Protein 6TZ6 (pdb70)

Structure (mmCIF, N/CA/C/O backbone):
data_6TZ6
#
_entry.id   6TZ6
#
_cell.length_a   62.470
_cell.length_b   142.850
_cell.length_c   175.610
_cell.angle_alpha   90.00
_cell.angle_beta   90.00
_cell.angle_gamma   90.00
#
_symmetry.space_group_name_H-M   'P 21 21 21'
#
loop_
_entity.id
_entity.type
_entity.pdbx_description
1 polymer 'Serine/threonine-protein phosphatase'
2 polymer 'Calcineurin subunit B'
3 polymer 'FK506-binding protein 1'
4 non-polymer 'PHOSPHATE ION'
5 non-polymer 'ZINC ION'
6 non-polymer 'FE (III) ION'
7 non-polymer 1,2-ETHANEDIOL
8 non-polymer 'CALCIUM ION'
9 non-polymer 8-DEETHYL-8-[BUT-3-ENYL]-ASCOMYCIN
10 water water
#
loop_
_atom_site.group_PDB
_atom_site.id
_atom_site.type_symbol
_atom_site.label_atom_id
_atom_site.label_alt_id
_atom_site.label_comp_id
_atom_site.label_asym_id
_atom_site.label_entity_id
_atom_site.label_seq_id
_atom_site.pdbx_PDB_ins_code
_atom_site.Cartn_x
_atom_site.Cartn_y
_atom_site.Cartn_z
_atom_site.occupancy
_atom_site.B_iso_or_equiv
_atom_site.auth_seq_id
_atom_site.auth_comp_id
_atom_site.auth_asym_id
_atom_site.auth_atom_id
_atom_site.pdbx_PDB_model_num
ATOM 1 N N . THR A 1 28 ? 0.074 -37.344 -38.418 1.00 62.76 62 THR A N 1
ATOM 2 C CA . THR A 1 28 ? -0.521 -36.066 -38.794 1.00 68.61 62 THR A CA 1
ATOM 3 C C . THR A 1 28 ? -1.110 -35.411 -37.536 1.00 76.85 62 THR A C 1
ATOM 4 O O . THR A 1 28 ? -0.847 -34.235 -37.265 1.00 70.85 62 THR A O 1
ATOM 8 N N . VAL A 1 29 ? -1.864 -36.186 -36.752 1.00 91.43 63 VAL A N 1
ATOM 9 C CA . VAL A 1 29 ? -2.381 -35.734 -35.466 1.00 93.61 63 VAL A CA 1
ATOM 10 C C . VAL A 1 29 ? -1.667 -36.403 -34.304 1.00 95.64 63 VAL A C 1
ATOM 11 O O . VAL A 1 29 ? -1.600 -35.811 -33.214 1.00 92.90 63 VAL A O 1
ATOM 13 N N . GLU A 1 30 ? -1.147 -37.611 -34.492 1.00 100.42 64 GLU A N 1
ATOM 14 C CA . GLU A 1 30 ? -0.264 -38.226 -33.522 1.00 99.64 64 GLU A CA 1
ATOM 15 C C . GLU A 1 30 ? 1.109 -37.557 -33.580 1.00 90.83 64 GLU A C 1
ATOM 16 O O . GLU A 1 30 ? 1.409 -36.754 -34.468 1.00 94.86 64 GLU A O 1
ATOM 18 N N . ARG A 1 31 ? 1.951 -37.890 -32.613 1.00 78.95 65 ARG A N 1
ATOM 19 C CA . ARG A 1 31 ? 3.270 -37.291 -32.530 1.00 67.57 65 ARG A CA 1
ATOM 20 C C . ARG A 1 31 ? 4.254 -38.073 -33.390 1.00 60.83 65 ARG A C 1
ATOM 21 O O . ARG A 1 31 ? 4.316 -39.304 -33.317 1.00 58.42 65 ARG A O 1
ATOM 29 N N . ALA A 1 32 ? 5.015 -37.344 -34.209 1.00 55.16 66 ALA A N 1
ATOM 30 C CA . ALA A 1 32 ? 5.952 -37.968 -35.135 1.00 54.78 66 ALA A CA 1
ATOM 31 C C . ALA A 1 32 ? 7.119 -38.637 -34.421 1.00 58.34 66 ALA A C 1
ATOM 32 O O . ALA A 1 32 ? 7.678 -39.608 -34.940 1.00 67.03 66 ALA A O 1
ATOM 34 N N . VAL A 1 33 ? 7.520 -38.138 -33.260 1.00 58.70 67 VAL A N 1
ATOM 35 C CA . VAL A 1 33 ? 8.636 -38.713 -32.508 1.00 60.17 67 VAL A CA 1
ATOM 36 C C . VAL A 1 33 ? 8.086 -39.139 -31.151 1.00 64.56 67 VAL A C 1
ATOM 37 O O . VAL A 1 33 ? 8.108 -38.369 -30.187 1.00 59.38 67 VAL A O 1
ATOM 41 N N . LYS A 1 34 ? 7.600 -40.381 -31.064 1.00 71.08 68 LYS A N 1
ATOM 42 C CA . LYS A 1 34 ? 6.884 -40.828 -29.875 1.00 68.63 68 LYS A CA 1
ATOM 43 C C . LYS A 1 34 ? 7.808 -41.140 -28.707 1.00 66.05 68 LYS A C 1
ATOM 44 O O . LYS A 1 34 ? 7.343 -41.152 -27.565 1.00 69.86 68 LYS A O 1
ATOM 46 N N . SER A 1 35 ? 9.103 -41.363 -28.957 1.00 64.33 69 SER A N 1
ATOM 47 C CA . SER A 1 35 ? 10.060 -41.596 -27.877 1.00 62.49 69 SER A CA 1
ATOM 48 C C . SER A 1 35 ? 10.342 -40.347 -27.049 1.00 64.27 69 SER A C 1
ATOM 49 O O . SER A 1 35 ? 11.061 -40.439 -26.047 1.00 64.21 69 SER A O 1
ATOM 52 N N . VAL A 1 36 ? 9.812 -39.195 -27.449 1.00 63.91 70 VAL A N 1
ATOM 53 C CA . VAL A 1 36 ? 9.983 -37.944 -26.720 1.00 60.11 70 VAL A CA 1
ATOM 54 C C . VAL A 1 36 ? 8.801 -37.772 -25.780 1.00 53.91 70 VAL A C 1
ATOM 55 O O . VAL A 1 36 ? 7.652 -37.768 -26.227 1.00 56.39 70 VAL A O 1
ATOM 59 N N . ASP A 1 37 ? 9.079 -37.608 -24.489 1.00 45.43 71 ASP A N 1
ATOM 60 C CA . ASP A 1 37 ? 8.026 -37.296 -23.532 1.00 40.28 71 ASP A CA 1
ATOM 61 C C . ASP A 1 37 ? 7.413 -35.925 -23.823 1.00 38.32 71 ASP A C 1
ATOM 62 O O . ASP A 1 37 ? 8.137 -34.966 -24.103 1.00 39.05 71 ASP A O 1
ATOM 67 N N . PRO A 1 38 ? 6.094 -35.795 -23.731 1.00 42.52 72 PRO A N 1
ATOM 68 C CA . PRO A 1 38 ? 5.440 -34.471 -23.914 1.00 35.54 72 PRO A CA 1
ATOM 69 C C . PRO A 1 38 ? 5.455 -33.658 -22.632 1.00 33.73 72 PRO A C 1
ATOM 70 O O . PRO A 1 38 ? 5.600 -34.208 -21.536 1.00 33.47 72 PRO A O 1
ATOM 74 N N . PRO A 1 39 ? 5.319 -32.339 -22.725 1.00 38.19 73 PRO A N 1
ATOM 75 C CA . PRO A 1 39 ? 5.289 -31.520 -21.510 1.00 35.23 73 PRO A CA 1
ATOM 76 C C . PRO A 1 39 ? 4.046 -31.762 -20.676 1.00 38.25 73 PRO A C 1
ATOM 77 O O . PRO A 1 39 ? 2.971 -32.053 -21.198 1.00 42.60 73 PRO A O 1
ATOM 81 N N . ALA A 1 40 ? 4.206 -31.616 -19.360 1.00 41.20 74 ALA A N 1
ATOM 82 C CA . ALA A 1 40 ? 3.086 -31.617 -18.434 1.00 29.98 74 ALA A CA 1
ATOM 83 C C . ALA A 1 40 ? 2.275 -30.331 -18.581 1.00 39.47 74 ALA A C 1
ATOM 84 O O . ALA A 1 40 ? 2.652 -29.407 -19.296 1.00 42.85 74 ALA A O 1
ATOM 86 N N . THR A 1 41 ? 1.165 -30.256 -17.841 1.00 38.96 75 THR A N 1
ATOM 87 C CA . THR A 1 41 ? 0.205 -29.164 -17.986 1.00 43.73 75 THR A CA 1
ATOM 88 C C . THR A 1 41 ? 0.775 -27.818 -17.536 1.00 52.35 75 THR A C 1
ATOM 89 O O . THR A 1 41 ? 1.546 -27.718 -16.578 1.00 51.87 75 THR A O 1
ATOM 93 N N . PHE A 1 42 ? 0.345 -26.769 -18.231 1.00 52.08 76 PHE A N 1
ATOM 94 C CA . PHE A 1 42 ? 0.652 -25.396 -17.873 1.00 45.65 76 PHE A CA 1
ATOM 95 C C . PHE A 1 42 ? -0.324 -24.827 -16.837 1.00 49.86 76 PHE A C 1
ATOM 96 O O . PHE A 1 42 ? -0.295 -23.619 -16.580 1.00 43.87 76 PHE A O 1
ATOM 104 N N . LYS A 1 43 ? -1.171 -25.674 -16.222 1.00 45.46 77 LYS A N 1
ATOM 105 C CA . LYS A 1 43 ? -2.211 -25.203 -15.303 1.00 39.79 77 LYS A CA 1
ATOM 106 C C . LYS A 1 43 ? -2.599 -26.290 -14.299 1.00 29.52 77 LYS A C 1
ATOM 107 O O . LYS A 1 43 ? -3.717 -26.805 -14.322 1.00 37.10 77 LYS A O 1
ATOM 109 N N . PRO A 1 44 ? -1.726 -26.603 -13.345 1.00 28.28 78 PRO A N 1
ATOM 110 C CA . PRO A 1 44 ? -2.155 -27.450 -12.227 1.00 27.32 78 PRO A CA 1
ATOM 111 C C . PRO A 1 44 ? -3.096 -26.712 -11.282 1.00 35.02 78 PRO A C 1
ATOM 112 O O . PRO A 1 44 ? -3.109 -25.482 -11.179 1.00 37.70 78 PRO A O 1
ATOM 116 N N . LYS A 1 45 ? -3.875 -27.497 -10.555 1.00 28.34 79 LYS A N 1
ATOM 117 C CA . LYS A 1 45 ? -4.802 -26.913 -9.615 1.00 33.75 79 LYS A CA 1
ATOM 118 C C . LYS A 1 45 ? -4.033 -26.433 -8.389 1.00 33.99 79 LYS A C 1
ATOM 119 O O . LYS A 1 45 ? -2.907 -26.867 -8.126 1.00 26.35 79 LYS A O 1
ATOM 121 N N . ASP A 1 46 ? -4.643 -25.497 -7.651 1.00 35.76 80 ASP A N 1
ATOM 122 C CA . ASP A 1 46 ? -4.023 -25.013 -6.419 1.00 34.24 80 ASP A CA 1
ATOM 123 C C . ASP A 1 46 ? -3.712 -26.163 -5.463 1.00 39.35 80 ASP A C 1
ATOM 124 O O . ASP A 1 46 ? -2.658 -26.179 -4.823 1.00 40.38 80 ASP A O 1
ATOM 129 N N . GLU A 1 47 ? -4.617 -27.137 -5.362 1.00 37.94 81 GLU A N 1
ATOM 130 C CA . GLU A 1 47 ? -4.459 -28.244 -4.425 1.00 33.59 81 GLU A CA 1
ATOM 131 C C . GLU A 1 47 ? -3.254 -29.115 -4.749 1.00 38.83 81 GLU A C 1
ATOM 132 O O . GLU A 1 47 ? -2.802 -29.871 -3.887 1.00 42.46 81 GLU A O 1
ATOM 138 N N . GLN A 1 48 ? -2.739 -29.058 -5.971 1.00 27.35 82 GLN A N 1
ATOM 139 C CA . GLN A 1 48 ? -1.521 -29.795 -6.271 1.00 26.98 82 GLN A CA 1
ATOM 140 C C . GLN A 1 48 ? -0.265 -28.970 -5.995 1.00 26.97 82 GLN A C 1
ATOM 141 O O . GLN A 1 48 ? 0.717 -29.508 -5.482 1.00 27.00 82 GLN A O 1
ATOM 147 N N . VAL A 1 49 ? -0.283 -27.671 -6.306 1.00 24.45 83 VAL A N 1
ATOM 148 C CA . VAL A 1 49 ? 0.929 -26.875 -6.150 1.00 26.11 83 VAL A CA 1
ATOM 149 C C . VAL A 1 49 ? 1.248 -26.581 -4.680 1.00 26.66 83 VAL A C 1
ATOM 150 O O . VAL A 1 49 ? 2.414 -26.410 -4.321 1.00 24.67 83 VAL A O 1
ATOM 154 N N . PHE A 1 50 ? 0.252 -26.544 -3.805 1.00 23.14 84 PHE A N 1
ATOM 155 C CA . PHE A 1 50 ? 0.466 -26.146 -2.423 1.00 27.93 84 PHE A CA 1
ATOM 156 C C . PHE A 1 50 ? -0.042 -27.234 -1.494 1.00 31.41 84 PHE A C 1
ATOM 157 O O . PHE A 1 50 ? -1.050 -27.891 -1.780 1.00 33.82 84 PHE A O 1
ATOM 165 N N . TYR A 1 51 ? 0.684 -27.441 -0.399 1.00 33.16 85 TYR A N 1
ATOM 166 C CA . TYR A 1 51 ? 0.213 -28.315 0.661 1.00 29.61 85 TYR A CA 1
ATOM 167 C C . TYR A 1 51 ? -0.974 -27.645 1.351 1.00 32.07 85 TYR A C 1
ATOM 168 O O . TYR A 1 51 ? -1.186 -26.434 1.202 1.00 31.31 85 TYR A O 1
ATOM 177 N N . PRO A 1 52 ? -1.747 -28.400 2.135 1.00 32.63 86 PRO A N 1
ATOM 178 C CA . PRO A 1 52 ? -2.867 -27.771 2.856 1.00 29.02 86 PRO A CA 1
ATOM 179 C C . PRO A 1 52 ? -2.441 -26.614 3.740 1.00 28.67 86 PRO A C 1
ATOM 180 O O . PRO A 1 52 ? -3.262 -25.738 4.027 1.00 31.36 86 PRO A O 1
ATOM 184 N N . ASN A 1 53 ? -1.190 -26.589 4.195 1.00 28.81 87 ASN A N 1
ATOM 185 C CA . ASN A 1 53 ? -0.720 -25.502 5.033 1.00 24.31 87 ASN A CA 1
ATOM 186 C C . ASN A 1 53 ? -0.378 -24.258 4.233 1.00 32.35 87 ASN A C 1
ATOM 187 O O . ASN A 1 53 ? 0.021 -23.266 4.843 1.00 34.26 87 ASN A O 1
ATOM 192 N N . GLY A 1 54 ? -0.500 -24.292 2.892 1.00 28.47 88 GLY A N 1
ATOM 193 C CA . GLY A 1 54 ? -0.200 -23.148 2.055 1.00 29.19 88 GLY A CA 1
ATOM 194 C C . GLY A 1 54 ? 1.240 -23.042 1.580 1.00 28.30 88 GLY A C 1
ATOM 195 O O . GLY A 1 54 ? 1.527 -22.210 0.709 1.00 26.92 88 GLY A O 1
ATOM 196 N N . LYS A 1 55 ? 2.154 -23.840 2.125 1.00 21.13 89 LYS A N 1
ATOM 197 C CA . LYS A 1 55 ? 3.499 -23.880 1.572 1.00 22.77 89 LYS A CA 1
ATOM 198 C C . LYS A 1 55 ? 3.540 -24.665 0.261 1.00 28.54 89 LYS A C 1
ATOM 199 O O . LYS A 1 55 ? 2.783 -25.624 0.070 1.00 26.41 89 LYS A O 1
ATOM 205 N N . PRO A 1 56 ? 4.402 -24.248 -0.668 1.00 29.21 90 PRO A N 1
ATOM 206 C CA . PRO A 1 56 ? 4.517 -24.958 -1.944 1.00 23.91 90 PRO A CA 1
ATOM 207 C C . PRO A 1 56 ? 4.897 -26.408 -1.737 1.00 23.11 90 PRO A C 1
ATOM 208 O O . PRO A 1 56 ? 5.701 -26.733 -0.868 1.00 30.57 90 PRO A O 1
ATOM 212 N N . ASN A 1 57 ? 4.297 -27.274 -2.552 1.00 27.31 91 ASN A N 1
ATOM 213 C CA . ASN A 1 57 ? 4.526 -28.719 -2.543 1.00 28.04 91 ASN A CA 1
ATOM 214 C C . ASN A 1 57 ? 5.741 -28.982 -3.424 1.00 22.55 91 ASN A C 1
ATOM 215 O O . ASN A 1 57 ? 5.647 -29.100 -4.643 1.00 28.48 91 ASN A O 1
ATOM 220 N N . HIS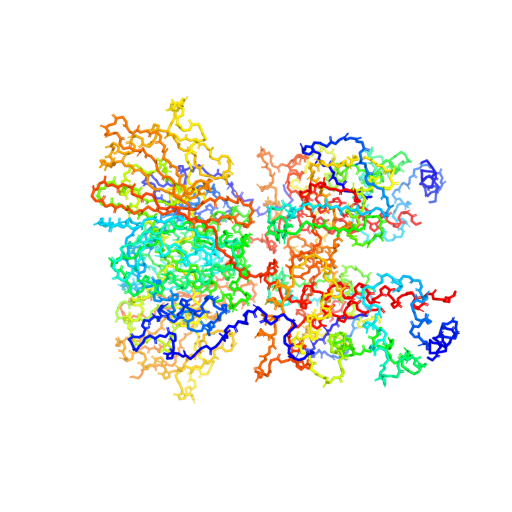 A 1 58 ? 6.911 -29.050 -2.797 1.00 23.65 92 HIS A N 1
ATOM 221 C CA . HIS A 1 58 ? 8.143 -29.146 -3.574 1.00 20.05 92 HIS A CA 1
ATOM 222 C C . HIS A 1 58 ? 8.288 -30.507 -4.254 1.00 21.49 92 HIS A C 1
ATOM 223 O O . HIS A 1 58 ? 8.918 -30.600 -5.316 1.00 29.20 92 HIS A O 1
ATOM 230 N N . GLN A 1 59 ? 7.695 -31.563 -3.693 1.00 23.20 93 GLN A N 1
ATOM 231 C CA . GLN A 1 59 ? 7.779 -32.872 -4.348 1.00 32.23 93 GLN A CA 1
ATOM 232 C C . GLN A 1 59 ? 6.976 -32.894 -5.644 1.00 33.18 93 GLN A C 1
ATOM 233 O O . GLN A 1 59 ? 7.419 -33.466 -6.650 1.00 33.32 93 GLN A O 1
ATOM 239 N N . PHE A 1 60 ? 5.804 -32.255 -5.639 1.00 28.60 94 PHE A N 1
ATOM 240 C CA . PHE A 1 60 ? 5.066 -32.040 -6.873 1.00 20.05 94 PHE A CA 1
ATOM 241 C C . PHE A 1 60 ? 5.843 -31.167 -7.863 1.00 25.23 94 PHE A C 1
ATOM 242 O O . PHE A 1 60 ? 5.931 -31.499 -9.052 1.00 24.75 94 PHE A O 1
ATOM 250 N N . LEU A 1 61 ? 6.349 -30.009 -7.410 1.00 17.36 95 LEU A N 1
ATOM 251 C CA . LEU A 1 61 ? 7.011 -29.085 -8.334 1.00 16.05 95 LEU A CA 1
ATOM 252 C C . LEU A 1 61 ? 8.269 -29.706 -8.941 1.00 21.64 95 LEU A C 1
ATOM 253 O O . LEU A 1 61 ? 8.602 -29.432 -10.104 1.00 21.64 95 LEU A O 1
ATOM 258 N N . LYS A 1 62 ? 8.992 -30.531 -8.166 1.00 17.89 96 LYS A N 1
ATOM 259 C CA . LYS A 1 62 ? 10.170 -31.211 -8.702 1.00 22.43 96 LYS A CA 1
ATOM 260 C C . LYS A 1 62 ? 9.827 -32.052 -9.933 1.00 28.96 96 LYS A C 1
ATOM 261 O O . LYS A 1 62 ? 10.449 -31.900 -10.995 1.00 25.35 96 LYS A O 1
ATOM 267 N N . GLN A 1 63 ? 8.836 -32.952 -9.808 1.00 17.13 97 GLN A N 1
ATOM 268 C CA A GLN A 1 63 ? 8.455 -33.800 -10.936 0.53 23.28 97 GLN A CA 1
ATOM 269 C CA B GLN A 1 63 ? 8.468 -33.797 -10.942 0.47 23.22 97 GLN A CA 1
ATOM 270 C C . GLN A 1 63 ? 7.786 -32.986 -12.031 1.00 24.13 97 GLN A C 1
ATOM 271 O O . GLN A 1 63 ? 8.009 -33.231 -13.222 1.00 31.70 97 GLN A O 1
ATOM 282 N N . HIS A 1 64 ? 6.964 -32.017 -11.642 1.00 17.33 98 HIS A N 1
ATOM 283 C CA . HIS A 1 64 ? 6.241 -31.222 -12.624 1.00 22.06 98 HIS A CA 1
ATOM 284 C C . HIS A 1 64 ? 7.213 -30.435 -13.487 1.00 24.54 98 HIS A C 1
ATOM 285 O O . HIS A 1 64 ? 7.052 -30.365 -14.713 1.00 25.71 98 HIS A O 1
ATOM 292 N N . PHE A 1 65 ? 8.268 -29.881 -12.873 1.00 22.88 99 PHE A N 1
ATOM 293 C CA . PHE A 1 65 ? 9.247 -29.155 -13.667 1.00 23.08 99 PHE A CA 1
ATOM 294 C C . PHE A 1 65 ? 10.147 -30.083 -14.469 1.00 21.02 99 PHE A C 1
ATOM 295 O O . PHE A 1 65 ? 10.623 -29.692 -15.541 1.00 17.98 99 PHE A O 1
ATOM 303 N N . ILE A 1 66 ? 10.370 -31.310 -14.006 1.00 22.68 100 ILE A N 1
ATOM 304 C CA . ILE A 1 66 ? 11.131 -32.250 -14.824 1.00 23.24 100 ILE A CA 1
ATOM 305 C C . ILE A 1 66 ? 10.444 -32.441 -16.170 1.00 25.91 100 ILE A C 1
ATOM 306 O O . ILE A 1 66 ? 11.104 -32.524 -17.212 1.00 27.72 100 ILE A O 1
ATOM 311 N N . HIS A 1 67 ? 9.111 -32.450 -16.181 1.00 19.93 101 HIS A N 1
ATOM 312 C CA . HIS A 1 67 ? 8.355 -32.605 -17.423 1.00 23.79 101 HIS A CA 1
ATOM 313 C C . HIS A 1 67 ? 7.917 -31.284 -18.042 1.00 25.44 101 HIS A C 1
ATOM 314 O O . HIS A 1 67 ? 6.954 -31.260 -18.820 1.00 27.63 101 HIS A O 1
ATOM 321 N N . GLU A 1 68 ? 8.603 -30.192 -17.717 1.00 21.87 102 GLU A N 1
ATOM 322 C CA . GLU A 1 68 ? 8.437 -28.915 -18.399 1.00 22.54 102 GLU A CA 1
ATOM 323 C C . GLU A 1 68 ? 7.050 -28.341 -18.203 1.00 20.68 102 GLU A C 1
ATOM 324 O O . GLU A 1 68 ? 6.601 -27.512 -19.003 1.00 23.87 102 GLU A O 1
ATOM 330 N N . GLY A 1 69 ? 6.369 -28.783 -17.146 1.00 20.80 103 GLY A N 1
ATOM 331 C CA . GLY A 1 69 ? 5.124 -28.159 -16.751 1.00 24.23 103 GLY A CA 1
ATOM 332 C C . GLY A 1 69 ? 5.330 -26.731 -16.283 1.00 29.71 103 GLY A C 1
ATOM 333 O O . GLY A 1 69 ? 6.417 -26.329 -15.864 1.00 26.48 103 GLY A O 1
ATOM 334 N N . ARG A 1 70 ? 4.264 -25.941 -16.382 1.00 34.34 104 ARG A N 1
ATOM 335 C CA . ARG A 1 70 ? 4.251 -24.583 -15.865 1.00 34.83 104 ARG A CA 1
ATOM 336 C C . ARG A 1 70 ? 3.147 -24.427 -14.828 1.00 30.16 104 ARG A C 1
ATOM 337 O O . ARG A 1 70 ? 2.229 -25.253 -14.715 1.00 30.21 104 ARG A O 1
ATOM 345 N N . LEU A 1 71 ? 3.258 -23.337 -14.078 1.00 22.44 105 LEU A N 1
ATOM 346 C CA . LEU A 1 71 ? 2.293 -22.918 -13.075 1.00 19.55 105 LEU A CA 1
ATOM 347 C C . LEU A 1 71 ? 1.352 -21.855 -13.645 1.00 26.41 105 LEU A C 1
ATOM 348 O O . LEU A 1 71 ? 1.675 -21.180 -14.630 1.00 28.43 105 LEU A O 1
ATOM 353 N N . HIS A 1 72 ? 0.162 -21.734 -13.031 1.00 22.58 106 HIS A N 1
ATOM 354 C CA . HIS A 1 72 ? -0.586 -20.487 -13.152 1.00 26.08 106 HIS A CA 1
ATOM 355 C C . HIS A 1 72 ? 0.273 -19.361 -12.607 1.00 27.61 106 HIS A C 1
ATOM 356 O O . HIS A 1 72 ? 1.007 -19.539 -11.631 1.00 28.16 106 HIS A O 1
ATOM 363 N N . GLU A 1 73 ? 0.163 -18.186 -13.218 1.00 26.67 107 GLU A N 1
ATOM 364 C CA . GLU A 1 73 ? 1.013 -17.091 -12.765 1.00 30.86 107 GLU A CA 1
ATOM 365 C C . GLU A 1 73 ? 0.800 -16.786 -11.280 1.00 30.41 107 GLU A C 1
ATOM 366 O O . GLU A 1 73 ? 1.771 -16.575 -10.536 1.00 25.39 107 GLU A O 1
ATOM 372 N N . HIS A 1 74 ? -0.458 -16.799 -10.814 1.00 24.38 108 HIS A N 1
ATOM 373 C CA . HIS A 1 74 ? -0.701 -16.441 -9.422 1.00 24.58 108 HIS A CA 1
ATOM 374 C C . HIS A 1 74 ? -0.044 -17.432 -8.476 1.00 23.01 108 HIS A C 1
ATOM 375 O O . HIS A 1 74 ? 0.392 -17.048 -7.387 1.00 28.47 108 HIS A O 1
ATOM 382 N N . GLN A 1 75 ? 0.062 -18.698 -8.877 1.00 22.49 109 GLN A N 1
ATOM 383 C CA . GLN A 1 75 ? 0.757 -19.670 -8.033 1.00 24.54 109 GLN A CA 1
ATOM 384 C C . GLN A 1 75 ? 2.244 -19.358 -7.944 1.00 23.20 109 GLN A C 1
ATOM 385 O O . GLN A 1 75 ? 2.848 -19.459 -6.871 1.00 26.24 109 GLN A O 1
ATOM 391 N N . ALA A 1 76 ? 2.852 -18.992 -9.070 1.00 20.95 110 ALA A N 1
ATOM 392 C CA . ALA A 1 76 ? 4.282 -18.726 -9.070 1.00 19.09 110 ALA A CA 1
ATOM 393 C C . ALA A 1 76 ? 4.581 -17.452 -8.298 1.00 22.52 110 ALA A C 1
ATOM 394 O O . ALA A 1 76 ? 5.527 -17.411 -7.510 1.00 23.60 110 ALA A O 1
ATOM 396 N N . ILE A 1 77 ? 3.748 -16.427 -8.463 1.00 24.55 111 ILE A N 1
ATOM 397 C CA . ILE A 1 77 ? 3.903 -15.209 -7.671 1.00 18.39 111 ILE A CA 1
ATOM 398 C C . ILE A 1 77 ? 3.761 -15.509 -6.181 1.00 24.61 111 ILE A C 1
ATOM 399 O O . ILE A 1 77 ? 4.483 -14.948 -5.346 1.00 26.97 111 ILE A O 1
ATOM 404 N N . GLN A 1 78 ? 2.847 -16.406 -5.820 1.00 28.80 112 GLN A N 1
ATOM 405 C CA . GLN A 1 78 ? 2.718 -16.777 -4.412 1.00 19.60 112 GLN A CA 1
ATOM 406 C C . GLN A 1 78 ? 4.010 -17.363 -3.868 1.00 19.21 112 GLN A C 1
ATOM 407 O O . GLN A 1 78 ? 4.398 -17.066 -2.734 1.00 27.38 112 GLN A O 1
ATOM 413 N N . ILE A 1 79 ? 4.688 -18.206 -4.651 1.00 16.91 113 ILE A N 1
ATOM 414 C CA . ILE A 1 79 ? 5.945 -18.778 -4.184 1.00 15.71 113 ILE A CA 1
ATOM 415 C C . ILE A 1 79 ? 7.018 -17.700 -4.063 1.00 24.88 113 ILE A C 1
ATOM 416 O O . ILE A 1 79 ? 7.762 -17.655 -3.075 1.00 22.96 113 ILE A O 1
ATOM 421 N N . LEU A 1 80 ? 7.100 -16.810 -5.054 1.00 24.38 114 LEU A N 1
ATOM 422 C CA . LEU A 1 80 ? 8.008 -15.669 -4.974 1.00 26.47 114 LEU A CA 1
ATOM 423 C C . LEU A 1 80 ? 7.756 -14.839 -3.715 1.00 26.95 114 LEU A C 1
ATOM 424 O O . LEU A 1 80 ? 8.703 -14.447 -3.020 1.00 23.96 114 LEU A O 1
ATOM 429 N N . LYS A 1 81 ? 6.487 -14.568 -3.396 1.00 16.23 115 LYS A N 1
ATOM 430 C CA . LYS A 1 81 ? 6.208 -13.697 -2.249 1.00 18.94 115 LYS A CA 1
ATOM 431 C C . LYS A 1 81 ? 6.525 -14.363 -0.907 1.00 22.21 115 LYS A C 1
ATOM 432 O O . LYS A 1 81 ? 6.922 -13.670 0.044 1.00 24.05 115 LYS A O 1
ATOM 438 N N . GLN A 1 82 ? 6.326 -15.682 -0.786 1.00 20.60 116 GLN A N 1
ATOM 439 C CA . GLN A 1 82 ? 6.662 -16.346 0.472 1.00 17.75 116 GLN A CA 1
ATOM 440 C C . GLN A 1 82 ? 8.178 -16.416 0.662 1.00 18.97 116 GLN A C 1
ATOM 441 O O . GLN A 1 82 ? 8.683 -16.206 1.775 1.00 23.09 116 GLN A O 1
ATOM 447 N N . ALA A 1 83 ? 8.923 -16.711 -0.405 1.00 15.10 117 ALA A N 1
ATOM 448 C CA . ALA A 1 83 ? 10.381 -16.693 -0.298 1.00 21.46 117 ALA A CA 1
ATOM 449 C C . ALA A 1 83 ? 10.901 -15.291 0.045 1.00 22.72 117 ALA A C 1
ATOM 450 O O . ALA A 1 83 ? 11.759 -15.152 0.927 1.00 23.49 117 ALA A O 1
ATOM 452 N N . THR A 1 84 ? 10.369 -14.236 -0.610 1.00 17.05 118 THR A N 1
ATOM 453 C CA . THR A 1 84 ? 10.792 -12.871 -0.281 1.00 15.45 118 THR A CA 1
ATOM 454 C C . THR A 1 84 ? 10.568 -12.543 1.189 1.00 25.79 118 THR A C 1
ATOM 455 O O . THR A 1 84 ? 11.406 -11.888 1.830 1.00 26.91 118 THR A O 1
ATOM 459 N N . HIS A 1 85 ? 9.450 -13.004 1.742 1.00 25.90 119 HIS A N 1
ATOM 460 C CA . HIS A 1 85 ? 9.152 -12.713 3.135 1.00 22.85 119 HIS A CA 1
ATOM 461 C C . HIS A 1 85 ? 10.172 -13.375 4.050 1.00 28.56 119 HIS A C 1
ATOM 462 O O . HIS A 1 85 ? 10.694 -12.737 4.972 1.00 35.05 119 HIS A O 1
ATOM 469 N N . LEU A 1 86 ? 10.489 -14.653 3.796 1.00 24.13 120 LEU A N 1
ATOM 470 C CA . LEU A 1 86 ? 11.505 -15.330 4.608 1.00 23.27 120 LEU A CA 1
ATOM 471 C C . LEU A 1 86 ? 12.878 -14.696 4.422 1.00 18.91 120 LEU A C 1
ATOM 472 O O . LEU A 1 86 ? 13.592 -14.447 5.397 1.00 22.64 120 LEU A O 1
ATOM 477 N N . LEU A 1 87 ? 13.266 -14.434 3.170 1.00 15.64 121 LEU A N 1
ATOM 478 C CA . LEU A 1 87 ? 14.607 -13.924 2.902 1.00 19.14 121 LEU A CA 1
ATOM 479 C C . LEU A 1 87 ? 14.798 -12.538 3.508 1.00 25.55 121 LEU A C 1
ATOM 480 O O . LEU A 1 87 ? 15.846 -12.250 4.102 1.00 30.96 121 LEU A O 1
ATOM 485 N N . SER A 1 88 ? 13.788 -11.668 3.378 1.00 19.96 122 SER A N 1
ATOM 486 C CA . SER A 1 88 ? 13.907 -10.295 3.854 1.00 17.13 122 SER A CA 1
ATOM 487 C C . SER A 1 88 ? 14.141 -10.201 5.361 1.00 21.25 122 SER A C 1
ATOM 488 O O . SER A 1 88 ? 14.673 -9.182 5.818 1.00 30.75 122 SER A O 1
ATOM 491 N N . LYS A 1 89 ? 13.777 -11.239 6.142 1.00 20.27 123 LYS A N 1
ATOM 492 C CA . LYS A 1 89 ? 14.039 -11.289 7.587 1.00 23.43 123 LYS A CA 1
ATOM 493 C C . LYS A 1 89 ? 15.436 -11.805 7.940 1.00 23.86 123 LYS A C 1
ATOM 494 O O . LYS A 1 89 ? 15.858 -11.684 9.102 1.00 21.52 123 LYS A O 1
ATOM 500 N N . GLU A 1 90 ? 16.160 -12.401 6.996 1.00 20.22 124 GLU A N 1
ATOM 501 C CA . GLU A 1 90 ? 17.474 -12.921 7.330 1.00 22.27 124 GLU A CA 1
ATOM 502 C C . GLU A 1 90 ? 18.500 -11.784 7.316 1.00 25.58 124 GLU A C 1
ATOM 503 O O . GLU A 1 90 ? 18.257 -10.716 6.739 1.00 23.38 124 GLU A O 1
ATOM 509 N N . PRO A 1 91 ? 19.645 -11.974 7.961 1.00 21.62 125 PRO A N 1
ATOM 510 C CA . PRO A 1 91 ? 20.678 -10.936 7.933 1.00 21.44 125 PRO A CA 1
ATOM 511 C C . PRO A 1 91 ? 21.506 -11.008 6.657 1.00 28.24 125 PRO A C 1
ATOM 512 O O . PRO A 1 91 ? 21.463 -11.987 5.916 1.00 33.40 125 PRO A O 1
ATOM 516 N N . ASN A 1 92 ? 22.221 -9.906 6.390 1.00 19.82 126 ASN A N 1
ATOM 517 C CA . ASN A 1 92 ? 23.192 -9.848 5.300 1.00 18.77 126 ASN A CA 1
ATOM 518 C C . ASN A 1 92 ? 24.178 -11.012 5.359 1.00 24.45 126 ASN A C 1
ATOM 519 O O . ASN A 1 92 ? 24.561 -11.572 4.320 1.00 31.16 126 ASN A O 1
ATOM 524 N N . LEU A 1 93 ? 24.605 -11.385 6.562 1.00 19.36 127 LEU A N 1
ATOM 525 C CA . LEU A 1 93 ? 25.673 -12.365 6.786 1.00 18.65 127 LEU A CA 1
ATOM 526 C C . LEU A 1 93 ? 25.056 -13.499 7.591 1.00 27.08 127 LEU A C 1
ATOM 527 O O . LEU A 1 93 ? 24.835 -13.351 8.801 1.00 26.89 127 LEU A O 1
ATOM 532 N N . LEU A 1 94 ? 24.744 -14.608 6.920 1.00 24.99 128 LEU A N 1
ATOM 533 C CA . LEU A 1 94 ? 24.124 -15.744 7.589 1.00 25.19 128 LEU A CA 1
ATOM 534 C C . LEU A 1 94 ? 25.132 -16.444 8.516 1.00 31.89 128 LEU A C 1
ATOM 535 O O . LEU A 1 94 ? 26.355 -16.225 8.436 1.00 28.05 128 LEU A O 1
ATOM 540 N N . SER A 1 95 ? 24.603 -17.301 9.404 1.00 28.42 129 SER A N 1
ATOM 541 C CA . SER A 1 95 ? 25.409 -18.245 10.181 1.00 26.59 129 SER A CA 1
ATOM 542 C C . SER A 1 95 ? 24.973 -19.667 9.854 1.00 31.32 129 SER A C 1
ATOM 543 O O . SER A 1 95 ? 23.867 -20.062 10.220 1.00 33.29 129 SER A O 1
ATOM 546 N N . VAL A 1 96 ? 25.838 -20.454 9.209 1.00 34.70 130 VAL A N 1
ATOM 547 C CA . VAL A 1 96 ? 25.421 -21.774 8.719 1.00 28.91 130 VAL A CA 1
ATOM 548 C C . VAL A 1 96 ? 26.207 -22.889 9.405 1.00 29.91 130 VAL A C 1
ATOM 549 O O . VAL A 1 96 ? 27.429 -23.014 9.204 1.00 28.52 130 VAL A O 1
ATOM 553 N N . PRO A 1 97 ? 25.557 -23.742 10.187 1.00 31.96 131 PRO A N 1
ATOM 554 C CA . PRO A 1 97 ? 26.293 -24.756 10.944 1.00 34.64 131 PRO A CA 1
ATOM 555 C C . PRO A 1 97 ? 26.617 -25.967 10.088 1.00 29.97 131 PRO A C 1
ATOM 556 O O . PRO A 1 97 ? 25.955 -26.259 9.092 1.00 37.54 131 PRO A O 1
ATOM 560 N N . ALA A 1 98 ? 27.664 -26.665 10.479 1.00 30.93 132 ALA A N 1
ATOM 561 C CA . ALA A 1 98 ? 27.969 -27.926 9.831 1.00 32.29 132 ALA A CA 1
ATOM 562 C C . ALA A 1 98 ? 27.180 -29.044 10.502 1.00 36.47 132 ALA A C 1
ATOM 563 O O . ALA A 1 98 ? 26.763 -28.914 11.655 1.00 43.68 132 ALA A O 1
ATOM 565 N N . PRO A 1 99 ? 26.929 -30.155 9.796 1.00 43.18 133 PRO A N 1
ATOM 566 C CA . PRO A 1 99 ? 27.271 -30.477 8.407 1.00 40.66 133 PRO A CA 1
ATOM 567 C C . PRO A 1 99 ? 26.389 -29.734 7.412 1.00 35.69 133 PRO A C 1
ATOM 568 O O . PRO A 1 99 ? 25.235 -29.492 7.738 1.00 38.98 133 PRO A O 1
ATOM 572 N N . VAL A 1 100 ? 26.923 -29.389 6.235 1.00 30.66 134 VAL A N 1
ATOM 573 C CA . VAL A 1 100 ? 26.176 -28.644 5.223 1.00 26.93 134 VAL A CA 1
ATOM 574 C C . VAL A 1 100 ? 26.760 -28.963 3.854 1.00 33.77 134 VAL A C 1
ATOM 575 O O . VAL A 1 100 ? 27.972 -29.142 3.708 1.00 38.71 134 VAL A O 1
ATOM 579 N N . THR A 1 101 ? 25.889 -29.032 2.843 1.00 21.89 135 THR A N 1
ATOM 580 C CA . THR A 1 101 ? 26.316 -29.127 1.455 1.00 21.11 135 THR A CA 1
ATOM 581 C C . THR A 1 101 ? 26.386 -27.720 0.852 1.00 24.65 135 THR A C 1
ATOM 582 O O . THR A 1 101 ? 25.380 -26.998 0.856 1.00 26.12 135 THR A O 1
ATOM 586 N N . ILE A 1 102 ? 27.555 -27.333 0.311 1.00 22.90 136 ILE A N 1
ATOM 587 C CA . ILE A 1 102 ? 27.724 -26.024 -0.329 1.00 19.73 136 ILE A CA 1
ATOM 588 C C . ILE A 1 102 ? 27.782 -26.190 -1.845 1.00 21.34 136 ILE A C 1
ATOM 589 O O . ILE A 1 102 ? 28.511 -27.051 -2.355 1.00 24.85 136 ILE A O 1
ATOM 594 N N . CYS A 1 103 ? 27.044 -25.337 -2.573 1.00 19.16 137 CYS A N 1
ATOM 595 C CA . CYS A 1 103 ? 26.869 -25.458 -4.014 1.00 19.19 137 CYS A CA 1
ATOM 596 C C . CYS A 1 103 ? 27.199 -24.157 -4.720 1.00 20.61 137 CYS A C 1
ATOM 597 O O . CYS A 1 103 ? 26.845 -23.071 -4.255 1.00 29.44 137 CYS A O 1
ATOM 600 N N . GLY A 1 104 ? 27.837 -24.278 -5.864 1.00 19.89 138 GLY A N 1
ATOM 601 C CA . GLY A 1 104 ? 28.131 -23.155 -6.717 1.00 15.73 138 GLY A CA 1
ATOM 602 C C . GLY A 1 104 ? 27.047 -22.952 -7.737 1.00 22.14 138 GLY A C 1
ATOM 603 O O . GLY A 1 104 ? 25.883 -23.325 -7.521 1.00 23.59 138 GLY A O 1
ATOM 604 N N . ASP A 1 105 ? 27.446 -22.391 -8.885 1.00 15.12 139 ASP A N 1
ATOM 605 C CA . ASP A 1 105 ? 26.487 -21.848 -9.855 1.00 15.82 139 ASP A CA 1
ATOM 606 C C . ASP A 1 105 ? 25.574 -22.930 -10.414 1.00 21.32 139 ASP A C 1
ATOM 607 O O . ASP A 1 105 ? 25.961 -24.085 -10.565 1.00 25.51 139 ASP A O 1
ATOM 612 N N . VAL A 1 106 ? 24.359 -22.529 -10.769 1.00 22.84 140 VAL A N 1
ATOM 613 C CA . VAL A 1 106 ? 23.399 -23.410 -11.421 1.00 19.23 140 VAL A CA 1
ATOM 614 C C . VAL A 1 106 ? 23.052 -22.920 -12.825 1.00 21.37 140 VAL A C 1
ATOM 615 O O . VAL A 1 106 ? 23.015 -23.710 -13.773 1.00 25.03 140 VAL A O 1
ATOM 619 N N . HIS A 1 107 ? 22.824 -21.612 -12.984 1.00 23.87 141 HIS A N 1
ATOM 620 C CA . HIS A 1 107 ? 22.490 -20.982 -14.272 1.00 14.18 141 HIS A CA 1
ATOM 621 C C . HIS A 1 107 ? 21.363 -21.715 -15.018 1.00 21.83 141 HIS A C 1
ATOM 622 O O . HIS A 1 107 ? 21.484 -22.099 -16.180 1.00 16.59 141 HIS A O 1
ATOM 629 N N . GLY A 1 108 ? 20.239 -21.900 -14.320 1.00 21.80 142 GLY A N 1
ATOM 630 C CA . GLY A 1 108 ? 19.040 -22.454 -14.943 1.00 16.33 142 GLY A CA 1
ATOM 631 C C . GLY A 1 108 ? 19.201 -23.826 -15.554 1.00 22.18 142 GLY A C 1
ATOM 632 O O . GLY A 1 108 ? 18.409 -24.203 -16.417 1.00 24.39 142 GLY A O 1
ATOM 633 N N . GLN A 1 109 ? 20.235 -24.577 -15.164 1.00 22.95 143 GLN A N 1
ATOM 634 C CA . GLN A 1 109 ? 20.426 -25.939 -15.671 1.00 19.96 143 GLN A CA 1
ATOM 635 C C . GLN A 1 109 ? 19.671 -26.916 -14.765 1.00 22.28 143 GLN A C 1
ATOM 636 O O . GLN A 1 109 ? 20.243 -27.721 -14.018 1.00 27.25 143 GLN A O 1
ATOM 642 N N . TYR A 1 110 ? 18.339 -26.822 -14.854 1.00 22.88 144 TYR A N 1
ATOM 643 C CA . TYR A 1 110 ? 17.449 -27.538 -13.937 1.00 17.97 144 TYR A CA 1
ATOM 644 C C . TYR A 1 110 ? 17.708 -29.045 -13.919 1.00 15.24 144 TYR A C 1
ATOM 645 O O . TYR A 1 110 ? 17.578 -29.680 -12.869 1.00 30.06 144 TYR A O 1
ATOM 654 N N . TYR A 1 111 ? 18.043 -29.637 -15.061 1.00 15.97 145 TYR A N 1
ATOM 655 C CA . TYR A 1 111 ? 18.237 -31.080 -15.079 1.00 27.61 145 TYR A CA 1
ATOM 656 C C . TYR A 1 111 ? 19.565 -31.463 -14.464 1.00 27.06 145 TYR A C 1
ATOM 657 O O . TYR A 1 111 ? 19.685 -32.571 -13.947 1.00 33.41 145 TYR A O 1
ATOM 666 N N . ASP A 1 112 ? 20.517 -30.543 -14.397 1.00 25.91 146 ASP A N 1
ATOM 667 C CA . ASP A 1 112 ? 21.685 -30.816 -13.565 1.00 26.68 146 ASP A CA 1
ATOM 668 C C . ASP A 1 112 ? 21.412 -30.529 -12.105 1.00 26.11 146 ASP A C 1
ATOM 669 O O . ASP A 1 112 ? 22.059 -31.125 -11.236 1.00 23.11 146 ASP A O 1
ATOM 674 N N . LEU A 1 113 ? 20.433 -29.663 -11.814 1.00 20.49 147 LEU A N 1
ATOM 675 C CA . LEU A 1 113 ? 20.078 -29.424 -10.417 1.00 15.19 147 LEU A CA 1
ATOM 676 C C . LEU A 1 113 ? 19.459 -30.666 -9.777 1.00 20.26 147 LEU A C 1
ATOM 677 O O . LEU A 1 113 ? 19.660 -30.927 -8.586 1.00 20.76 147 LEU A O 1
ATOM 682 N N . MET A 1 114 ? 18.682 -31.431 -10.548 1.00 23.01 148 MET A N 1
ATOM 683 C CA . MET A 1 114 ? 18.138 -32.691 -10.046 1.00 21.36 148 MET A CA 1
ATOM 684 C C . MET A 1 114 ? 19.260 -33.625 -9.606 1.00 26.36 148 MET A C 1
ATOM 685 O O . MET A 1 114 ? 19.212 -34.210 -8.517 1.00 28.62 148 MET A O 1
ATOM 690 N N . LYS A 1 115 ? 20.304 -33.740 -10.432 1.00 20.80 149 LYS A N 1
ATOM 691 C CA . LYS A 1 115 ? 21.429 -34.594 -10.088 1.00 25.40 149 LYS A CA 1
ATOM 692 C C . LYS A 1 115 ? 22.129 -34.070 -8.831 1.00 30.33 149 LYS A C 1
ATOM 693 O O . LYS A 1 115 ? 22.482 -34.844 -7.932 1.00 31.71 149 LYS A O 1
ATOM 699 N N . LEU A 1 116 ? 22.296 -32.746 -8.739 1.00 24.30 150 LEU A N 1
ATOM 700 C CA . LEU A 1 116 ? 22.965 -32.141 -7.592 1.00 19.19 150 LEU A CA 1
ATOM 701 C C . LEU A 1 116 ? 22.338 -32.593 -6.269 1.00 20.78 150 LEU A C 1
ATOM 702 O O . LEU A 1 116 ? 23.048 -32.961 -5.329 1.00 25.52 150 LEU A O 1
ATOM 707 N N . PHE A 1 117 ? 21.008 -32.594 -6.181 1.00 17.78 151 PHE A N 1
ATOM 708 C CA . PHE A 1 117 ? 20.360 -33.029 -4.945 1.00 25.57 151 PHE A CA 1
ATOM 709 C C . PHE A 1 117 ? 20.600 -34.516 -4.663 1.00 27.47 151 PHE A C 1
ATOM 710 O O . PHE A 1 117 ? 20.793 -34.897 -3.501 1.00 30.54 151 PHE A O 1
ATOM 718 N N . GLU A 1 118 ? 20.618 -35.351 -5.708 1.00 19.97 152 GLU A N 1
ATOM 719 C CA . GLU A 1 118 ? 21.005 -36.750 -5.560 1.00 31.09 152 GLU A CA 1
ATOM 720 C C . GLU A 1 118 ? 22.388 -36.865 -4.934 1.00 32.80 152 GLU A C 1
ATOM 721 O O . GLU A 1 118 ? 22.590 -37.610 -3.971 1.00 37.39 152 GLU A O 1
ATOM 723 N N . VAL A 1 119 ? 23.336 -36.082 -5.430 1.00 25.24 153 VAL A N 1
ATOM 724 C CA . VAL A 1 119 ? 24.704 -36.149 -4.938 1.00 27.29 153 VAL A CA 1
ATOM 725 C C . VAL A 1 119 ? 24.829 -35.494 -3.570 1.00 22.57 153 VAL A C 1
ATOM 726 O O . VAL A 1 119 ? 25.560 -35.974 -2.706 1.00 28.39 153 VAL A O 1
ATOM 730 N N . GLY A 1 120 ? 24.121 -34.387 -3.343 1.00 26.72 154 GLY A N 1
ATOM 731 C CA . GLY A 1 120 ? 24.327 -33.621 -2.125 1.00 28.14 154 GLY A CA 1
ATOM 732 C C . GLY A 1 120 ? 23.535 -34.068 -0.919 1.00 30.46 154 GLY A C 1
ATOM 733 O O . GLY A 1 120 ? 23.866 -33.649 0.206 1.00 33.85 154 GLY A O 1
ATOM 734 N N . GLY A 1 121 ? 22.482 -34.869 -1.112 1.00 25.34 155 GLY A N 1
ATOM 735 C CA . GLY A 1 121 ? 21.639 -35.336 -0.025 1.00 32.12 155 GLY A CA 1
ATOM 736 C C . GLY A 1 121 ? 20.211 -34.777 -0.133 1.00 31.73 155 GLY A C 1
ATOM 737 O O . GLY A 1 121 ? 19.959 -33.718 -0.730 1.00 32.74 155 GLY A O 1
ATOM 738 N N . ASP A 1 122 ? 19.275 -35.493 0.493 1.00 30.28 156 ASP A N 1
ATOM 739 C CA . ASP A 1 122 ? 17.853 -35.089 0.525 1.00 31.52 156 ASP A CA 1
ATOM 740 C C . ASP A 1 122 ? 17.663 -33.867 1.412 1.00 28.04 156 ASP A C 1
ATOM 741 O O . ASP A 1 122 ? 17.970 -33.922 2.610 1.00 34.39 156 ASP A O 1
ATOM 746 N N . PRO A 1 123 ? 17.107 -32.780 0.892 1.00 25.29 157 PRO A N 1
ATOM 747 C CA . PRO A 1 123 ? 16.911 -31.571 1.721 1.00 30.61 157 PRO A CA 1
ATOM 748 C C . PRO A 1 123 ? 16.083 -31.788 2.985 1.00 36.43 157 PRO A C 1
ATOM 749 O O . PRO A 1 123 ? 16.073 -30.907 3.856 1.00 38.89 157 PRO A O 1
ATOM 753 N N . ALA A 1 124 ? 15.388 -32.922 3.119 1.00 35.99 158 ALA A N 1
ATOM 754 C CA . ALA A 1 124 ? 14.639 -33.193 4.347 1.00 36.19 158 ALA A CA 1
ATOM 755 C C . ALA A 1 124 ? 15.559 -33.516 5.512 1.00 31.75 158 ALA A C 1
ATOM 756 O O . ALA A 1 124 ? 15.130 -33.477 6.667 1.00 27.89 158 ALA A O 1
ATOM 758 N N . SER A 1 125 ? 16.813 -33.829 5.242 1.00 25.44 159 SER A N 1
ATOM 759 C CA . SER A 1 125 ? 17.748 -34.132 6.310 1.00 27.71 159 SER A CA 1
ATOM 760 C C . SER A 1 125 ? 19.164 -33.670 5.988 1.00 26.44 159 SER A C 1
ATOM 761 O O . SER A 1 125 ? 20.107 -34.127 6.645 1.00 29.85 159 SER A O 1
ATOM 764 N N . THR A 1 126 ? 19.341 -32.812 4.984 1.00 27.05 160 THR A N 1
ATOM 765 C CA . THR A 1 126 ? 20.637 -32.267 4.600 1.00 31.54 160 THR A CA 1
ATOM 766 C C . THR A 1 126 ? 20.556 -30.749 4.588 1.00 33.36 160 THR A C 1
ATOM 767 O O . THR A 1 126 ? 19.720 -30.176 3.879 1.00 30.92 160 THR A O 1
ATOM 771 N N . LYS A 1 127 ? 21.434 -30.100 5.346 1.00 36.39 161 LYS A N 1
ATOM 772 C CA . LYS A 1 127 ? 21.596 -28.655 5.232 1.00 22.12 161 LYS A CA 1
ATOM 773 C C . LYS A 1 127 ? 22.184 -28.290 3.877 1.00 25.66 161 LYS A C 1
ATOM 774 O O . LYS A 1 127 ? 23.022 -29.022 3.332 1.00 24.92 161 LYS A O 1
ATOM 780 N N . TYR A 1 128 ? 21.727 -27.156 3.318 1.00 23.76 162 TYR A N 1
ATOM 781 C CA . TYR A 1 128 ? 22.213 -26.652 2.036 1.00 21.63 162 TYR A CA 1
ATOM 782 C C . TYR A 1 128 ? 22.573 -25.173 2.122 1.00 25.78 162 TYR A C 1
ATOM 783 O O . TYR A 1 128 ? 21.885 -24.383 2.790 1.00 23.22 162 TYR A O 1
ATOM 792 N N . LEU A 1 129 ? 23.658 -24.812 1.434 1.00 29.05 163 LEU A N 1
ATOM 793 C CA . LEU A 1 129 ? 24.048 -23.418 1.209 1.00 21.76 163 LEU A CA 1
ATOM 794 C C . LEU A 1 129 ? 24.408 -23.256 -0.259 1.00 21.04 163 LEU A C 1
ATOM 795 O O . LEU A 1 129 ? 25.406 -23.820 -0.713 1.00 27.88 163 LEU A O 1
ATOM 800 N N . PHE A 1 130 ? 23.572 -22.526 -1.007 1.00 20.56 164 PHE A N 1
ATOM 801 C CA . PHE A 1 130 ? 23.848 -22.181 -2.395 1.00 16.22 164 PHE A CA 1
ATOM 802 C C . PHE A 1 130 ? 24.536 -20.815 -2.434 1.00 20.73 164 PHE A C 1
ATOM 803 O O . PHE A 1 130 ? 24.235 -19.933 -1.632 1.00 25.84 164 PHE A O 1
ATOM 811 N N . LEU A 1 131 ? 25.468 -20.653 -3.365 1.00 17.90 165 LEU A N 1
ATOM 812 C CA . LEU A 1 131 ? 26.286 -19.457 -3.468 1.00 25.44 165 LEU A CA 1
ATOM 813 C C . LEU A 1 131 ? 25.829 -18.495 -4.580 1.00 31.61 165 LEU A C 1
ATOM 814 O O . LEU A 1 131 ? 26.575 -17.574 -4.938 1.00 24.78 165 LEU A O 1
ATOM 819 N N . GLY A 1 132 ? 24.625 -18.679 -5.130 1.00 27.97 166 GLY A N 1
ATOM 820 C CA . GLY A 1 132 ? 24.087 -17.741 -6.097 1.00 22.85 166 GLY A CA 1
ATOM 821 C C . GLY A 1 132 ? 24.291 -18.179 -7.538 1.00 20.02 166 GLY A C 1
ATOM 822 O O . GLY A 1 132 ? 24.766 -19.280 -7.833 1.00 25.78 166 GLY A O 1
ATOM 823 N N . ASP A 1 133 ? 23.888 -17.275 -8.446 1.00 19.31 167 ASP A N 1
ATOM 824 C CA . ASP A 1 133 ? 23.831 -17.493 -9.905 1.00 17.43 167 ASP A CA 1
ATOM 825 C C . ASP A 1 133 ? 22.894 -18.649 -10.265 1.00 23.23 167 ASP A C 1
ATOM 826 O O . ASP A 1 133 ? 23.249 -19.591 -10.978 1.00 27.58 167 ASP A O 1
ATOM 831 N N . TYR A 1 134 ? 21.655 -18.532 -9.787 1.00 24.51 168 TYR A N 1
ATOM 832 C CA . TYR A 1 134 ? 20.604 -19.495 -10.094 1.00 20.91 168 TYR A CA 1
ATOM 833 C C . TYR A 1 134 ? 20.079 -19.361 -11.508 1.00 25.16 168 TYR A C 1
ATOM 834 O O . TYR A 1 134 ? 19.590 -20.363 -12.048 1.00 12.55 168 TYR A O 1
ATOM 843 N N . VAL A 1 135 ? 20.189 -18.162 -12.110 1.00 12.49 169 VAL A N 1
ATOM 844 C CA . VAL A 1 135 ? 19.430 -17.810 -13.309 1.00 27.95 169 VAL A CA 1
ATOM 845 C C . VAL A 1 135 ? 20.377 -17.433 -14.434 1.00 24.83 169 VAL A C 1
ATOM 846 O O . VAL A 1 135 ? 21.594 -17.374 -14.234 1.00 22.95 169 VAL A O 1
ATOM 850 N N . ASP A 1 136 ? 19.811 -17.180 -15.624 1.00 18.89 170 ASP A N 1
ATOM 851 C CA . ASP A 1 136 ? 20.537 -16.808 -16.837 1.00 15.09 170 ASP A CA 1
ATOM 852 C C . ASP A 1 136 ? 21.257 -17.994 -17.483 1.00 22.24 170 ASP A C 1
ATOM 853 O O . ASP A 1 136 ? 21.770 -18.889 -16.797 1.00 15.27 170 ASP A O 1
ATOM 858 N N . ARG A 1 137 ? 21.273 -17.992 -18.818 1.00 16.99 171 ARG A N 1
ATOM 859 C CA . ARG A 1 137 ? 22.050 -18.869 -19.691 1.00 17.63 171 ARG A CA 1
ATOM 860 C C . ARG A 1 137 ? 21.351 -20.203 -19.961 1.00 18.96 171 ARG A C 1
ATOM 861 O O . ARG A 1 137 ? 21.136 -20.548 -21.125 1.00 23.42 171 ARG A O 1
ATOM 869 N N . GLY A 1 138 ? 21.001 -20.971 -18.930 1.00 18.02 172 GLY A N 1
ATOM 870 C CA . GLY A 1 138 ? 20.126 -22.112 -19.136 1.00 16.68 172 GLY A CA 1
ATOM 871 C C . GLY A 1 138 ? 18.686 -21.675 -19.365 1.00 20.51 172 GLY A C 1
ATOM 872 O O . GLY A 1 138 ? 18.268 -20.584 -18.982 1.00 27.67 172 GLY A O 1
ATOM 873 N N . SER A 1 139 ? 17.910 -22.532 -20.018 1.00 17.06 173 SER A N 1
ATOM 874 C CA . SER A 1 139 ? 16.536 -22.212 -20.377 1.00 17.15 173 SER A CA 1
ATOM 875 C C . SER A 1 139 ? 15.524 -22.616 -19.309 1.00 20.09 173 SER A C 1
ATOM 876 O O . SER A 1 139 ? 14.316 -22.544 -19.553 1.00 19.12 173 SER A O 1
ATOM 879 N N . PHE A 1 140 ? 15.980 -22.977 -18.123 1.00 15.45 174 PHE A N 1
ATOM 880 C CA . PHE A 1 140 ? 15.097 -23.403 -17.051 1.00 17.30 174 PHE A CA 1
ATOM 881 C C . PHE A 1 140 ? 15.447 -22.675 -15.758 1.00 21.32 174 PHE A C 1
ATOM 882 O O . PHE A 1 140 ? 15.458 -23.273 -14.672 1.00 21.19 174 PHE A O 1
ATOM 890 N N . SER A 1 141 ? 15.714 -21.359 -15.865 1.00 15.21 175 SER A N 1
ATOM 891 C CA . SER A 1 141 ? 16.041 -20.550 -14.689 1.00 15.16 175 SER A CA 1
ATOM 892 C C . SER A 1 141 ? 14.845 -20.414 -13.742 1.00 21.34 175 SER A C 1
ATOM 893 O O . SER A 1 141 ? 14.996 -20.551 -12.517 1.00 25.78 175 SER A O 1
ATOM 896 N N . ILE A 1 142 ? 13.652 -20.127 -14.284 1.00 16.15 176 ILE A N 1
ATOM 897 C CA . ILE A 1 142 ? 12.507 -19.902 -13.404 1.00 20.69 176 ILE A CA 1
ATOM 898 C C . ILE A 1 142 ? 12.105 -21.216 -12.717 1.00 24.21 176 ILE A C 1
ATOM 899 O O . ILE A 1 142 ? 11.676 -21.207 -11.553 1.00 22.17 176 ILE A O 1
ATOM 904 N N . GLU A 1 143 ? 12.271 -22.361 -13.389 1.00 13.01 177 GLU A N 1
ATOM 905 C CA . GLU A 1 143 ? 12.091 -23.640 -12.692 1.00 18.09 177 GLU A CA 1
ATOM 906 C C . GLU A 1 143 ? 13.116 -23.803 -11.564 1.00 20.08 177 GLU A C 1
ATOM 907 O O . GLU A 1 143 ? 12.745 -24.126 -10.422 1.00 16.78 177 GLU A O 1
ATOM 913 N N . CYS A 1 144 ? 14.411 -23.548 -11.853 1.00 13.48 178 CYS A N 1
ATOM 914 C CA . CYS A 1 144 ? 15.422 -23.606 -10.793 1.00 12.50 178 CYS A CA 1
ATOM 915 C C . CYS A 1 144 ? 15.044 -22.691 -9.636 1.00 18.29 178 CYS A C 1
ATOM 916 O O . CYS A 1 144 ? 15.016 -23.109 -8.473 1.00 22.24 178 CYS A O 1
ATOM 919 N N . LEU A 1 145 ? 14.719 -21.439 -9.938 1.00 16.76 179 LEU A N 1
ATOM 920 C CA . LEU A 1 145 ? 14.433 -20.496 -8.865 1.00 13.48 179 LEU A CA 1
ATOM 921 C C . LEU A 1 145 ? 13.174 -20.873 -8.074 1.00 17.31 179 LEU A C 1
ATOM 922 O O . LEU A 1 145 ? 13.169 -20.811 -6.835 1.00 21.16 179 LEU A O 1
ATOM 927 N N . LEU A 1 146 ? 12.088 -21.246 -8.749 1.00 21.05 180 LEU A N 1
ATOM 928 C CA . LEU A 1 146 ? 10.867 -21.544 -7.991 1.00 16.83 180 LEU A CA 1
ATOM 929 C C . LEU A 1 146 ? 11.051 -22.793 -7.147 1.00 21.97 180 LEU A C 1
ATOM 930 O O . LEU A 1 146 ? 10.611 -22.829 -5.991 1.00 24.59 180 LEU A O 1
ATOM 935 N N . TYR A 1 147 ? 11.776 -23.793 -7.689 1.00 17.68 181 TYR A N 1
ATOM 936 C CA . TYR A 1 147 ? 12.038 -25.037 -6.970 1.00 21.69 181 TYR A CA 1
ATOM 937 C C . TYR A 1 147 ? 12.926 -24.811 -5.749 1.00 24.02 181 TYR A C 1
ATOM 938 O O . TYR A 1 147 ? 12.636 -25.318 -4.655 1.00 25.23 181 TYR A O 1
ATOM 947 N N . LEU A 1 148 ? 14.034 -24.088 -5.927 1.00 21.30 182 LEU A N 1
ATOM 948 C CA . LEU A 1 148 ? 14.898 -23.763 -4.793 1.00 23.52 182 LEU A CA 1
ATOM 949 C C . LEU A 1 148 ? 14.137 -22.979 -3.727 1.00 22.86 182 LEU A C 1
ATOM 950 O O . LEU A 1 148 ? 14.329 -23.202 -2.525 1.00 21.67 182 LEU A O 1
ATOM 955 N N . TYR A 1 149 ? 13.274 -22.050 -4.143 1.00 12.35 183 TYR A N 1
ATOM 956 C CA . TYR A 1 149 ? 12.549 -21.262 -3.153 1.00 14.63 183 TYR A CA 1
ATOM 957 C C . TYR A 1 149 ? 11.548 -22.127 -2.418 1.00 19.97 183 TYR A C 1
ATOM 958 O O . TYR A 1 149 ? 11.306 -21.910 -1.225 1.00 20.19 183 TYR A O 1
ATOM 967 N N . SER A 1 150 ? 10.958 -23.117 -3.111 1.00 16.62 184 SER A N 1
ATOM 968 C CA . SER A 1 150 ? 9.990 -23.972 -2.429 1.00 16.27 184 SER A CA 1
ATOM 969 C C . SER A 1 150 ? 10.671 -24.863 -1.386 1.00 17.64 184 SER A C 1
ATOM 970 O O . SER A 1 150 ? 10.064 -25.167 -0.350 1.00 27.33 184 SER A O 1
ATOM 973 N N . LEU A 1 151 ? 11.946 -25.218 -1.603 1.00 19.10 185 LEU A N 1
ATOM 974 C CA . LEU A 1 151 ? 12.757 -25.872 -0.567 1.00 21.56 185 LEU A CA 1
ATOM 975 C C . LEU A 1 151 ? 13.055 -24.919 0.593 1.00 26.40 185 LEU A C 1
ATOM 976 O O . LEU A 1 151 ? 12.890 -25.279 1.769 1.00 18.72 185 LEU A O 1
ATOM 981 N N . LYS A 1 152 ? 13.536 -23.709 0.269 1.00 20.46 186 LYS A N 1
ATOM 982 C CA . LYS A 1 152 ? 13.731 -22.661 1.261 1.00 14.95 186 LYS A CA 1
ATOM 983 C C . LYS A 1 152 ? 12.498 -22.495 2.154 1.00 18.97 186 LYS A C 1
ATOM 984 O O . LYS A 1 152 ? 12.605 -22.495 3.378 1.00 24.39 186 LYS A O 1
ATOM 990 N N . ILE A 1 153 ? 11.316 -22.362 1.552 1.00 15.39 187 ILE A N 1
ATOM 991 C CA . ILE A 1 153 ? 10.085 -22.156 2.316 1.00 16.14 187 ILE A CA 1
ATOM 992 C C . ILE A 1 153 ? 9.770 -23.362 3.207 1.00 25.21 187 ILE A C 1
ATOM 993 O O . ILE A 1 153 ? 9.342 -23.208 4.356 1.00 28.22 187 ILE A O 1
ATOM 998 N N . ASN A 1 154 ? 9.947 -24.580 2.690 1.00 21.08 188 ASN A N 1
ATOM 999 C CA . ASN A 1 154 ? 9.683 -25.763 3.504 1.00 18.68 188 ASN A CA 1
ATOM 1000 C C . ASN A 1 154 ? 10.804 -26.088 4.476 1.00 27.33 188 ASN A C 1
ATOM 1001 O O . ASN A 1 154 ? 10.580 -26.831 5.432 1.00 27.97 188 ASN A O 1
ATOM 1006 N N . TYR A 1 155 ? 12.013 -25.587 4.265 1.00 25.67 189 TYR A N 1
ATOM 1007 C CA . TYR A 1 155 ? 13.126 -25.917 5.145 1.00 26.23 189 TYR A CA 1
ATOM 1008 C C . TYR A 1 155 ? 13.898 -24.655 5.500 1.00 26.44 189 TYR A C 1
ATOM 1009 O O . TYR A 1 155 ? 15.120 -24.605 5.363 1.00 29.74 189 TYR A O 1
ATOM 1018 N N . PRO A 1 156 ? 13.212 -23.635 6.024 1.00 24.13 190 PRO A N 1
ATOM 1019 C CA . PRO A 1 156 ? 13.858 -22.320 6.190 1.00 18.79 190 PRO A CA 1
ATOM 1020 C C . PRO A 1 156 ? 15.023 -22.327 7.153 1.00 19.68 190 PRO A C 1
ATOM 1021 O O . PRO A 1 156 ? 15.925 -21.494 6.995 1.00 39.50 190 PRO A O 1
ATOM 1025 N N . ASP A 1 157 ? 15.051 -23.240 8.129 1.00 21.15 191 ASP A N 1
ATOM 1026 C CA . ASP A 1 157 ? 16.156 -23.344 9.085 1.00 25.51 191 ASP A CA 1
ATOM 1027 C C . ASP A 1 157 ? 17.300 -24.254 8.653 1.00 26.66 191 ASP A C 1
ATOM 1028 O O . ASP A 1 157 ? 18.253 -24.384 9.414 1.00 25.72 191 ASP A O 1
ATOM 1033 N N . THR A 1 158 ? 17.227 -24.941 7.514 1.00 21.37 192 THR A N 1
ATOM 1034 C CA . THR A 1 158 ? 18.330 -25.819 7.125 1.00 24.29 192 THR A CA 1
ATOM 1035 C C . THR A 1 158 ? 18.727 -25.618 5.669 1.00 25.18 192 THR A C 1
ATOM 1036 O O . THR A 1 158 ? 19.569 -26.350 5.164 1.00 25.68 192 THR A O 1
ATOM 1040 N N . PHE A 1 159 ? 18.176 -24.614 5.002 1.00 19.33 193 PHE A N 1
ATOM 1041 C CA . PHE A 1 159 ? 18.353 -24.432 3.574 1.00 23.14 193 PHE A CA 1
ATOM 1042 C C . PHE A 1 159 ? 18.580 -22.940 3.338 1.00 21.06 193 PHE A C 1
ATOM 1043 O O . PHE A 1 159 ? 17.765 -22.120 3.775 1.00 18.21 193 PHE A O 1
ATOM 1051 N N . TRP A 1 160 ? 19.692 -22.579 2.687 1.00 21.05 194 TRP A N 1
ATOM 1052 C CA . TRP A 1 160 ? 20.075 -21.170 2.577 1.00 25.28 194 TRP A CA 1
ATOM 1053 C C . TRP A 1 160 ? 20.599 -20.835 1.189 1.00 25.76 194 TRP A C 1
ATOM 1054 O O . TRP A 1 160 ? 21.225 -21.669 0.525 1.00 25.05 194 TRP A O 1
ATOM 1065 N N . MET A 1 161 ? 20.354 -19.590 0.770 1.00 19.63 195 MET A N 1
ATOM 1066 C CA . MET A 1 161 ? 20.664 -19.144 -0.586 1.00 17.73 195 MET A CA 1
ATOM 1067 C C . MET A 1 161 ? 21.308 -17.771 -0.535 1.00 20.98 195 MET A C 1
ATOM 1068 O O . MET A 1 161 ? 20.702 -16.827 -0.030 1.00 26.38 195 MET A O 1
ATOM 1073 N N . LEU A 1 162 ? 22.503 -17.643 -1.096 1.00 21.66 196 LEU A N 1
ATOM 1074 C CA . LEU A 1 162 ? 23.133 -16.335 -1.223 1.00 22.91 196 LEU A CA 1
ATOM 1075 C C . LEU A 1 162 ? 22.791 -15.698 -2.572 1.00 22.16 196 LEU A C 1
ATOM 1076 O O . LEU A 1 162 ? 22.393 -16.366 -3.529 1.00 15.23 196 LEU A O 1
ATOM 1081 N N . ARG A 1 163 ? 22.969 -14.385 -2.646 1.00 25.61 197 ARG A N 1
ATOM 1082 C CA . ARG A 1 163 ? 22.848 -13.697 -3.923 1.00 20.28 197 ARG A CA 1
ATOM 1083 C C . ARG A 1 163 ? 24.139 -13.849 -4.709 1.00 18.66 197 ARG A C 1
ATOM 1084 O O . ARG A 1 163 ? 25.234 -13.731 -4.156 1.00 24.72 197 ARG A O 1
ATOM 1092 N N . GLY A 1 164 ? 24.006 -14.140 -5.999 1.00 12.52 198 GLY A N 1
ATOM 1093 C CA . GLY A 1 164 ? 25.098 -14.035 -6.942 1.00 17.37 198 GLY A CA 1
ATOM 1094 C C . GLY A 1 164 ? 24.908 -12.817 -7.836 1.00 17.51 198 GLY A C 1
ATOM 1095 O O . GLY A 1 164 ? 23.927 -12.086 -7.749 1.00 21.41 198 GLY A O 1
ATOM 1096 N N . ASN A 1 165 ? 25.875 -12.597 -8.708 1.00 20.41 199 ASN A N 1
ATOM 1097 C CA . ASN A 1 165 ? 25.833 -11.334 -9.438 1.00 19.30 199 ASN A CA 1
ATOM 1098 C C . ASN A 1 165 ? 24.766 -11.335 -10.525 1.00 21.53 199 ASN A C 1
ATOM 1099 O O . ASN A 1 165 ? 24.369 -10.248 -10.969 1.00 21.93 199 ASN A O 1
ATOM 1104 N N . HIS A 1 166 ? 24.266 -12.521 -10.926 1.00 17.28 200 HIS A N 1
ATOM 1105 C CA . HIS A 1 166 ? 23.185 -12.597 -11.905 1.00 20.08 200 HIS A CA 1
ATOM 1106 C C . HIS A 1 166 ? 21.802 -12.333 -11.316 1.00 23.96 200 HIS A C 1
ATOM 1107 O O . HIS A 1 166 ? 20.874 -12.052 -12.079 1.00 21.27 200 HIS A O 1
ATOM 1114 N N . GLU A 1 167 ? 21.649 -12.388 -9.993 1.00 12.62 201 GLU A N 1
ATOM 1115 C CA . GLU A 1 167 ? 20.370 -12.107 -9.340 1.00 12.25 201 GLU A CA 1
ATOM 1116 C C . GLU A 1 167 ? 20.172 -10.596 -9.185 1.00 16.49 201 GLU A C 1
ATOM 1117 O O . GLU A 1 167 ? 20.161 -10.044 -8.085 1.00 14.59 201 GLU A O 1
ATOM 1123 N N . CYS A 1 168 ? 19.984 -9.925 -10.318 1.00 13.03 202 CYS A N 1
ATOM 1124 C CA . CYS A 1 168 ? 19.761 -8.479 -10.332 1.00 15.55 202 CYS A CA 1
ATOM 1125 C C . CYS A 1 168 ? 19.146 -8.110 -11.678 1.00 20.06 202 CYS A C 1
ATOM 1126 O O . CYS A 1 168 ? 19.103 -8.932 -12.605 1.00 18.75 202 CYS A O 1
ATOM 1129 N N . ARG A 1 169 ? 18.693 -6.857 -11.795 1.00 21.41 203 ARG A N 1
ATOM 1130 C CA A ARG A 1 169 ? 17.977 -6.448 -13.004 0.60 23.77 203 ARG A CA 1
ATOM 1131 C CA B ARG A 1 169 ? 17.978 -6.458 -13.006 0.40 23.61 203 ARG A CA 1
ATOM 1132 C C . ARG A 1 169 ? 18.927 -6.312 -14.195 1.00 28.55 203 ARG A C 1
ATOM 1133 O O . ARG A 1 169 ? 18.645 -6.814 -15.294 1.00 27.10 203 ARG A O 1
ATOM 1148 N N . HIS A 1 170 ? 20.070 -5.655 -13.994 1.00 26.61 204 HIS A N 1
ATOM 1149 C CA . HIS A 1 170 ? 20.979 -5.392 -15.112 1.00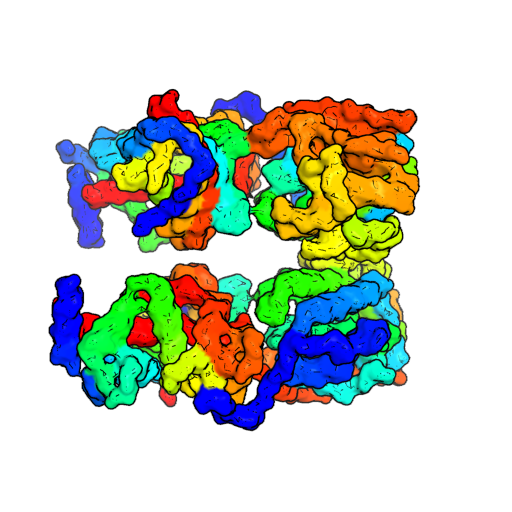 26.12 204 HIS A CA 1
ATOM 1150 C C . HIS A 1 170 ? 21.369 -6.667 -15.875 1.00 21.53 204 HIS A C 1
ATOM 1151 O O . HIS A 1 170 ? 21.252 -6.709 -17.101 1.00 21.69 204 HIS A O 1
ATOM 1158 N N . LEU A 1 171 ? 21.821 -7.720 -15.166 1.00 20.80 205 LEU A N 1
ATOM 1159 C CA . LEU A 1 171 ? 22.287 -8.933 -15.840 1.00 16.82 205 LEU A CA 1
ATOM 1160 C C . LEU A 1 171 ? 21.129 -9.766 -16.417 1.00 21.49 205 LEU A C 1
ATOM 1161 O O . LEU A 1 171 ? 21.227 -10.270 -17.543 1.00 21.54 205 LEU A O 1
ATOM 1166 N N . THR A 1 172 ? 20.039 -9.954 -15.659 1.00 17.67 206 THR A N 1
ATOM 1167 C CA . THR A 1 172 ? 18.899 -10.692 -16.200 1.00 15.77 206 THR A CA 1
ATOM 1168 C C . THR A 1 172 ? 18.314 -10.000 -17.437 1.00 23.33 206 THR A C 1
ATOM 1169 O O . THR A 1 172 ? 17.826 -10.675 -18.345 1.00 29.27 206 THR A O 1
ATOM 1173 N N . GLU A 1 173 ? 18.387 -8.665 -17.512 1.00 23.83 207 GLU A N 1
ATOM 1174 C CA . GLU A 1 173 ? 17.991 -7.961 -18.734 1.00 23.80 207 GLU A CA 1
ATOM 1175 C C . GLU A 1 173 ? 18.927 -8.288 -19.877 1.00 23.30 207 GLU A C 1
ATOM 1176 O O . GLU A 1 173 ? 18.486 -8.497 -21.013 1.00 23.11 207 GLU A O 1
ATOM 1182 N N . TYR A 1 174 ? 20.232 -8.306 -19.586 1.00 22.43 208 TYR A N 1
ATOM 1183 C CA . TYR A 1 174 ? 21.264 -8.450 -20.604 1.00 21.10 208 TYR A CA 1
ATOM 1184 C C . TYR A 1 174 ? 21.366 -9.874 -21.103 1.00 24.87 208 TYR A C 1
ATOM 1185 O O . TYR A 1 174 ? 21.669 -10.074 -22.280 1.00 27.72 208 TYR A O 1
ATOM 1194 N N . PHE A 1 175 ? 21.112 -10.866 -20.238 1.00 19.59 209 PHE A N 1
ATOM 1195 C CA . PHE A 1 175 ? 21.228 -12.258 -20.643 1.00 22.07 209 PHE A CA 1
ATOM 1196 C C . PHE A 1 175 ? 19.840 -12.840 -20.956 1.00 26.22 209 PHE A C 1
ATOM 1197 O O . PHE A 1 175 ? 19.138 -12.291 -21.807 1.00 23.78 209 PHE A O 1
ATOM 1205 N N . THR A 1 176 ? 19.407 -13.921 -20.289 1.00 23.03 210 THR A N 1
ATOM 1206 C CA . THR A 1 176 ? 18.215 -14.651 -20.733 1.00 20.26 210 THR A CA 1
ATOM 1207 C C . THR A 1 176 ? 17.023 -14.620 -19.783 1.00 17.36 210 THR A C 1
ATOM 1208 O O . THR A 1 176 ? 15.899 -14.844 -20.236 1.00 31.60 210 THR A O 1
ATOM 1212 N N . PHE A 1 177 ? 17.227 -14.360 -18.493 1.00 16.31 211 PHE A N 1
ATOM 1213 C CA . PHE A 1 177 ? 16.197 -14.663 -17.506 1.00 22.21 211 PHE A CA 1
ATOM 1214 C C . PHE A 1 177 ? 14.957 -13.794 -17.678 1.00 28.15 211 PHE A C 1
ATOM 1215 O O . PHE A 1 177 ? 13.829 -14.261 -17.427 1.00 26.12 211 PHE A O 1
ATOM 1223 N N . LYS A 1 178 ? 15.139 -12.529 -18.095 1.00 24.18 212 LYS A N 1
ATOM 1224 C CA . LYS A 1 178 ? 13.979 -11.672 -18.314 1.00 23.82 212 LYS A CA 1
ATOM 1225 C C . LYS A 1 178 ? 13.166 -12.146 -19.508 1.00 28.57 212 LYS A C 1
ATOM 1226 O O . LYS A 1 178 ? 11.933 -12.202 -19.432 1.00 34.48 212 LYS A O 1
ATOM 1232 N N . ASN A 1 179 ? 13.836 -12.478 -20.624 1.00 18.89 213 ASN A N 1
ATOM 1233 C CA . ASN A 1 179 ? 13.130 -13.079 -21.758 1.00 20.58 213 ASN A CA 1
ATOM 1234 C C . ASN A 1 179 ? 12.401 -14.357 -21.325 1.00 21.59 213 ASN A C 1
ATOM 1235 O O . ASN A 1 179 ? 11.280 -14.625 -21.767 1.00 27.69 213 ASN A O 1
ATOM 1240 N N . GLU A 1 180 ? 12.997 -15.120 -20.410 1.00 19.00 214 GLU A N 1
ATOM 1241 C CA . GLU A 1 180 ? 12.355 -16.338 -19.929 1.00 24.01 214 GLU A CA 1
ATOM 1242 C C . GLU A 1 180 ? 11.085 -16.029 -19.143 1.00 22.34 214 GLU A C 1
ATOM 1243 O O . GLU A 1 180 ? 10.031 -16.608 -19.421 1.00 22.64 214 GLU A O 1
ATOM 1249 N N . CYS A 1 181 ? 11.163 -15.139 -18.145 1.00 23.00 215 CYS A N 1
ATOM 1250 C CA . CYS A 1 181 ? 9.957 -14.789 -17.394 1.00 19.20 215 CYS A CA 1
ATOM 1251 C C . CYS A 1 181 ? 8.891 -14.200 -18.304 1.00 18.58 215 CYS A C 1
ATOM 1252 O O . CYS A 1 181 ? 7.712 -14.555 -18.191 1.00 26.17 215 CYS A O 1
ATOM 1255 N N . LEU A 1 182 ? 9.281 -13.325 -19.232 1.00 20.86 216 LEU A N 1
ATOM 1256 C CA . LEU A 1 182 ? 8.278 -12.733 -20.118 1.00 25.64 216 LEU A CA 1
ATOM 1257 C C . LEU A 1 182 ? 7.640 -13.769 -21.030 1.00 29.37 216 LEU A C 1
ATOM 1258 O O . LEU A 1 182 ? 6.468 -13.632 -21.391 1.00 31.01 216 LEU A O 1
ATOM 1263 N N . HIS A 1 183 ? 8.387 -14.797 -21.427 1.00 24.69 217 HIS A N 1
ATOM 1264 C CA . HIS A 1 183 ? 7.800 -15.784 -22.321 1.00 20.89 217 HIS A CA 1
ATOM 1265 C C . HIS A 1 183 ? 6.895 -16.748 -21.574 1.00 22.09 217 HIS A C 1
ATOM 1266 O O . HIS A 1 183 ? 5.828 -17.099 -22.063 1.00 21.04 217 HIS A O 1
ATOM 1273 N N . LYS A 1 184 ? 7.349 -17.229 -20.422 1.00 20.96 218 LYS A N 1
ATOM 1274 C CA . LYS A 1 184 ? 6.680 -18.291 -19.686 1.00 23.76 218 LYS A CA 1
ATOM 1275 C C . LYS A 1 184 ? 5.585 -17.742 -18.775 1.00 30.31 218 LYS A C 1
ATOM 1276 O O . LYS A 1 184 ? 4.616 -18.451 -18.483 1.00 27.02 218 LYS A O 1
ATOM 1282 N N . TYR A 1 185 ? 5.728 -16.485 -18.333 1.00 25.34 219 TYR A N 1
ATOM 1283 C CA . TYR A 1 185 ? 4.849 -15.833 -17.364 1.00 20.59 219 TYR A CA 1
ATOM 1284 C C . TYR A 1 185 ? 4.615 -14.393 -17.822 1.00 25.25 219 TYR A C 1
ATOM 1285 O O . TYR A 1 185 ? 4.031 -14.170 -18.882 1.00 19.77 219 TYR A O 1
ATOM 1294 N N . SER A 1 186 ? 5.124 -13.410 -17.088 1.00 23.87 220 SER A N 1
ATOM 1295 C CA . SER A 1 186 ? 4.891 -12.013 -17.441 1.00 26.75 220 SER A CA 1
ATOM 1296 C C . SER A 1 186 ? 5.978 -11.147 -16.827 1.00 25.23 220 SER A C 1
ATOM 1297 O O . SER A 1 186 ? 6.781 -11.609 -16.024 1.00 19.99 220 SER A O 1
ATOM 1300 N N . GLU A 1 187 ? 5.919 -9.846 -17.141 1.00 26.12 221 GLU A N 1
ATOM 1301 C CA . GLU A 1 187 ? 6.819 -8.885 -16.529 1.00 23.34 221 GLU A CA 1
ATOM 1302 C C . GLU A 1 187 ? 6.508 -8.671 -15.055 1.00 23.58 221 GLU A C 1
ATOM 1303 O O . GLU A 1 187 ? 7.422 -8.384 -14.271 1.00 21.24 221 GLU A O 1
ATOM 1309 N N . GLU A 1 188 ? 5.244 -8.794 -14.656 1.00 21.27 222 GLU A N 1
ATOM 1310 C CA . GLU A 1 188 ? 4.930 -8.709 -13.238 1.00 26.57 222 GLU A CA 1
ATOM 1311 C C . GLU A 1 188 ? 5.700 -9.765 -12.445 1.00 25.61 222 GLU A C 1
ATOM 1312 O O . GLU A 1 188 ? 6.286 -9.470 -11.401 1.00 27.40 222 GLU A O 1
ATOM 1318 N N . LEU A 1 189 ? 5.718 -11.006 -12.938 1.00 22.15 223 LEU A N 1
ATOM 1319 C CA . LEU A 1 189 ? 6.492 -12.039 -12.274 1.00 17.99 223 LEU A CA 1
ATOM 1320 C C . LEU A 1 189 ? 7.975 -11.704 -12.279 1.00 19.99 223 LEU A C 1
ATOM 1321 O O . LEU A 1 189 ? 8.672 -11.919 -11.281 1.00 20.21 223 LEU A O 1
ATOM 1326 N N . TYR A 1 190 ? 8.480 -11.196 -13.406 1.00 18.44 224 TYR A N 1
ATOM 1327 C CA . TYR A 1 190 ? 9.881 -10.799 -13.474 1.00 18.21 224 TYR A CA 1
ATOM 1328 C C . TYR A 1 190 ? 10.212 -9.774 -12.391 1.00 19.06 224 TYR A C 1
ATOM 1329 O O . TYR A 1 190 ? 11.171 -9.948 -11.633 1.00 27.51 224 TYR A O 1
ATOM 1338 N N . GLU A 1 191 ? 9.380 -8.730 -12.265 1.00 16.91 225 GLU A N 1
ATOM 1339 C CA . GLU A 1 191 ? 9.541 -7.760 -11.181 1.00 19.12 225 GLU A CA 1
ATOM 1340 C C . GLU A 1 191 ? 9.499 -8.427 -9.811 1.00 18.54 225 GLU A C 1
ATOM 1341 O O . GLU A 1 191 ? 10.245 -8.029 -8.913 1.00 21.18 225 GLU A O 1
ATOM 1347 N N . GLU A 1 192 ? 8.622 -9.420 -9.612 1.00 15.83 226 GLU A N 1
ATOM 1348 C CA . GLU A 1 192 ? 8.569 -10.054 -8.292 1.00 17.26 226 GLU A CA 1
ATOM 1349 C C . GLU A 1 192 ? 9.858 -10.821 -7.992 1.00 18.27 226 GLU A C 1
ATOM 1350 O O . GLU A 1 192 ? 10.305 -10.855 -6.838 1.00 23.70 226 GLU A O 1
ATOM 1356 N N . CYS A 1 193 ? 10.457 -11.451 -9.015 1.00 14.35 227 CYS A N 1
ATOM 1357 C CA . CYS A 1 193 ? 11.745 -12.117 -8.835 1.00 18.48 227 CYS A CA 1
ATOM 1358 C C . CYS A 1 193 ? 12.818 -11.125 -8.401 1.00 29.42 227 CYS A C 1
ATOM 1359 O O . CYS A 1 193 ? 13.598 -11.407 -7.480 1.00 25.43 227 CYS A O 1
ATOM 1362 N N . LEU A 1 194 ? 12.866 -9.952 -9.055 1.00 13.69 228 LEU A N 1
ATOM 1363 C CA . LEU A 1 194 ? 13.809 -8.921 -8.649 1.00 13.54 228 LEU A CA 1
ATOM 1364 C C . LEU A 1 194 ? 13.650 -8.579 -7.174 1.00 24.64 228 LEU A C 1
ATOM 1365 O O . LEU A 1 194 ? 14.653 -8.440 -6.453 1.00 16.42 228 LEU A O 1
ATOM 1370 N N . VAL A 1 195 ? 12.403 -8.443 -6.700 1.00 13.65 229 VAL A N 1
ATOM 1371 C CA . VAL A 1 195 ? 12.215 -8.158 -5.284 1.00 13.67 229 VAL A CA 1
ATOM 1372 C C . VAL A 1 195 ? 12.835 -9.270 -4.446 1.00 22.70 229 VAL A C 1
ATOM 1373 O O . VAL A 1 195 ? 13.528 -9.008 -3.457 1.00 20.90 229 VAL A O 1
ATOM 1377 N N . SER A 1 196 ? 12.660 -10.529 -4.871 1.00 13.07 230 SER A N 1
ATOM 1378 C CA . SER A 1 196 ? 13.248 -11.637 -4.116 1.00 17.20 230 SER A CA 1
ATOM 1379 C C . SER A 1 196 ? 14.783 -11.646 -4.215 1.00 16.53 230 SER A C 1
ATOM 1380 O O . SER A 1 196 ? 15.451 -11.891 -3.210 1.00 25.73 230 SER A O 1
ATOM 1383 N N . PHE A 1 197 ? 15.361 -11.314 -5.382 1.00 17.99 231 PHE A N 1
ATOM 1384 C CA . PHE A 1 197 ? 16.830 -11.193 -5.503 1.00 15.42 231 PHE A CA 1
ATOM 1385 C C . PHE A 1 197 ? 17.402 -10.147 -4.543 1.00 21.35 231 PHE A C 1
ATOM 1386 O O . PHE A 1 197 ? 18.421 -10.393 -3.877 1.00 19.30 231 PHE A O 1
ATOM 1394 N N . ASN A 1 198 ? 16.788 -8.952 -4.504 1.00 12.60 232 ASN A N 1
ATOM 1395 C CA . ASN A 1 198 ? 17.237 -7.891 -3.599 1.00 24.64 232 ASN A CA 1
ATOM 1396 C C . ASN A 1 198 ? 17.133 -8.303 -2.137 1.00 29.01 232 ASN A C 1
ATOM 1397 O O . ASN A 1 198 ? 17.790 -7.693 -1.282 1.00 27.67 232 ASN A O 1
ATOM 1402 N N . ALA A 1 199 ? 16.315 -9.304 -1.823 1.00 13.03 233 ALA A N 1
ATOM 1403 C CA . ALA A 1 199 ? 16.228 -9.740 -0.450 1.00 13.45 233 ALA A CA 1
ATOM 1404 C C . ALA A 1 199 ? 17.222 -10.845 -0.111 1.00 18.88 233 ALA A C 1
ATOM 1405 O O . ALA A 1 199 ? 17.406 -11.127 1.078 1.00 26.55 233 ALA A O 1
ATOM 1407 N N . LEU A 1 200 ? 17.882 -11.458 -1.113 1.00 16.45 234 LEU A N 1
ATOM 1408 C CA . LEU A 1 200 ? 18.863 -12.520 -0.847 1.00 15.69 234 LEU A CA 1
ATOM 1409 C C . LEU A 1 200 ? 20.019 -12.026 0.025 1.00 15.52 234 LEU A C 1
ATOM 1410 O O . LEU A 1 200 ? 20.576 -10.956 -0.239 1.00 21.53 234 LEU A O 1
ATOM 1415 N N . PRO A 1 201 ? 20.387 -12.762 1.073 1.00 20.21 235 PRO A N 1
ATOM 1416 C CA . PRO A 1 201 ? 21.608 -12.468 1.837 1.00 19.21 235 PRO A CA 1
ATOM 1417 C C . PRO A 1 201 ? 22.862 -12.439 0.972 1.00 22.61 235 PRO A C 1
ATOM 1418 O O . PRO A 1 201 ? 22.932 -13.052 -0.092 1.00 22.91 235 PRO A O 1
ATOM 1422 N N . LEU A 1 202 ? 23.889 -11.752 1.475 1.00 25.67 236 LEU A N 1
ATOM 1423 C CA . LEU A 1 202 ? 25.104 -11.541 0.695 1.00 25.11 236 LEU A CA 1
ATOM 1424 C C . LEU A 1 202 ? 26.196 -12.574 0.961 1.00 20.84 236 LEU A C 1
ATOM 1425 O O . LEU A 1 202 ? 27.019 -12.829 0.075 1.00 19.32 236 LEU A O 1
ATOM 1430 N N . ALA A 1 203 ? 26.206 -13.212 2.124 1.00 17.20 237 ALA A N 1
ATOM 1431 C CA . ALA A 1 203 ? 27.363 -14.002 2.521 1.00 18.28 237 ALA A CA 1
ATOM 1432 C C . ALA A 1 203 ? 26.989 -14.848 3.739 1.00 21.91 237 ALA A C 1
ATOM 1433 O O . ALA A 1 203 ? 25.917 -14.679 4.329 1.00 23.19 237 ALA A O 1
ATOM 1435 N N . ALA A 1 204 ? 27.895 -15.755 4.121 1.00 20.35 238 ALA A N 1
ATOM 1436 C CA . ALA A 1 204 ? 27.659 -16.582 5.293 1.00 23.57 238 ALA A CA 1
ATOM 1437 C C . ALA A 1 204 ? 28.986 -16.900 5.959 1.00 27.69 238 ALA A C 1
ATOM 1438 O O . ALA A 1 204 ? 30.030 -16.963 5.300 1.00 26.59 238 ALA A O 1
ATOM 1440 N N . ILE A 1 205 ? 28.929 -17.029 7.283 1.00 24.73 239 ILE A N 1
ATOM 1441 C CA . ILE A 1 205 ? 29.963 -17.677 8.073 1.00 28.17 239 ILE A CA 1
ATOM 1442 C C . ILE A 1 205 ? 29.498 -19.109 8.291 1.00 31.63 239 ILE A C 1
ATOM 1443 O O . ILE A 1 205 ? 28.448 -19.342 8.913 1.00 32.05 239 ILE A O 1
ATOM 1448 N N . MET A 1 206 ? 30.241 -20.066 7.730 1.00 30.65 240 MET A N 1
ATOM 1449 C CA . MET A 1 206 ? 29.888 -21.477 7.825 1.00 33.71 240 MET A CA 1
ATOM 1450 C C . MET A 1 206 ? 30.727 -22.137 8.903 1.00 37.64 240 MET A C 1
ATOM 1451 O O . MET A 1 206 ? 31.964 -22.131 8.825 1.00 41.97 240 MET A O 1
ATOM 1456 N N . ASN A 1 207 ? 30.048 -22.704 9.902 1.00 37.52 241 ASN A N 1
ATOM 1457 C CA . ASN A 1 207 ? 30.691 -23.439 10.996 1.00 35.41 241 ASN A CA 1
ATOM 1458 C C . ASN A 1 207 ? 31.729 -22.595 11.736 1.00 41.76 241 ASN A C 1
ATOM 1459 O O . ASN A 1 207 ? 32.692 -23.133 12.288 1.00 42.88 241 ASN A O 1
ATOM 1464 N N . GLU A 1 208 ? 31.547 -21.268 11.745 1.00 44.50 242 GLU A N 1
ATOM 1465 C CA . GLU A 1 208 ? 32.485 -20.338 12.376 1.00 36.66 242 GLU A CA 1
ATOM 1466 C C . GLU A 1 208 ? 33.911 -20.545 11.868 1.00 46.69 242 GLU A C 1
ATOM 1467 O O . GLU A 1 208 ? 34.888 -20.234 12.554 1.00 45.66 242 GLU A O 1
ATOM 1473 N N . GLN A 1 209 ? 34.042 -21.073 10.650 1.00 43.96 243 GLN A N 1
ATOM 1474 C CA . GLN A 1 209 ? 35.348 -21.336 10.059 1.00 39.32 243 GLN A CA 1
ATOM 1475 C C . GLN A 1 209 ? 35.529 -20.746 8.670 1.00 40.99 243 GLN A C 1
ATOM 1476 O O . GLN A 1 209 ? 36.679 -20.520 8.274 1.00 39.94 243 GLN A O 1
ATOM 1482 N N . PHE A 1 210 ? 34.453 -20.488 7.915 1.00 32.42 244 PHE A N 1
ATOM 1483 C CA . PHE A 1 210 ? 34.583 -20.157 6.505 1.00 36.18 244 PHE A CA 1
ATOM 1484 C C . PHE A 1 210 ? 33.753 -18.939 6.145 1.00 36.42 244 PHE A C 1
ATOM 1485 O O . PHE A 1 210 ? 32.607 -18.800 6.579 1.00 35.35 244 PHE A O 1
ATOM 1493 N N . PHE A 1 211 ? 34.341 -18.062 5.344 1.00 35.22 245 PHE A N 1
ATOM 1494 C CA . PHE A 1 211 ? 33.604 -16.963 4.747 1.00 27.51 245 PHE A CA 1
ATOM 1495 C C . PHE A 1 211 ? 33.094 -17.427 3.391 1.00 24.63 245 PHE A C 1
ATOM 1496 O O . PHE A 1 211 ? 33.893 -17.775 2.512 1.00 24.90 245 PHE A O 1
ATOM 1504 N N . CYS A 1 212 ? 31.770 -17.462 3.230 1.00 23.27 246 CYS A N 1
ATOM 1505 C CA . CYS A 1 212 ? 31.134 -17.955 2.015 1.00 22.02 246 CYS A CA 1
ATOM 1506 C C . CYS A 1 212 ? 30.469 -16.789 1.302 1.00 27.73 246 CYS A C 1
ATOM 1507 O O . CYS A 1 212 ? 29.698 -16.044 1.914 1.00 22.56 246 CYS A O 1
ATOM 1510 N N . VAL A 1 213 ? 30.729 -16.653 0.005 1.00 19.90 247 VAL A N 1
ATOM 1511 C CA . VAL A 1 213 ? 30.235 -15.512 -0.754 1.00 23.65 247 VAL A CA 1
ATOM 1512 C C . VAL A 1 213 ? 30.231 -15.906 -2.227 1.00 19.91 247 VAL A C 1
ATOM 1513 O O . VAL A 1 213 ? 30.849 -16.882 -2.619 1.00 27.47 247 VAL A O 1
ATOM 1517 N N . HIS A 1 214 ? 29.490 -15.173 -3.051 1.00 19.87 248 HIS A N 1
ATOM 1518 C CA . HIS A 1 214 ? 29.465 -15.559 -4.457 1.00 27.07 248 HIS A CA 1
ATOM 1519 C C . HIS A 1 214 ? 30.773 -15.234 -5.166 1.00 27.47 248 HIS A C 1
ATOM 1520 O O . HIS A 1 214 ? 31.289 -16.062 -5.923 1.00 31.54 248 HIS A O 1
ATOM 1527 N N . GLY A 1 215 ? 31.285 -14.011 -4.994 1.00 23.86 249 GLY A N 1
ATOM 1528 C CA . GLY A 1 215 ? 32.453 -13.558 -5.738 1.00 20.37 249 GLY A CA 1
ATOM 1529 C C . GLY A 1 215 ? 33.757 -13.641 -4.964 1.00 26.58 249 GLY A C 1
ATOM 1530 O O . GLY A 1 215 ? 34.586 -14.544 -5.166 1.00 21.40 249 GLY A O 1
ATOM 1531 N N . GLY A 1 216 ? 33.963 -12.680 -4.074 1.00 23.97 250 GLY A N 1
ATOM 1532 C CA . GLY A 1 216 ? 35.071 -12.813 -3.152 1.00 27.15 250 GLY A CA 1
ATOM 1533 C C . GLY A 1 216 ? 35.263 -11.594 -2.277 1.00 29.86 250 GLY A C 1
ATOM 1534 O O . GLY A 1 216 ? 34.305 -10.976 -1.794 1.00 31.47 250 GLY A O 1
ATOM 1535 N N . LEU A 1 217 ? 36.514 -11.219 -2.103 1.00 27.81 251 LEU A N 1
ATOM 1536 C CA . LEU A 1 217 ? 36.867 -10.236 -1.109 1.00 24.65 251 LEU A CA 1
ATOM 1537 C C . LEU A 1 217 ? 36.743 -8.837 -1.712 1.00 26.38 251 LEU A C 1
ATOM 1538 O O . LEU A 1 217 ? 36.432 -8.680 -2.896 1.00 25.77 251 LEU A O 1
ATOM 1543 N N . SER A 1 218 ? 36.972 -7.801 -0.884 1.00 25.20 252 SER A N 1
ATOM 1544 C CA . SER A 1 218 ? 36.803 -6.378 -1.247 1.00 27.42 252 SER A CA 1
ATOM 1545 C C . SER A 1 218 ? 37.755 -5.469 -0.487 1.00 26.98 252 SER A C 1
ATOM 1546 O O . SER A 1 218 ? 37.988 -5.706 0.702 1.00 33.74 252 SER A O 1
ATOM 1549 N N . PRO A 1 219 ? 38.287 -4.409 -1.106 1.00 32.66 253 PRO A N 1
ATOM 1550 C CA . PRO A 1 219 ? 39.114 -3.462 -0.323 1.00 39.67 253 PRO A CA 1
ATOM 1551 C C . PRO A 1 219 ? 38.344 -2.801 0.812 1.00 40.10 253 PRO A C 1
ATOM 1552 O O . PRO A 1 219 ? 38.970 -2.387 1.798 1.00 41.22 253 PRO A O 1
ATOM 1556 N N . GLN A 1 220 ? 37.011 -2.723 0.711 1.00 35.28 254 GLN A N 1
ATOM 1557 C CA . GLN A 1 220 ? 36.132 -2.158 1.727 1.00 33.97 254 GLN A CA 1
ATOM 1558 C C . GLN A 1 220 ? 35.642 -3.182 2.747 1.00 33.95 254 GLN A C 1
ATOM 1559 O O . GLN A 1 220 ? 34.894 -2.814 3.655 1.00 35.76 254 GLN A O 1
ATOM 1565 N N . LEU A 1 221 ? 36.028 -4.451 2.627 1.00 31.84 255 LEU A N 1
ATOM 1566 C CA . LEU A 1 221 ? 35.643 -5.462 3.609 1.00 34.56 255 LEU A CA 1
ATOM 1567 C C . LEU A 1 221 ? 36.591 -5.402 4.812 1.00 39.01 255 LEU A C 1
ATOM 1568 O O . LEU A 1 221 ? 37.329 -6.336 5.116 1.00 49.44 255 LEU A O 1
ATOM 1573 N N . THR A 1 222 ? 36.571 -4.261 5.497 1.00 40.37 256 THR A N 1
ATOM 1574 C CA . THR A 1 222 ? 37.544 -4.034 6.563 1.00 52.66 256 THR A CA 1
ATOM 1575 C C . THR A 1 222 ? 37.277 -4.967 7.737 1.00 52.90 256 THR A C 1
ATOM 1576 O O . THR A 1 222 ? 38.199 -5.610 8.263 1.00 54.33 256 THR A O 1
ATOM 1580 N N . SER A 1 223 ? 36.013 -5.060 8.146 1.00 38.97 257 SER A N 1
ATOM 1581 C CA . SER A 1 223 ? 35.578 -6.021 9.139 1.00 33.09 257 SER A CA 1
ATOM 1582 C C . SER A 1 223 ? 34.314 -6.696 8.642 1.00 35.07 257 SER A C 1
ATOM 1583 O O . SER A 1 223 ? 33.713 -6.295 7.639 1.00 36.81 257 SER A O 1
ATOM 1586 N N . LEU A 1 224 ? 33.892 -7.716 9.379 1.00 33.59 258 LEU A N 1
ATOM 1587 C CA . LEU A 1 224 ? 32.616 -8.345 9.059 1.00 33.93 258 LEU A CA 1
ATOM 1588 C C . LEU A 1 224 ? 31.440 -7.394 9.299 1.00 31.45 258 LEU A C 1
ATOM 1589 O O . LEU A 1 224 ? 30.417 -7.492 8.613 1.00 33.00 258 LEU A O 1
ATOM 1594 N N . ASP A 1 225 ? 31.590 -6.436 10.217 1.00 31.09 259 ASP A N 1
ATOM 1595 C CA . ASP A 1 225 ? 30.541 -5.448 10.459 1.00 33.38 259 ASP A CA 1
ATOM 1596 C C . ASP A 1 225 ? 30.289 -4.564 9.239 1.00 37.48 259 ASP A C 1
ATOM 1597 O O . ASP A 1 225 ? 29.140 -4.175 8.988 1.00 40.37 259 ASP A O 1
ATOM 1602 N N . SER A 1 226 ? 31.341 -4.235 8.470 1.00 34.96 260 SER A N 1
ATOM 1603 C CA . SER A 1 226 ? 31.155 -3.498 7.215 1.00 31.92 260 SER A CA 1
ATOM 1604 C C . SER A 1 226 ? 30.085 -4.146 6.359 1.00 28.02 260 SER A C 1
ATOM 1605 O O . SER A 1 226 ? 29.272 -3.459 5.737 1.00 32.84 260 SER A O 1
ATOM 1608 N N . LEU A 1 227 ? 30.084 -5.478 6.315 1.00 25.80 261 LEU A N 1
ATOM 1609 C CA . LEU A 1 227 ? 29.067 -6.236 5.605 1.00 28.17 261 LEU A CA 1
ATOM 1610 C C . LEU A 1 227 ? 27.742 -6.226 6.370 1.00 27.80 261 LEU A C 1
ATOM 1611 O O . LEU A 1 227 ? 26.668 -6.116 5.767 1.00 24.43 261 LEU A O 1
ATOM 1616 N N . ARG A 1 228 ? 27.796 -6.295 7.698 1.00 24.88 262 ARG A N 1
ATOM 1617 C CA . ARG A 1 228 ? 26.557 -6.278 8.464 1.00 31.24 262 ARG A CA 1
ATOM 1618 C C . ARG A 1 228 ? 25.827 -4.943 8.364 1.00 33.13 262 ARG A C 1
ATOM 1619 O O . ARG A 1 228 ? 24.612 -4.901 8.566 1.00 33.03 262 ARG A O 1
ATOM 1627 N N . LYS A 1 229 ? 26.531 -3.842 8.081 1.00 25.86 263 LYS A N 1
ATOM 1628 C CA . LYS A 1 229 ? 25.862 -2.547 8.098 1.00 28.95 263 LYS A CA 1
ATOM 1629 C C . LYS A 1 229 ? 25.264 -2.161 6.755 1.00 26.30 263 LYS A C 1
ATOM 1630 O O . LYS A 1 229 ? 24.581 -1.141 6.687 1.00 27.23 263 LYS A O 1
ATOM 1636 N N . LEU A 1 230 ? 25.518 -2.934 5.696 1.00 27.27 264 LEU A N 1
ATOM 1637 C CA . LEU A 1 230 ? 25.016 -2.605 4.364 1.00 28.04 264 LEU A CA 1
ATOM 1638 C C . LEU A 1 230 ? 23.500 -2.640 4.326 1.00 29.06 264 LEU A C 1
ATOM 1639 O O . LEU A 1 230 ? 22.869 -3.524 4.905 1.00 33.26 264 LEU A O 1
ATOM 1644 N N . HIS A 1 231 ? 22.918 -1.684 3.618 1.00 25.67 265 HIS A N 1
ATOM 1645 C CA . HIS A 1 231 ? 21.522 -1.754 3.219 1.00 24.06 265 HIS A CA 1
ATOM 1646 C C . HIS A 1 231 ? 21.455 -2.562 1.924 1.00 23.39 265 HIS A C 1
ATOM 1647 O O . HIS A 1 231 ? 21.856 -2.072 0.865 1.00 23.76 265 HIS A O 1
ATOM 1654 N N . ARG A 1 232 ? 20.972 -3.803 1.999 1.00 16.66 266 ARG A N 1
ATOM 1655 C CA . ARG A 1 232 ? 21.134 -4.704 0.857 1.00 15.85 266 ARG A CA 1
ATOM 1656 C C . ARG A 1 232 ? 19.921 -4.765 -0.064 1.00 17.88 266 ARG A C 1
ATOM 1657 O O . ARG A 1 232 ? 20.040 -5.288 -1.175 1.00 25.74 266 ARG A O 1
ATOM 1665 N N . PHE A 1 233 ? 18.762 -4.254 0.347 1.00 20.90 267 PHE A N 1
ATOM 1666 C CA . PHE A 1 233 ? 17.555 -4.401 -0.474 1.00 20.79 267 PHE A CA 1
ATOM 1667 C C . PHE A 1 233 ? 17.584 -3.374 -1.598 1.00 19.91 267 PHE A C 1
ATOM 1668 O O . PHE A 1 233 ? 16.899 -2.348 -1.563 1.00 21.32 267 PHE A O 1
ATOM 1676 N N . ARG A 1 234 ? 18.379 -3.680 -2.618 1.00 20.25 268 ARG A N 1
ATOM 1677 C CA . ARG A 1 234 ? 18.660 -2.762 -3.715 1.00 23.63 268 ARG A CA 1
ATOM 1678 C C . ARG A 1 234 ? 19.336 -3.535 -4.838 1.00 28.08 268 ARG A C 1
ATOM 1679 O O . ARG A 1 234 ? 19.862 -4.630 -4.630 1.00 23.17 268 ARG A O 1
ATOM 1687 N N . GLU A 1 235 ? 19.306 -2.954 -6.031 1.00 27.06 269 GLU A N 1
ATOM 1688 C CA . GLU A 1 235 ? 20.161 -3.438 -7.100 1.00 15.56 269 GLU A CA 1
ATOM 1689 C C . GLU A 1 235 ? 21.623 -3.186 -6.728 1.00 19.14 269 GLU A C 1
ATOM 1690 O O . GLU A 1 235 ? 21.945 -2.162 -6.104 1.00 20.88 269 GLU A O 1
ATOM 1696 N N . PRO A 1 236 ? 22.522 -4.100 -7.059 1.00 21.25 270 PRO A N 1
ATOM 1697 C CA . PRO A 1 236 ? 23.920 -3.941 -6.651 1.00 27.36 270 PRO A CA 1
ATOM 1698 C C . PRO A 1 236 ? 24.516 -2.681 -7.249 1.00 26.07 270 PRO A C 1
ATOM 1699 O O . PRO A 1 236 ? 24.214 -2.324 -8.398 1.00 28.91 270 PRO A O 1
ATOM 1703 N N . PRO A 1 237 ? 25.329 -1.958 -6.483 1.00 22.38 271 PRO A N 1
ATOM 1704 C CA . PRO A 1 237 ? 25.937 -0.720 -6.991 1.00 25.35 271 PRO A CA 1
ATOM 1705 C C . PRO A 1 237 ? 26.984 -0.995 -8.062 1.00 29.06 271 PRO A C 1
ATOM 1706 O O . PRO A 1 237 ? 27.429 -2.123 -8.275 1.00 30.51 271 PRO A O 1
ATOM 1710 N N . THR A 1 238 ? 27.360 0.083 -8.754 1.00 29.38 272 THR A N 1
ATOM 1711 C CA . THR A 1 238 ? 28.431 0.038 -9.758 1.00 29.68 272 THR A CA 1
ATOM 1712 C C . THR A 1 238 ? 29.777 -0.350 -9.133 1.00 31.51 272 THR A C 1
ATOM 1713 O O . THR A 1 238 ? 30.612 -0.988 -9.792 1.00 31.36 272 THR A O 1
ATOM 1717 N N . LYS A 1 239 ? 29.985 -0.012 -7.859 1.00 28.12 273 LYS A N 1
ATOM 1718 C CA . LYS A 1 239 ? 31.249 -0.244 -7.176 1.00 30.05 273 LYS A CA 1
ATOM 1719 C C . LYS A 1 239 ? 31.006 -0.171 -5.673 1.00 28.03 273 LYS A C 1
ATOM 1720 O O . LYS A 1 239 ? 29.955 0.288 -5.215 1.00 28.62 273 LYS A O 1
ATOM 1726 N N . GLY A 1 240 ? 32.008 -0.608 -4.914 1.00 22.78 274 GLY A N 1
ATOM 1727 C CA . GLY A 1 240 ? 31.924 -0.702 -3.467 1.00 25.35 274 GLY A CA 1
ATOM 1728 C C . GLY A 1 240 ? 31.714 -2.132 -2.980 1.00 24.56 274 GLY A C 1
ATOM 1729 O O . GLY A 1 240 ? 31.651 -3.090 -3.757 1.00 23.46 274 GLY A O 1
ATOM 1730 N N . LEU A 1 241 ? 31.590 -2.250 -1.648 1.00 22.27 275 LEU A N 1
ATOM 1731 C CA . LEU A 1 241 ? 31.521 -3.546 -0.970 1.00 23.70 275 LEU A CA 1
ATOM 1732 C C . LEU A 1 241 ? 30.550 -4.503 -1.651 1.00 27.91 275 LEU A C 1
ATOM 1733 O O . LEU A 1 241 ? 30.933 -5.602 -2.074 1.00 27.52 275 LEU A O 1
ATOM 1738 N N . MET A 1 242 ? 29.279 -4.091 -1.752 1.00 29.98 276 MET A N 1
ATOM 1739 C CA . MET A 1 242 ? 28.231 -4.977 -2.257 1.00 24.69 276 MET A CA 1
ATOM 1740 C C . MET A 1 242 ? 28.533 -5.452 -3.677 1.00 24.03 276 MET A C 1
ATOM 1741 O O . MET A 1 242 ? 28.245 -6.596 -4.030 1.00 27.14 276 MET A O 1
ATOM 1746 N N . CYS A 1 243 ? 29.107 -4.587 -4.510 1.00 25.15 277 CYS A N 1
ATOM 1747 C CA . CYS A 1 243 ? 29.492 -5.016 -5.849 1.00 23.89 277 CYS A CA 1
ATOM 1748 C C . CYS A 1 243 ? 30.603 -6.066 -5.786 1.00 24.62 277 CYS A C 1
ATOM 1749 O O . CYS A 1 243 ? 30.505 -7.132 -6.404 1.00 22.03 277 CYS A O 1
ATOM 1752 N N . ASP A 1 244 ? 31.641 -5.799 -4.985 1.00 26.90 278 ASP A N 1
ATOM 1753 C CA . ASP A 1 244 ? 32.793 -6.693 -4.877 1.00 27.51 278 ASP A CA 1
ATOM 1754 C C . ASP A 1 244 ? 32.414 -8.093 -4.370 1.00 25.17 278 ASP A C 1
ATOM 1755 O O . ASP A 1 244 ? 32.939 -9.093 -4.872 1.00 25.76 278 ASP A O 1
ATOM 1760 N N . LEU A 1 245 ? 31.526 -8.192 -3.367 1.00 23.99 279 LEU A N 1
ATOM 1761 C CA . LEU A 1 245 ? 31.161 -9.515 -2.856 1.00 20.93 279 LEU A CA 1
ATOM 1762 C C . LEU A 1 245 ? 30.550 -10.375 -3.951 1.00 23.17 279 LEU A C 1
ATOM 1763 O O . LEU A 1 245 ? 30.779 -11.589 -3.997 1.00 28.33 279 LEU A O 1
ATOM 1768 N N . LEU A 1 246 ? 29.807 -9.755 -4.855 1.00 17.01 280 LEU A N 1
ATOM 1769 C CA . LEU A 1 246 ? 29.161 -10.443 -5.949 1.00 19.82 280 LEU A CA 1
ATOM 1770 C C . LEU A 1 246 ? 30.057 -10.635 -7.152 1.00 23.45 280 LEU A C 1
ATOM 1771 O O . LEU A 1 246 ? 29.768 -11.517 -7.967 1.00 34.34 280 LEU A O 1
ATOM 1776 N N . TRP A 1 247 ? 31.128 -9.845 -7.293 1.00 23.59 281 TRP A N 1
ATOM 1777 C CA . TRP A 1 247 ? 31.857 -9.774 -8.553 1.00 25.27 281 TRP A CA 1
ATOM 1778 C C . TRP A 1 247 ? 33.342 -10.121 -8.475 1.00 24.13 281 TRP A C 1
ATOM 1779 O O . TRP A 1 247 ? 33.926 -10.417 -9.518 1.00 25.28 281 TRP A O 1
ATOM 1790 N N . ALA A 1 248 ? 33.955 -10.085 -7.288 1.00 25.78 282 ALA A N 1
ATOM 1791 C CA . ALA A 1 248 ? 35.391 -10.291 -7.132 1.00 27.35 282 ALA A CA 1
ATOM 1792 C C . ALA A 1 248 ? 35.829 -11.698 -7.556 1.00 27.75 282 ALA A C 1
ATOM 1793 O O . ALA A 1 248 ? 35.120 -12.681 -7.326 1.00 34.73 282 ALA A O 1
ATOM 1795 N N . ASP A 1 249 ? 36.998 -11.781 -8.195 1.00 29.24 283 ASP A N 1
ATOM 1796 C CA . ASP A 1 249 ? 37.757 -12.997 -8.481 1.00 33.33 283 ASP A CA 1
ATOM 1797 C C . ASP A 1 249 ? 39.126 -12.975 -7.805 1.00 36.36 283 ASP A C 1
ATOM 1798 O O . ASP A 1 249 ? 39.650 -11.909 -7.461 1.00 35.25 283 ASP A O 1
ATOM 1803 N N . PRO A 1 250 ? 39.739 -14.137 -7.617 1.00 36.33 284 PRO A N 1
ATOM 1804 C CA . PRO A 1 250 ? 41.192 -14.179 -7.403 1.00 38.26 284 PRO A CA 1
ATOM 1805 C C . PRO A 1 250 ? 41.939 -13.828 -8.687 1.00 39.67 284 PRO A C 1
ATOM 1806 O O . PRO A 1 250 ? 41.472 -14.103 -9.799 1.00 38.20 284 PRO A O 1
ATOM 1810 N N . ILE A 1 251 ? 43.127 -13.230 -8.528 1.00 41.12 285 ILE A N 1
ATOM 1811 C CA . ILE A 1 251 ? 43.992 -13.012 -9.687 1.00 40.01 285 ILE A CA 1
ATOM 1812 C C . ILE A 1 251 ? 44.340 -14.353 -10.325 1.00 39.25 285 ILE A C 1
ATOM 1813 O O . ILE A 1 251 ? 44.392 -15.389 -9.658 1.00 43.50 285 ILE A O 1
ATOM 1818 N N . GLU A 1 252 ? 44.560 -14.328 -11.640 1.00 40.18 286 GLU A N 1
ATOM 1819 C CA . GLU A 1 252 ? 44.960 -15.531 -12.373 1.00 43.46 286 GLU A CA 1
ATOM 1820 C C . GLU A 1 252 ? 46.214 -16.179 -11.780 1.00 42.55 286 GLU A C 1
ATOM 1821 O O . GLU A 1 252 ? 46.327 -17.411 -11.733 1.00 42.69 286 GLU A O 1
ATOM 1827 N N . GLU A 1 253 ? 47.158 -15.370 -11.310 1.00 43.74 287 GLU A N 1
ATOM 1828 C CA . GLU A 1 253 ? 48.424 -15.861 -10.782 1.00 51.01 287 GLU A CA 1
ATOM 1829 C C . GLU A 1 253 ? 48.375 -16.002 -9.267 1.00 52.43 287 GLU A C 1
ATOM 1830 O O . GLU A 1 253 ? 49.406 -15.876 -8.593 1.00 52.71 287 GLU A O 1
ATOM 1836 N N . TYR A 1 254 ? 47.175 -16.253 -8.726 1.00 42.54 288 TYR A N 1
ATOM 1837 C CA . TYR A 1 254 ? 46.963 -16.214 -7.282 1.00 43.21 288 TYR A CA 1
ATOM 1838 C C . TYR A 1 254 ? 47.876 -17.188 -6.550 1.00 44.46 288 TYR A C 1
ATOM 1839 O O . TYR A 1 254 ? 48.438 -16.851 -5.503 1.00 46.49 288 TYR A O 1
ATOM 1848 N N . ASP A 1 255 ? 48.007 -18.411 -7.070 1.00 46.85 289 ASP A N 1
ATOM 1849 C CA . ASP A 1 255 ? 48.832 -19.415 -6.411 1.00 49.43 289 ASP A CA 1
ATOM 1850 C C . ASP A 1 255 ? 50.310 -19.059 -6.470 1.00 51.37 289 ASP A C 1
ATOM 1851 O O . ASP A 1 255 ? 51.058 -19.422 -5.565 1.00 52.99 289 ASP A O 1
ATOM 1856 N N . ASP A 1 256 ? 50.751 -18.365 -7.524 1.00 52.76 290 ASP A N 1
ATOM 1857 C CA . ASP A 1 256 ? 52.151 -17.981 -7.620 1.00 49.54 290 ASP A CA 1
ATOM 1858 C C . ASP A 1 256 ? 52.551 -17.023 -6.506 1.00 54.87 290 ASP A C 1
ATOM 1859 O O . ASP A 1 256 ? 53.721 -16.997 -6.113 1.00 51.48 290 ASP A O 1
ATOM 1864 N N . ASP A 1 257 ? 51.602 -16.241 -5.984 1.00 48.18 291 ASP A N 1
ATOM 1865 C CA . ASP A 1 257 ? 51.830 -15.331 -4.860 1.00 48.31 291 ASP A CA 1
ATOM 1866 C C . ASP A 1 257 ? 53.040 -14.430 -5.115 1.00 52.15 291 ASP A C 1
ATOM 1867 O O . ASP A 1 257 ? 53.997 -14.393 -4.348 1.00 51.73 291 ASP A O 1
ATOM 1872 N N . ASN A 1 258 ? 52.978 -13.691 -6.222 1.00 55.91 292 ASN A N 1
ATOM 1873 C CA . ASN A 1 258 ? 54.073 -12.822 -6.636 1.00 52.98 292 ASN A CA 1
ATOM 1874 C C . ASN A 1 258 ? 53.646 -11.356 -6.740 1.00 52.76 292 ASN A C 1
ATOM 1875 O O . ASN A 1 258 ? 54.313 -10.559 -7.410 1.00 59.13 292 ASN A O 1
ATOM 1880 N N . LEU A 1 259 ? 52.555 -10.984 -6.085 1.00 50.83 293 LEU A N 1
ATOM 1881 C CA . LEU A 1 259 ? 52.110 -9.600 -5.998 1.00 56.87 293 LEU A CA 1
ATOM 1882 C C . LEU A 1 259 ? 52.143 -9.160 -4.548 1.00 59.53 293 LEU A C 1
ATOM 1883 O O . LEU A 1 259 ? 51.773 -9.923 -3.650 1.00 62.26 293 LEU A O 1
ATOM 1888 N N . ASP A 1 260 ? 52.584 -7.927 -4.330 1.00 57.95 294 ASP A N 1
ATOM 1889 C CA . ASP A 1 260 ? 52.544 -7.332 -3.004 1.00 53.09 294 ASP A CA 1
ATOM 1890 C C . ASP A 1 260 ? 51.227 -6.614 -2.705 1.00 53.58 294 ASP A C 1
ATOM 1891 O O . ASP A 1 260 ? 50.892 -6.460 -1.526 1.00 51.30 294 ASP A O 1
ATOM 1896 N N . GLN A 1 261 ? 50.472 -6.175 -3.725 1.00 50.49 295 GLN A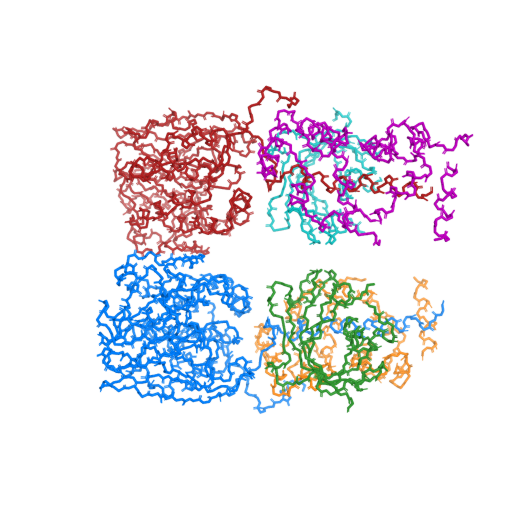 N 1
ATOM 1897 C CA . GLN A 1 261 ? 49.181 -5.544 -3.470 1.00 52.82 295 GLN A CA 1
ATOM 1898 C C . GLN A 1 261 ? 48.159 -6.551 -2.965 1.00 48.73 295 GLN A C 1
ATOM 1899 O O . GLN A 1 261 ? 48.244 -7.757 -3.202 1.00 47.85 295 GLN A O 1
ATOM 1905 N N . GLU A 1 262 ? 47.139 -6.022 -2.310 1.00 49.65 296 GLU A N 1
ATOM 1906 C CA . GLU A 1 262 ? 46.028 -6.874 -1.932 1.00 43.86 296 GLU A CA 1
ATOM 1907 C C . GLU A 1 262 ? 45.002 -6.951 -3.054 1.00 41.15 296 GLU A C 1
ATOM 1908 O O . GLU A 1 262 ? 44.464 -8.026 -3.343 1.00 41.78 296 GLU A O 1
ATOM 1914 N N . TYR A 1 263 ? 44.764 -5.834 -3.730 1.00 41.27 297 TYR A N 1
ATOM 1915 C CA . TYR A 1 263 ? 43.662 -5.722 -4.661 1.00 39.03 297 TYR A CA 1
ATOM 1916 C C . TYR A 1 263 ? 44.128 -5.036 -5.932 1.00 40.27 297 TYR A C 1
ATOM 1917 O O . TYR A 1 263 ? 44.938 -4.112 -5.884 1.00 48.91 297 TYR A O 1
ATOM 1926 N N . VAL A 1 264 ? 43.587 -5.492 -7.058 1.00 39.84 298 VAL A N 1
ATOM 1927 C CA . VAL A 1 264 ? 43.919 -5.010 -8.390 1.00 43.19 298 VAL A CA 1
ATOM 1928 C C . VAL A 1 264 ? 42.634 -4.874 -9.206 1.00 41.39 298 VAL A C 1
ATOM 1929 O O . VAL A 1 264 ? 41.663 -5.601 -8.990 1.00 43.01 298 VAL A O 1
ATOM 1933 N N . THR A 1 265 ? 42.631 -3.942 -10.158 1.00 40.00 299 THR A N 1
ATOM 1934 C CA . THR A 1 265 ? 41.448 -3.705 -10.979 1.00 38.73 299 THR A CA 1
ATOM 1935 C C . THR A 1 265 ? 41.120 -4.914 -11.847 1.00 41.62 299 THR A C 1
ATOM 1936 O O . THR A 1 265 ? 41.969 -5.431 -12.569 1.00 46.83 299 THR A O 1
ATOM 1940 N N . ASN A 1 266 ? 39.868 -5.349 -11.790 1.00 45.01 300 ASN A N 1
ATOM 1941 C CA . ASN A 1 266 ? 39.444 -6.571 -12.471 1.00 45.07 300 ASN A CA 1
ATOM 1942 C C . ASN A 1 266 ? 39.050 -6.206 -13.893 1.00 48.15 300 ASN A C 1
ATOM 1943 O O . ASN A 1 266 ? 37.888 -5.914 -14.187 1.00 46.00 300 ASN A O 1
ATOM 1948 N N . VAL A 1 267 ? 40.037 -6.223 -14.791 1.00 37.49 301 VAL A N 1
ATOM 1949 C CA . VAL A 1 267 ? 39.776 -5.843 -16.173 1.00 45.83 301 VAL A CA 1
ATOM 1950 C C . VAL A 1 267 ? 38.851 -6.857 -16.829 1.00 46.68 301 VAL A C 1
ATOM 1951 O O . VAL A 1 267 ? 37.937 -6.492 -17.580 1.00 44.37 301 VAL A O 1
ATOM 1955 N N . VAL A 1 268 ? 39.040 -8.138 -16.502 1.00 48.53 302 VAL A N 1
ATOM 1956 C CA . VAL A 1 268 ? 38.222 -9.211 -17.064 1.00 44.60 302 VAL A CA 1
ATOM 1957 C C . VAL A 1 268 ? 36.738 -8.977 -16.786 1.00 41.38 302 VAL A C 1
ATOM 1958 O O . VAL A 1 268 ? 35.906 -9.010 -17.698 1.00 39.49 302 VAL A O 1
ATOM 1962 N N . ARG A 1 269 ? 36.375 -8.754 -15.524 1.00 43.90 303 ARG A N 1
ATOM 1963 C CA . ARG A 1 269 ? 34.970 -8.489 -15.239 1.00 41.28 303 ARG A CA 1
ATOM 1964 C C . ARG A 1 269 ? 34.533 -7.111 -15.730 1.00 41.80 303 ARG A C 1
ATOM 1965 O O . ARG A 1 269 ? 33.331 -6.895 -15.925 1.00 31.88 303 ARG A O 1
ATOM 1973 N N . GLY A 1 270 ? 35.472 -6.179 -15.939 1.00 44.58 304 GLY A N 1
ATOM 1974 C CA . GLY A 1 270 ? 35.095 -4.822 -16.289 1.00 32.07 304 GLY A CA 1
ATOM 1975 C C . GLY A 1 270 ? 34.448 -4.065 -15.153 1.00 38.53 304 GLY A C 1
ATOM 1976 O O . GLY A 1 270 ? 33.824 -3.022 -15.376 1.00 38.08 304 GLY A O 1
ATOM 1977 N N . CYS A 1 271 ? 34.570 -4.574 -13.934 1.00 30.15 305 CYS A N 1
ATOM 1978 C CA . CYS A 1 271 ? 34.205 -3.861 -12.722 1.00 29.42 305 CYS A CA 1
ATOM 1979 C C . CYS A 1 271 ? 34.961 -4.526 -11.583 1.00 35.05 305 CYS A C 1
ATOM 1980 O O . CYS A 1 271 ? 35.526 -5.614 -11.741 1.00 33.55 305 CYS A O 1
ATOM 1983 N N . SER A 1 272 ? 34.937 -3.879 -10.422 1.00 29.49 306 SER A N 1
ATOM 1984 C CA . SER A 1 272 ? 35.345 -4.548 -9.189 1.00 29.35 306 SER A CA 1
ATOM 1985 C C . SER A 1 272 ? 36.855 -4.813 -9.188 1.00 32.71 306 SER A C 1
ATOM 1986 O O . SER A 1 272 ? 37.626 -4.099 -9.857 1.00 32.71 306 SER A O 1
ATOM 1989 N N . PHE A 1 273 ? 37.284 -5.836 -8.449 1.00 31.10 307 PHE A N 1
ATOM 1990 C CA . PHE A 1 273 ? 38.695 -6.106 -8.206 1.00 32.78 307 PHE A CA 1
ATOM 1991 C C . PHE A 1 273 ? 38.995 -7.597 -8.365 1.00 38.50 307 PHE A C 1
ATOM 1992 O O . PHE A 1 273 ? 38.113 -8.454 -8.255 1.00 34.45 307 PHE A O 1
ATOM 2000 N N . ALA A 1 274 ? 40.260 -7.900 -8.655 1.00 38.24 308 ALA A N 1
ATOM 2001 C CA . ALA A 1 274 ? 40.811 -9.227 -8.421 1.00 34.61 308 ALA A CA 1
ATOM 2002 C C . ALA A 1 274 ? 41.706 -9.121 -7.196 1.00 35.52 308 ALA A C 1
ATOM 2003 O O . ALA A 1 274 ? 42.358 -8.092 -6.993 1.00 36.69 308 ALA A O 1
ATOM 2005 N N . PHE A 1 275 ? 41.666 -10.133 -6.337 1.00 35.02 309 PHE A N 1
ATOM 2006 C CA . PHE A 1 275 ? 42.387 -10.112 -5.073 1.00 35.78 309 PHE A CA 1
ATOM 2007 C C . PHE A 1 275 ? 43.468 -11.188 -5.064 1.00 44.57 309 PHE A C 1
ATOM 2008 O O . PHE A 1 275 ? 43.380 -12.190 -5.782 1.00 43.56 309 PHE A O 1
ATOM 2016 N N . THR A 1 276 ? 44.496 -10.970 -4.248 1.00 38.31 310 THR A N 1
ATOM 2017 C CA . THR A 1 276 ? 45.660 -11.838 -4.240 1.00 39.73 310 THR A CA 1
ATOM 2018 C C . THR A 1 276 ? 45.635 -12.753 -3.026 1.00 49.37 310 THR A C 1
ATOM 2019 O O . THR A 1 276 ? 44.813 -12.607 -2.114 1.00 47.58 310 THR A O 1
ATOM 2023 N N . TYR A 1 277 ? 46.556 -13.726 -3.043 1.00 44.73 311 TYR A N 1
ATOM 2024 C CA . TYR A 1 277 ? 46.791 -14.567 -1.877 1.00 40.69 311 TYR A CA 1
ATOM 2025 C C . TYR A 1 277 ? 47.048 -13.723 -0.632 1.00 48.73 311 TYR A C 1
ATOM 2026 O O . TYR A 1 277 ? 46.583 -14.062 0.461 1.00 53.94 311 TYR A O 1
ATOM 2035 N N . LYS A 1 278 ? 47.753 -12.598 -0.779 1.00 42.28 312 LYS A N 1
ATOM 2036 C CA . LYS A 1 278 ? 48.022 -11.775 0.393 1.00 47.86 312 LYS A CA 1
ATOM 2037 C C . LYS A 1 278 ? 46.737 -11.165 0.946 1.00 47.43 312 LYS A C 1
ATOM 2038 O O . LYS A 1 278 ? 46.555 -11.088 2.165 1.00 49.65 312 LYS A O 1
ATOM 2040 N N . ALA A 1 279 ? 45.816 -10.757 0.071 1.00 48.56 313 ALA A N 1
ATOM 2041 C CA . ALA A 1 279 ? 44.547 -10.211 0.552 1.00 45.51 313 ALA A CA 1
ATOM 2042 C C . ALA A 1 279 ? 43.721 -11.265 1.297 1.00 39.74 313 ALA A C 1
ATOM 2043 O O . ALA A 1 279 ? 43.139 -10.973 2.348 1.00 37.07 313 ALA A O 1
ATOM 2045 N N . ALA A 1 280 ? 43.676 -12.499 0.789 1.00 37.06 314 ALA A N 1
ATOM 2046 C CA . ALA A 1 280 ? 42.937 -13.548 1.484 1.00 38.45 314 ALA A CA 1
ATOM 2047 C C . ALA A 1 280 ? 43.535 -13.837 2.856 1.00 42.47 314 ALA A C 1
ATOM 2048 O O . ALA A 1 280 ? 42.801 -13.958 3.847 1.00 36.64 314 ALA A O 1
ATOM 2050 N N . CYS A 1 281 ? 44.869 -13.946 2.936 1.00 38.83 315 CYS A N 1
ATOM 2051 C CA . CYS A 1 281 ? 45.503 -14.311 4.203 1.00 47.55 315 CYS A CA 1
ATOM 2052 C C . CYS A 1 281 ? 45.345 -13.221 5.255 1.00 45.40 315 CYS A C 1
ATOM 2053 O O . CYS A 1 281 ? 45.150 -13.519 6.441 1.00 50.80 315 CYS A O 1
ATOM 2056 N N . LYS A 1 282 ? 45.461 -11.956 4.859 1.00 40.40 316 LYS A N 1
ATOM 2057 C CA . LYS A 1 282 ? 45.274 -10.908 5.845 1.00 40.75 316 LYS A CA 1
ATOM 2058 C C . LYS A 1 282 ? 43.826 -10.883 6.304 1.00 54.83 316 LYS A C 1
ATOM 2059 O O . LYS A 1 282 ? 43.547 -10.722 7.494 1.00 50.85 316 LYS A O 1
ATOM 2061 N N . PHE A 1 283 ? 42.892 -11.120 5.382 1.00 51.29 317 PHE A N 1
ATOM 2062 C CA . PHE A 1 283 ? 41.484 -11.137 5.753 1.00 47.59 317 PHE A CA 1
ATOM 2063 C C . PHE A 1 283 ? 41.181 -12.283 6.713 1.00 39.14 317 PHE A C 1
ATOM 2064 O O . PHE A 1 283 ? 40.527 -12.084 7.745 1.00 37.98 317 PHE A O 1
ATOM 2072 N N . LEU A 1 284 ? 41.655 -13.489 6.391 1.00 39.90 318 LEU A N 1
ATOM 2073 C CA . LEU A 1 284 ? 41.391 -14.648 7.237 1.00 36.58 318 LEU A CA 1
ATOM 2074 C C . LEU A 1 284 ? 41.994 -14.468 8.623 1.00 46.95 318 LEU A C 1
ATOM 2075 O O . LEU A 1 284 ? 41.413 -14.905 9.623 1.00 45.71 318 LEU A O 1
ATOM 2080 N N . ASP A 1 285 ? 43.158 -13.813 8.702 1.00 45.47 319 ASP A N 1
ATOM 2081 C CA A ASP A 1 285 ? 43.801 -13.580 9.990 0.49 47.53 319 ASP A CA 1
ATOM 2082 C CA B ASP A 1 285 ? 43.798 -13.584 9.995 0.51 47.51 319 ASP A CA 1
ATOM 2083 C C . ASP A 1 285 ? 42.987 -12.610 10.844 1.00 49.07 319 ASP A C 1
ATOM 2084 O O . ASP A 1 285 ? 42.724 -12.868 12.025 1.00 50.57 319 ASP A O 1
ATOM 2093 N N . ARG A 1 286 ? 42.572 -11.491 10.244 1.00 46.91 320 ARG A N 1
ATOM 2094 C CA . ARG A 1 286 ? 41.728 -10.487 10.882 1.00 44.29 320 ARG A CA 1
ATOM 2095 C C . ARG A 1 286 ? 40.454 -11.088 11.482 1.00 53.29 320 ARG A C 1
ATOM 2096 O O . ARG A 1 286 ? 40.152 -10.879 12.662 1.00 64.82 320 ARG A O 1
ATOM 2104 N N . THR A 1 287 ? 39.670 -11.801 10.663 1.00 41.41 321 THR A N 1
ATOM 2105 C CA . THR A 1 287 ? 38.381 -12.344 11.064 1.00 41.41 321 THR A CA 1
ATOM 2106 C C . THR A 1 287 ? 38.467 -13.711 11.747 1.00 49.54 321 THR A C 1
ATOM 2107 O O . THR A 1 287 ? 37.419 -14.305 12.028 1.00 55.39 321 THR A O 1
ATOM 2111 N N . LYS A 1 288 ? 39.673 -14.226 12.006 1.00 46.35 322 LYS A N 1
ATOM 2112 C CA . LYS A 1 288 ? 39.862 -15.525 12.663 1.00 47.02 322 LYS A CA 1
ATOM 2113 C C . LYS A 1 288 ? 39.128 -16.646 11.927 1.00 41.66 322 LYS A C 1
ATOM 2114 O O . LYS A 1 288 ? 38.464 -17.485 12.533 1.00 37.14 322 LYS A O 1
ATOM 2120 N N . LEU A 1 289 ? 39.274 -16.672 10.608 1.00 40.41 323 LEU A N 1
ATOM 2121 C CA . LEU A 1 289 ? 38.642 -17.684 9.782 1.00 37.16 323 LEU A CA 1
ATOM 2122 C C . LEU A 1 289 ? 39.694 -18.502 9.036 1.00 38.14 323 LEU A C 1
ATOM 2123 O O . LEU A 1 289 ? 40.822 -18.054 8.812 1.00 39.69 323 LEU A O 1
ATOM 2128 N N . LEU A 1 290 ? 39.301 -19.724 8.669 1.00 36.92 324 LEU A N 1
ATOM 2129 C CA . LEU A 1 290 ? 40.150 -20.727 8.030 1.00 39.28 324 LEU A CA 1
ATOM 2130 C C . LEU A 1 290 ? 40.264 -20.544 6.525 1.00 41.49 324 LEU A C 1
ATOM 2131 O O . LEU A 1 290 ? 41.338 -20.762 5.953 1.00 46.39 324 LEU A O 1
ATOM 2136 N N . SER A 1 291 ? 39.174 -20.185 5.857 1.00 40.46 325 SER A N 1
ATOM 2137 C CA . SER A 1 291 ? 39.193 -20.223 4.408 1.00 34.91 325 SER A CA 1
ATOM 2138 C C . SER A 1 291 ? 38.038 -19.403 3.871 1.00 37.54 325 SER A C 1
ATOM 2139 O O . SER A 1 291 ? 37.102 -19.060 4.602 1.00 39.31 325 SER A O 1
ATOM 2142 N N . VAL A 1 292 ? 38.123 -19.101 2.571 1.00 33.87 326 VAL A N 1
ATOM 2143 C CA . VAL A 1 292 ? 37.065 -18.447 1.814 1.00 27.43 326 VAL A CA 1
ATOM 2144 C C . VAL A 1 292 ? 36.523 -19.461 0.813 1.00 30.47 326 VAL A C 1
ATOM 2145 O O . VAL A 1 292 ? 37.294 -20.051 0.044 1.00 35.12 326 VAL A O 1
ATOM 2149 N N . ILE A 1 293 ? 35.203 -19.668 0.831 1.00 25.79 327 ILE A N 1
ATOM 2150 C CA . ILE A 1 293 ? 34.507 -20.544 -0.104 1.00 23.58 327 ILE A CA 1
ATOM 2151 C C . ILE A 1 293 ? 33.602 -19.670 -0.969 1.00 25.91 327 ILE A C 1
ATOM 2152 O O . ILE A 1 293 ? 32.763 -18.928 -0.443 1.00 27.26 327 ILE A O 1
ATOM 2157 N N . ARG A 1 294 ? 33.771 -19.767 -2.287 1.00 21.37 328 ARG A N 1
ATOM 2158 C CA . ARG A 1 294 ? 33.067 -18.922 -3.249 1.00 20.20 328 ARG A CA 1
ATOM 2159 C C . ARG A 1 294 ? 32.828 -19.723 -4.536 1.00 24.02 328 ARG A C 1
ATOM 2160 O O . ARG A 1 294 ? 33.156 -20.912 -4.622 1.00 30.81 328 ARG A O 1
ATOM 2168 N N . ALA A 1 295 ? 32.263 -19.060 -5.551 1.00 24.20 329 ALA A N 1
ATOM 2169 C CA . ALA A 1 295 ? 31.916 -19.691 -6.827 1.00 23.26 329 ALA A CA 1
ATOM 2170 C C . ALA A 1 295 ? 32.328 -18.825 -8.021 1.00 21.94 329 ALA A C 1
ATOM 2171 O O . ALA A 1 295 ? 33.523 -18.560 -8.191 1.00 28.59 329 ALA A O 1
ATOM 2173 N N . HIS A 1 296 ? 31.373 -18.430 -8.882 1.00 18.41 330 HIS A N 1
ATOM 2174 C CA . HIS A 1 296 ? 31.535 -17.277 -9.776 1.00 24.43 330 HIS A CA 1
ATOM 2175 C C . HIS A 1 296 ? 32.426 -17.549 -11.001 1.00 30.86 330 HIS A C 1
ATOM 2176 O O . HIS A 1 296 ? 32.273 -16.865 -12.022 1.00 26.43 330 HIS A O 1
ATOM 2183 N N . GLU A 1 297 ? 33.348 -18.538 -10.931 1.00 22.62 331 GLU A N 1
ATOM 2184 C CA . GLU A 1 297 ? 34.218 -18.903 -12.055 1.00 21.65 331 GLU A CA 1
ATOM 2185 C C . GLU A 1 297 ? 34.117 -20.391 -12.396 1.00 29.54 331 GLU A C 1
ATOM 2186 O O . GLU A 1 297 ? 34.355 -21.260 -11.546 1.00 22.80 331 GLU A O 1
ATOM 2192 N N . ALA A 1 298 ? 33.831 -20.676 -13.667 1.00 22.73 332 ALA A N 1
ATOM 2193 C CA . ALA A 1 298 ? 33.721 -22.052 -14.142 1.00 31.04 332 ALA A CA 1
ATOM 2194 C C . ALA A 1 298 ? 35.000 -22.856 -13.875 1.00 37.79 332 ALA A C 1
ATOM 2195 O O . ALA A 1 298 ? 36.122 -22.355 -14.021 1.00 34.42 332 ALA A O 1
ATOM 2197 N N . GLN A 1 299 ? 34.833 -24.118 -13.487 1.00 33.58 333 GLN A N 1
ATOM 2198 C CA . GLN A 1 299 ? 35.968 -24.978 -13.174 1.00 29.78 333 GLN A CA 1
ATOM 2199 C C . GLN A 1 299 ? 35.818 -26.302 -13.900 1.00 34.78 333 GLN A C 1
ATOM 2200 O O . GLN A 1 299 ? 34.789 -26.981 -13.769 1.00 31.88 333 GLN A O 1
ATOM 2206 N N . ASN A 1 300 ? 36.853 -26.685 -14.648 1.00 40.34 334 ASN A N 1
ATOM 2207 C CA . ASN A 1 300 ? 36.739 -27.921 -15.406 1.00 36.55 334 ASN A CA 1
ATOM 2208 C C . ASN A 1 300 ? 36.446 -29.104 -14.495 1.00 33.05 334 ASN A C 1
ATOM 2209 O O . ASN A 1 300 ? 35.708 -30.015 -14.880 1.00 37.38 334 ASN A O 1
ATOM 2214 N N . ALA A 1 301 ? 36.962 -29.077 -13.275 1.00 34.73 335 ALA A N 1
ATOM 2215 C CA . ALA A 1 301 ? 36.817 -30.155 -12.312 1.00 33.73 335 ALA A CA 1
ATOM 2216 C C . ALA A 1 301 ? 35.640 -29.958 -11.378 1.00 36.75 335 ALA A C 1
ATOM 2217 O O . ALA A 1 301 ? 35.379 -30.839 -10.549 1.00 36.51 335 ALA A O 1
ATOM 2219 N N . GLY A 1 302 ? 34.937 -28.822 -11.476 1.00 29.58 336 GLY A N 1
ATOM 2220 C CA . GLY A 1 302 ? 33.815 -28.532 -10.617 1.00 27.77 336 GLY A CA 1
ATOM 2221 C C . GLY A 1 302 ? 34.170 -27.759 -9.368 1.00 34.39 336 GLY A C 1
ATOM 2222 O O . GLY A 1 302 ? 33.280 -27.188 -8.720 1.00 36.34 336 GLY A O 1
ATOM 2223 N N . TYR A 1 303 ? 35.450 -27.699 -9.038 1.00 28.41 337 TYR A N 1
ATOM 2224 C CA . TYR A 1 303 ? 35.932 -27.039 -7.836 1.00 31.34 337 TYR A CA 1
ATOM 2225 C C . TYR A 1 303 ? 37.406 -26.749 -8.056 1.00 33.81 337 TYR A C 1
ATOM 2226 O O . TYR A 1 303 ? 38.017 -27.268 -8.989 1.00 34.35 337 TYR A O 1
ATOM 2235 N N . ARG A 1 304 ? 37.976 -25.932 -7.173 1.00 37.10 338 ARG A N 1
ATOM 2236 C CA . ARG A 1 304 ? 39.402 -25.642 -7.225 1.00 31.37 338 ARG A CA 1
ATOM 2237 C C . ARG A 1 304 ? 39.865 -25.146 -5.866 1.00 43.61 338 ARG A C 1
ATOM 2238 O O . ARG A 1 304 ? 39.287 -24.189 -5.319 1.00 40.10 338 ARG A O 1
ATOM 2246 N N . MET A 1 305 ? 40.924 -25.776 -5.346 1.00 33.68 339 MET A N 1
ATOM 2247 C CA . MET A 1 305 ? 41.506 -25.415 -4.060 1.00 37.63 339 MET A CA 1
ATOM 2248 C C . MET A 1 305 ? 42.787 -24.635 -4.289 1.00 41.88 339 MET A C 1
ATOM 2249 O O . MET A 1 305 ? 43.660 -25.069 -5.047 1.00 37.54 339 MET A O 1
ATOM 2254 N N . TYR A 1 306 ? 42.892 -23.473 -3.661 1.00 43.58 340 TYR A N 1
ATOM 2255 C CA . TYR A 1 306 ? 44.021 -22.611 -3.959 1.00 43.48 340 TYR A CA 1
ATOM 2256 C C . TYR A 1 306 ? 45.046 -22.703 -2.834 1.00 42.63 340 TYR A C 1
ATOM 2257 O O . TYR A 1 306 ? 44.855 -23.406 -1.839 1.00 45.15 340 TYR A O 1
ATOM 2266 N N . LYS A 1 307 ? 46.128 -21.946 -2.990 1.00 46.89 341 LYS A N 1
ATOM 2267 C CA . LYS A 1 307 ? 47.271 -22.005 -2.094 1.00 49.88 341 LYS A CA 1
ATOM 2268 C C . LYS A 1 307 ? 46.872 -22.077 -0.624 1.00 48.86 341 LYS A C 1
ATOM 2269 O O . LYS A 1 307 ? 45.984 -21.364 -0.166 1.00 49.72 341 LYS A O 1
ATOM 2275 N N . ARG A 1 308 ? 47.572 -22.929 0.118 1.00 54.84 342 ARG A N 1
ATOM 2276 C CA . ARG A 1 308 ? 47.223 -23.208 1.499 1.00 60.54 342 ARG A CA 1
ATOM 2277 C C . ARG A 1 308 ? 47.666 -22.070 2.420 1.00 64.36 342 ARG A C 1
ATOM 2278 O O . ARG A 1 308 ? 48.659 -21.379 2.162 1.00 60.62 342 ARG A O 1
ATOM 2280 N N . THR A 1 309 ? 46.908 -21.884 3.507 1.00 70.02 343 THR A N 1
ATOM 2281 C CA . THR A 1 309 ? 47.155 -20.798 4.454 1.00 77.15 343 THR A CA 1
ATOM 2282 C C . THR A 1 309 ? 48.455 -21.036 5.215 1.00 81.35 343 THR A C 1
ATOM 2283 O O . THR A 1 309 ? 48.724 -22.151 5.678 1.00 79.67 343 THR A O 1
ATOM 2287 N N . LYS A 1 310 ? 49.269 -19.984 5.354 1.00 84.41 344 LYS A N 1
ATOM 2288 C CA . LYS A 1 310 ? 50.482 -20.119 6.156 1.00 94.32 344 LYS A CA 1
ATOM 2289 C C . LYS A 1 310 ? 50.173 -20.204 7.645 1.00 106.46 344 LYS A C 1
ATOM 2290 O O . LYS A 1 310 ? 51.044 -20.610 8.421 1.00 107.40 344 LYS A O 1
ATOM 2292 N N . THR A 1 311 ? 48.949 -19.851 8.053 1.00 118.07 345 THR A N 1
ATOM 2293 C CA . THR A 1 311 ? 48.586 -19.832 9.468 1.00 123.74 345 THR A CA 1
ATOM 2294 C C . THR A 1 311 ? 48.150 -21.212 9.963 1.00 121.77 345 THR A C 1
ATOM 2295 O O . THR A 1 311 ? 48.601 -21.663 11.022 1.00 130.94 345 THR A O 1
ATOM 2297 N N . MET A 1 312 ? 47.279 -21.902 9.215 1.00 110.26 346 MET A N 1
ATOM 2298 C CA . MET A 1 312 ? 46.712 -23.161 9.688 1.00 102.32 346 MET A CA 1
ATOM 2299 C C . MET A 1 312 ? 46.738 -24.316 8.690 1.00 99.86 346 MET A C 1
ATOM 2300 O O . MET A 1 312 ? 46.376 -25.435 9.074 1.00 94.90 346 MET A O 1
ATOM 2305 N N . GLY A 1 313 ? 47.132 -24.094 7.439 1.00 101.81 347 GLY A N 1
ATOM 2306 C CA . GLY A 1 313 ? 47.247 -25.173 6.479 1.00 103.38 347 GLY A CA 1
ATOM 2307 C C . GLY A 1 313 ? 46.016 -25.465 5.636 1.00 98.18 347 GLY A C 1
ATOM 2308 O O . GLY A 1 313 ? 46.131 -26.210 4.653 1.00 102.22 347 GLY A O 1
ATOM 2309 N N . PHE A 1 314 ? 44.841 -24.926 5.983 1.00 86.45 348 PHE A N 1
ATOM 2310 C CA . PHE A 1 314 ? 43.667 -25.090 5.137 1.00 74.16 348 PHE A CA 1
ATOM 2311 C C . PHE A 1 314 ? 43.866 -24.325 3.826 1.00 66.56 348 PHE A C 1
ATOM 2312 O O . PHE A 1 314 ? 44.671 -23.390 3.769 1.00 69.73 348 PHE A O 1
ATOM 2320 N N . PRO A 1 315 ? 43.167 -24.719 2.752 1.00 53.39 349 PRO A N 1
ATOM 2321 C CA . PRO A 1 315 ? 43.129 -23.886 1.537 1.00 45.53 349 PRO A CA 1
ATOM 2322 C C . PRO A 1 315 ? 42.674 -22.472 1.853 1.00 44.62 349 PRO A C 1
ATOM 2323 O O . PRO A 1 315 ? 41.696 -22.266 2.566 1.00 37.99 349 PRO A O 1
ATOM 2327 N N . SER A 1 316 ? 43.396 -21.489 1.322 1.00 46.09 350 SER A N 1
ATOM 2328 C CA . SER A 1 316 ? 43.024 -20.106 1.590 1.00 47.06 350 SER A CA 1
ATOM 2329 C C . SER A 1 316 ? 41.735 -19.761 0.875 1.00 45.30 350 SER A C 1
ATOM 2330 O O . SER A 1 316 ? 40.964 -18.913 1.336 1.00 46.46 350 SER A O 1
ATOM 2333 N N . LEU A 1 317 ? 41.486 -20.440 -0.233 1.00 38.52 351 LEU A N 1
ATOM 2334 C CA . LEU A 1 317 ? 40.372 -20.182 -1.112 1.00 31.96 351 LEU A CA 1
ATOM 2335 C C . LEU A 1 317 ? 39.907 -21.503 -1.693 1.00 32.69 351 LEU A C 1
ATOM 2336 O O . LEU A 1 317 ? 40.722 -22.387 -1.990 1.00 31.58 351 LEU A O 1
ATOM 2341 N N . LEU A 1 318 ? 38.598 -21.610 -1.878 1.00 28.24 352 LEU A N 1
ATOM 2342 C CA . LEU A 1 318 ? 37.970 -22.727 -2.566 1.00 34.24 352 LEU A CA 1
ATOM 2343 C C . LEU A 1 318 ? 36.904 -22.166 -3.500 1.00 27.45 352 LEU A C 1
ATOM 2344 O O . LEU A 1 318 ? 36.105 -21.338 -3.064 1.00 27.97 352 LEU A O 1
ATOM 2349 N N . THR A 1 319 ? 36.924 -22.563 -4.781 1.00 24.05 353 THR A N 1
ATOM 2350 C CA . THR A 1 319 ? 35.894 -22.190 -5.755 1.00 28.48 353 THR A CA 1
ATOM 2351 C C . THR A 1 319 ? 35.044 -23.414 -6.087 1.00 33.86 353 THR A C 1
ATOM 2352 O O . THR A 1 319 ? 35.575 -24.428 -6.547 1.00 31.60 353 THR A O 1
ATOM 2356 N N . MET A 1 320 ? 33.731 -23.298 -5.892 1.00 27.10 354 MET A N 1
ATOM 2357 C CA . MET A 1 320 ? 32.764 -24.321 -6.256 1.00 24.85 354 MET A CA 1
ATOM 2358 C C . MET A 1 320 ? 31.987 -23.888 -7.498 1.00 26.55 354 MET A C 1
ATOM 2359 O O . MET A 1 320 ? 31.711 -22.702 -7.712 1.00 21.16 354 MET A O 1
ATOM 2364 N N . PHE A 1 321 ? 31.623 -24.863 -8.315 1.00 21.46 355 PHE A N 1
ATOM 2365 C CA . PHE A 1 321 ? 30.907 -24.580 -9.547 1.00 18.77 355 PHE A CA 1
ATOM 2366 C C . PHE A 1 321 ? 30.035 -25.792 -9.846 1.00 24.62 355 PHE A C 1
ATOM 2367 O O . PHE A 1 321 ? 30.554 -26.884 -10.140 1.00 24.10 355 PHE A O 1
ATOM 2375 N N . SER A 1 322 ? 28.715 -25.598 -9.776 1.00 20.51 356 SER A N 1
ATOM 2376 C CA . SER A 1 322 ? 27.771 -26.707 -9.780 1.00 20.86 356 SER A CA 1
ATOM 2377 C C . SER A 1 322 ? 26.969 -26.825 -11.077 1.00 23.47 356 SER A C 1
ATOM 2378 O O . SER A 1 322 ? 25.864 -27.378 -11.077 1.00 32.78 356 SER A O 1
ATOM 2381 N N . ALA A 1 323 ? 27.531 -26.355 -12.198 1.00 18.99 357 ALA A N 1
ATOM 2382 C CA . ALA A 1 323 ? 26.868 -26.367 -13.503 1.00 23.75 357 ALA A CA 1
ATOM 2383 C C . ALA A 1 323 ? 27.704 -27.211 -14.458 1.00 25.85 357 ALA A C 1
ATOM 2384 O O . ALA A 1 323 ? 28.583 -26.686 -15.158 1.00 26.23 357 ALA A O 1
ATOM 2386 N N . PRO A 1 324 ? 27.448 -28.515 -14.542 1.00 26.76 358 PRO A N 1
ATOM 2387 C CA . PRO A 1 324 ? 28.239 -29.363 -15.437 1.00 21.42 358 PRO A CA 1
ATOM 2388 C C . PRO A 1 324 ? 27.878 -29.081 -16.878 1.00 27.99 358 PRO A C 1
ATOM 2389 O O . PRO A 1 324 ? 26.793 -28.576 -17.189 1.00 34.01 358 PRO A O 1
ATOM 2393 N N . ASN A 1 325 ? 28.793 -29.469 -17.762 1.00 24.13 359 ASN A N 1
ATOM 2394 C CA . ASN A 1 325 ? 28.768 -29.116 -19.182 1.00 27.36 359 ASN A CA 1
ATOM 2395 C C . ASN A 1 325 ? 28.122 -27.749 -19.374 1.00 30.68 359 ASN A C 1
ATOM 2396 O O . ASN A 1 325 ? 27.131 -27.597 -20.099 1.00 33.20 359 ASN A O 1
ATOM 2401 N N . TYR A 1 326 ? 28.682 -26.764 -18.672 1.00 29.23 360 TYR A N 1
ATOM 2402 C CA . TYR A 1 326 ? 28.243 -25.382 -18.708 1.00 24.06 360 TYR A CA 1
ATOM 2403 C C . TYR A 1 326 ? 27.955 -24.940 -20.138 1.00 39.64 360 TYR A C 1
ATOM 2404 O O . TYR A 1 326 ? 28.775 -25.140 -21.038 1.00 48.28 360 TYR A O 1
ATOM 2413 N N . LEU A 1 327 ? 26.775 -24.353 -20.343 1.00 38.28 361 LEU A N 1
ATOM 2414 C CA . LEU A 1 327 ? 26.382 -23.783 -21.628 1.00 36.38 361 LEU A CA 1
ATOM 2415 C C . LEU A 1 327 ? 26.356 -24.820 -22.730 1.00 37.84 361 LEU A C 1
ATOM 2416 O O . LEU A 1 327 ? 26.533 -24.480 -23.900 1.00 36.55 361 LEU A O 1
ATOM 2421 N N . ASP A 1 328 ? 26.188 -26.088 -22.366 1.00 43.34 362 ASP A N 1
ATOM 2422 C CA . ASP A 1 328 ? 26.145 -27.207 -23.301 1.00 40.98 362 ASP A CA 1
ATOM 2423 C C . ASP A 1 328 ? 27.432 -27.368 -24.124 1.00 38.59 362 ASP A C 1
ATOM 2424 O O . ASP A 1 328 ? 27.463 -28.180 -25.050 1.00 45.69 362 ASP A O 1
ATOM 2429 N N . SER A 1 329 ? 28.509 -26.638 -23.800 1.00 37.48 363 SER A N 1
ATOM 2430 C CA . SER A 1 329 ? 29.735 -26.709 -24.598 1.00 42.11 363 SER A CA 1
ATOM 2431 C C . SER A 1 329 ? 31.037 -26.881 -23.810 1.00 41.94 363 SER A C 1
ATOM 2432 O O . SER A 1 329 ? 32.021 -27.305 -24.412 1.00 45.55 363 SER A O 1
ATOM 2435 N N . TYR A 1 330 ? 31.102 -26.591 -22.506 1.00 38.04 364 TYR A N 1
ATOM 2436 C CA . TYR A 1 330 ? 32.363 -26.635 -21.753 1.00 38.65 364 TYR A CA 1
ATOM 2437 C C . TYR A 1 330 ? 32.845 -28.041 -21.403 1.00 42.43 364 TYR A C 1
ATOM 2438 O O . TYR A 1 330 ? 34.028 -28.200 -21.078 1.00 45.47 364 TYR A O 1
ATOM 2447 N N . ASN A 1 331 ? 31.947 -29.041 -21.373 1.00 47.84 365 ASN A N 1
ATOM 2448 C CA . ASN A 1 331 ? 32.272 -30.433 -21.000 1.00 47.93 365 ASN A CA 1
ATOM 2449 C C . ASN A 1 331 ? 32.969 -30.539 -19.641 1.00 38.75 365 ASN A C 1
ATOM 2450 O O . ASN A 1 331 ? 33.748 -31.467 -19.397 1.00 38.93 365 ASN A O 1
ATOM 2455 N N . ASN A 1 332 ? 32.680 -29.606 -18.743 1.00 34.53 366 ASN A N 1
ATOM 2456 C CA . ASN A 1 332 ? 33.277 -29.566 -17.415 1.00 27.78 366 ASN A CA 1
ATOM 2457 C C . ASN A 1 332 ? 32.458 -30.405 -16.450 1.00 32.39 366 ASN A C 1
ATOM 2458 O O . ASN A 1 332 ? 31.239 -30.540 -16.591 1.00 27.91 366 ASN A O 1
ATOM 2463 N N . LYS A 1 333 ? 33.136 -30.955 -15.452 1.00 31.98 367 LYS A N 1
ATOM 2464 C CA . LYS A 1 333 ? 32.403 -31.557 -14.358 1.00 32.20 367 LYS A CA 1
ATOM 2465 C C . LYS A 1 333 ? 31.886 -30.479 -13.430 1.00 29.55 367 LYS A C 1
ATOM 2466 O O . LYS A 1 333 ? 32.347 -29.336 -13.445 1.00 32.35 367 LYS A O 1
ATOM 2472 N N . ALA A 1 334 ? 30.912 -30.858 -12.617 1.00 26.58 368 ALA A N 1
ATOM 2473 C CA . ALA A 1 334 ? 30.425 -30.011 -11.545 1.00 20.97 368 ALA A CA 1
ATOM 2474 C C . ALA A 1 334 ? 30.779 -30.654 -10.212 1.00 23.54 368 ALA A C 1
ATOM 2475 O O . ALA A 1 334 ? 31.091 -31.843 -10.136 1.00 27.51 368 ALA A O 1
ATOM 2477 N N . ALA A 1 335 ? 30.731 -29.856 -9.152 1.00 20.46 369 ALA A N 1
ATOM 2478 C CA . ALA A 1 335 ? 31.008 -30.384 -7.831 1.00 21.17 369 ALA A CA 1
ATOM 2479 C C . ALA A 1 335 ? 30.153 -29.643 -6.818 1.00 27.91 369 ALA A C 1
ATOM 2480 O O . ALA A 1 335 ? 29.785 -28.487 -7.030 1.00 29.00 369 ALA A O 1
ATOM 2482 N N . VAL A 1 336 ? 29.803 -30.341 -5.738 1.00 20.77 370 VAL A N 1
ATOM 2483 C CA . VAL A 1 336 ? 29.307 -29.716 -4.523 1.00 24.68 370 VAL A CA 1
ATOM 2484 C C . VAL A 1 336 ? 30.240 -30.132 -3.395 1.00 24.74 370 VAL A C 1
ATOM 2485 O O . VAL A 1 336 ? 31.032 -31.067 -3.529 1.00 24.27 370 VAL A O 1
ATOM 2489 N N . LEU A 1 337 ? 30.174 -29.396 -2.289 1.00 24.95 371 LEU A N 1
ATOM 2490 C CA . LEU A 1 337 ? 31.041 -29.621 -1.132 1.00 28.66 371 LEU A CA 1
ATOM 2491 C C . LEU A 1 337 ? 30.193 -30.122 0.033 1.00 35.20 371 LEU A C 1
ATOM 2492 O O . LEU A 1 337 ? 29.310 -29.402 0.518 1.00 33.87 371 LEU A O 1
ATOM 2497 N N . LYS A 1 338 ? 30.448 -31.354 0.472 1.00 37.00 372 LYS A N 1
ATOM 2498 C CA . LYS A 1 338 ? 29.773 -31.912 1.641 1.00 33.51 372 LYS A CA 1
ATOM 2499 C C . LYS A 1 338 ? 30.724 -31.770 2.818 1.00 36.13 372 LYS A C 1
ATOM 2500 O O . LYS A 1 338 ? 31.664 -32.554 2.960 1.00 47.45 372 LYS A O 1
ATOM 2506 N N . TYR A 1 339 ? 30.495 -30.766 3.658 1.00 30.33 373 TYR A N 1
ATOM 2507 C CA . TYR A 1 339 ? 31.429 -30.456 4.729 1.00 34.77 373 TYR A CA 1
ATOM 2508 C C . TYR A 1 339 ? 30.909 -30.960 6.064 1.00 45.93 373 TYR A C 1
ATOM 2509 O O . TYR A 1 339 ? 29.770 -30.679 6.441 1.00 47.61 373 TYR A O 1
ATOM 2518 N N . GLU A 1 340 ? 31.766 -31.683 6.782 1.00 52.01 374 GLU A N 1
ATOM 2519 C CA . GLU A 1 340 ? 31.467 -32.197 8.109 1.00 59.99 374 GLU A CA 1
ATOM 2520 C C . GLU A 1 340 ? 32.783 -32.568 8.769 1.00 72.59 374 GLU A C 1
ATOM 2521 O O . GLU A 1 340 ? 33.827 -32.614 8.118 1.00 82.00 374 GLU A O 1
ATOM 2527 N N . ASN A 1 341 ? 32.716 -32.832 10.078 1.00 62.85 375 ASN A N 1
ATOM 2528 C CA . ASN A 1 341 ? 33.854 -33.261 10.899 1.00 62.83 375 ASN A CA 1
ATOM 2529 C C . ASN A 1 341 ? 35.191 -32.640 10.499 1.00 56.04 375 ASN A C 1
ATOM 2530 O O . ASN A 1 341 ? 36.215 -33.321 10.544 1.00 63.74 375 ASN A O 1
ATOM 2535 N N . ASN A 1 342 ? 35.209 -31.370 10.108 1.00 45.33 376 ASN A N 1
ATOM 2536 C CA . ASN A 1 342 ? 36.429 -30.739 9.595 1.00 49.31 376 ASN A CA 1
ATOM 2537 C C . ASN A 1 342 ? 36.949 -31.443 8.349 1.00 45.03 376 ASN A C 1
ATOM 2538 O O . ASN A 1 342 ? 38.157 -31.470 8.099 1.00 54.14 376 ASN A O 1
ATOM 2543 N N . VAL A 1 343 ? 36.052 -32.032 7.569 1.00 39.32 377 VAL A N 1
ATOM 2544 C CA . VAL A 1 343 ? 36.399 -32.700 6.325 1.00 35.06 377 VAL A CA 1
ATOM 2545 C C . VAL A 1 343 ? 35.675 -32.007 5.180 1.00 39.34 377 VAL A C 1
ATOM 2546 O O . VAL A 1 343 ? 34.477 -31.714 5.269 1.00 43.37 377 VAL A O 1
ATOM 2550 N N . MET A 1 344 ? 36.394 -31.766 4.095 1.00 38.10 378 MET A N 1
ATOM 2551 C CA . MET A 1 344 ? 35.796 -31.248 2.867 1.00 37.24 378 MET A CA 1
ATOM 2552 C C . MET A 1 344 ? 35.652 -32.392 1.859 1.00 41.44 378 MET A C 1
ATOM 2553 O O . MET A 1 344 ? 36.586 -32.699 1.119 1.00 52.98 378 MET A O 1
ATOM 2558 N N . ASN A 1 345 ? 34.479 -33.036 1.824 1.00 34.20 379 ASN A N 1
ATOM 2559 C CA A ASN A 1 345 ? 34.200 -34.095 0.850 0.53 29.71 379 ASN A CA 1
ATOM 2560 C CA B ASN A 1 345 ? 34.216 -34.095 0.845 0.47 29.73 379 ASN A CA 1
ATOM 2561 C C . ASN A 1 345 ? 33.697 -33.438 -0.429 1.00 30.09 379 ASN A C 1
ATOM 2562 O O . ASN A 1 345 ? 32.542 -33.001 -0.497 1.00 32.18 379 ASN A O 1
ATOM 2571 N N . ILE A 1 346 ? 34.555 -33.366 -1.443 1.00 24.85 380 ILE A N 1
ATOM 2572 C CA . ILE A 1 346 ? 34.174 -32.841 -2.752 1.00 29.88 380 ILE A CA 1
ATOM 2573 C C . ILE A 1 346 ? 33.482 -33.951 -3.528 1.00 29.92 380 ILE A C 1
ATOM 2574 O O . ILE A 1 346 ? 34.065 -35.014 -3.763 1.00 33.95 380 ILE A O 1
ATOM 2579 N N . ARG A 1 347 ? 32.242 -33.718 -3.938 1.00 30.29 381 ARG A N 1
ATOM 2580 C CA A ARG A 1 347 ? 31.485 -34.699 -4.711 0.51 27.57 381 ARG A CA 1
ATOM 2581 C CA B ARG A 1 347 ? 31.480 -34.698 -4.710 0.49 27.56 381 ARG A CA 1
ATOM 2582 C C . ARG A 1 347 ? 31.215 -34.105 -6.088 1.00 25.20 381 ARG A C 1
ATOM 2583 O O . ARG A 1 347 ? 30.528 -33.088 -6.211 1.00 36.17 381 ARG A O 1
ATOM 2598 N N . GLN A 1 348 ? 31.771 -34.726 -7.116 1.00 26.69 382 GLN A N 1
ATOM 2599 C CA . GLN A 1 348 ? 31.619 -34.298 -8.499 1.00 30.94 382 GLN A CA 1
ATOM 2600 C C . GLN A 1 348 ? 30.481 -35.051 -9.185 1.00 32.64 382 GLN A C 1
ATOM 2601 O O . GLN A 1 348 ? 30.093 -36.151 -8.777 1.00 27.46 382 GLN A O 1
ATOM 2607 N N . PHE A 1 349 ? 29.973 -34.461 -10.267 1.00 26.52 383 PHE A N 1
ATOM 2608 C CA . PHE A 1 349 ? 28.995 -35.156 -11.090 1.00 26.72 383 PHE A CA 1
ATOM 2609 C C . PHE A 1 349 ? 29.075 -34.610 -12.507 1.00 28.88 383 PHE A C 1
ATOM 2610 O O . PHE A 1 349 ? 29.541 -33.489 -12.733 1.00 28.45 383 PHE A O 1
ATOM 2618 N N . ASN A 1 350 ? 28.635 -35.425 -13.460 1.00 27.85 384 ASN A N 1
ATOM 2619 C CA . ASN A 1 350 ? 28.614 -35.026 -14.859 1.00 29.25 384 ASN A CA 1
ATOM 2620 C C . ASN A 1 350 ? 27.245 -34.462 -15.256 1.00 27.77 384 ASN A C 1
ATOM 2621 O O . ASN A 1 350 ? 26.274 -34.499 -14.496 1.00 19.59 384 ASN A O 1
ATOM 2626 N N . ALA A 1 351 ? 27.181 -33.933 -16.475 1.00 25.60 385 ALA A N 1
ATOM 2627 C CA . ALA A 1 351 ? 25.953 -33.355 -16.997 1.00 32.31 385 ALA A CA 1
ATOM 2628 C C . ALA A 1 351 ? 24.909 -34.428 -17.285 1.00 32.03 385 ALA A C 1
ATOM 2629 O O . ALA A 1 351 ? 25.232 -35.576 -17.591 1.00 33.90 385 ALA A O 1
ATOM 2631 N N . SER A 1 352 ? 23.640 -34.038 -17.178 1.00 31.75 386 SER A N 1
ATOM 2632 C CA . SER A 1 352 ? 22.493 -34.873 -17.522 1.00 29.68 386 SER A CA 1
ATOM 2633 C C . SER A 1 352 ? 21.768 -34.256 -18.720 1.00 28.05 386 SER A C 1
ATOM 2634 O O . SER A 1 352 ? 21.880 -33.051 -18.962 1.00 30.94 386 SER A O 1
ATOM 2637 N N . PRO A 1 353 ? 21.040 -35.045 -19.503 1.00 30.41 387 PRO A N 1
ATOM 2638 C CA . PRO A 1 353 ? 20.329 -34.474 -20.659 1.00 30.22 387 PRO A CA 1
ATOM 2639 C C . PRO A 1 353 ? 19.211 -33.559 -20.221 1.00 29.76 387 PRO A C 1
ATOM 2640 O O . PRO A 1 353 ? 18.675 -33.689 -19.120 1.00 29.10 387 PRO A O 1
ATOM 2644 N N . HIS A 1 354 ? 18.857 -32.624 -21.095 1.00 25.91 388 HIS A N 1
ATOM 2645 C CA . HIS A 1 354 ? 17.748 -31.716 -20.837 1.00 25.66 388 HIS A CA 1
ATOM 2646 C C . HIS A 1 354 ? 17.003 -31.462 -22.141 1.00 22.62 388 HIS A C 1
ATOM 2647 O O . HIS A 1 354 ? 17.566 -31.643 -23.223 1.00 19.12 388 HIS A O 1
ATOM 2654 N N . PRO A 1 355 ? 15.740 -31.030 -22.072 1.00 25.52 389 PRO A N 1
ATOM 2655 C CA . PRO A 1 355 ? 14.990 -30.711 -23.306 1.00 19.14 389 PRO A CA 1
ATOM 2656 C C . PRO A 1 355 ? 15.574 -29.518 -24.055 1.00 24.07 389 PRO A C 1
ATOM 2657 O O . PRO A 1 355 ? 16.361 -28.719 -23.530 1.00 26.01 389 PRO A O 1
ATOM 2661 N N . TYR A 1 356 ? 15.120 -29.372 -25.296 1.00 19.86 390 TYR A N 1
ATOM 2662 C CA . TYR A 1 356 ? 15.563 -28.293 -26.169 1.00 21.89 390 TYR A CA 1
ATOM 2663 C C . TYR A 1 356 ? 14.619 -27.075 -26.158 1.00 29.95 390 TYR A C 1
ATOM 2664 O O . TYR A 1 356 ? 13.392 -27.217 -26.158 1.00 25.46 390 TYR A O 1
ATOM 2673 N N . TRP A 1 357 ? 15.215 -25.870 -26.149 1.00 31.46 391 TRP A N 1
ATOM 2674 C CA . TRP A 1 357 ? 14.543 -24.587 -26.359 1.00 23.40 391 TRP A CA 1
ATOM 2675 C C . TRP A 1 357 ? 15.254 -23.818 -27.468 1.00 22.36 391 TRP A C 1
ATOM 2676 O O . TRP A 1 357 ? 16.476 -23.804 -27.523 1.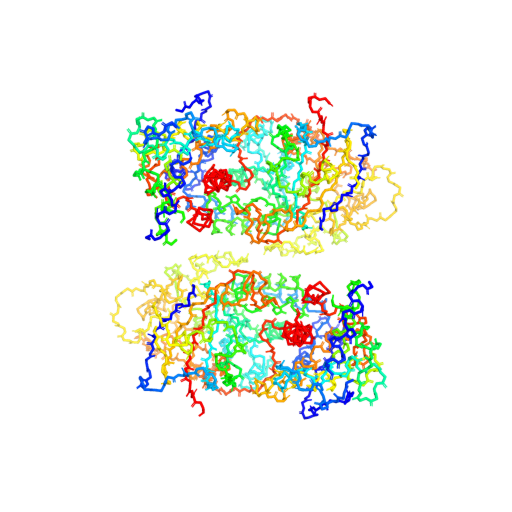00 27.81 391 TRP A O 1
ATOM 2687 N N . LEU A 1 358 ? 14.504 -23.154 -28.336 1.00 26.34 392 LEU A N 1
ATOM 2688 C CA . LEU A 1 358 ? 15.122 -22.219 -29.273 1.00 25.09 392 LEU A CA 1
ATOM 2689 C C . LEU A 1 358 ? 15.733 -21.032 -28.524 1.00 33.47 392 LEU A C 1
ATOM 2690 O O . LEU A 1 358 ? 15.344 -20.731 -27.397 1.00 23.90 392 LEU A O 1
ATOM 2695 N N . PRO A 1 359 ? 16.731 -20.372 -29.108 1.00 36.45 393 PRO A N 1
ATOM 2696 C CA . PRO A 1 359 ? 17.217 -19.122 -28.506 1.00 35.07 393 PRO A CA 1
ATOM 2697 C C . PRO A 1 359 ? 16.075 -18.120 -28.379 1.00 26.35 393 PRO A C 1
ATOM 2698 O O . PRO A 1 359 ? 15.179 -18.065 -29.224 1.00 26.98 393 PRO A O 1
ATOM 2702 N N . HIS A 1 360 ? 16.091 -17.350 -27.288 1.00 26.25 394 HIS A N 1
ATOM 2703 C CA . HIS A 1 360 ? 15.077 -16.340 -27.008 1.00 31.38 394 HIS A CA 1
ATOM 2704 C C . HIS A 1 360 ? 13.704 -16.961 -26.743 1.00 27.41 394 HIS A C 1
ATOM 2705 O O . HIS A 1 360 ? 12.697 -16.266 -26.780 1.00 27.20 394 HIS A O 1
ATOM 2712 N N . PHE A 1 361 ? 13.654 -18.259 -26.461 1.00 25.18 395 PHE A N 1
ATOM 2713 C CA . PHE A 1 361 ? 12.418 -19.002 -26.187 1.00 24.64 395 PHE A CA 1
ATOM 2714 C C . PHE A 1 361 ? 11.381 -18.845 -27.297 1.00 32.04 395 PHE A C 1
ATOM 2715 O O . PHE A 1 361 ? 10.170 -18.920 -27.054 1.00 30.73 395 PHE A O 1
ATOM 2723 N N . MET A 1 362 ? 11.840 -18.658 -28.530 1.00 26.35 396 MET A N 1
ATOM 2724 C CA . MET A 1 362 ? 10.920 -18.557 -29.654 1.00 30.25 396 MET A CA 1
ATOM 2725 C C . MET A 1 362 ? 10.075 -19.817 -29.785 1.00 33.13 396 MET A C 1
ATOM 2726 O O . MET A 1 362 ? 10.574 -20.929 -29.609 1.00 30.16 396 MET A O 1
ATOM 2731 N N . ASP A 1 363 ? 8.795 -19.642 -30.122 1.00 27.32 397 ASP A N 1
ATOM 2732 C CA . ASP A 1 363 ? 8.036 -20.772 -30.634 1.00 29.36 397 ASP A CA 1
ATOM 2733 C C . ASP A 1 363 ? 8.424 -21.013 -32.095 1.00 33.30 397 ASP A C 1
ATOM 2734 O O . ASP A 1 363 ? 9.191 -20.241 -32.689 1.00 31.60 397 ASP A O 1
ATOM 2739 N N . VAL A 1 364 ? 7.878 -22.084 -32.685 1.00 23.96 398 VAL A N 1
ATOM 2740 C CA . VAL A 1 364 ? 8.291 -22.446 -34.037 1.00 24.85 398 VAL A CA 1
ATOM 2741 C C . VAL A 1 364 ? 7.681 -21.540 -35.096 1.00 33.51 398 VAL A C 1
ATOM 2742 O O . VAL A 1 364 ? 8.222 -21.458 -36.208 1.00 36.62 398 VAL A O 1
ATOM 2746 N N . PHE A 1 365 ? 6.557 -20.871 -34.799 1.00 33.34 399 PHE A N 1
ATOM 2747 C CA . PHE A 1 365 ? 5.969 -19.937 -35.764 1.00 37.15 399 PHE A CA 1
ATOM 2748 C C . PHE A 1 365 ? 6.781 -18.658 -35.825 1.00 36.91 399 PHE A C 1
ATOM 2749 O O . PHE A 1 365 ? 7.119 -18.181 -36.910 1.00 46.58 399 PHE A O 1
ATOM 2757 N N . THR A 1 366 ? 7.104 -18.092 -34.664 1.00 32.37 400 THR A N 1
ATOM 2758 C CA . THR A 1 366 ? 8.034 -16.974 -34.617 1.00 28.95 400 THR A CA 1
ATOM 2759 C C . THR A 1 366 ? 9.354 -17.339 -35.283 1.00 41.41 400 THR A C 1
ATOM 2760 O O . THR A 1 366 ? 9.957 -16.514 -35.978 1.00 48.97 400 THR A O 1
ATOM 2764 N N . TRP A 1 367 ? 9.805 -18.580 -35.102 1.00 39.29 401 TRP A N 1
ATOM 2765 C CA . TRP A 1 367 ? 11.105 -18.988 -35.623 1.00 34.82 401 TRP A CA 1
ATOM 2766 C C . TRP A 1 367 ? 11.074 -19.176 -37.136 1.00 40.85 401 TRP A C 1
ATOM 2767 O O . TRP A 1 367 ? 12.044 -18.835 -37.822 1.00 44.40 401 TRP A O 1
ATOM 2778 N N . SER A 1 368 ? 9.982 -19.721 -37.682 1.00 40.61 402 SER A N 1
ATOM 2779 C CA . SER A 1 368 ? 9.971 -20.121 -39.088 1.00 41.80 402 SER A CA 1
ATOM 2780 C C . SER A 1 368 ? 9.287 -19.124 -40.017 1.00 41.27 402 SER A C 1
ATOM 2781 O O . SER A 1 368 ? 9.592 -19.118 -41.216 1.00 36.30 402 SER A O 1
ATOM 2784 N N . LEU A 1 369 ? 8.387 -18.276 -39.509 1.00 43.57 403 LEU A N 1
ATOM 2785 C CA . LEU A 1 369 ? 7.606 -17.426 -40.407 1.00 39.68 403 LEU A CA 1
ATOM 2786 C C . LEU A 1 369 ? 8.443 -16.460 -41.247 1.00 42.95 403 LEU A C 1
ATOM 2787 O O . LEU A 1 369 ? 8.092 -16.262 -42.422 1.00 41.37 403 LEU A O 1
ATOM 2792 N N . PRO A 1 370 ? 9.525 -15.839 -40.757 1.00 47.38 404 PRO A N 1
ATOM 2793 C CA . PRO A 1 370 ? 10.324 -15.026 -41.684 1.00 49.06 404 PRO A CA 1
ATOM 2794 C C . PRO A 1 370 ? 10.823 -15.833 -42.869 1.00 47.54 404 PRO A C 1
ATOM 2795 O O . PRO A 1 370 ? 10.821 -15.342 -44.002 1.00 51.92 404 PRO A O 1
ATOM 2799 N N . PHE A 1 371 ? 11.223 -17.081 -42.634 1.00 47.57 405 PHE A N 1
ATOM 2800 C CA . PHE A 1 371 ? 11.763 -17.915 -43.700 1.00 47.55 405 PHE A CA 1
ATOM 2801 C C . PHE A 1 371 ? 10.659 -18.408 -44.614 1.00 48.98 405 PHE A C 1
ATOM 2802 O O . PHE A 1 371 ? 10.842 -18.482 -45.835 1.00 53.51 405 PHE A O 1
ATOM 2810 N N . VAL A 1 372 ? 9.504 -18.749 -44.044 1.00 45.40 406 VAL A N 1
ATOM 2811 C CA . VAL A 1 372 ? 8.363 -19.103 -44.881 1.00 44.56 406 VAL A CA 1
ATOM 2812 C C . VAL A 1 372 ? 8.082 -17.987 -45.874 1.00 49.04 406 VAL A C 1
ATOM 2813 O O . VAL A 1 372 ? 7.916 -18.226 -47.077 1.00 54.64 406 VAL A O 1
ATOM 2817 N N . GLY A 1 373 ? 8.045 -16.746 -45.383 1.00 45.31 407 GLY A N 1
ATOM 2818 C CA . GLY A 1 373 ? 7.738 -15.626 -46.254 1.00 45.42 407 GLY A CA 1
ATOM 2819 C C . GLY A 1 373 ? 8.772 -15.435 -47.345 1.00 51.41 407 GLY A C 1
ATOM 2820 O O . GLY A 1 373 ? 8.426 -15.213 -48.508 1.00 55.50 407 GLY A O 1
ATOM 2821 N N . GLU A 1 374 ? 10.057 -15.542 -46.992 1.00 47.53 408 GLU A N 1
ATOM 2822 C CA . GLU A 1 374 ? 11.101 -15.472 -48.006 1.00 46.00 408 GLU A CA 1
ATOM 2823 C C . GLU A 1 374 ? 10.912 -16.565 -49.052 1.00 50.71 408 GLU A C 1
ATOM 2824 O O . GLU A 1 374 ? 10.827 -16.282 -50.254 1.00 56.56 408 GLU A O 1
ATOM 2830 N N . LYS A 1 375 ? 10.803 -17.821 -48.610 1.00 43.92 409 LYS A N 1
ATOM 2831 C CA . LYS A 1 375 ? 10.738 -18.930 -49.557 1.00 44.75 409 LYS A CA 1
ATOM 2832 C C . LYS A 1 375 ? 9.487 -18.871 -50.428 1.00 44.19 409 LYS A C 1
ATOM 2833 O O . LYS A 1 375 ? 9.554 -19.130 -51.636 1.00 45.81 409 LYS A O 1
ATOM 2839 N N . VAL A 1 376 ? 8.336 -18.549 -49.841 1.00 45.00 410 VAL A N 1
ATOM 2840 C CA . VAL A 1 376 ? 7.112 -18.483 -50.635 1.00 44.79 410 VAL A CA 1
ATOM 2841 C C . VAL A 1 376 ? 7.197 -17.349 -51.646 1.00 50.99 410 VAL A C 1
ATOM 2842 O O . VAL A 1 376 ? 6.995 -17.558 -52.847 1.00 53.97 410 VAL A O 1
ATOM 2846 N N . THR A 1 377 ? 7.507 -16.136 -51.170 1.00 55.23 411 THR A N 1
ATOM 2847 C CA . THR A 1 377 ? 7.637 -14.966 -52.038 1.00 53.17 411 THR A CA 1
ATOM 2848 C C . THR A 1 377 ? 8.554 -15.243 -53.226 1.00 56.41 411 THR A C 1
ATOM 2849 O O . THR A 1 377 ? 8.197 -14.951 -54.373 1.00 59.69 411 THR A O 1
ATOM 2853 N N . ASP A 1 378 ? 9.741 -15.815 -52.966 1.00 54.90 412 ASP A N 1
ATOM 2854 C CA . ASP A 1 378 ? 10.665 -16.165 -54.048 1.00 55.21 412 ASP A CA 1
ATOM 2855 C C . ASP A 1 378 ? 9.958 -16.933 -55.157 1.00 59.14 412 ASP A C 1
ATOM 2856 O O . ASP A 1 378 ? 10.131 -16.632 -56.345 1.00 63.36 412 ASP A O 1
ATOM 2861 N N . MET A 1 379 ? 9.142 -17.918 -54.783 1.00 53.54 413 MET A N 1
ATOM 2862 C CA . MET A 1 379 ? 8.379 -18.661 -55.777 1.00 57.39 413 MET A CA 1
ATOM 2863 C C . MET A 1 379 ? 7.301 -17.786 -56.408 1.00 59.49 413 MET A C 1
ATOM 2864 O O . MET A 1 379 ? 7.096 -17.819 -57.628 1.00 55.81 413 MET A O 1
ATOM 2869 N N . LEU A 1 380 ? 6.613 -16.980 -55.599 1.00 57.39 414 LEU A N 1
ATOM 2870 C CA . LEU A 1 380 ? 5.581 -16.116 -56.150 1.00 54.94 414 LEU A CA 1
ATOM 2871 C C . LEU A 1 380 ? 6.148 -15.045 -57.067 1.00 59.09 414 LEU A C 1
ATOM 2872 O O . LEU A 1 380 ? 5.404 -14.494 -57.878 1.00 60.75 414 LEU A O 1
ATOM 2877 N N . VAL A 1 381 ? 7.438 -14.737 -56.969 1.00 62.52 415 VAL A N 1
ATOM 2878 C CA . VAL A 1 381 ? 8.026 -13.791 -57.909 1.00 59.94 415 VAL A CA 1
ATOM 2879 C C . VAL A 1 381 ? 8.525 -14.503 -59.162 1.00 52.77 415 VAL A C 1
ATOM 2880 O O . VAL A 1 381 ? 8.458 -13.937 -60.257 1.00 54.18 415 VAL A O 1
ATOM 2884 N N . SER A 1 382 ? 8.988 -15.748 -59.042 1.00 51.77 416 SER A N 1
ATOM 2885 C CA . SER A 1 382 ? 9.357 -16.498 -60.242 1.00 63.90 416 SER A CA 1
ATOM 2886 C C . SER A 1 382 ? 8.134 -16.758 -61.104 1.00 69.24 416 SER A C 1
ATOM 2887 O O . SER A 1 382 ? 8.144 -16.496 -62.314 1.00 75.21 416 SER A O 1
ATOM 2890 N N . ILE A 1 383 ? 7.066 -17.268 -60.488 1.00 65.61 417 ILE A N 1
ATOM 2891 C CA . ILE A 1 383 ? 5.799 -17.446 -61.188 1.00 64.93 417 ILE A CA 1
ATOM 2892 C C . ILE A 1 383 ? 5.366 -16.150 -61.868 1.00 66.62 417 ILE A C 1
ATOM 2893 O O . ILE A 1 383 ? 4.803 -16.165 -62.969 1.00 61.81 417 ILE A O 1
ATOM 2898 N N . LEU A 1 384 ? 5.621 -15.008 -61.229 1.00 75.08 418 LEU A N 1
ATOM 2899 C CA . LEU A 1 384 ? 5.194 -13.747 -61.819 1.00 80.79 418 LEU A CA 1
ATOM 2900 C C . LEU A 1 384 ? 6.113 -13.322 -62.964 1.00 82.82 418 LEU A C 1
ATOM 2901 O O . LEU A 1 384 ? 5.644 -12.798 -63.982 1.00 84.58 418 LEU A O 1
ATOM 2906 N N . ASN A 1 385 ? 7.414 -13.558 -62.832 1.00 80.42 419 ASN A N 1
ATOM 2907 C CA . ASN A 1 385 ? 8.368 -13.099 -63.830 1.00 80.40 419 ASN A CA 1
ATOM 2908 C C . ASN A 1 385 ? 8.520 -14.071 -65.013 1.00 76.38 419 ASN A C 1
ATOM 2909 O O . ASN A 1 385 ? 9.496 -13.960 -65.763 1.00 82.98 419 ASN A O 1
ATOM 2911 N N . VAL A 1 386 ? 7.578 -14.997 -65.216 1.00 119.30 420 VAL A N 1
ATOM 2912 C CA . VAL A 1 386 ? 7.693 -15.928 -66.338 1.00 105.05 420 VAL A CA 1
ATOM 2913 C C . VAL A 1 386 ? 7.471 -15.227 -67.682 1.00 112.96 420 VAL A C 1
ATOM 2914 O O . VAL A 1 386 ? 7.864 -15.757 -68.729 1.00 97.61 420 VAL A O 1
ATOM 2918 N N . CYS A 1 387 ? 6.886 -14.026 -67.682 1.00 59.00 421 CYS A N 1
ATOM 2919 C CA . CYS A 1 387 ? 6.562 -13.304 -68.907 1.00 71.49 421 CYS A CA 1
ATOM 2920 C C . CYS A 1 387 ? 7.220 -11.931 -68.941 1.00 79.00 421 CYS A C 1
ATOM 2921 O O . CYS A 1 387 ? 7.227 -11.204 -67.942 1.00 85.97 421 CYS A O 1
ATOM 2924 N N . THR A 1 388 ? 7.754 -11.580 -70.107 1.00 76.37 422 THR A N 1
ATOM 2925 C CA . THR A 1 388 ? 8.374 -10.284 -70.341 1.00 71.55 422 THR A CA 1
ATOM 2926 C C . THR A 1 388 ? 7.381 -9.146 -70.092 1.00 75.23 422 THR A C 1
ATOM 2927 O O . THR A 1 388 ? 7.723 -7.963 -70.200 1.00 79.13 422 THR A O 1
ATOM 2929 N N . ILE B 2 19 ? -8.819 -5.955 -64.110 1.00 105.36 19 ILE B N 1
ATOM 2930 C CA . ILE B 2 19 ? -9.177 -6.905 -65.160 1.00 108.46 19 ILE B CA 1
ATOM 2931 C C . ILE B 2 19 ? -8.038 -7.035 -66.165 1.00 114.95 19 ILE B C 1
ATOM 2932 O O . ILE B 2 19 ? -7.894 -8.067 -66.824 1.00 114.91 19 ILE B O 1
ATOM 2934 N N . GLU B 2 20 ? -7.238 -5.975 -66.299 1.00 118.06 20 GLU B N 1
ATOM 2935 C CA . GLU B 2 20 ? -6.062 -6.060 -67.157 1.00 119.81 20 GLU B CA 1
ATOM 2936 C C . GLU B 2 20 ? -5.026 -7.001 -66.557 1.00 113.18 20 GLU B C 1
ATOM 2937 O O . GLU B 2 20 ? -4.384 -7.776 -67.278 1.00 116.61 20 GLU B O 1
ATOM 2939 N N . GLU B 2 21 ? -4.864 -6.958 -65.232 1.00 102.02 21 GLU B N 1
ATOM 2940 C CA . GLU B 2 21 ? -3.973 -7.895 -64.560 1.00 84.20 21 GLU B CA 1
ATOM 2941 C C . GLU B 2 21 ? -4.549 -9.308 -64.548 1.00 89.25 21 GLU B C 1
ATOM 2942 O O . GLU B 2 21 ? -3.787 -10.281 -64.571 1.00 93.94 21 GLU B O 1
ATOM 2944 N N . ILE B 2 22 ? -5.882 -9.447 -64.516 1.00 83.79 22 ILE B N 1
ATOM 2945 C CA . ILE B 2 22 ? -6.492 -10.776 -64.533 1.00 78.81 22 ILE B CA 1
ATOM 2946 C C . ILE B 2 22 ? -6.231 -11.465 -65.867 1.00 85.64 22 ILE B C 1
ATOM 2947 O O . ILE B 2 22 ? -6.062 -12.691 -65.922 1.00 84.40 22 ILE B O 1
ATOM 2949 N N . ASP B 2 23 ? -6.195 -10.699 -66.961 1.00 94.23 23 ASP B N 1
ATOM 2950 C CA . ASP B 2 23 ? -5.784 -11.242 -68.252 1.00 102.16 23 ASP B CA 1
ATOM 2951 C C . ASP B 2 23 ? -4.278 -11.473 -68.311 1.00 102.66 23 ASP B C 1
ATOM 2952 O O . ASP B 2 23 ? -3.816 -12.350 -69.048 1.00 103.91 23 ASP B O 1
ATOM 2954 N N . ARG B 2 24 ? -3.506 -10.703 -67.540 1.00 101.14 24 ARG B N 1
ATOM 2955 C CA . ARG B 2 24 ? -2.057 -10.880 -67.511 1.00 98.01 24 ARG B CA 1
ATOM 2956 C C . ARG B 2 24 ? -1.675 -12.246 -66.945 1.00 88.98 24 ARG B C 1
ATOM 2957 O O . ARG B 2 24 ? -0.766 -12.906 -67.459 1.00 85.76 24 ARG B O 1
ATOM 2965 N N . LEU B 2 25 ? -2.359 -12.692 -65.890 1.00 86.86 25 LEU B N 1
ATOM 2966 C CA . LEU B 2 25 ? -2.050 -13.997 -65.315 1.00 82.90 25 LEU B CA 1
ATOM 2967 C C . LEU B 2 25 ? -2.430 -15.149 -66.242 1.00 82.38 25 LEU B C 1
ATOM 2968 O O . LEU B 2 25 ? -1.872 -16.244 -66.105 1.00 75.27 25 LEU B O 1
ATOM 2973 N N . ARG B 2 26 ? -3.360 -14.926 -67.181 1.00 82.36 26 ARG B N 1
ATOM 2974 C CA . ARG B 2 26 ? -3.735 -15.984 -68.115 1.00 81.54 26 ARG B CA 1
ATOM 2975 C C . ARG B 2 26 ? -2.566 -16.366 -69.017 1.00 82.28 26 ARG B C 1
ATOM 2976 O O . ARG B 2 26 ? -2.358 -17.552 -69.305 1.00 80.78 26 ARG B O 1
ATOM 2978 N N . LYS B 2 27 ? -1.786 -15.379 -69.469 1.00 84.55 27 LYS B N 1
ATOM 2979 C CA . LYS B 2 27 ? -0.649 -15.675 -70.335 1.00 84.12 27 LYS B CA 1
ATOM 2980 C C . LYS B 2 27 ? 0.551 -16.185 -69.540 1.00 88.00 27 LYS B C 1
ATOM 2981 O O . LYS B 2 27 ? 1.354 -16.964 -70.068 1.00 86.87 27 LYS B O 1
ATOM 2983 N N . ARG B 2 28 ? 0.693 -15.772 -68.278 1.00 93.19 28 ARG B N 1
ATOM 2984 C CA . ARG B 2 28 ? 1.697 -16.393 -67.421 1.00 89.87 28 ARG B CA 1
ATOM 2985 C C . ARG B 2 28 ? 1.346 -17.852 -67.169 1.00 86.40 28 ARG B C 1
ATOM 2986 O O . ARG B 2 28 ? 2.190 -18.740 -67.327 1.00 89.38 28 ARG B O 1
ATOM 2988 N N . PHE B 2 29 ? 0.088 -18.116 -66.795 1.00 82.83 29 PHE B N 1
ATOM 2989 C CA . PHE B 2 29 ? -0.359 -19.489 -66.581 1.00 79.39 29 PHE B CA 1
ATOM 2990 C C . PHE B 2 29 ? -0.193 -20.329 -67.839 1.00 85.50 29 PHE B C 1
ATOM 2991 O O . PHE B 2 29 ? 0.234 -21.489 -67.769 1.00 85.78 29 PHE B O 1
ATOM 2993 N N . MET B 2 30 ? -0.523 -19.757 -69.001 1.00 86.45 30 MET B N 1
ATOM 2994 C CA . MET B 2 30 ? -0.473 -20.520 -70.244 1.00 88.91 30 MET B CA 1
ATOM 2995 C C . MET B 2 30 ? 0.962 -20.874 -70.618 1.00 90.78 30 MET B C 1
ATOM 2996 O O . MET B 2 30 ? 1.221 -21.965 -71.139 1.00 95.85 30 MET B O 1
ATOM 2998 N N . LYS B 2 31 ? 1.914 -19.976 -70.355 1.00 89.85 31 LYS B N 1
ATOM 2999 C CA . LYS B 2 31 ? 3.313 -20.336 -70.552 1.00 90.60 31 LYS B CA 1
ATOM 3000 C C . LYS B 2 31 ? 3.772 -21.373 -69.532 1.00 92.04 31 LYS B C 1
ATOM 3001 O O . LYS B 2 31 ? 4.767 -22.063 -69.777 1.00 95.84 31 LYS B O 1
ATOM 3003 N N . LEU B 2 32 ? 3.069 -21.505 -68.407 1.00 75.02 32 LEU B N 1
ATOM 3004 C CA . LEU B 2 32 ? 3.420 -22.500 -67.396 1.00 76.31 32 LEU B CA 1
ATOM 3005 C C . LEU B 2 32 ? 2.567 -23.752 -67.565 1.00 74.34 32 LEU B C 1
ATOM 3006 O O . LEU B 2 32 ? 3.091 -24.857 -67.680 1.00 76.40 32 LEU B O 1
ATOM 3011 N N . ILE B 2 40 ? -1.635 -26.630 -63.871 1.00 87.77 40 ILE B N 1
ATOM 3012 C CA . ILE B 2 40 ? -0.222 -26.991 -63.875 1.00 88.79 40 ILE B CA 1
ATOM 3013 C C . ILE B 2 40 ? -0.007 -28.264 -63.064 1.00 92.98 40 ILE B C 1
ATOM 3014 O O . ILE B 2 40 ? -0.452 -28.362 -61.918 1.00 93.20 40 ILE B O 1
ATOM 3019 N N . ASP B 2 41 ? 0.682 -29.233 -63.668 1.00 92.76 41 ASP B N 1
ATOM 3020 C CA . ASP B 2 41 ? 0.980 -30.499 -63.012 1.00 90.98 41 ASP B CA 1
ATOM 3021 C C . ASP B 2 41 ? 2.096 -30.318 -61.977 1.00 85.98 41 ASP B C 1
ATOM 3022 O O . ASP B 2 41 ? 2.809 -29.311 -61.956 1.00 82.31 41 ASP B O 1
ATOM 3024 N N . LYS B 2 42 ? 2.251 -31.323 -61.108 1.00 89.00 42 LYS B N 1
ATOM 3025 C CA . LYS B 2 42 ? 3.340 -31.286 -60.135 1.00 97.70 42 LYS B CA 1
ATOM 3026 C C . LYS B 2 42 ? 4.703 -31.377 -60.813 1.00 100.64 42 LYS B C 1
ATOM 3027 O O . LYS B 2 42 ? 5.690 -30.847 -60.287 1.00 100.03 42 LYS B O 1
ATOM 3029 N N . GLN B 2 43 ? 4.781 -32.043 -61.970 1.00 106.77 43 GLN B N 1
ATOM 3030 C CA . GLN B 2 43 ? 6.020 -32.058 -62.742 1.00 109.07 43 GLN B CA 1
ATOM 3031 C C . GLN B 2 43 ? 6.241 -30.730 -63.455 1.00 104.62 43 GLN B C 1
ATOM 3032 O O . GLN B 2 43 ? 7.373 -30.234 -63.517 1.00 102.33 43 GLN B O 1
ATOM 3034 N N . GLU B 2 44 ? 5.169 -30.140 -63.993 1.00 100.87 44 GLU B N 1
ATOM 3035 C CA . GLU B 2 44 ? 5.278 -28.830 -64.624 1.00 94.99 44 GLU B CA 1
ATOM 3036 C C . GLU B 2 44 ? 5.674 -27.751 -63.611 1.00 88.39 44 GLU B C 1
ATOM 3037 O O . GLU B 2 44 ? 6.438 -26.838 -63.946 1.00 82.56 44 GLU B O 1
ATOM 3043 N N . PHE B 2 45 ? 5.212 -27.873 -62.357 1.00 89.18 45 PHE B N 1
ATOM 3044 C CA . PHE B 2 45 ? 5.383 -26.817 -61.352 1.00 80.92 45 PHE B CA 1
ATOM 3045 C C . PHE B 2 45 ? 6.843 -26.650 -60.936 1.00 78.94 45 PHE B C 1
ATOM 3046 O O . PHE B 2 45 ? 7.343 -25.524 -60.835 1.00 75.89 45 PHE B O 1
ATOM 3054 N N . LEU B 2 46 ? 7.539 -27.760 -60.671 1.00 82.74 46 LEU B N 1
ATOM 3055 C CA . LEU B 2 46 ? 8.947 -27.694 -60.292 1.00 84.84 46 LEU B CA 1
ATOM 3056 C C . LEU B 2 46 ? 9.830 -27.143 -61.407 1.00 87.93 46 LEU B C 1
ATOM 3057 O O . LEU B 2 46 ? 10.958 -26.719 -61.135 1.00 86.56 46 LEU B O 1
ATOM 3059 N N . SER B 2 47 ? 9.344 -27.146 -62.651 1.00 95.94 47 SER B N 1
ATOM 3060 C CA . SER B 2 47 ? 10.118 -26.605 -63.762 1.00 98.63 47 SER B CA 1
ATOM 3061 C C . SER B 2 47 ? 10.383 -25.116 -63.596 1.00 97.22 47 SER B C 1
ATOM 3062 O O . SER B 2 47 ? 11.368 -24.601 -64.137 1.00 101.33 47 SER B O 1
ATOM 3064 N N . ILE B 2 48 ? 9.511 -24.412 -62.880 1.00 82.25 48 ILE B N 1
ATOM 3065 C CA . ILE B 2 48 ? 9.684 -22.968 -62.693 1.00 80.99 48 ILE B CA 1
ATOM 3066 C C . ILE B 2 48 ? 11.051 -22.706 -62.072 1.00 88.94 48 ILE B C 1
ATOM 3067 O O . ILE B 2 48 ? 11.493 -23.480 -61.193 1.00 89.02 48 ILE B O 1
ATOM 3072 N N . PRO B 2 49 ? 11.784 -21.681 -62.511 1.00 93.02 49 PRO B N 1
ATOM 3073 C CA . PRO B 2 49 ? 13.144 -21.472 -61.993 1.00 93.75 49 PRO B CA 1
ATOM 3074 C C . PRO B 2 49 ? 13.146 -21.233 -60.490 1.00 92.01 49 PRO B C 1
ATOM 3075 O O . PRO B 2 49 ? 12.345 -20.457 -59.964 1.00 94.58 49 PRO B O 1
ATOM 3079 N N . GLY B 2 50 ? 14.060 -21.916 -59.799 1.00 86.01 50 GLY B N 1
ATOM 3080 C CA . GLY B 2 50 ? 14.205 -21.775 -58.370 1.00 76.68 50 GLY B CA 1
ATOM 3081 C C . GLY B 2 50 ? 13.273 -22.623 -57.533 1.00 73.18 50 GLY B C 1
ATOM 3082 O O . GLY B 2 50 ? 13.619 -22.952 -56.390 1.00 76.08 50 GLY B O 1
ATOM 3083 N N . ILE B 2 51 ? 12.096 -22.986 -58.057 1.00 67.30 51 ILE B N 1
ATOM 3084 C CA . ILE B 2 51 ? 11.163 -23.825 -57.307 1.00 67.60 51 ILE B CA 1
ATOM 3085 C C . ILE B 2 51 ? 11.738 -25.210 -57.041 1.00 75.13 51 ILE B C 1
ATOM 3086 O O . ILE B 2 51 ? 11.364 -25.862 -56.059 1.00 74.16 51 ILE B O 1
ATOM 3091 N N . SER B 2 52 ? 12.669 -25.664 -57.880 1.00 81.43 52 SER B N 1
ATOM 3092 C CA . SER B 2 52 ? 13.219 -27.006 -57.732 1.00 85.73 52 SER B CA 1
ATOM 3093 C C . SER B 2 52 ? 13.957 -27.165 -56.408 1.00 79.92 52 SER B C 1
ATOM 3094 O O . SER B 2 52 ? 13.909 -28.231 -55.786 1.00 80.14 52 SER B O 1
ATOM 3097 N N . SER B 2 53 ? 14.648 -26.122 -55.960 1.00 70.75 53 SER B N 1
ATOM 3098 C CA . SER B 2 53 ? 15.458 -26.199 -54.756 1.00 60.00 53 SER B CA 1
ATOM 3099 C C . SER B 2 53 ? 14.770 -25.589 -53.546 1.00 60.92 53 SER B C 1
ATOM 3100 O O . SER B 2 53 ? 15.396 -25.469 -52.490 1.00 65.77 53 SER B O 1
ATOM 3102 N N . ASN B 2 54 ? 13.497 -25.209 -53.668 1.00 63.18 54 ASN B N 1
ATOM 3103 C CA . ASN B 2 54 ? 12.789 -24.515 -52.597 1.00 58.09 54 ASN B CA 1
ATOM 3104 C C . ASN B 2 54 ? 12.185 -25.519 -51.620 1.00 55.94 54 ASN B C 1
ATOM 3105 O O . ASN B 2 54 ? 11.411 -26.388 -52.043 1.00 59.86 54 ASN B O 1
ATOM 3110 N N . PRO B 2 55 ? 12.478 -25.426 -50.318 1.00 52.94 55 PRO B N 1
ATOM 3111 C CA . PRO B 2 55 ? 11.969 -26.439 -49.377 1.00 50.65 55 PRO B CA 1
ATOM 3112 C C . PRO B 2 55 ? 10.472 -26.413 -49.202 1.00 52.72 55 PRO B C 1
ATOM 3113 O O . PRO B 2 55 ? 9.904 -27.422 -48.767 1.00 57.91 55 PRO B O 1
ATOM 3117 N N . LEU B 2 56 ? 9.811 -25.298 -49.515 1.00 55.69 56 LEU B N 1
ATOM 3118 C CA . LEU B 2 56 ? 8.362 -25.201 -49.438 1.00 50.48 56 LEU B CA 1
ATOM 3119 C C . LEU B 2 56 ? 7.694 -25.393 -50.791 1.00 57.43 56 LEU B C 1
ATOM 3120 O O . LEU B 2 56 ? 6.533 -25.005 -50.958 1.00 63.62 56 LEU B O 1
ATOM 3125 N N . ALA B 2 57 ? 8.395 -25.987 -51.761 1.00 58.84 57 ALA B N 1
ATOM 3126 C CA . ALA B 2 57 ? 7.811 -26.159 -53.092 1.00 58.59 57 ALA B CA 1
ATOM 3127 C C . ALA B 2 57 ? 6.528 -26.977 -53.032 1.00 57.85 57 ALA B C 1
ATOM 3128 O O . ALA B 2 57 ? 5.488 -26.557 -53.553 1.00 57.61 57 ALA B O 1
ATOM 3130 N N . THR B 2 58 ? 6.568 -28.141 -52.377 1.00 58.34 58 THR B N 1
ATOM 3131 C CA . THR B 2 58 ? 5.365 -28.968 -52.338 1.00 59.78 58 THR B CA 1
ATOM 3132 C C . THR B 2 58 ? 4.275 -28.327 -51.484 1.00 56.55 58 THR B C 1
ATOM 3133 O O . THR B 2 58 ? 3.094 -28.381 -51.844 1.00 56.15 58 THR B O 1
ATOM 3137 N N . ARG B 2 59 ? 4.647 -27.696 -50.365 1.00 54.50 59 ARG B N 1
ATOM 3138 C CA . ARG B 2 59 ? 3.644 -27.028 -49.540 1.00 57.16 59 ARG B CA 1
ATOM 3139 C C . ARG B 2 59 ? 2.923 -25.923 -50.311 1.00 61.83 59 ARG B C 1
ATOM 3140 O O . ARG B 2 59 ? 1.701 -25.775 -50.196 1.00 61.90 59 ARG B O 1
ATOM 3148 N N . LEU B 2 60 ? 3.660 -25.135 -51.104 1.00 62.79 60 LEU B N 1
ATOM 3149 C CA . LEU B 2 60 ? 3.014 -24.074 -51.870 1.00 63.68 60 LEU B CA 1
ATOM 3150 C C . LEU B 2 60 ? 2.097 -24.652 -52.943 1.00 74.13 60 LEU B C 1
ATOM 3151 O O . LEU B 2 60 ? 0.976 -24.164 -53.136 1.00 78.54 60 LEU B O 1
ATOM 3156 N N . MET B 2 61 ? 2.562 -25.687 -53.651 1.00 73.26 61 MET B N 1
ATOM 3157 C CA . MET B 2 61 ? 1.723 -26.396 -54.617 1.00 71.16 61 MET B CA 1
ATOM 3158 C C . MET B 2 61 ? 0.383 -26.794 -54.007 1.00 70.80 61 MET B C 1
ATOM 3159 O O . MET B 2 61 ? -0.685 -26.502 -54.564 1.00 70.99 61 MET B O 1
ATOM 3164 N N . ASP B 2 62 ? 0.428 -27.455 -52.847 1.00 69.58 62 ASP B N 1
ATOM 3165 C CA . ASP B 2 62 ? -0.784 -27.956 -52.207 1.00 73.45 62 ASP B CA 1
ATOM 3166 C C . ASP B 2 62 ? -1.741 -26.833 -51.832 1.00 69.66 62 ASP B C 1
ATOM 3167 O O . ASP B 2 62 ? -2.958 -26.961 -52.024 1.00 70.47 62 ASP B O 1
ATOM 3172 N N . VAL B 2 63 ? -1.225 -25.735 -51.270 1.00 63.52 63 VAL B N 1
ATOM 3173 C CA . VAL B 2 63 ? -2.119 -24.660 -50.845 1.00 62.38 63 VAL B CA 1
ATOM 3174 C C . VAL B 2 63 ? -2.865 -24.079 -52.042 1.00 64.12 63 VAL B C 1
ATOM 3175 O O . VAL B 2 63 ? -4.077 -23.849 -51.982 1.00 61.30 63 VAL B O 1
ATOM 3179 N N . PHE B 2 64 ? -2.150 -23.808 -53.138 1.00 67.13 64 PHE B N 1
ATOM 3180 C CA . PHE B 2 64 ? -2.821 -23.365 -54.357 1.00 67.81 64 PHE B CA 1
ATOM 3181 C C . PHE B 2 64 ? -3.780 -24.431 -54.869 1.00 68.92 64 PHE B C 1
ATOM 3182 O O . PHE B 2 64 ? -4.858 -24.110 -55.389 1.00 63.64 64 PHE B O 1
ATOM 3190 N N . ASP B 2 65 ? -3.411 -25.709 -54.712 1.00 91.19 65 ASP B N 1
ATOM 3191 C CA . ASP B 2 65 ? -4.228 -26.850 -55.139 1.00 89.65 65 ASP B CA 1
ATOM 3192 C C . ASP B 2 65 ? -5.385 -27.023 -54.157 1.00 88.44 65 ASP B C 1
ATOM 3193 O O . ASP B 2 65 ? -5.373 -27.874 -53.266 1.00 91.08 65 ASP B O 1
ATOM 3198 N N . LYS B 2 66 ? -6.425 -26.209 -54.346 1.00 86.42 66 LYS B N 1
ATOM 3199 C CA . LYS B 2 66 ? -7.451 -26.089 -53.317 1.00 87.58 66 LYS B CA 1
ATOM 3200 C C . LYS B 2 66 ? -8.356 -27.316 -53.263 1.00 92.30 66 LYS B C 1
ATOM 3201 O O . LYS B 2 66 ? -8.903 -27.626 -52.197 1.00 94.85 66 LYS B O 1
ATOM 3203 N N . ASP B 2 67 ? -8.521 -28.028 -54.380 1.00 92.70 67 ASP B N 1
ATOM 3204 C CA . ASP B 2 67 ? -9.370 -29.214 -54.428 1.00 91.72 67 ASP B CA 1
ATOM 3205 C C . ASP B 2 67 ? -8.585 -30.516 -54.333 1.00 92.60 67 ASP B C 1
ATOM 3206 O O . ASP B 2 67 ? -9.165 -31.586 -54.526 1.00 98.87 67 ASP B O 1
ATOM 3211 N N . GLY B 2 68 ? -7.285 -30.449 -54.058 1.00 89.82 68 GLY B N 1
ATOM 3212 C CA . GLY B 2 68 ? -6.505 -31.646 -53.791 1.00 90.47 68 GLY B CA 1
ATOM 3213 C C . GLY B 2 68 ? -6.485 -32.670 -54.905 1.00 91.65 68 GLY B C 1
ATOM 3214 O O . GLY B 2 68 ? -6.387 -33.871 -54.630 1.00 95.15 68 GLY B O 1
ATOM 3215 N N . ASP B 2 69 ? -6.569 -32.235 -56.159 1.00 90.16 69 ASP B N 1
ATOM 3216 C CA . ASP B 2 69 ? -6.539 -33.160 -57.283 1.00 90.77 69 ASP B CA 1
ATOM 3217 C C . ASP B 2 69 ? -5.145 -33.332 -57.883 1.00 90.15 69 ASP B C 1
ATOM 3218 O O . ASP B 2 69 ? -4.978 -34.142 -58.802 1.00 91.51 69 ASP B O 1
ATOM 3223 N N . GLY B 2 70 ? -4.145 -32.599 -57.391 1.00 89.04 70 GLY B N 1
ATOM 3224 C CA . GLY B 2 70 ? -2.773 -32.769 -57.822 1.00 88.70 70 GLY B CA 1
ATOM 3225 C C . GLY B 2 70 ? -2.279 -31.777 -58.851 1.00 88.26 70 GLY B C 1
ATOM 3226 O O . GLY B 2 70 ? -1.102 -31.846 -59.231 1.00 87.31 70 GLY B O 1
ATOM 3227 N N . SER B 2 71 ? -3.137 -30.875 -59.328 1.00 89.48 71 SER B N 1
ATOM 3228 C CA . SER B 2 71 ? -2.752 -29.850 -60.289 1.00 92.30 71 SER B CA 1
ATOM 3229 C C . SER B 2 71 ? -3.473 -28.553 -59.948 1.00 90.86 71 SER B C 1
ATOM 3230 O O . SER B 2 71 ? -4.466 -28.552 -59.219 1.00 88.76 71 SER B O 1
ATOM 3233 N N . ILE B 2 72 ? -2.969 -27.441 -60.484 1.00 90.01 72 ILE B N 1
ATOM 3234 C CA . ILE B 2 72 ? -3.460 -26.109 -60.138 1.00 90.37 72 ILE B CA 1
ATOM 3235 C C . ILE B 2 72 ? -4.293 -25.565 -61.291 1.00 98.51 72 ILE B C 1
ATOM 3236 O O . ILE B 2 72 ? -3.802 -25.454 -62.423 1.00 97.03 72 ILE B O 1
ATOM 3241 N N . ASP B 2 73 ? -5.547 -25.205 -60.994 1.00 106.30 73 ASP B N 1
ATOM 3242 C CA . ASP B 2 73 ? -6.455 -24.634 -61.984 1.00 107.57 73 ASP B CA 1
ATOM 3243 C C . ASP B 2 73 ? -6.096 -23.183 -62.263 1.00 109.33 73 ASP B C 1
ATOM 3244 O O . ASP B 2 73 ? -5.344 -22.549 -61.522 1.00 112.97 73 ASP B O 1
ATOM 3249 N N . PHE B 2 74 ? -6.666 -22.646 -63.342 1.00 92.34 74 PHE B N 1
ATOM 3250 C CA . PHE B 2 74 ? -6.525 -21.215 -63.574 1.00 91.28 74 PHE B CA 1
ATOM 3251 C C . PHE B 2 74 ? -7.334 -20.423 -62.557 1.00 92.72 74 PHE B C 1
ATOM 3252 O O . PHE B 2 74 ? -6.995 -19.273 -62.255 1.00 94.45 74 PHE B O 1
ATOM 3254 N N . GLU B 2 75 ? -8.396 -21.021 -62.011 1.00 90.16 75 GLU B N 1
ATOM 3255 C CA . GLU B 2 75 ? -9.143 -20.358 -60.949 1.00 89.92 75 GLU B CA 1
ATOM 3256 C C . GLU B 2 75 ? -8.380 -20.411 -59.630 1.00 93.18 75 GLU B C 1
ATOM 3257 O O . GLU B 2 75 ? -8.351 -19.428 -58.879 1.00 93.45 75 GLU B O 1
ATOM 3259 N N . GLU B 2 76 ? -7.748 -21.550 -59.338 1.00 94.62 76 GLU B N 1
ATOM 3260 C CA . GLU B 2 76 ? -6.905 -21.651 -58.151 1.00 91.24 76 GLU B CA 1
ATOM 3261 C C . GLU B 2 76 ? -5.671 -20.764 -58.270 1.00 89.12 76 GLU B C 1
ATOM 3262 O O . GLU B 2 76 ? -5.203 -20.204 -57.270 1.00 92.10 76 GLU B O 1
ATOM 3268 N N . PHE B 2 77 ? -5.128 -20.643 -59.484 1.00 84.05 77 PHE B N 1
ATOM 3269 C CA . PHE B 2 77 ? -3.975 -19.783 -59.735 1.00 75.01 77 PHE B CA 1
ATOM 3270 C C . PHE B 2 77 ? -4.288 -18.342 -59.365 1.00 73.74 77 PHE B C 1
ATOM 3271 O O . PHE B 2 77 ? -3.573 -17.715 -58.576 1.00 75.09 77 PHE B O 1
ATOM 3279 N N . ILE B 2 78 ? -5.368 -17.802 -59.922 1.00 74.36 78 ILE B N 1
ATOM 3280 C CA . ILE B 2 78 ? -5.717 -16.414 -59.643 1.00 81.23 78 ILE B CA 1
ATOM 3281 C C . ILE B 2 78 ? -6.117 -16.255 -58.180 1.00 81.22 78 ILE B C 1
ATOM 3282 O O . ILE B 2 78 ? -5.646 -15.345 -57.484 1.00 76.61 78 ILE B O 1
ATOM 3284 N N . THR B 2 79 ? -6.972 -17.156 -57.687 1.00 87.60 79 THR B N 1
ATOM 3285 C CA . THR B 2 79 ? -7.497 -17.030 -56.331 1.00 88.37 79 THR B CA 1
ATOM 3286 C C . THR B 2 79 ? -6.374 -17.054 -55.305 1.00 82.45 79 THR B C 1
ATOM 3287 O O . THR B 2 79 ? -6.304 -16.189 -54.424 1.00 90.82 79 THR B O 1
ATOM 3289 N N . GLY B 2 80 ? -5.469 -18.026 -55.419 1.00 72.81 80 GLY B N 1
ATOM 3290 C CA . GLY B 2 80 ? -4.362 -18.104 -54.480 1.00 69.55 80 GLY B CA 1
ATOM 3291 C C . GLY B 2 80 ? -3.413 -16.922 -54.574 1.00 67.76 80 GLY B C 1
ATOM 3292 O O . GLY B 2 80 ? -2.910 -16.435 -53.556 1.00 67.05 80 GLY B O 1
ATOM 3293 N N . LEU B 2 81 ? -3.143 -16.448 -55.792 1.00 69.33 81 LEU B N 1
ATOM 3294 C CA . LEU B 2 81 ? -2.319 -15.252 -55.919 1.00 69.17 81 LEU B CA 1
ATOM 3295 C C . LEU B 2 81 ? -3.015 -14.033 -55.331 1.00 76.45 81 LEU B C 1
ATOM 3296 O O . LEU B 2 81 ? -2.351 -13.170 -54.742 1.00 80.04 81 LEU B O 1
ATOM 3301 N N . SER B 2 82 ? -4.346 -13.959 -55.454 1.00 73.91 82 SER B N 1
ATOM 3302 C CA . SER B 2 82 ? -5.088 -12.780 -55.014 1.00 73.94 82 SER B CA 1
ATOM 3303 C C . SER B 2 82 ? -4.882 -12.476 -53.538 1.00 75.07 82 SER B C 1
ATOM 3304 O O . SER B 2 82 ? -5.180 -11.361 -53.098 1.00 83.63 82 SER B O 1
ATOM 3306 N N . ALA B 2 83 ? -4.383 -13.432 -52.762 1.00 73.31 83 ALA B N 1
ATOM 3307 C CA . ALA B 2 83 ? -4.095 -13.157 -51.366 1.00 58.08 83 ALA B CA 1
ATOM 3308 C C . ALA B 2 83 ? -2.740 -12.484 -51.170 1.00 64.89 83 ALA B C 1
ATOM 3309 O O . ALA B 2 83 ? -2.368 -12.191 -50.031 1.00 58.18 83 ALA B O 1
ATOM 3311 N N . PHE B 2 84 ? -2.000 -12.212 -52.238 1.00 68.26 84 PHE B N 1
ATOM 3312 C CA . PHE B 2 84 ? -0.711 -11.534 -52.102 1.00 80.63 84 PHE B CA 1
ATOM 3313 C C . PHE B 2 84 ? -0.647 -10.235 -52.925 1.00 85.83 84 PHE B C 1
ATOM 3314 O O . PHE B 2 84 ? -1.081 -9.166 -52.479 1.00 88.27 84 PHE B O 1
ATOM 3322 N N . SER B 2 88 ? -6.045 -7.391 -51.207 1.00 101.51 88 SER B N 1
ATOM 3323 C CA . SER B 2 88 ? -7.039 -8.029 -50.348 1.00 97.78 88 SER B CA 1
ATOM 3324 C C . SER B 2 88 ? -6.770 -7.716 -48.879 1.00 97.56 88 SER B C 1
ATOM 3325 O O . SER B 2 88 ? -5.702 -7.206 -48.530 1.00 92.93 88 SER B O 1
ATOM 3327 N N . ASP B 2 89 ? -7.745 -8.023 -48.023 1.00 99.59 89 ASP B N 1
ATOM 3328 C CA . ASP B 2 89 ? -7.603 -7.780 -46.595 1.00 98.16 89 ASP B CA 1
ATOM 3329 C C . ASP B 2 89 ? -6.453 -8.610 -46.027 1.00 98.59 89 ASP B C 1
ATOM 3330 O O . ASP B 2 89 ? -5.926 -9.519 -46.668 1.00 95.81 89 ASP B O 1
ATOM 3332 N N . ASN B 2 90 ? -6.062 -8.283 -44.795 1.00 96.06 90 ASN B N 1
ATOM 3333 C CA . ASN B 2 90 ? -5.030 -9.061 -44.123 1.00 92.95 90 ASN B CA 1
ATOM 3334 C C . ASN B 2 90 ? -5.499 -10.464 -43.763 1.00 92.72 90 ASN B C 1
ATOM 3335 O O . ASN B 2 90 ? -4.662 -11.305 -43.417 1.00 95.66 90 ASN B O 1
ATOM 3337 N N . LEU B 2 91 ? -6.803 -10.746 -43.850 1.00 85.24 91 LEU B N 1
ATOM 3338 C CA . LEU B 2 91 ? -7.299 -12.046 -43.406 1.00 73.54 91 LEU B CA 1
ATOM 3339 C C . LEU B 2 91 ? -6.879 -13.160 -44.359 1.00 68.10 91 LEU B C 1
ATOM 3340 O O . LEU B 2 91 ? -6.587 -14.279 -43.924 1.00 59.58 91 LEU B O 1
ATOM 3345 N N . ASN B 2 92 ? -6.852 -12.881 -45.660 1.00 73.15 92 ASN B N 1
ATOM 3346 C CA . ASN B 2 92 ? -6.414 -13.900 -46.606 1.00 78.80 92 ASN B CA 1
ATOM 3347 C C . ASN B 2 92 ? -4.928 -14.204 -46.452 1.00 74.38 92 ASN B C 1
ATOM 3348 O O . ASN B 2 92 ? -4.490 -15.326 -46.736 1.00 71.26 92 ASN B O 1
ATOM 3353 N N . LYS B 2 93 ? -4.141 -13.226 -46.000 1.00 69.94 93 LYS B N 1
ATOM 3354 C CA . LYS B 2 93 ? -2.726 -13.482 -45.766 1.00 66.75 93 LYS B CA 1
ATOM 3355 C C . LYS B 2 93 ? -2.528 -14.378 -44.546 1.00 61.04 93 LYS B C 1
ATOM 3356 O O . LYS B 2 93 ? -1.690 -15.285 -44.570 1.00 58.67 93 LYS B O 1
ATOM 3358 N N . LEU B 2 94 ? -3.305 -14.157 -43.480 1.00 61.67 94 LEU B N 1
ATOM 3359 C CA . LEU B 2 94 ? -3.249 -15.047 -42.323 1.00 63.70 94 LEU B CA 1
ATOM 3360 C C . LEU B 2 94 ? -3.762 -16.441 -42.663 1.00 71.66 94 LEU B C 1
ATOM 3361 O O . LEU B 2 94 ? -3.220 -17.441 -42.179 1.00 69.81 94 LEU B O 1
ATOM 3366 N N . ARG B 2 95 ? -4.810 -16.530 -43.490 1.00 78.80 95 ARG B N 1
ATOM 3367 C CA . ARG B 2 95 ? -5.341 -17.837 -43.872 1.00 74.60 95 ARG B CA 1
ATOM 3368 C C . ARG B 2 95 ? -4.314 -18.635 -44.666 1.00 70.71 95 ARG B C 1
ATOM 3369 O O . ARG B 2 95 ? -4.151 -19.844 -44.447 1.00 71.98 95 ARG B O 1
ATOM 3371 N N . PHE B 2 96 ? -3.593 -17.975 -45.576 1.00 63.66 96 PHE B N 1
ATOM 3372 C CA . PHE B 2 96 ? -2.587 -18.689 -46.355 1.00 62.06 96 PHE B CA 1
ATOM 3373 C C . PHE B 2 96 ? -1.470 -19.221 -45.466 1.00 57.79 96 PHE B C 1
ATOM 3374 O O . PHE B 2 96 ? -1.050 -20.372 -45.612 1.00 57.92 96 PHE B O 1
ATOM 3382 N N . ALA B 2 97 ? -0.944 -18.385 -44.566 1.00 53.39 97 ALA B N 1
ATOM 3383 C CA . ALA B 2 97 ? 0.117 -18.856 -43.682 1.00 49.99 97 ALA B CA 1
ATOM 3384 C C . ALA B 2 97 ? -0.350 -20.055 -42.868 1.00 48.54 97 ALA B C 1
ATOM 3385 O O . ALA B 2 97 ? 0.400 -21.017 -42.680 1.00 52.97 97 ALA B O 1
ATOM 3387 N N . PHE B 2 98 ? -1.605 -20.037 -42.416 1.00 52.36 98 PHE B N 1
ATOM 3388 C CA .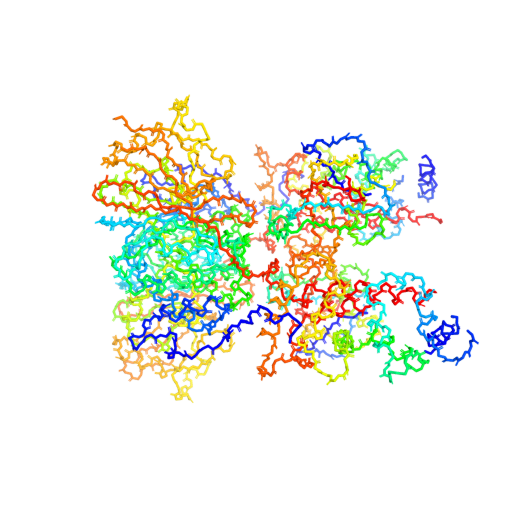 PHE B 2 98 ? -2.138 -21.182 -41.688 1.00 49.60 98 PHE B CA 1
ATOM 3389 C C . PHE B 2 98 ? -2.126 -22.441 -42.555 1.00 52.40 98 PHE B C 1
ATOM 3390 O O . PHE B 2 98 ? -1.627 -23.496 -42.140 1.00 45.61 98 PHE B O 1
ATOM 3398 N N . ASN B 2 99 ? -2.660 -22.336 -43.775 1.00 54.76 99 ASN B N 1
ATOM 3399 C CA . ASN B 2 99 ? -2.759 -23.474 -44.687 1.00 57.95 99 ASN B CA 1
ATOM 3400 C C . ASN B 2 99 ? -1.404 -24.063 -45.081 1.00 54.04 99 ASN B C 1
ATOM 3401 O O . ASN B 2 99 ? -1.360 -25.186 -45.593 1.00 55.10 99 ASN B O 1
ATOM 3406 N N . ILE B 2 100 ? -0.300 -23.339 -44.890 1.00 47.79 100 ILE B N 1
ATOM 3407 C CA . ILE B 2 100 ? 0.976 -23.958 -45.209 1.00 48.29 100 ILE B CA 1
ATOM 3408 C C . ILE B 2 100 ? 1.286 -25.029 -44.184 1.00 49.91 100 ILE B C 1
ATOM 3409 O O . ILE B 2 100 ? 1.877 -26.068 -44.511 1.00 53.72 100 ILE B O 1
ATOM 3414 N N . TYR B 2 101 ? 0.826 -24.838 -42.955 1.00 44.05 101 TYR B N 1
ATOM 3415 C CA . TYR B 2 101 ? 1.049 -25.816 -41.909 1.00 41.89 101 TYR B CA 1
ATOM 3416 C C . TYR B 2 101 ? -0.048 -26.871 -41.831 1.00 47.49 101 TYR B C 1
ATOM 3417 O O . TYR B 2 101 ? 0.205 -27.966 -41.315 1.00 54.57 101 TYR B O 1
ATOM 3426 N N . ASP B 2 102 ? -1.256 -26.574 -42.315 1.00 42.24 102 ASP B N 1
ATOM 3427 C CA . ASP B 2 102 ? -2.399 -27.487 -42.215 1.00 44.16 102 ASP B CA 1
ATOM 3428 C C . ASP B 2 102 ? -2.418 -28.391 -43.437 1.00 51.29 102 ASP B C 1
ATOM 3429 O O . ASP B 2 102 ? -3.126 -28.132 -44.410 1.00 57.26 102 ASP B O 1
ATOM 3434 N N . ILE B 2 103 ? -1.665 -29.490 -43.366 1.00 51.23 103 ILE B N 1
ATOM 3435 C CA . ILE B 2 103 ? -1.444 -30.340 -44.538 1.00 55.92 103 ILE B CA 1
ATOM 3436 C C . ILE B 2 103 ? -2.760 -30.931 -45.047 1.00 60.41 103 ILE B C 1
ATOM 3437 O O . ILE B 2 103 ? -3.168 -30.690 -46.189 1.00 63.94 103 ILE B O 1
ATOM 3442 N N . ASP B 2 104 ? -3.442 -31.723 -44.211 1.00 50.71 104 ASP B N 1
ATOM 3443 C CA . ASP B 2 104 ? -4.667 -32.372 -44.700 1.00 53.35 104 ASP B CA 1
ATOM 3444 C C . ASP B 2 104 ? -5.861 -31.399 -44.909 1.00 58.33 104 ASP B C 1
ATOM 3445 O O . ASP B 2 104 ? -6.951 -31.915 -45.117 1.00 56.49 104 ASP B O 1
ATOM 3450 N N . ARG B 2 105 ? -5.722 -30.073 -44.831 1.00 62.92 105 ARG B N 1
ATOM 3451 C CA . ARG B 2 105 ? -6.791 -29.124 -45.150 1.00 62.66 105 ARG B CA 1
ATOM 3452 C C . ARG B 2 105 ? -7.996 -29.252 -44.230 1.00 60.63 105 ARG B C 1
ATOM 3453 O O . ARG B 2 105 ? -9.105 -28.859 -44.615 1.00 60.45 105 ARG B O 1
ATOM 3461 N N . ASP B 2 106 ? -7.812 -29.791 -43.024 1.00 57.45 106 ASP B N 1
ATOM 3462 C CA . ASP B 2 106 ? -8.932 -30.054 -42.128 1.00 55.68 106 ASP B CA 1
ATOM 3463 C C . ASP B 2 106 ? -9.277 -28.868 -41.228 1.00 59.20 106 ASP B C 1
ATOM 3464 O O . ASP B 2 106 ? -10.267 -28.939 -40.494 1.00 62.69 106 ASP B O 1
ATOM 3469 N N . GLY B 2 107 ? -8.504 -27.785 -41.267 1.00 52.49 107 GLY B N 1
ATOM 3470 C CA . GLY B 2 107 ? -8.802 -26.614 -40.471 1.00 59.95 107 GLY B CA 1
ATOM 3471 C C . GLY B 2 107 ? -8.118 -26.552 -39.121 1.00 63.77 107 GLY B C 1
ATOM 3472 O O . GLY B 2 107 ? -8.302 -25.567 -38.392 1.00 64.73 107 GLY B O 1
ATOM 3473 N N . TYR B 2 108 ? -7.356 -27.574 -38.756 1.00 65.88 108 TYR B N 1
ATOM 3474 C CA . TYR B 2 108 ? -6.545 -27.565 -37.551 1.00 59.30 108 TYR B CA 1
ATOM 3475 C C . TYR B 2 108 ? -5.101 -27.848 -37.925 1.00 47.07 108 TYR B C 1
ATOM 3476 O O . TYR B 2 108 ? -4.825 -28.586 -38.869 1.00 48.95 108 TYR B O 1
ATOM 3485 N N . ILE B 2 109 ? -4.183 -27.262 -37.182 1.00 44.59 109 ILE B N 1
ATOM 3486 C CA . ILE B 2 109 ? -2.775 -27.599 -37.289 1.00 44.84 109 ILE B CA 1
ATOM 3487 C C . ILE B 2 109 ? -2.500 -28.676 -36.256 1.00 47.15 109 ILE B C 1
ATOM 3488 O O . ILE B 2 109 ? -2.532 -28.413 -35.048 1.00 40.79 109 ILE B O 1
ATOM 3493 N N . GLY B 2 110 ? -2.247 -29.898 -36.727 1.00 42.49 110 GLY B N 1
ATOM 3494 C CA . GLY B 2 110 ? -1.948 -30.981 -35.819 1.00 42.70 110 GLY B CA 1
ATOM 3495 C C . GLY B 2 110 ? -0.482 -31.030 -35.447 1.00 46.75 110 GLY B C 1
ATOM 3496 O O . GLY B 2 110 ? 0.394 -30.512 -36.147 1.00 46.25 110 GLY B O 1
ATOM 3497 N N . ASN B 2 111 ? -0.223 -31.671 -34.310 1.00 47.56 111 ASN B N 1
ATOM 3498 C CA . ASN B 2 111 ? 1.142 -31.774 -33.803 1.00 40.96 111 ASN B CA 1
ATOM 3499 C C . ASN B 2 111 ? 2.077 -32.373 -34.847 1.00 45.21 111 ASN B C 1
ATOM 3500 O O . ASN B 2 111 ? 3.200 -31.882 -35.048 1.00 37.71 111 ASN B O 1
ATOM 3505 N N . GLY B 2 112 ? 1.625 -33.426 -35.534 1.00 41.06 112 GLY B N 1
ATOM 3506 C CA . GLY B 2 112 ? 2.474 -34.088 -36.499 1.00 45.46 112 GLY B CA 1
ATOM 3507 C C . GLY B 2 112 ? 2.645 -33.281 -37.763 1.00 48.61 112 GLY B C 1
ATOM 3508 O O . GLY B 2 112 ? 3.714 -33.294 -38.383 1.00 41.93 112 GLY B O 1
ATOM 3509 N N . GLU B 2 113 ? 1.574 -32.595 -38.168 1.00 51.50 113 GLU B N 1
ATOM 3510 C CA . GLU B 2 113 ? 1.666 -31.723 -39.330 1.00 48.44 113 GLU B CA 1
ATOM 3511 C C . GLU B 2 113 ? 2.717 -30.656 -39.104 1.00 42.73 113 GLU B C 1
ATOM 3512 O O . GLU B 2 113 ? 3.521 -30.351 -39.995 1.00 39.00 113 GLU B O 1
ATOM 3518 N N . LEU B 2 114 ? 2.710 -30.071 -37.910 1.00 42.57 114 LEU B N 1
ATOM 3519 C CA . LEU B 2 114 ? 3.676 -29.039 -37.580 1.00 36.06 114 LEU B CA 1
ATOM 3520 C C . LEU B 2 114 ? 5.091 -29.595 -37.634 1.00 35.51 114 LEU B C 1
ATOM 3521 O O . LEU B 2 114 ? 5.992 -28.952 -38.172 1.00 43.21 114 LEU B O 1
ATOM 3526 N N . PHE B 2 115 ? 5.292 -30.815 -37.130 1.00 36.17 115 PHE B N 1
ATOM 3527 C CA . PHE B 2 115 ? 6.611 -31.430 -37.184 1.00 38.50 115 PHE B CA 1
ATOM 3528 C C . PHE B 2 115 ? 7.073 -31.649 -38.623 1.00 43.00 115 PHE B C 1
ATOM 3529 O O . PHE B 2 115 ? 8.232 -31.383 -38.961 1.00 47.90 115 PHE B O 1
ATOM 3537 N N . ILE B 2 116 ? 6.184 -32.167 -39.472 1.00 46.05 116 ILE B N 1
ATOM 3538 C CA . ILE B 2 116 ? 6.528 -32.497 -40.853 1.00 39.73 116 ILE B CA 1
ATOM 3539 C C . ILE B 2 116 ? 6.931 -31.245 -41.633 1.00 50.39 116 ILE B C 1
ATOM 3540 O O . ILE B 2 116 ? 7.932 -31.244 -42.360 1.00 48.04 116 ILE B O 1
ATOM 3545 N N . VAL B 2 117 ? 6.143 -30.167 -41.514 1.00 47.44 117 VAL B N 1
ATOM 3546 C CA . VAL B 2 117 ? 6.430 -28.949 -42.271 1.00 46.56 117 VAL B CA 1
ATOM 3547 C C . VAL B 2 117 ? 7.693 -28.282 -41.746 1.00 44.76 117 VAL B C 1
ATOM 3548 O O . VAL B 2 117 ? 8.495 -27.745 -42.522 1.00 45.93 117 VAL B O 1
ATOM 3552 N N . MET B 2 118 ? 7.890 -28.286 -40.425 1.00 37.73 118 MET B N 1
ATOM 3553 C CA . MET B 2 118 ? 9.127 -27.733 -39.886 1.00 36.41 118 MET B CA 1
ATOM 3554 C C . MET B 2 118 ? 10.319 -28.538 -40.368 1.00 42.79 118 MET B C 1
ATOM 3555 O O . MET B 2 118 ? 11.381 -27.981 -40.679 1.00 46.43 118 MET B O 1
ATOM 3560 N N . LYS B 2 119 ? 10.155 -29.856 -40.444 1.00 37.69 119 LYS B N 1
ATOM 3561 C CA . LYS B 2 119 ? 11.242 -30.711 -40.884 1.00 39.14 119 LYS B CA 1
ATOM 3562 C C . LYS B 2 119 ? 11.634 -30.389 -42.324 1.00 42.50 119 LYS B C 1
ATOM 3563 O O . LYS B 2 119 ? 12.800 -30.560 -42.704 1.00 49.16 119 LYS B O 1
ATOM 3569 N N . MET B 2 120 ? 10.693 -29.874 -43.125 1.00 39.20 120 MET B N 1
ATOM 3570 C CA . MET B 2 120 ? 11.037 -29.489 -44.488 1.00 38.72 120 MET B CA 1
ATOM 3571 C C . MET B 2 120 ? 11.984 -28.301 -44.507 1.00 42.97 120 MET B C 1
ATOM 3572 O O . MET B 2 120 ? 12.815 -28.197 -45.417 1.00 38.54 120 MET B O 1
ATOM 3577 N N . MET B 2 121 ? 11.879 -27.398 -43.525 1.00 35.92 121 MET B N 1
ATOM 3578 C CA . MET B 2 121 ? 12.740 -26.224 -43.487 1.00 40.24 121 MET B CA 1
ATOM 3579 C C . MET B 2 121 ? 13.939 -26.350 -42.546 1.00 42.60 121 MET B C 1
ATOM 3580 O O . MET B 2 121 ? 14.930 -25.643 -42.739 1.00 40.43 121 MET B O 1
ATOM 3585 N N . VAL B 2 122 ? 13.894 -27.234 -41.554 1.00 47.97 122 VAL B N 1
ATOM 3586 C CA . VAL B 2 122 ? 14.953 -27.231 -40.549 1.00 44.00 122 VAL B CA 1
ATOM 3587 C C . VAL B 2 122 ? 16.142 -28.074 -40.991 1.00 47.86 122 VAL B C 1
ATOM 3588 O O . VAL B 2 122 ? 17.282 -27.799 -40.596 1.00 46.24 122 VAL B O 1
ATOM 3592 N N . GLY B 2 123 ? 15.907 -29.087 -41.821 1.00 49.69 123 GLY B N 1
ATOM 3593 C CA . GLY B 2 123 ? 17.017 -29.862 -42.356 1.00 47.78 123 GLY B CA 1
ATOM 3594 C C . GLY B 2 123 ? 17.665 -30.708 -41.280 1.00 47.16 123 GLY B C 1
ATOM 3595 O O . GLY B 2 123 ? 16.995 -31.261 -40.404 1.00 52.42 123 GLY B O 1
ATOM 3596 N N . LYS B 2 124 ? 18.990 -30.808 -41.339 1.00 46.18 124 LYS B N 1
ATOM 3597 C CA . LYS B 2 124 ? 19.752 -31.510 -40.319 1.00 46.28 124 LYS B CA 1
ATOM 3598 C C . LYS B 2 124 ? 20.221 -30.580 -39.205 1.00 47.07 124 LYS B C 1
ATOM 3599 O O . LYS B 2 124 ? 21.140 -30.936 -38.463 1.00 50.28 124 LYS B O 1
ATOM 3601 N N . ASN B 2 125 ? 19.596 -29.406 -39.051 1.00 44.12 125 ASN B N 1
ATOM 3602 C CA . ASN B 2 125 ? 20.066 -28.440 -38.065 1.00 38.35 125 ASN B CA 1
ATOM 3603 C C . ASN B 2 125 ? 19.529 -28.684 -36.672 1.00 39.39 125 ASN B C 1
ATOM 3604 O O . ASN B 2 125 ? 20.061 -28.105 -35.717 1.00 38.12 125 ASN B O 1
ATOM 3609 N N . LEU B 2 126 ? 18.473 -29.486 -36.551 1.00 41.71 126 LEU B N 1
ATOM 3610 C CA . LEU B 2 126 ? 17.966 -29.975 -35.281 1.00 40.68 126 LEU B CA 1
ATOM 3611 C C . LEU B 2 126 ? 17.874 -31.488 -35.334 1.00 39.09 126 LEU B C 1
ATOM 3612 O O . LEU B 2 126 ? 17.601 -32.068 -36.388 1.00 40.86 126 LEU B O 1
ATOM 3617 N N . LYS B 2 127 ? 18.103 -32.125 -34.194 1.00 38.14 127 LYS B N 1
ATOM 3618 C CA . LYS B 2 127 ? 17.757 -33.530 -34.065 1.00 38.01 127 LYS B CA 1
ATOM 3619 C C . LYS B 2 127 ? 16.245 -33.668 -33.908 1.00 40.58 127 LYS B C 1
ATOM 3620 O O . LYS B 2 127 ? 15.565 -32.769 -33.403 1.00 40.29 127 LYS B O 1
ATOM 3626 N N . ASP B 2 128 ? 15.720 -34.808 -34.360 1.00 43.33 128 ASP B N 1
ATOM 3627 C CA . ASP B 2 128 ? 14.283 -35.044 -34.309 1.00 35.54 128 ASP B CA 1
ATOM 3628 C C . ASP B 2 128 ? 13.732 -34.902 -32.891 1.00 37.21 128 ASP B C 1
ATOM 3629 O O . ASP B 2 128 ? 12.654 -34.331 -32.703 1.00 35.71 128 ASP B O 1
ATOM 3634 N N . GLU B 2 129 ? 14.448 -35.408 -31.879 1.00 34.66 129 GLU B N 1
ATOM 3635 C CA . GLU B 2 129 ? 14.004 -35.203 -30.501 1.00 33.85 129 GLU B CA 1
ATOM 3636 C C . GLU B 2 129 ? 13.877 -33.713 -30.188 1.00 41.31 129 GLU B C 1
ATOM 3637 O O . GLU B 2 129 ? 12.907 -33.275 -29.556 1.00 37.89 129 GLU B O 1
ATOM 3643 N N . GLU B 2 130 ? 14.855 -32.917 -30.628 1.00 45.02 130 GLU B N 1
ATOM 3644 C CA . GLU B 2 130 ? 14.817 -31.482 -30.368 1.00 45.65 130 GLU B CA 1
ATOM 3645 C C . GLU B 2 130 ? 13.630 -30.824 -31.055 1.00 40.57 130 GLU B C 1
ATOM 3646 O O . GLU B 2 130 ? 12.917 -30.019 -30.444 1.00 36.89 130 GLU B O 1
ATOM 3652 N N . LEU B 2 131 ? 13.401 -31.162 -32.327 1.00 36.26 131 LEU B N 1
ATOM 3653 C CA . LEU B 2 131 ? 12.300 -30.562 -33.075 1.00 31.43 131 LEU B CA 1
ATOM 3654 C C . LEU B 2 131 ? 10.952 -30.905 -32.442 1.00 39.14 131 LEU B C 1
ATOM 3655 O O . LEU B 2 131 ? 10.089 -30.029 -32.275 1.00 40.16 131 LEU B O 1
ATOM 3660 N N . GLN B 2 132 ? 10.754 -32.181 -32.080 1.00 35.82 132 GLN B N 1
ATOM 3661 C CA . GLN B 2 132 ? 9.499 -32.590 -31.465 1.00 32.63 132 GLN B CA 1
ATOM 3662 C C . GLN B 2 132 ? 9.245 -31.830 -30.163 1.00 37.21 132 GLN B C 1
ATOM 3663 O O . GLN B 2 132 ? 8.100 -31.467 -29.859 1.00 31.63 132 GLN B O 1
ATOM 3669 N N . GLN B 2 133 ? 10.302 -31.552 -29.395 1.00 35.04 133 GLN B N 1
ATOM 3670 C CA . GLN B 2 133 ? 10.112 -30.927 -28.087 1.00 29.53 133 GLN B CA 1
ATOM 3671 C C . GLN B 2 133 ? 9.641 -29.485 -28.215 1.00 32.87 133 GLN B C 1
ATOM 3672 O O . GLN B 2 133 ? 8.770 -29.043 -27.452 1.00 33.20 133 GLN B O 1
ATOM 3678 N N . ILE B 2 134 ? 10.187 -28.744 -29.182 1.00 27.77 134 ILE B N 1
ATOM 3679 C CA . ILE B 2 134 ? 9.745 -27.374 -29.384 1.00 26.88 134 ILE B CA 1
ATOM 3680 C C . ILE B 2 134 ? 8.451 -27.303 -30.196 1.00 33.42 134 ILE B C 1
ATOM 3681 O O . ILE B 2 134 ? 7.703 -26.317 -30.076 1.00 27.40 134 ILE B O 1
ATOM 3686 N N . VAL B 2 135 ? 8.144 -28.324 -31.002 1.00 33.24 135 VAL B N 1
ATOM 3687 C CA . VAL B 2 135 ? 6.791 -28.441 -31.549 1.00 35.84 135 VAL B CA 1
ATOM 3688 C C . VAL B 2 135 ? 5.784 -28.624 -30.416 1.00 30.68 135 VAL B C 1
ATOM 3689 O O . VAL B 2 135 ? 4.780 -27.908 -30.336 1.00 34.41 135 VAL B O 1
ATOM 3693 N N . ASP B 2 136 ? 6.060 -29.562 -29.505 1.00 31.04 136 ASP B N 1
ATOM 3694 C CA . ASP B 2 136 ? 5.184 -29.791 -28.351 1.00 32.52 136 ASP B CA 1
ATOM 3695 C C . ASP B 2 136 ? 4.933 -28.518 -27.550 1.00 32.96 136 ASP B C 1
ATOM 3696 O O . ASP B 2 136 ? 3.782 -28.178 -27.247 1.00 31.29 136 ASP B O 1
ATOM 3701 N N . LYS B 2 137 ? 6.005 -27.806 -27.178 1.00 37.22 137 LYS B N 1
ATOM 3702 C CA . LYS B 2 137 ? 5.842 -26.628 -26.328 1.00 34.71 137 LYS B CA 1
ATOM 3703 C C . LYS B 2 137 ? 5.130 -25.502 -27.069 1.00 36.20 137 LYS B C 1
ATOM 3704 O O . LYS B 2 137 ? 4.386 -24.732 -26.449 1.00 36.89 137 LYS B O 1
ATOM 3710 N N . THR B 2 138 ? 5.334 -25.391 -28.386 1.00 27.94 138 THR B N 1
ATOM 3711 C CA . THR B 2 138 ? 4.615 -24.379 -29.147 1.00 33.90 138 THR B CA 1
ATOM 3712 C C . THR B 2 138 ? 3.112 -24.600 -29.060 1.00 36.52 138 THR B C 1
ATOM 3713 O O . THR B 2 138 ? 2.353 -23.671 -28.758 1.00 40.45 138 THR B O 1
ATOM 3717 N N . LEU B 2 139 ? 2.668 -25.834 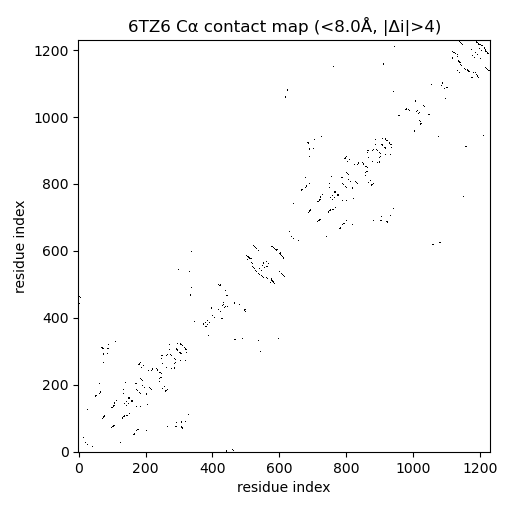-29.326 1.00 30.89 139 LEU B N 1
ATOM 3718 C CA . LEU B 2 139 ? 1.242 -26.121 -29.313 1.00 42.81 139 LEU B CA 1
ATOM 3719 C C . LEU B 2 139 ? 0.670 -25.980 -27.912 1.00 39.45 139 LEU B C 1
ATOM 3720 O O . LEU B 2 139 ? -0.454 -25.497 -27.740 1.00 38.77 139 LEU B O 1
ATOM 3725 N N . MET B 2 140 ? 1.419 -26.396 -26.896 1.00 36.00 140 MET B N 1
ATOM 3726 C CA . MET B 2 140 ? 0.891 -26.239 -25.554 1.00 37.69 140 MET B CA 1
ATOM 3727 C C . MET B 2 140 ? 0.759 -24.761 -25.178 1.00 37.71 140 MET B C 1
ATOM 3728 O O . MET B 2 140 ? -0.104 -24.408 -24.372 1.00 36.96 140 MET B O 1
ATOM 3733 N N . GLU B 2 141 ? 1.546 -23.879 -25.786 1.00 33.63 141 GLU B N 1
ATOM 3734 C CA . GLU B 2 141 ? 1.371 -22.460 -25.520 1.00 34.40 141 GLU B CA 1
ATOM 3735 C C . GLU B 2 141 ? 0.210 -21.869 -26.317 1.00 40.76 141 GLU B C 1
ATOM 3736 O O . GLU B 2 141 ? -0.478 -20.966 -25.832 1.00 43.73 141 GLU B O 1
ATOM 3742 N N . ALA B 2 142 ? -0.048 -22.373 -27.520 1.00 41.15 142 ALA B N 1
ATOM 3743 C CA . ALA B 2 142 ? -1.021 -21.747 -28.394 1.00 34.91 142 ALA B CA 1
ATOM 3744 C C . ALA B 2 142 ? -2.393 -22.430 -28.368 1.00 42.35 142 ALA B C 1
ATOM 3745 O O . ALA B 2 142 ? -3.341 -21.896 -28.955 1.00 43.33 142 ALA B O 1
ATOM 3747 N N . ASP B 2 143 ? -2.533 -23.558 -27.665 1.00 40.82 143 ASP B N 1
ATOM 3748 C CA . ASP B 2 143 ? -3.751 -24.379 -27.671 1.00 46.34 143 ASP B CA 1
ATOM 3749 C C . ASP B 2 143 ? -4.641 -23.980 -26.493 1.00 54.91 143 ASP B C 1
ATOM 3750 O O . ASP B 2 143 ? -4.485 -24.486 -25.378 1.00 60.29 143 ASP B O 1
ATOM 3755 N N . LEU B 2 144 ? -5.609 -23.099 -26.745 1.00 58.79 144 LEU B N 1
ATOM 3756 C CA . LEU B 2 144 ? -6.420 -22.573 -25.651 1.00 59.63 144 LEU B CA 1
ATOM 3757 C C . LEU B 2 144 ? -7.492 -23.567 -25.202 1.00 61.55 144 LEU B C 1
ATOM 3758 O O . LEU B 2 144 ? -7.671 -23.786 -24.000 1.00 68.30 144 LEU B O 1
ATOM 3763 N N . ASP B 2 145 ? -8.206 -24.194 -26.146 1.00 56.85 145 ASP B N 1
ATOM 3764 C CA . ASP B 2 145 ? -9.342 -25.047 -25.794 1.00 55.36 145 ASP B CA 1
ATOM 3765 C C . ASP B 2 145 ? -8.949 -26.444 -25.320 1.00 55.37 145 ASP B C 1
ATOM 3766 O O . ASP B 2 145 ? -9.806 -27.144 -24.780 1.00 67.31 145 ASP B O 1
ATOM 3771 N N . GLY B 2 146 ? -7.702 -26.873 -25.509 1.00 51.04 146 GLY B N 1
ATOM 3772 C CA . GLY B 2 146 ? -7.193 -28.080 -24.882 1.00 49.65 146 GLY B CA 1
ATOM 3773 C C . GLY B 2 146 ? -7.140 -29.327 -25.742 1.00 50.82 146 GLY B C 1
ATOM 3774 O O . GLY B 2 146 ? -6.769 -30.391 -25.229 1.00 51.87 146 GLY B O 1
ATOM 3775 N N . ASP B 2 147 ? -7.478 -29.233 -27.032 1.00 51.90 147 ASP B N 1
ATOM 3776 C CA . ASP B 2 147 ? -7.590 -30.420 -27.875 1.00 53.79 147 ASP B CA 1
ATOM 3777 C C . ASP B 2 147 ? -6.247 -30.928 -28.390 1.00 54.07 147 ASP B C 1
ATOM 3778 O O . ASP B 2 147 ? -6.187 -32.046 -28.909 1.00 58.37 147 ASP B O 1
ATOM 3783 N N . GLY B 2 148 ? -5.183 -30.133 -28.287 1.00 47.50 148 GLY B N 1
ATOM 3784 C CA . GLY B 2 148 ? -3.883 -30.536 -28.774 1.00 44.58 148 GLY B CA 1
ATOM 3785 C C . GLY B 2 148 ? -3.566 -30.143 -30.204 1.00 46.38 148 GLY B C 1
ATOM 3786 O O . GLY B 2 148 ? -2.434 -30.356 -30.643 1.00 52.28 148 GLY B O 1
ATOM 3787 N N . LYS B 2 149 ? -4.517 -29.596 -30.948 1.00 43.58 149 LYS B N 1
ATOM 3788 C CA . LYS B 2 149 ? -4.223 -28.994 -32.235 1.00 38.94 149 LYS B CA 1
ATOM 3789 C C . LYS B 2 149 ? -4.625 -27.520 -32.195 1.00 38.91 149 LYS B C 1
ATOM 3790 O O . LYS B 2 149 ? -5.192 -27.040 -31.216 1.00 39.61 149 LYS B O 1
ATOM 3796 N N . LEU B 2 150 ? -4.303 -26.785 -33.258 1.00 38.92 150 LEU B N 1
ATOM 3797 C CA . LEU B 2 150 ? -4.547 -25.348 -33.336 1.00 38.27 150 LEU B CA 1
ATOM 3798 C C . LEU B 2 150 ? -5.573 -25.048 -34.420 1.00 45.92 150 LEU B C 1
ATOM 3799 O O . LEU B 2 150 ? -5.330 -25.314 -35.603 1.00 49.32 150 LEU B O 1
ATOM 3804 N N . ASN B 2 151 ? -6.707 -24.478 -34.030 1.00 48.37 151 ASN B N 1
ATOM 3805 C CA . ASN B 2 151 ? -7.618 -23.980 -35.045 1.00 44.43 151 ASN B CA 1
ATOM 3806 C C . ASN B 2 151 ? -7.114 -22.639 -35.559 1.00 50.53 151 ASN B C 1
ATOM 3807 O O . ASN B 2 151 ? -6.099 -22.112 -35.095 1.00 65.22 151 ASN B O 1
ATOM 3812 N N . PHE B 2 152 ? -7.825 -22.069 -36.528 1.00 50.52 152 PHE B N 1
ATOM 3813 C CA . PHE B 2 152 ? -7.358 -20.820 -37.118 1.00 54.97 152 PHE B CA 1
ATOM 3814 C C . PHE B 2 152 ? -7.345 -19.696 -36.091 1.00 57.63 152 PHE B C 1
ATOM 3815 O O . PHE B 2 152 ? -6.477 -18.816 -36.139 1.00 55.96 152 PHE B O 1
ATOM 3823 N N . GLU B 2 153 ? -8.275 -19.731 -35.137 1.00 61.07 153 GLU B N 1
ATOM 3824 C CA . GLU B 2 153 ? -8.345 -18.693 -34.116 1.00 64.69 153 GLU B CA 1
ATOM 3825 C C . GLU B 2 153 ? -7.098 -18.700 -33.241 1.00 59.97 153 GLU B C 1
ATOM 3826 O O . GLU B 2 153 ? -6.471 -17.656 -33.021 1.00 59.32 153 GLU B O 1
ATOM 3832 N N . GLU B 2 154 ? -6.722 -19.878 -32.734 1.00 55.26 154 GLU B N 1
ATOM 3833 C CA . GLU B 2 154 ? -5.528 -19.995 -31.901 1.00 50.83 154 GLU B CA 1
ATOM 3834 C C . GLU B 2 154 ? -4.251 -19.680 -32.684 1.00 52.82 154 GLU B C 1
ATOM 3835 O O . GLU B 2 154 ? -3.307 -19.104 -32.121 1.00 47.87 154 GLU B O 1
ATOM 3841 N N . PHE B 2 155 ? -4.206 -20.029 -33.977 1.00 51.03 155 PHE B N 1
ATOM 3842 C CA . PHE B 2 155 ? -3.062 -19.658 -34.806 1.00 47.74 155 PHE B CA 1
ATOM 3843 C C . PHE B 2 155 ? -2.954 -18.145 -34.947 1.00 54.04 155 PHE B C 1
ATOM 3844 O O . PHE B 2 155 ? -1.858 -17.584 -34.868 1.00 55.62 155 PHE B O 1
ATOM 3852 N N . LYS B 2 156 ? -4.086 -17.462 -35.167 1.00 54.68 156 LYS B N 1
ATOM 3853 C CA . LYS B 2 156 ? -4.025 -16.017 -35.351 1.00 49.88 156 LYS B CA 1
ATOM 3854 C C . LYS B 2 156 ? -3.607 -15.328 -34.064 1.00 60.35 156 LYS B C 1
ATOM 3855 O O . LYS B 2 156 ? -2.923 -14.297 -34.099 1.00 66.87 156 LYS B O 1
ATOM 3857 N N . ASN B 2 157 ? -3.986 -15.898 -32.920 1.00 66.49 157 ASN B N 1
ATOM 3858 C CA . ASN B 2 157 ? -3.606 -15.322 -31.637 1.00 70.95 157 ASN B CA 1
ATOM 3859 C C . ASN B 2 157 ? -2.116 -15.496 -31.361 1.00 68.68 157 ASN B C 1
ATOM 3860 O O . ASN B 2 157 ? -1.501 -14.632 -30.726 1.00 75.55 157 ASN B O 1
ATOM 3865 N N . ALA B 2 158 ? -1.517 -16.582 -31.849 1.00 57.85 158 ALA B N 1
ATOM 3866 C CA . ALA B 2 158 ? -0.139 -16.927 -31.528 1.00 51.38 158 ALA B CA 1
ATOM 3867 C C . ALA B 2 158 ? 0.891 -16.282 -32.444 1.00 51.84 158 ALA B C 1
ATOM 3868 O O . ALA B 2 158 ? 2.082 -16.352 -32.139 1.00 59.61 158 ALA B O 1
ATOM 3870 N N . VAL B 2 159 ? 0.484 -15.665 -33.549 1.00 49.24 159 VAL B N 1
ATOM 3871 C CA . VAL B 2 159 ? 1.425 -15.097 -34.502 1.00 51.17 159 VAL B CA 1
ATOM 3872 C C . VAL B 2 159 ? 1.244 -13.588 -34.566 1.00 64.08 159 VAL B C 1
ATOM 3873 O O . VAL B 2 159 ? 0.287 -13.027 -34.037 1.00 71.45 159 VAL B O 1
ATOM 3877 N N . ASN B 2 160 ? 2.181 -12.936 -35.248 1.00 60.62 160 ASN B N 1
ATOM 3878 C CA . ASN B 2 160 ? 2.084 -11.506 -35.511 1.00 63.26 160 ASN B CA 1
ATOM 3879 C C . ASN B 2 160 ? 1.235 -11.320 -36.760 1.00 78.57 160 ASN B C 1
ATOM 3880 O O . ASN B 2 160 ? 1.695 -11.564 -37.880 1.00 75.06 160 ASN B O 1
ATOM 3885 N N . THR B 2 161 ? -0.018 -10.898 -36.561 1.00 82.18 161 THR B N 1
ATOM 3886 C CA . THR B 2 161 ? -0.912 -10.654 -37.687 1.00 82.38 161 THR B CA 1
ATOM 3887 C C . THR B 2 161 ? -0.320 -9.640 -38.656 1.00 86.14 161 THR B C 1
ATOM 3888 O O . THR B 2 161 ? -0.495 -9.764 -39.874 1.00 80.59 161 THR B O 1
ATOM 3890 N N . ASP B 2 162 ? 0.407 -8.649 -38.137 1.00 95.59 162 ASP B N 1
ATOM 3891 C CA . ASP B 2 162 ? 0.967 -7.604 -38.987 1.00 104.72 162 ASP B CA 1
ATOM 3892 C C . ASP B 2 162 ? 2.207 -8.082 -39.732 1.00 100.13 162 ASP B C 1
ATOM 3893 O O . ASP B 2 162 ? 2.318 -7.885 -40.948 1.00 106.05 162 ASP B O 1
ATOM 3898 N N . THR B 2 163 ? 3.155 -8.703 -39.023 1.00 88.39 163 THR B N 1
ATOM 3899 C CA . THR B 2 163 ? 4.364 -9.173 -39.687 1.00 78.50 163 THR B CA 1
ATOM 3900 C C . THR B 2 163 ? 4.036 -10.073 -40.876 1.00 78.47 163 THR B C 1
ATOM 3901 O O . THR B 2 163 ? 4.738 -10.037 -41.893 1.00 76.40 163 THR B O 1
ATOM 3903 N N . ILE B 2 164 ? 2.947 -10.843 -40.793 1.00 76.62 164 ILE B N 1
ATOM 3904 C CA . ILE B 2 164 ? 2.640 -11.821 -41.836 1.00 72.84 164 ILE B CA 1
ATOM 3905 C C . ILE B 2 164 ? 2.125 -11.130 -43.094 1.00 76.16 164 ILE B C 1
ATOM 3906 O O . ILE B 2 164 ? 2.586 -11.411 -44.209 1.00 67.57 164 ILE B O 1
ATOM 3911 N N . ALA B 2 165 ? 1.153 -10.222 -42.935 1.00 88.57 165 ALA B N 1
ATOM 3912 C CA . ALA B 2 165 ? 0.564 -9.547 -44.090 1.00 92.95 165 ALA B CA 1
ATOM 3913 C C . ALA B 2 165 ? 1.564 -8.626 -44.771 1.00 100.27 165 ALA B C 1
ATOM 3914 O O . ALA B 2 165 ? 1.481 -8.413 -45.987 1.00 100.13 165 ALA B O 1
ATOM 3916 N N . ASN B 2 166 ? 2.517 -8.081 -44.009 1.00 105.79 166 ASN B N 1
ATOM 3917 C CA . ASN B 2 166 ? 3.537 -7.222 -44.601 1.00 111.84 166 ASN B CA 1
ATOM 3918 C C . ASN B 2 166 ? 4.491 -8.022 -45.481 1.00 112.12 166 ASN B C 1
ATOM 3919 O O . ASN B 2 166 ? 4.881 -7.560 -46.560 1.00 119.81 166 ASN B O 1
ATOM 3921 N N . THR B 2 167 ? 4.868 -9.229 -45.048 1.00 101.75 167 THR B N 1
ATOM 3922 C CA . THR B 2 167 ? 5.804 -10.035 -45.828 1.00 97.99 167 THR B CA 1
ATOM 3923 C C . THR B 2 167 ? 5.250 -10.354 -47.213 1.00 105.36 167 THR B C 1
ATOM 3924 O O . THR B 2 167 ? 5.995 -10.383 -48.201 1.00 111.71 167 THR B O 1
ATOM 3928 N N . LEU B 2 168 ? 3.947 -10.580 -47.307 1.00 103.90 168 LEU B N 1
ATOM 3929 C CA . LEU B 2 168 ? 3.324 -11.000 -48.553 1.00 96.78 168 LEU B CA 1
ATOM 3930 C C . LEU B 2 168 ? 2.944 -9.770 -49.376 1.00 97.02 168 LEU B C 1
ATOM 3931 O O . LEU B 2 168 ? 2.150 -8.932 -48.929 1.00 98.11 168 LEU B O 1
ATOM 3936 N N . THR B 2 169 ? 3.526 -9.660 -50.569 1.00 93.73 169 THR B N 1
ATOM 3937 C CA . THR B 2 169 ? 3.303 -8.527 -51.460 1.00 92.16 169 THR B CA 1
ATOM 3938 C C . THR B 2 169 ? 3.735 -8.857 -52.885 1.00 95.33 169 THR B C 1
ATOM 3939 O O . THR B 2 169 ? 2.922 -9.267 -53.716 1.00 98.79 169 THR B O 1
ATOM 3941 N N . GLU C 3 7 ? 29.667 -1.675 -50.210 1.00 66.14 4 GLU C N 1
ATOM 3942 C CA . GLU C 3 7 ? 29.557 -2.062 -48.803 1.00 71.23 4 GLU C CA 1
ATOM 3943 C C . GLU C 3 7 ? 30.006 -3.517 -48.614 1.00 67.83 4 GLU C C 1
ATOM 3944 O O . GLU C 3 7 ? 29.518 -4.430 -49.289 1.00 62.49 4 GLU C O 1
ATOM 3950 N N . LEU C 3 8 ? 30.937 -3.729 -47.696 1.00 66.30 5 LEU C N 1
ATOM 3951 C CA . LEU C 3 8 ? 31.496 -5.041 -47.417 1.00 68.04 5 LEU C CA 1
ATOM 3952 C C . LEU C 3 8 ? 31.492 -5.314 -45.918 1.00 67.12 5 LEU C C 1
ATOM 3953 O O . LEU C 3 8 ? 31.386 -4.388 -45.104 1.00 68.59 5 LEU C O 1
ATOM 3958 N N . PRO C 3 9 ? 31.575 -6.581 -45.520 1.00 65.70 6 PRO C N 1
ATOM 3959 C CA . PRO C 3 9 ? 31.749 -6.909 -44.103 1.00 62.64 6 PRO C CA 1
ATOM 3960 C C . PRO C 3 9 ? 33.209 -6.879 -43.685 1.00 60.31 6 PRO C C 1
ATOM 3961 O O . PRO C 3 9 ? 34.119 -7.106 -44.480 1.00 64.03 6 PRO C O 1
ATOM 3965 N N . GLN C 3 10 ? 33.422 -6.596 -42.408 1.00 57.83 7 GLN C N 1
ATOM 3966 C CA . GLN C 3 10 ? 34.761 -6.584 -41.838 1.00 58.96 7 GLN C CA 1
ATOM 3967 C C . GLN C 3 10 ? 35.119 -7.974 -41.320 1.00 64.21 7 GLN C C 1
ATOM 3968 O O . GLN C 3 10 ? 34.353 -8.578 -40.555 1.00 65.93 7 GLN C O 1
ATOM 3970 N N . ILE C 3 11 ? 36.283 -8.474 -41.730 1.00 59.84 8 ILE C N 1
ATOM 3971 C CA . ILE C 3 11 ? 36.770 -9.795 -41.341 1.00 63.80 8 ILE C CA 1
ATOM 3972 C C . ILE C 3 11 ? 38.084 -9.635 -40.585 1.00 70.54 8 ILE C C 1
ATOM 3973 O O . ILE C 3 11 ? 39.052 -9.082 -41.123 1.00 76.05 8 ILE C O 1
ATOM 3978 N N . GLU C 3 12 ? 38.129 -10.158 -39.362 1.00 69.89 9 GLU C N 1
ATOM 3979 C CA . GLU C 3 12 ? 39.323 -10.135 -38.526 1.00 70.75 9 GLU C CA 1
ATOM 3980 C C . GLU C 3 12 ? 39.733 -11.573 -38.236 1.00 68.70 9 GLU C C 1
ATOM 3981 O O . GLU C 3 12 ? 38.968 -12.325 -37.622 1.00 75.56 9 GLU C O 1
ATOM 3987 N N . ILE C 3 13 ? 40.928 -11.957 -38.681 1.00 70.33 10 ILE C N 1
ATOM 3988 C CA . ILE C 3 13 ? 41.395 -13.338 -38.553 1.00 71.61 10 ILE C CA 1
ATOM 3989 C C . ILE C 3 13 ? 41.936 -13.545 -37.139 1.00 71.23 10 ILE C C 1
ATOM 3990 O O . ILE C 3 13 ? 42.962 -12.971 -36.766 1.00 70.44 10 ILE C O 1
ATOM 3995 N N . VAL C 3 14 ? 41.250 -14.381 -36.357 1.00 70.19 11 VAL C N 1
ATOM 3996 C CA . VAL C 3 14 ? 41.669 -14.654 -34.984 1.00 71.39 11 VAL C CA 1
ATOM 3997 C C . VAL C 3 14 ? 42.773 -15.706 -34.958 1.00 74.14 11 VAL C C 1
ATOM 3998 O O . VAL C 3 14 ? 43.861 -15.475 -34.419 1.00 77.36 11 VAL C O 1
ATOM 4002 N N . GLN C 3 15 ? 42.501 -16.878 -35.530 1.00 73.56 12 GLN C N 1
ATOM 4003 C CA . GLN C 3 15 ? 43.505 -17.890 -35.828 1.00 75.22 12 GLN C CA 1
ATOM 4004 C C . GLN C 3 15 ? 43.356 -18.281 -37.292 1.00 78.72 12 GLN C C 1
ATOM 4005 O O . GLN C 3 15 ? 42.282 -18.138 -37.878 1.00 77.29 12 GLN C O 1
ATOM 4007 N N . GLU C 3 16 ? 44.432 -18.761 -37.895 1.00 87.85 13 GLU C N 1
ATOM 4008 C CA . GLU C 3 16 ? 44.363 -19.108 -39.304 1.00 93.59 13 GLU C CA 1
ATOM 4009 C C . GLU C 3 16 ? 44.350 -20.617 -39.482 1.00 97.92 13 GLU C C 1
ATOM 4010 O O . GLU C 3 16 ? 44.700 -21.379 -38.578 1.00 100.93 13 GLU C O 1
ATOM 4016 N N . GLY C 3 17 ? 43.913 -21.037 -40.664 1.00 96.85 14 GLY C N 1
ATOM 4017 C CA . GLY C 3 17 ? 43.880 -22.443 -40.998 1.00 95.85 14 GLY C CA 1
ATOM 4018 C C . GLY C 3 17 ? 44.984 -22.816 -41.961 1.00 100.41 14 GLY C C 1
ATOM 4019 O O . GLY C 3 17 ? 46.141 -22.433 -41.762 1.00 100.32 14 GLY C O 1
ATOM 4020 N N . ASP C 3 18 ? 44.631 -23.542 -43.023 1.00 103.37 15 ASP C N 1
ATOM 4021 C CA . ASP C 3 18 ? 45.602 -24.114 -43.946 1.00 106.26 15 ASP C CA 1
ATOM 4022 C C . ASP C 3 18 ? 46.046 -23.152 -45.042 1.00 105.53 15 ASP C C 1
ATOM 4023 O O . ASP C 3 18 ? 46.971 -23.486 -45.792 1.00 108.57 15 ASP C O 1
ATOM 4028 N N . ASN C 3 19 ? 45.390 -21.996 -45.178 1.00 102.22 16 ASN C N 1
ATOM 4029 C CA . ASN C 3 19 ? 45.702 -21.011 -46.213 1.00 102.25 16 ASN C CA 1
ATOM 4030 C C . ASN C 3 19 ? 45.526 -21.569 -47.620 1.00 102.42 16 ASN C C 1
ATOM 4031 O O . ASN C 3 19 ? 45.772 -20.860 -48.600 1.00 100.93 16 ASN C O 1
ATOM 4036 N N . THR C 3 20 ? 45.090 -22.825 -47.732 1.00 102.30 17 THR C N 1
ATOM 4037 C CA . THR C 3 20 ? 44.971 -23.523 -49.005 1.00 101.55 17 THR C CA 1
ATOM 4038 C C . THR C 3 20 ? 43.526 -23.733 -49.431 1.00 104.78 17 THR C C 1
ATOM 4039 O O . THR C 3 20 ? 43.188 -23.490 -50.595 1.00 105.83 17 THR C O 1
ATOM 4041 N N . THR C 3 21 ? 42.656 -24.159 -48.510 1.00 105.84 18 THR C N 1
ATOM 4042 C CA . THR C 3 21 ? 41.272 -24.524 -48.830 1.00 105.12 18 THR C CA 1
ATOM 4043 C C . THR C 3 21 ? 40.340 -23.337 -48.593 1.00 97.01 18 THR C C 1
ATOM 4044 O O . THR C 3 21 ? 39.874 -23.100 -47.472 1.00 96.65 18 THR C O 1
ATOM 4048 N N . PHE C 3 22 ? 40.048 -22.611 -49.669 1.00 90.72 19 PHE C N 1
ATOM 4049 C CA . PHE C 3 22 ? 39.145 -21.473 -49.661 1.00 80.90 19 PHE C CA 1
ATOM 4050 C C . PHE C 3 22 ? 37.814 -21.873 -50.290 1.00 82.34 19 PHE C C 1
ATOM 4051 O O . PHE C 3 22 ? 37.780 -22.553 -51.322 1.00 78.40 19 PHE C O 1
ATOM 4053 N N . ALA C 3 23 ? 36.721 -21.452 -49.658 1.00 82.60 20 ALA C N 1
ATOM 4054 C CA . ALA C 3 23 ? 35.394 -21.738 -50.181 1.00 80.57 20 ALA C CA 1
ATOM 4055 C C . ALA C 3 23 ? 35.098 -20.861 -51.392 1.00 82.81 20 ALA C C 1
ATOM 4056 O O . ALA C 3 23 ? 35.449 -19.676 -51.426 1.00 82.19 20 ALA C O 1
ATOM 4058 N N . LYS C 3 24 ? 34.458 -21.454 -52.393 1.00 84.88 21 LYS C N 1
ATOM 4059 C CA . LYS C 3 24 ? 34.062 -20.780 -53.617 1.00 82.43 21 LYS C CA 1
ATOM 4060 C C . LYS C 3 24 ? 32.546 -20.846 -53.771 1.00 76.49 21 LYS C C 1
ATOM 4061 O O . LYS C 3 24 ? 31.898 -21.732 -53.200 1.00 69.04 21 LYS C O 1
ATOM 4063 N N . PRO C 3 25 ? 31.947 -19.917 -54.524 1.00 75.86 22 PRO C N 1
ATOM 4064 C CA . PRO C 3 25 ? 30.482 -19.910 -54.676 1.00 72.60 22 PRO C CA 1
ATOM 4065 C C . PRO C 3 25 ? 29.941 -21.259 -55.131 1.00 69.13 22 PRO C C 1
ATOM 4066 O O . PRO C 3 25 ? 30.488 -21.900 -56.030 1.00 69.64 22 PRO C O 1
ATOM 4070 N N . GLY C 3 26 ? 28.853 -21.689 -54.491 1.00 65.74 23 GLY C N 1
ATOM 4071 C CA . GLY C 3 26 ? 28.241 -22.973 -54.767 1.00 68.03 23 GLY C CA 1
ATOM 4072 C C . GLY C 3 26 ? 28.755 -24.124 -53.927 1.00 68.81 23 GLY C C 1
ATOM 4073 O O . GLY C 3 26 ? 28.141 -25.200 -53.938 1.00 64.04 23 GLY C O 1
ATOM 4074 N N . ASP C 3 27 ? 29.871 -23.941 -53.224 1.00 72.27 24 ASP C N 1
ATOM 4075 C CA . ASP C 3 27 ? 30.347 -24.931 -52.270 1.00 74.82 24 ASP C CA 1
ATOM 4076 C C . ASP C 3 27 ? 29.458 -24.952 -51.027 1.00 69.43 24 ASP C C 1
ATOM 4077 O O . ASP C 3 27 ? 28.727 -24.001 -50.726 1.00 62.97 24 ASP C O 1
ATOM 4082 N N . THR C 3 28 ? 29.532 -26.056 -50.299 1.00 69.71 25 THR C N 1
ATOM 4083 C CA . THR C 3 28 ? 28.973 -26.105 -48.962 1.00 66.92 25 THR C CA 1
ATOM 4084 C C . THR C 3 28 ? 30.102 -25.940 -47.957 1.00 69.17 25 THR C C 1
ATOM 4085 O O . THR C 3 28 ? 31.267 -26.228 -48.247 1.00 71.04 25 THR C O 1
ATOM 4089 N N . VAL C 3 29 ? 29.754 -25.428 -46.781 1.00 67.45 26 VAL C N 1
ATOM 4090 C CA . VAL C 3 29 ? 30.709 -25.277 -45.701 1.00 61.44 26 VAL C CA 1
ATOM 4091 C C . VAL C 3 29 ? 30.075 -25.833 -44.439 1.00 54.32 26 VAL C C 1
ATOM 4092 O O . VAL C 3 29 ? 28.880 -26.110 -44.381 1.00 56.68 26 VAL C O 1
ATOM 4096 N N . THR C 3 30 ? 30.907 -26.021 -43.435 1.00 54.00 27 THR C N 1
ATOM 4097 C CA . THR C 3 30 ? 30.454 -26.419 -42.122 1.00 58.75 27 THR C CA 1
ATOM 4098 C C . THR C 3 30 ? 31.154 -25.509 -41.128 1.00 62.76 27 THR C C 1
ATOM 4099 O O . THR C 3 30 ? 32.374 -25.332 -41.205 1.00 65.68 27 THR C O 1
ATOM 4103 N N . ILE C 3 31 ? 30.371 -24.890 -40.245 1.00 55.65 28 ILE C N 1
ATOM 4104 C CA . ILE C 3 31 ? 30.842 -23.783 -39.428 1.00 52.81 28 ILE C CA 1
ATOM 4105 C C . ILE C 3 31 ? 30.287 -23.940 -38.026 1.00 54.38 28 ILE C C 1
ATOM 4106 O O . ILE C 3 31 ? 29.147 -24.378 -37.844 1.00 64.47 28 ILE C O 1
ATOM 4111 N N . HIS C 3 32 ? 31.103 -23.601 -37.036 1.00 51.09 29 HIS C N 1
ATOM 4112 C CA . HIS C 3 32 ? 30.645 -23.330 -35.681 1.00 58.21 29 HIS C CA 1
ATOM 4113 C C . HIS C 3 32 ? 30.713 -21.826 -35.455 1.00 55.42 29 HIS C C 1
ATOM 4114 O O . HIS C 3 32 ? 31.795 -21.231 -35.532 1.00 59.84 29 HIS C O 1
ATOM 4121 N N . TYR C 3 33 ? 29.571 -21.217 -35.166 1.00 43.19 30 TYR C N 1
ATOM 4122 C CA . TYR C 3 33 ? 29.509 -19.776 -35.022 1.00 47.20 30 TYR C CA 1
ATOM 4123 C C . TYR C 3 33 ? 28.840 -19.412 -33.709 1.00 48.27 30 TYR C C 1
ATOM 4124 O O . TYR C 3 33 ? 27.928 -20.094 -33.245 1.00 47.38 30 TYR C O 1
ATOM 4133 N N . ASP C 3 34 ? 29.331 -18.340 -33.107 1.00 50.65 31 ASP C N 1
ATOM 4134 C CA . ASP C 3 34 ? 28.618 -17.600 -32.079 1.00 61.33 31 ASP C CA 1
ATOM 4135 C C . ASP C 3 34 ? 28.293 -16.235 -32.669 1.00 60.48 31 ASP C C 1
ATOM 4136 O O . ASP C 3 34 ? 29.177 -15.579 -33.232 1.00 66.03 31 ASP C O 1
ATOM 4138 N N . GLY C 3 35 ? 27.032 -15.821 -32.575 1.00 49.23 32 GLY C N 1
ATOM 4139 C CA . GLY C 3 35 ? 26.602 -14.518 -33.055 1.00 39.24 32 GLY C CA 1
ATOM 4140 C C . GLY C 3 35 ? 26.251 -13.610 -31.888 1.00 43.55 32 GLY C C 1
ATOM 4141 O O . GLY C 3 35 ? 25.551 -14.020 -30.964 1.00 42.37 32 GLY C O 1
ATOM 4142 N N . LYS C 3 36 ? 26.739 -12.373 -31.946 1.00 43.30 33 LYS C N 1
ATOM 4143 C CA . LYS C 3 36 ? 26.358 -11.387 -30.945 1.00 45.31 33 LYS C CA 1
ATOM 4144 C C . LYS C 3 36 ? 26.248 -10.014 -31.585 1.00 47.39 33 LYS C C 1
ATOM 4145 O O . LYS C 3 36 ? 26.758 -9.770 -32.680 1.00 54.71 33 LYS C O 1
ATOM 4151 N N . LEU C 3 37 ? 25.546 -9.128 -30.883 1.00 41.50 34 LEU C N 1
ATOM 4152 C CA . LEU C 3 37 ? 25.385 -7.731 -31.241 1.00 43.85 34 LEU C CA 1
ATOM 4153 C C . LEU C 3 37 ? 26.608 -6.937 -30.783 1.00 46.13 34 LEU C C 1
ATOM 4154 O O . LEU C 3 37 ? 27.395 -7.406 -29.953 1.00 42.73 34 LEU C O 1
ATOM 4159 N N . THR C 3 38 ? 26.766 -5.712 -31.325 1.00 38.86 35 THR C N 1
ATOM 4160 C CA . THR C 3 38 ? 27.936 -4.896 -30.975 1.00 45.05 35 THR C CA 1
ATOM 4161 C C . THR C 3 38 ? 28.028 -4.617 -29.472 1.00 48.31 35 THR C C 1
ATOM 4162 O O . THR C 3 38 ? 29.135 -4.424 -28.956 1.00 50.60 35 THR C O 1
ATOM 4166 N N . ASN C 3 39 ? 26.894 -4.587 -28.752 1.00 41.64 36 ASN C N 1
ATOM 4167 C CA . ASN C 3 39 ? 26.945 -4.440 -27.294 1.00 41.05 36 ASN C CA 1
ATOM 4168 C C . ASN C 3 39 ? 27.375 -5.709 -26.572 1.00 41.38 36 ASN C C 1
ATOM 4169 O O . ASN C 3 39 ? 27.494 -5.685 -25.343 1.00 46.21 36 ASN C O 1
ATOM 4174 N N . GLY C 3 40 ? 27.571 -6.817 -27.278 1.00 39.60 37 GLY C N 1
ATOM 4175 C CA . GLY C 3 40 ? 28.018 -8.053 -26.670 1.00 40.65 37 GLY C CA 1
ATOM 4176 C C . GLY C 3 40 ? 26.927 -9.070 -26.393 1.00 38.98 37 GLY C C 1
ATOM 4177 O O . GLY C 3 40 ? 27.241 -10.244 -26.205 1.00 45.59 37 GLY C O 1
ATOM 4178 N N . LYS C 3 41 ? 25.666 -8.655 -26.346 1.00 35.43 38 LYS C N 1
ATOM 4179 C CA . LYS C 3 41 ? 24.582 -9.600 -26.132 1.00 41.70 38 LYS C CA 1
ATOM 4180 C C . LYS C 3 41 ? 24.591 -10.624 -27.255 1.00 47.51 38 LYS C C 1
ATOM 4181 O O . LYS C 3 41 ? 24.540 -10.265 -28.433 1.00 53.54 38 LYS C O 1
ATOM 4183 N N . GLU C 3 42 ? 24.720 -11.895 -26.884 1.00 48.85 39 GLU C N 1
ATOM 4184 C CA . GLU C 3 42 ? 24.692 -12.995 -27.838 1.00 52.00 39 GLU C CA 1
ATOM 4185 C C . GLU C 3 42 ? 23.254 -13.283 -28.261 1.00 51.52 39 GLU C C 1
ATOM 4186 O O . GLU C 3 42 ? 22.337 -13.259 -27.435 1.00 51.48 39 GLU C O 1
ATOM 4192 N N . PHE C 3 43 ? 23.048 -13.542 -29.558 1.00 48.84 40 PHE C N 1
ATOM 4193 C CA . PHE C 3 43 ? 21.724 -13.940 -30.023 1.00 51.70 40 PHE C CA 1
ATOM 4194 C C . PHE C 3 43 ? 21.613 -15.396 -30.469 1.00 51.90 40 PHE C C 1
ATOM 4195 O O . PHE C 3 43 ? 20.489 -15.896 -30.572 1.00 54.86 40 PHE C O 1
ATOM 4203 N N . ASP C 3 44 ? 22.727 -16.089 -30.716 1.00 45.30 41 ASP C N 1
ATOM 4204 C CA . ASP C 3 44 ? 22.693 -17.485 -31.141 1.00 38.92 41 ASP C CA 1
ATOM 4205 C C . ASP C 3 44 ? 24.102 -18.066 -31.055 1.00 41.53 41 ASP C C 1
ATOM 4206 O O . ASP C 3 44 ? 25.096 -17.331 -31.046 1.00 45.55 41 ASP C O 1
ATOM 4211 N N . SER C 3 45 ? 24.174 -19.397 -30.994 1.00 34.79 42 SER C N 1
ATOM 4212 C CA . SER C 3 45 ? 25.444 -20.119 -31.064 1.00 38.28 42 SER C CA 1
ATOM 4213 C C . SER C 3 45 ? 25.184 -21.529 -31.571 1.00 41.64 42 SER C C 1
ATOM 4214 O O . SER C 3 45 ? 24.422 -22.275 -30.955 1.00 44.44 42 SER C O 1
ATOM 4217 N N . SER C 3 46 ? 25.830 -21.914 -32.670 1.00 44.63 43 SER C N 1
ATOM 4218 C CA . SER C 3 46 ? 25.748 -23.305 -33.087 1.00 47.04 43 SER C CA 1
ATOM 4219 C C . SER C 3 46 ? 26.411 -24.230 -32.080 1.00 58.43 43 SER C C 1
ATOM 4220 O O . SER C 3 46 ? 25.942 -25.354 -31.881 1.00 60.09 43 SER C O 1
ATOM 4223 N N . ARG C 3 47 ? 27.503 -23.783 -31.446 1.00 68.37 44 ARG C N 1
ATOM 4224 C CA . ARG C 3 47 ? 28.253 -24.671 -30.563 1.00 70.77 44 ARG C CA 1
ATOM 4225 C C . ARG C 3 47 ? 27.407 -25.107 -29.376 1.00 72.44 44 ARG C C 1
ATOM 4226 O O . ARG C 3 47 ? 27.524 -26.249 -28.910 1.00 72.69 44 ARG C O 1
ATOM 4228 N N . LYS C 3 48 ? 26.528 -24.225 -28.897 1.00 67.25 45 LYS C N 1
ATOM 4229 C CA . LYS C 3 48 ? 25.636 -24.593 -27.807 1.00 61.69 45 LYS C CA 1
ATOM 4230 C C . LYS C 3 48 ? 24.603 -25.620 -28.246 1.00 59.84 45 LYS C C 1
ATOM 4231 O O . LYS C 3 48 ? 24.198 -26.463 -27.442 1.00 65.73 45 LYS C O 1
ATOM 4233 N N . ARG C 3 49 ? 24.179 -25.577 -29.511 1.00 54.41 46 ARG C N 1
ATOM 4234 C CA A ARG C 3 49 ? 23.158 -26.455 -30.086 0.71 52.98 46 ARG C CA 1
ATOM 4235 C CA B ARG C 3 49 ? 23.143 -26.485 -29.981 0.29 52.95 46 ARG C CA 1
ATOM 4236 C C . ARG C 3 49 ? 23.687 -27.840 -30.433 1.00 57.22 46 ARG C C 1
ATOM 4237 O O . ARG C 3 49 ? 22.895 -28.739 -30.742 1.00 62.19 46 ARG C O 1
ATOM 4252 N N . GLY C 3 50 ? 25.005 -28.027 -30.425 1.00 64.80 47 GLY C N 1
ATOM 4253 C CA . GLY C 3 50 ? 25.624 -29.307 -30.688 1.00 73.08 47 GLY C CA 1
ATOM 4254 C C . GLY C 3 50 ? 25.635 -29.762 -32.131 1.00 82.55 47 GLY C C 1
ATOM 4255 O O . GLY C 3 50 ? 26.181 -30.835 -32.411 1.00 82.98 47 GLY C O 1
ATOM 4256 N N . LYS C 3 51 ? 25.046 -29.007 -33.049 1.00 91.70 48 LYS C N 1
ATOM 4257 C CA . LYS C 3 51 ? 25.041 -29.383 -34.462 1.00 91.92 48 LYS C CA 1
ATOM 4258 C C . LYS C 3 51 ? 25.736 -28.292 -35.258 1.00 84.62 48 LYS C C 1
ATOM 4259 O O . LYS C 3 51 ? 25.243 -27.148 -35.294 1.00 91.42 48 LYS C O 1
ATOM 4261 N N . PRO C 3 52 ? 26.883 -28.568 -35.877 1.00 69.79 49 PRO C N 1
ATOM 4262 C CA . PRO C 3 52 ? 27.537 -27.543 -36.694 1.00 58.21 49 PRO C CA 1
ATOM 4263 C C . PRO C 3 52 ? 26.628 -27.122 -37.833 1.00 51.30 49 PRO C C 1
ATOM 4264 O O . PRO C 3 52 ? 25.848 -27.917 -38.361 1.00 52.07 49 PRO C O 1
ATOM 4268 N N . PHE C 3 53 ? 26.711 -25.850 -38.190 1.00 46.24 50 PHE C N 1
ATOM 4269 C CA . PHE C 3 53 ? 25.889 -25.339 -39.269 1.00 41.64 50 PHE C CA 1
ATOM 4270 C C . PHE C 3 53 ? 26.494 -25.765 -40.595 1.00 52.77 50 PHE C C 1
ATOM 4271 O O . PHE C 3 53 ? 27.714 -25.729 -40.778 1.00 61.46 50 PHE C O 1
ATOM 4279 N N . THR C 3 54 ? 25.638 -26.195 -41.508 1.00 49.32 51 THR C N 1
ATOM 4280 C CA . THR C 3 54 ? 26.043 -26.536 -42.860 1.00 51.84 51 THR C CA 1
ATOM 4281 C C . THR C 3 54 ? 25.105 -25.812 -43.815 1.00 58.76 51 THR C C 1
ATOM 4282 O O . THR C 3 54 ? 23.903 -25.704 -43.556 1.00 65.24 51 THR C O 1
ATOM 4286 N N . CYS C 3 55 ? 25.661 -25.264 -44.890 1.00 61.19 52 CYS C N 1
ATOM 4287 C CA . CYS C 3 55 ? 24.875 -24.504 -45.855 1.00 62.24 52 CYS C CA 1
ATOM 4288 C C . CYS C 3 55 ? 25.603 -24.532 -47.185 1.00 65.55 52 CYS C C 1
ATOM 4289 O O . CYS C 3 55 ? 26.689 -25.098 -47.302 1.00 69.42 52 CYS C O 1
ATOM 4292 N N . THR C 3 56 ? 25.005 -23.901 -48.189 1.00 65.38 53 THR C N 1
ATOM 4293 C CA . THR C 3 56 ? 25.677 -23.641 -49.454 1.00 67.34 53 THR C CA 1
ATOM 4294 C C . THR C 3 56 ? 25.938 -22.142 -49.549 1.00 64.32 53 THR C C 1
ATOM 4295 O O . THR C 3 56 ? 25.003 -21.336 -49.467 1.00 67.63 53 THR C O 1
ATOM 4299 N N . VAL C 3 57 ? 27.200 -21.775 -49.702 1.00 59.52 54 VAL C N 1
ATOM 4300 C CA . VAL C 3 57 ? 27.612 -20.379 -49.669 1.00 58.62 54 VAL C CA 1
ATOM 4301 C C . VAL C 3 57 ? 27.588 -19.812 -51.082 1.00 66.26 54 VAL C C 1
ATOM 4302 O O . VAL C 3 57 ? 27.781 -20.530 -52.069 1.00 62.59 54 VAL C O 1
ATOM 4306 N N . GLY C 3 58 ? 27.348 -18.503 -51.180 1.00 70.51 55 GLY C N 1
ATOM 4307 C CA . GLY C 3 58 ? 27.402 -17.791 -52.441 1.00 74.28 55 GLY C CA 1
ATOM 4308 C C . GLY C 3 58 ? 26.125 -17.777 -53.252 1.00 72.01 55 GLY C C 1
ATOM 4309 O O . GLY C 3 58 ? 26.089 -17.118 -54.298 1.00 76.21 55 GLY C O 1
ATOM 4310 N N . VAL C 3 59 ? 25.075 -18.463 -52.807 1.00 69.24 56 VAL C N 1
ATOM 4311 C CA . VAL C 3 59 ? 23.839 -18.611 -53.568 1.00 71.48 56 VAL C CA 1
ATOM 4312 C C . VAL C 3 59 ? 22.702 -17.781 -52.999 1.00 68.47 56 VAL C C 1
ATOM 4313 O O . VAL C 3 59 ? 21.607 -17.763 -53.581 1.00 72.21 56 VAL C O 1
ATOM 4317 N N . GLY C 3 60 ? 22.917 -17.090 -51.889 1.00 55.59 57 GLY C N 1
ATOM 4318 C CA . GLY C 3 60 ? 21.832 -16.394 -51.247 1.00 49.48 57 GLY C CA 1
ATOM 4319 C C . GLY C 3 60 ? 20.995 -17.248 -50.324 1.00 50.05 57 GLY C C 1
ATOM 4320 O O . GLY C 3 60 ? 19.884 -16.836 -49.964 1.00 48.10 57 GLY C O 1
ATOM 4321 N N . GLN C 3 61 ? 21.481 -18.433 -49.944 1.00 51.57 58 GLN C N 1
ATOM 4322 C CA . GLN C 3 61 ? 20.827 -19.251 -48.927 1.00 52.73 58 GLN C CA 1
ATOM 4323 C C . GLN C 3 61 ? 21.169 -18.818 -47.507 1.00 53.98 58 GLN C C 1
ATOM 4324 O O . GLN C 3 61 ? 20.741 -19.478 -46.553 1.00 57.67 58 GLN C O 1
ATOM 4330 N N . VAL C 3 62 ? 21.963 -17.759 -47.359 1.00 51.84 59 VAL C N 1
ATOM 4331 C CA . VAL C 3 62 ? 22.272 -17.125 -46.086 1.00 43.05 59 VAL C CA 1
ATOM 4332 C C . VAL C 3 62 ? 22.326 -15.622 -46.333 1.00 38.21 59 VAL C C 1
ATOM 4333 O O . VAL C 3 62 ? 22.290 -15.155 -47.470 1.00 49.71 59 VAL C O 1
ATOM 4337 N N . ILE C 3 63 ? 22.441 -14.865 -45.243 1.00 37.13 60 ILE C N 1
ATOM 4338 C CA . ILE C 3 63 ? 22.571 -13.419 -45.356 1.00 42.37 60 ILE C CA 1
ATOM 4339 C C . ILE C 3 63 ? 23.813 -13.061 -46.175 1.00 48.00 60 ILE C C 1
ATOM 4340 O O . ILE C 3 63 ? 24.800 -13.808 -46.220 1.00 50.14 60 ILE C O 1
ATOM 4345 N N . LYS C 3 64 ? 23.757 -11.896 -46.829 1.00 53.08 61 LYS C N 1
ATOM 4346 C CA . LYS C 3 64 ? 24.788 -11.527 -47.794 1.00 50.90 61 LYS C CA 1
ATOM 4347 C C . LYS C 3 64 ? 26.165 -11.410 -47.154 1.00 50.60 61 LYS C C 1
ATOM 4348 O O . LYS C 3 64 ? 27.178 -11.694 -47.805 1.00 50.96 61 LYS C O 1
ATOM 4354 N N . GLY C 3 65 ? 26.229 -11.000 -45.888 1.00 53.77 62 GLY C N 1
ATOM 4355 C CA . GLY C 3 65 ? 27.516 -10.932 -45.218 1.00 55.50 62 GLY C CA 1
ATOM 4356 C C . GLY C 3 65 ? 28.220 -12.275 -45.167 1.00 51.02 62 GLY C C 1
ATOM 4357 O O . GLY C 3 65 ? 29.442 -12.351 -45.292 1.00 53.45 62 GLY C O 1
ATOM 4358 N N . TRP C 3 66 ? 27.462 -13.353 -44.979 1.00 50.80 63 TRP C N 1
ATOM 4359 C CA . TRP C 3 66 ? 28.084 -14.668 -44.926 1.00 48.63 63 TRP C CA 1
ATOM 4360 C C . TRP C 3 66 ? 28.606 -15.087 -46.295 1.00 60.84 63 TRP C C 1
ATOM 4361 O O . TRP C 3 66 ? 29.730 -15.588 -46.402 1.00 62.63 63 TRP C O 1
ATOM 4372 N N . ASP C 3 67 ? 27.822 -14.870 -47.358 1.00 55.26 64 ASP C N 1
ATOM 4373 C CA . ASP C 3 67 ? 28.290 -15.205 -48.701 1.00 56.46 64 ASP C CA 1
ATOM 4374 C C . ASP C 3 67 ? 29.569 -14.455 -49.037 1.00 59.43 64 ASP C C 1
ATOM 4375 O O . ASP C 3 67 ? 30.557 -15.052 -49.485 1.00 62.88 64 ASP C O 1
ATOM 4380 N N . ILE C 3 68 ? 29.562 -13.139 -48.828 1.00 56.76 65 ILE C N 1
ATOM 4381 C CA . ILE C 3 68 ? 30.727 -12.320 -49.137 1.00 57.15 65 ILE C CA 1
ATOM 4382 C C . ILE C 3 68 ? 31.934 -12.762 -48.315 1.00 57.24 65 ILE C C 1
ATOM 4383 O O . ILE C 3 68 ? 33.045 -12.893 -48.840 1.00 56.46 65 ILE C O 1
ATOM 4388 N N . SER C 3 69 ? 31.738 -12.985 -47.009 1.00 57.69 66 SER C N 1
ATOM 4389 C CA . SER C 3 69 ? 32.856 -13.383 -46.151 1.00 62.50 66 SER C CA 1
ATOM 4390 C C . SER C 3 69 ? 33.437 -14.731 -46.571 1.00 63.32 66 SER C C 1
ATOM 4391 O O . SER C 3 69 ? 34.662 -14.897 -46.630 1.00 66.53 66 SER C O 1
ATOM 4394 N N . LEU C 3 70 ? 32.577 -15.706 -46.867 1.00 60.58 67 LEU C N 1
ATOM 4395 C CA . LEU C 3 70 ? 33.030 -17.075 -47.072 1.00 62.93 67 LEU C CA 1
ATOM 4396 C C . LEU C 3 70 ? 33.525 -17.350 -48.482 1.00 68.90 67 LEU C C 1
ATOM 4397 O O . LEU C 3 70 ? 34.254 -18.329 -48.682 1.00 70.20 67 LEU C O 1
ATOM 4402 N N . THR C 3 71 ? 33.144 -16.531 -49.463 1.00 72.56 68 THR C N 1
ATOM 4403 C CA . THR C 3 71 ? 33.625 -16.695 -50.830 1.00 72.94 68 THR C CA 1
ATOM 4404 C C . THR C 3 71 ? 34.545 -15.558 -51.258 1.00 76.76 68 THR C C 1
ATOM 4405 O O . THR C 3 71 ? 34.790 -15.391 -52.455 1.00 80.13 68 THR C O 1
ATOM 4409 N N . ASN C 3 72 ? 35.057 -14.777 -50.302 1.00 82.73 69 ASN C N 1
ATOM 4410 C CA . ASN C 3 72 ? 35.945 -13.647 -50.589 1.00 82.95 69 ASN C CA 1
ATOM 4411 C C . ASN C 3 72 ? 35.291 -12.696 -51.589 1.00 86.10 69 ASN C C 1
ATOM 4412 O O . ASN C 3 72 ? 35.871 -12.340 -52.616 1.00 85.03 69 ASN C O 1
ATOM 4417 N N . ASN C 3 73 ? 34.051 -12.304 -51.287 1.00 92.21 70 ASN C N 1
ATOM 4418 C CA . ASN C 3 73 ? 33.246 -11.453 -52.172 1.00 97.62 70 ASN C CA 1
ATOM 4419 C C . ASN C 3 73 ? 33.231 -12.007 -53.595 1.00 94.78 70 ASN C C 1
ATOM 4420 O O . ASN C 3 73 ? 33.284 -11.261 -54.576 1.00 102.27 70 ASN C O 1
ATOM 4422 N N . TYR C 3 74 ? 33.173 -13.335 -53.697 1.00 84.90 71 TYR C N 1
ATOM 4423 C CA . TYR C 3 74 ? 33.204 -14.035 -54.977 1.00 77.92 71 TYR C CA 1
ATOM 4424 C C . TYR C 3 74 ? 34.489 -13.733 -55.751 1.00 82.96 71 TYR C C 1
ATOM 4425 O O . TYR C 3 74 ? 34.477 -13.612 -56.978 1.00 79.26 71 TYR C O 1
ATOM 4434 N N . GLY C 3 75 ? 35.605 -13.594 -55.031 1.00 85.13 72 GLY C N 1
ATOM 4435 C CA . GLY C 3 75 ? 36.899 -13.347 -55.647 1.00 87.18 72 GLY C CA 1
ATOM 4436 C C . GLY C 3 75 ? 37.336 -11.899 -55.745 1.00 94.47 72 GLY C C 1
ATOM 4437 O O . GLY C 3 75 ? 38.400 -11.636 -56.318 1.00 96.12 72 GLY C O 1
ATOM 4438 N N . LYS C 3 76 ? 36.563 -10.947 -55.195 1.00 99.53 73 LYS C N 1
ATOM 4439 C CA . LYS C 3 76 ? 36.854 -9.508 -55.298 1.00 103.48 73 LYS C CA 1
ATOM 4440 C C . LYS C 3 76 ? 36.856 -8.882 -53.894 1.00 102.52 73 LYS C C 1
ATOM 4441 O O . LYS C 3 76 ? 35.910 -8.187 -53.514 1.00 109.40 73 LYS C O 1
ATOM 4443 N N . GLY C 3 77 ? 37.939 -9.109 -53.147 1.00 92.65 74 GLY C N 1
ATOM 4444 C CA . GLY C 3 77 ? 38.089 -8.596 -51.796 1.00 83.97 74 GLY C CA 1
ATOM 4445 C C . GLY C 3 77 ? 38.239 -7.088 -51.678 1.00 86.76 74 GLY C C 1
ATOM 4446 O O . GLY C 3 77 ? 37.781 -6.330 -52.535 1.00 87.60 74 GLY C O 1
ATOM 4447 N N . GLY C 3 78 ? 38.879 -6.644 -50.593 1.00 87.56 75 GLY C N 1
ATOM 4448 C CA . GLY C 3 78 ? 39.010 -5.226 -50.300 1.00 86.78 75 GLY C CA 1
ATOM 4449 C C . GLY C 3 78 ? 39.590 -4.945 -48.922 1.00 89.02 75 GLY C C 1
ATOM 4450 O O . GLY C 3 78 ? 38.993 -4.242 -48.098 1.00 87.75 75 GLY C O 1
ATOM 4451 N N . PRO C 3 82 ? 39.884 -10.041 -47.243 1.00 69.27 79 PRO C N 1
ATOM 4452 C CA . PRO C 3 82 ? 40.594 -11.066 -46.464 1.00 70.37 79 PRO C CA 1
ATOM 4453 C C . PRO C 3 82 ? 39.961 -12.466 -46.564 1.00 73.77 79 PRO C C 1
ATOM 4454 O O . PRO C 3 82 ? 38.886 -12.707 -46.007 1.00 79.53 79 PRO C O 1
ATOM 4458 N N . LYS C 3 83 ? 40.638 -13.377 -47.263 1.00 73.84 80 LYS C N 1
ATOM 4459 C CA . LYS C 3 83 ? 40.118 -14.722 -47.484 1.00 74.87 80 LYS C CA 1
ATOM 4460 C C . LYS C 3 83 ? 40.055 -15.519 -46.176 1.00 79.68 80 LYS C C 1
ATOM 4461 O O . LYS C 3 83 ? 40.762 -15.231 -45.205 1.00 79.68 80 LYS C O 1
ATOM 4463 N N . ILE C 3 84 ? 39.192 -16.538 -46.161 1.00 82.68 81 ILE C N 1
ATOM 4464 C CA . ILE C 3 84 ? 39.022 -17.429 -45.010 1.00 84.47 81 ILE C CA 1
ATOM 4465 C C . ILE C 3 84 ? 39.232 -18.868 -45.464 1.00 81.76 81 ILE C C 1
ATOM 4466 O O . ILE C 3 84 ? 38.525 -19.355 -46.356 1.00 85.24 81 ILE C O 1
ATOM 4471 N N . SER C 3 85 ? 40.177 -19.555 -44.829 1.00 72.85 82 SER C N 1
ATOM 4472 C CA . SER C 3 85 ? 40.553 -20.910 -45.198 1.00 71.40 82 SER C CA 1
ATOM 4473 C C . SER C 3 85 ? 40.015 -21.889 -44.164 1.00 74.27 82 SER C C 1
ATOM 4474 O O . SER C 3 85 ? 39.642 -21.501 -43.055 1.00 76.41 82 SER C O 1
ATOM 4477 N N . LYS C 3 86 ? 39.944 -23.166 -44.548 1.00 77.46 83 LYS C N 1
ATOM 4478 C CA . LYS C 3 86 ? 39.453 -24.184 -43.623 1.00 73.41 83 LYS C CA 1
ATOM 4479 C C . LYS C 3 86 ? 40.318 -24.210 -42.370 1.00 75.52 83 LYS C C 1
ATOM 4480 O O . LYS C 3 86 ? 41.544 -24.121 -42.435 1.00 77.60 83 LYS C O 1
ATOM 4482 N N . GLY C 3 87 ? 39.672 -24.307 -41.222 1.00 77.12 84 GLY C N 1
ATOM 4483 C CA . GLY C 3 87 ? 40.380 -24.222 -39.967 1.00 84.14 84 GLY C CA 1
ATOM 4484 C C . GLY C 3 87 ? 40.606 -22.821 -39.449 1.00 84.01 84 GLY C C 1
ATOM 4485 O O . GLY C 3 87 ? 41.097 -22.668 -38.323 1.00 92.74 84 GLY C O 1
ATOM 4486 N N . THR C 3 88 ? 40.277 -21.794 -40.224 1.00 73.05 85 THR C N 1
ATOM 4487 C CA . THR C 3 88 ? 40.353 -20.429 -39.733 1.00 69.94 85 THR C CA 1
ATOM 4488 C C . THR C 3 88 ? 39.225 -20.162 -38.739 1.00 76.96 85 THR C C 1
ATOM 4489 O O . THR C 3 88 ? 38.065 -20.491 -38.996 1.00 82.02 85 THR C O 1
ATOM 4493 N N . LYS C 3 89 ? 39.574 -19.603 -37.588 1.00 56.04 86 LYS C N 1
ATOM 4494 C CA . LYS C 3 89 ? 38.603 -19.040 -36.663 1.00 52.70 86 LYS C CA 1
ATOM 4495 C C . LYS C 3 89 ? 38.617 -17.531 -36.879 1.00 57.12 86 LYS C C 1
ATOM 4496 O O . LYS C 3 89 ? 39.681 -16.907 -36.836 1.00 60.54 86 LYS C O 1
ATOM 4498 N N . ALA C 3 90 ? 37.454 -16.951 -37.150 1.00 58.35 87 ALA C N 1
ATOM 4499 C CA . ALA C 3 90 ? 37.394 -15.567 -37.601 1.00 61.42 87 ALA C CA 1
ATOM 4500 C C . ALA C 3 90 ? 36.344 -14.808 -36.807 1.00 57.25 87 ALA C C 1
ATOM 4501 O O . ALA C 3 90 ? 35.646 -15.367 -35.956 1.00 54.37 87 ALA C O 1
ATOM 4503 N N . ILE C 3 91 ? 36.253 -13.513 -37.093 1.00 60.03 88 ILE C N 1
ATOM 4504 C CA . ILE C 3 91 ? 35.183 -12.658 -36.596 1.00 59.54 88 ILE C CA 1
ATOM 4505 C C . ILE C 3 91 ? 34.668 -11.843 -37.771 1.00 65.75 88 ILE C C 1
ATOM 4506 O O . ILE C 3 91 ? 35.432 -11.086 -38.386 1.00 67.99 88 ILE C O 1
ATOM 4511 N N . LEU C 3 92 ? 33.381 -11.998 -38.085 1.00 61.92 89 LEU C N 1
ATOM 4512 C CA . LEU C 3 92 ? 32.736 -11.244 -39.153 1.00 63.15 89 LEU C CA 1
ATOM 4513 C C . LEU C 3 92 ? 31.866 -10.161 -38.539 1.00 65.17 89 LEU C C 1
ATOM 4514 O O . LEU C 3 92 ? 30.918 -10.473 -37.809 1.00 73.78 89 LEU C O 1
ATOM 4519 N N . THR C 3 93 ? 32.173 -8.901 -38.843 1.00 56.01 90 THR C N 1
ATOM 4520 C CA . THR C 3 93 ? 31.324 -7.771 -38.467 1.00 54.09 90 THR C CA 1
ATOM 4521 C C . THR C 3 93 ? 30.496 -7.383 -39.690 1.00 55.67 90 THR C C 1
ATOM 4522 O O . THR C 3 93 ? 31.047 -6.924 -40.697 1.00 66.88 90 THR C O 1
ATOM 4526 N N . ILE C 3 94 ? 29.181 -7.554 -39.610 1.00 44.81 91 ILE C N 1
ATOM 4527 C CA . ILE C 3 94 ? 28.322 -7.468 -40.786 1.00 49.51 91 ILE C CA 1
ATOM 4528 C C . ILE C 3 94 ? 27.343 -6.305 -40.626 1.00 50.85 91 ILE C C 1
ATOM 4529 O O . ILE C 3 94 ? 26.596 -6.252 -39.643 1.00 46.60 91 ILE C O 1
ATOM 4534 N N . PRO C 3 95 ? 27.314 -5.343 -41.547 1.00 53.86 92 PRO C N 1
ATOM 4535 C CA . PRO C 3 95 ? 26.428 -4.180 -41.386 1.00 50.74 92 PRO C CA 1
ATOM 4536 C C . PRO C 3 95 ? 24.993 -4.558 -41.698 1.00 52.86 92 PRO C C 1
ATOM 4537 O O . PRO C 3 95 ? 24.747 -5.561 -42.389 1.00 49.44 92 PRO C O 1
ATOM 4541 N N . PRO C 3 96 ? 24.017 -3.774 -41.216 1.00 54.85 93 PRO C N 1
ATOM 4542 C CA . PRO C 3 96 ? 22.612 -4.219 -41.318 1.00 50.41 93 PRO C CA 1
ATOM 4543 C C . PRO C 3 96 ? 22.158 -4.456 -42.743 1.00 48.47 93 PRO C C 1
ATOM 4544 O O . PRO C 3 96 ? 21.381 -5.383 -42.990 1.00 47.74 93 PRO C O 1
ATOM 4548 N N . ASN C 3 97 ? 22.622 -3.635 -43.690 1.00 50.96 94 ASN C N 1
ATOM 4549 C CA . ASN C 3 97 ? 22.231 -3.800 -45.085 1.00 55.43 94 ASN C CA 1
ATOM 4550 C C . ASN C 3 97 ? 22.693 -5.138 -45.660 1.00 57.61 94 ASN C C 1
ATOM 4551 O O . ASN C 3 97 ? 22.090 -5.623 -46.622 1.00 58.84 94 ASN C O 1
ATOM 4553 N N . LEU C 3 98 ? 23.743 -5.739 -45.091 1.00 60.97 95 LEU C N 1
ATOM 4554 C CA . LEU C 3 98 ? 24.233 -7.059 -45.480 1.00 55.18 95 LEU C CA 1
ATOM 4555 C C . LEU C 3 98 ? 23.721 -8.148 -44.555 1.00 49.75 95 LEU C C 1
ATOM 4556 O O . LEU C 3 98 ? 24.229 -9.271 -44.600 1.00 47.24 95 LEU C O 1
ATOM 4561 N N . ALA C 3 99 ? 22.745 -7.830 -43.704 1.00 48.81 96 ALA C N 1
ATOM 4562 C CA . ALA C 3 99 ? 22.197 -8.776 -42.744 1.00 48.60 96 ALA C CA 1
ATOM 4563 C C . ALA C 3 99 ? 20.671 -8.748 -42.777 1.00 49.44 96 ALA C C 1
ATOM 4564 O O . ALA C 3 99 ? 20.054 -9.248 -43.722 1.00 54.91 96 ALA C O 1
ATOM 4566 N N . TYR C 3 100 ? 20.042 -8.153 -41.768 1.00 43.81 97 TYR C N 1
ATOM 4567 C CA . TYR C 3 100 ? 18.590 -8.176 -41.667 1.00 45.66 97 TYR C CA 1
ATOM 4568 C C . TYR C 3 100 ? 17.978 -6.783 -41.753 1.00 46.78 97 TYR C C 1
ATOM 4569 O O . TYR C 3 100 ? 16.825 -6.597 -41.364 1.00 47.65 97 TYR C O 1
ATOM 4578 N N . GLY C 3 101 ? 18.740 -5.805 -42.248 1.00 56.09 98 GLY C N 1
ATOM 4579 C CA . GLY C 3 101 ? 18.259 -4.473 -42.545 1.00 58.52 98 GLY C CA 1
ATOM 4580 C C . GLY C 3 101 ? 17.458 -3.798 -41.448 1.00 59.16 98 GLY C C 1
ATOM 4581 O O . GLY C 3 101 ? 17.556 -4.138 -40.265 1.00 59.24 98 GLY C O 1
ATOM 4582 N N . PRO C 3 102 ? 16.642 -2.815 -41.835 1.00 66.12 99 PRO C N 1
ATOM 4583 C CA . PRO C 3 102 ? 15.784 -2.136 -40.847 1.00 70.16 99 PRO C CA 1
ATOM 4584 C C . PRO C 3 102 ? 14.654 -3.003 -40.318 1.00 70.07 99 PRO C C 1
ATOM 4585 O O . PRO C 3 102 ? 14.135 -2.719 -39.231 1.00 63.69 99 PRO C O 1
ATOM 4589 N N . ARG C 3 103 ? 14.256 -4.047 -41.048 1.00 75.83 100 ARG C N 1
ATOM 4590 C CA . ARG C 3 103 ? 13.211 -4.936 -40.556 1.00 74.67 100 ARG C CA 1
ATOM 4591 C C . ARG C 3 103 ? 13.713 -5.782 -39.393 1.00 74.09 100 ARG C C 1
ATOM 4592 O O . ARG C 3 103 ? 13.071 -5.842 -38.341 1.00 77.56 100 ARG C O 1
ATOM 4594 N N . GLY C 3 104 ? 14.861 -6.441 -39.562 1.00 67.83 101 GLY C N 1
ATOM 4595 C CA . GLY C 3 104 ? 15.371 -7.363 -38.566 1.00 59.72 101 GLY C CA 1
ATOM 4596 C C . GLY C 3 104 ? 14.611 -8.674 -38.523 1.00 58.77 101 GLY C C 1
ATOM 4597 O O . GLY C 3 104 ? 13.584 -8.821 -39.189 1.00 58.19 101 GLY C O 1
ATOM 4598 N N . ILE C 3 105 ? 15.106 -9.641 -37.755 1.00 55.58 102 ILE C N 1
ATOM 4599 C CA . ILE C 3 105 ? 14.347 -10.859 -37.482 1.00 58.74 102 ILE C CA 1
ATOM 4600 C C . ILE C 3 105 ? 13.865 -10.794 -36.034 1.00 66.87 102 ILE C C 1
ATOM 4601 O O . ILE C 3 105 ? 14.589 -11.222 -35.124 1.00 67.88 102 ILE C O 1
ATOM 4606 N N . PRO C 3 106 ? 12.668 -10.260 -35.767 1.00 70.53 103 PRO C N 1
ATOM 4607 C CA . PRO C 3 106 ? 12.201 -10.193 -34.385 1.00 69.78 103 PRO C CA 1
ATOM 4608 C C . PRO C 3 106 ? 11.805 -11.551 -33.896 1.00 66.42 103 PRO C C 1
ATOM 4609 O O . PRO C 3 106 ? 11.349 -12.412 -34.679 1.00 66.81 103 PRO C O 1
ATOM 4613 N N . PRO C 3 107 ? 11.935 -11.839 -32.583 1.00 65.87 104 PRO C N 1
ATOM 4614 C CA . PRO C 3 107 ? 12.439 -10.905 -31.573 1.00 65.34 104 PRO C CA 1
ATOM 4615 C C . PRO C 3 107 ? 13.904 -11.139 -31.327 1.00 56.99 104 PRO C C 1
ATOM 4616 O O . PRO C 3 107 ? 14.416 -10.699 -30.302 1.00 58.57 104 PRO C O 1
ATOM 4620 N N . ILE C 3 108 ? 14.559 -11.855 -32.239 1.00 54.43 105 ILE C N 1
ATOM 4621 C CA . ILE C 3 108 ? 15.933 -12.274 -32.003 1.00 53.70 105 ILE C CA 1
ATOM 4622 C C . ILE C 3 108 ? 16.946 -11.237 -32.497 1.00 54.38 105 ILE C C 1
ATOM 4623 O O . ILE C 3 108 ? 18.032 -11.125 -31.923 1.00 64.59 105 ILE C O 1
ATOM 4628 N N . ILE C 3 109 ? 16.606 -10.443 -33.517 1.00 49.52 106 ILE C N 1
ATOM 4629 C CA . ILE C 3 109 ? 17.481 -9.391 -34.042 1.00 45.73 106 ILE C CA 1
ATOM 4630 C C . ILE C 3 109 ? 16.653 -8.132 -34.287 1.00 49.89 106 ILE C C 1
ATOM 4631 O O . ILE C 3 109 ? 15.695 -8.158 -35.069 1.00 52.04 106 ILE C O 1
ATOM 4636 N N . GLY C 3 110 ? 17.039 -7.024 -33.659 1.00 51.67 107 GLY C N 1
ATOM 4637 C CA . GLY C 3 110 ? 16.304 -5.786 -33.788 1.00 54.22 107 GLY C CA 1
ATOM 4638 C C . GLY C 3 110 ? 16.574 -5.075 -35.101 1.00 59.47 107 GLY C C 1
ATOM 4639 O O . GLY C 3 110 ? 17.238 -5.602 -36.001 1.00 56.54 107 GLY C O 1
ATOM 4640 N N . PRO C 3 111 ? 16.055 -3.860 -35.237 1.00 71.77 108 PRO C N 1
ATOM 4641 C CA . PRO C 3 111 ? 16.268 -3.097 -36.471 1.00 74.49 108 PRO C CA 1
ATOM 4642 C C . PRO C 3 111 ? 17.665 -2.498 -36.547 1.00 70.35 108 PRO C C 1
ATOM 4643 O O . PRO C 3 111 ? 18.308 -2.211 -35.533 1.00 67.88 108 PRO C O 1
ATOM 4647 N N . ASN C 3 112 ? 18.126 -2.325 -37.788 1.00 71.88 109 ASN C N 1
ATOM 4648 C CA . ASN C 3 112 ? 19.385 -1.642 -38.096 1.00 74.16 109 ASN C CA 1
ATOM 4649 C C . ASN C 3 112 ? 20.543 -2.154 -37.244 1.00 71.53 109 ASN C C 1
ATOM 4650 O O . ASN C 3 112 ? 21.430 -1.395 -36.846 1.00 76.07 109 ASN C O 1
ATOM 4655 N N . GLU C 3 113 ? 20.546 -3.457 -36.974 1.00 62.16 110 GLU C N 1
ATOM 4656 C CA . GLU C 3 113 ? 21.558 -4.064 -36.119 1.00 59.06 110 GLU C CA 1
ATOM 4657 C C . GLU C 3 113 ? 22.755 -4.543 -36.929 1.00 57.20 110 GLU C C 1
ATOM 4658 O O . GLU C 3 113 ? 22.606 -5.143 -37.998 1.00 52.86 110 GLU C O 1
ATOM 4664 N N . THR C 3 114 ? 23.946 -4.274 -36.399 1.00 58.48 111 THR C N 1
ATOM 4665 C CA . THR C 3 114 ? 25.193 -4.816 -36.918 1.00 53.51 111 THR C CA 1
ATOM 4666 C C . THR C 3 114 ? 25.513 -6.119 -36.187 1.00 51.55 111 THR C C 1
ATOM 4667 O O . THR C 3 114 ? 25.480 -6.167 -34.953 1.00 51.41 111 THR C O 1
ATOM 4671 N N . LEU C 3 115 ? 25.809 -7.175 -36.946 1.00 47.49 112 LEU C N 1
ATOM 4672 C CA . LEU C 3 115 ? 25.998 -8.512 -36.398 1.00 43.85 112 LEU C CA 1
ATOM 4673 C C . LEU C 3 115 ? 27.471 -8.902 -36.387 1.00 47.38 112 LEU C C 1
ATOM 4674 O O . LEU C 3 115 ? 28.191 -8.687 -37.369 1.00 51.98 112 LEU C O 1
ATOM 4679 N N . VAL C 3 116 ? 27.918 -9.491 -35.280 1.00 45.83 113 VAL C N 1
ATOM 4680 C CA . VAL C 3 116 ? 29.297 -9.949 -35.136 1.00 46.01 113 VAL C CA 1
ATOM 4681 C C . VAL C 3 116 ? 29.260 -11.459 -34.930 1.00 46.05 113 VAL C C 1
ATOM 4682 O O . VAL C 3 116 ? 28.778 -11.950 -33.895 1.00 45.26 113 VAL C O 1
ATOM 4684 N N . PHE C 3 117 ? 29.763 -12.194 -35.918 1.00 45.99 114 PHE C N 1
ATOM 4685 C CA . PHE C 3 117 ? 29.815 -13.648 -35.883 1.00 43.67 114 PHE C CA 1
ATOM 4686 C C . PHE C 3 117 ? 31.249 -14.080 -35.626 1.00 46.26 114 PHE C C 1
ATOM 4687 O O . PHE C 3 117 ? 32.173 -13.606 -36.295 1.00 47.30 114 PHE C O 1
ATOM 4695 N N . GLU C 3 118 ? 31.427 -14.966 -34.653 1.00 47.50 115 GLU C N 1
ATOM 4696 C CA . GLU C 3 118 ? 32.709 -15.600 -34.381 1.00 48.38 115 GLU C CA 1
ATOM 4697 C C . GLU C 3 118 ? 32.608 -16.978 -35.018 1.00 48.56 115 GLU C C 1
ATOM 4698 O O . GLU C 3 118 ? 31.966 -17.878 -34.476 1.00 54.63 115 GLU C O 1
ATOM 4704 N N . VAL C 3 119 ? 33.205 -17.135 -36.188 1.00 51.06 116 VAL C N 1
ATOM 4705 C CA . VAL C 3 119 ? 33.044 -18.357 -36.964 1.00 57.41 116 VAL C CA 1
ATOM 4706 C C . VAL C 3 119 ? 34.346 -19.147 -36.954 1.00 64.70 116 VAL C C 1
ATOM 4707 O O . VAL C 3 119 ? 35.450 -18.587 -36.953 1.00 67.88 116 VAL C O 1
ATOM 4711 N N . GLU C 3 120 ? 34.202 -20.468 -36.925 1.00 65.79 117 GLU C N 1
ATOM 4712 C CA . GLU C 3 120 ? 35.295 -21.399 -37.158 1.00 68.44 117 GLU C CA 1
ATOM 4713 C C . GLU C 3 120 ? 34.903 -22.268 -38.342 1.00 63.89 117 GLU C C 1
ATOM 4714 O O . GLU C 3 120 ? 33.907 -22.991 -38.273 1.00 65.79 117 GLU C O 1
ATOM 4720 N N . LEU C 3 121 ? 35.664 -22.184 -39.429 1.00 59.93 118 LEU C N 1
ATOM 4721 C CA . LEU C 3 121 ? 35.372 -22.979 -40.616 1.00 56.59 118 LEU C CA 1
ATOM 4722 C C . LEU C 3 121 ? 35.881 -24.395 -40.367 1.00 64.34 118 LEU C C 1
ATOM 4723 O O . LEU C 3 121 ? 37.069 -24.677 -40.518 1.00 68.76 118 LEU C O 1
ATOM 4728 N N . LEU C 3 122 ? 34.970 -25.290 -39.968 1.00 65.68 119 LEU C N 1
ATOM 4729 C CA . LEU C 3 122 ? 35.343 -26.665 -39.639 1.00 67.15 119 LEU C CA 1
ATOM 4730 C C . LEU C 3 122 ? 35.591 -27.496 -40.889 1.00 66.74 119 LEU C C 1
ATOM 4731 O O . LEU C 3 122 ? 36.437 -28.400 -40.881 1.00 74.93 119 LEU C O 1
ATOM 4736 N N . GLY C 3 123 ? 34.849 -27.235 -41.960 1.00 91.85 120 GLY C N 1
ATOM 4737 C CA . GLY C 3 123 ? 34.984 -28.058 -43.144 1.00 85.35 120 GLY C CA 1
ATOM 4738 C C . GLY C 3 123 ? 34.418 -27.396 -44.376 1.00 87.70 120 GLY C C 1
ATOM 4739 O O . GLY C 3 123 ? 33.565 -26.506 -44.300 1.00 91.46 120 GLY C O 1
ATOM 4740 N N . VAL C 3 124 ? 34.929 -27.836 -45.522 1.00 91.32 121 VAL C N 1
ATOM 4741 C CA . VAL C 3 124 ? 34.432 -27.469 -46.843 1.00 91.49 121 VAL C CA 1
ATOM 4742 C C . VAL C 3 124 ? 34.206 -28.773 -47.599 1.00 94.14 121 VAL C C 1
ATOM 4743 O O . VAL C 3 124 ? 35.127 -29.594 -47.709 1.00 93.18 121 VAL C O 1
ATOM 4747 N N . ASN C 3 125 ? 32.986 -28.973 -48.091 1.00 97.26 122 ASN C N 1
ATOM 4748 C CA . ASN C 3 125 ? 32.588 -30.224 -48.739 1.00 95.37 122 ASN C CA 1
ATOM 4749 C C . ASN C 3 125 ? 32.781 -31.437 -47.819 1.00 89.47 122 ASN C C 1
ATOM 4750 O O . ASN C 3 125 ? 33.854 -32.044 -47.768 1.00 84.66 122 ASN C O 1
ATOM 4755 N N . ARG D 1 31 ? 27.328 37.543 -25.217 1.00 82.07 65 ARG D N 1
ATOM 4756 C CA . ARG D 1 31 ? 26.028 36.972 -25.556 1.00 86.09 65 ARG D CA 1
ATOM 4757 C C . ARG D 1 31 ? 25.021 38.034 -26.027 1.00 88.69 65 ARG D C 1
ATOM 4758 O O . ARG D 1 31 ? 25.081 39.191 -25.612 1.00 91.26 65 ARG D O 1
ATOM 4766 N N . ALA D 1 32 ? 24.092 37.614 -26.895 1.00 86.39 66 ALA D N 1
ATOM 4767 C CA . ALA D 1 32 ? 23.153 38.547 -27.514 1.00 87.33 66 ALA D CA 1
ATOM 4768 C C . ALA D 1 32 ? 22.151 39.097 -26.508 1.00 92.99 66 ALA D C 1
ATOM 4769 O O . ALA D 1 32 ? 21.837 40.294 -26.525 1.00 96.61 66 ALA D O 1
ATOM 4771 N N . VAL D 1 33 ? 21.621 38.238 -25.642 1.00 89.59 67 VAL D N 1
ATOM 4772 C CA . VAL D 1 33 ? 20.628 38.654 -24.661 1.00 89.19 67 VAL D CA 1
ATOM 4773 C C . VAL D 1 33 ? 21.271 38.650 -23.279 1.00 90.95 67 VAL D C 1
ATOM 4774 O O . VAL D 1 33 ? 21.296 37.617 -22.595 1.00 86.28 67 VAL D O 1
ATOM 4778 N N . LYS D 1 34 ? 21.802 39.807 -22.862 1.00 94.39 68 LYS D N 1
ATOM 4779 C CA . LYS D 1 34 ? 22.451 39.945 -21.561 1.00 90.36 68 LYS D CA 1
ATOM 4780 C C . LYS D 1 34 ? 21.467 40.188 -20.419 1.00 84.20 68 LYS D C 1
ATOM 4781 O O . LYS D 1 34 ? 21.878 40.139 -19.254 1.00 81.78 68 LYS D O 1
ATOM 4783 N N . SER D 1 35 ? 20.186 40.435 -20.721 1.00 84.29 69 SER D N 1
ATOM 4784 C CA . SER D 1 35 ? 19.164 40.576 -19.684 1.00 83.39 69 SER D CA 1
ATOM 4785 C C . SER D 1 35 ? 18.984 39.315 -18.833 1.00 80.93 69 SER D C 1
ATOM 4786 O O . SER D 1 35 ? 18.393 39.398 -17.750 1.00 79.44 69 SER D O 1
ATOM 4788 N N . VAL D 1 36 ? 19.451 38.152 -19.292 1.00 72.34 70 VAL D N 1
ATOM 4789 C CA . VAL D 1 36 ? 19.254 36.900 -18.572 1.00 74.05 70 VAL D CA 1
ATOM 4790 C C . VAL D 1 36 ? 20.600 36.401 -18.063 1.00 73.97 70 VAL D C 1
ATOM 4791 O O . VAL D 1 36 ? 21.606 36.436 -18.784 1.00 73.44 70 VAL D O 1
ATOM 4795 N N . ASP D 1 37 ? 20.613 35.924 -16.819 1.00 67.07 71 ASP D N 1
ATOM 4796 C CA . ASP D 1 37 ? 21.867 35.508 -16.211 1.00 69.98 71 ASP D CA 1
ATOM 4797 C C . ASP D 1 37 ? 22.272 34.121 -16.717 1.00 69.93 71 ASP D C 1
ATOM 4798 O O . ASP D 1 37 ? 21.429 33.221 -16.831 1.00 65.74 71 ASP D O 1
ATOM 4803 N N . PRO D 1 38 ? 23.552 33.930 -17.025 1.00 70.57 72 PRO D N 1
ATOM 4804 C CA . PRO D 1 38 ? 24.050 32.611 -17.397 1.00 63.07 72 PRO D CA 1
ATOM 4805 C C . PRO D 1 38 ? 24.032 31.686 -16.197 1.00 63.90 72 PRO D C 1
ATOM 4806 O O . PRO D 1 38 ? 23.919 32.142 -15.050 1.00 67.40 72 PRO D O 1
ATOM 4810 N N . PRO D 1 39 ? 24.137 30.382 -16.404 1.00 60.58 73 PRO D N 1
ATOM 4811 C CA . PRO D 1 39 ? 24.092 29.468 -15.262 1.00 56.01 73 PRO D CA 1
ATOM 4812 C C . PRO D 1 39 ? 25.406 29.496 -14.493 1.00 56.61 73 PRO D C 1
ATOM 4813 O O . PRO D 1 39 ? 26.459 29.860 -15.019 1.00 62.14 73 PRO D O 1
ATOM 4817 N N . ALA D 1 40 ? 25.319 29.129 -13.214 1.00 58.73 74 ALA D N 1
ATOM 4818 C CA . ALA D 1 40 ? 26.489 28.968 -12.363 1.00 51.45 74 ALA D CA 1
ATOM 4819 C C . ALA D 1 40 ? 27.317 27.767 -12.821 1.00 64.25 74 ALA D C 1
ATOM 4820 O O . ALA D 1 40 ? 26.892 26.970 -13.664 1.00 62.55 74 ALA D O 1
ATOM 4822 N N . THR D 1 41 ? 28.511 27.639 -12.238 1.00 66.80 75 THR D N 1
ATOM 4823 C CA . THR D 1 41 ? 29.422 26.550 -12.578 1.00 74.69 75 THR D CA 1
ATOM 4824 C C . THR D 1 41 ? 28.774 25.175 -12.374 1.00 79.10 75 THR D C 1
ATOM 4825 O O . THR D 1 41 ? 27.836 25.000 -11.586 1.00 73.65 75 THR D O 1
ATOM 4829 N N . PHE D 1 42 ? 29.282 24.190 -13.115 1.00 80.50 76 PHE D N 1
ATOM 4830 C CA . PHE D 1 42 ? 28.881 22.798 -12.967 1.00 71.48 76 PHE D CA 1
ATOM 4831 C C . PHE D 1 42 ? 29.866 22.014 -12.103 1.00 66.71 76 PHE D C 1
ATOM 4832 O O . PHE D 1 42 ? 29.771 20.784 -12.030 1.00 56.52 76 PHE D O 1
ATOM 4840 N N . LYS D 1 43 ? 30.812 22.695 -11.453 1.00 64.12 77 LYS D N 1
ATOM 4841 C CA . LYS D 1 43 ? 31.846 22.022 -10.667 1.00 58.94 77 LYS D CA 1
ATOM 4842 C C . LYS D 1 43 ? 32.246 22.872 -9.464 1.00 56.85 77 LYS D C 1
ATOM 4843 O O . LYS D 1 43 ? 33.292 23.525 -9.463 1.00 65.82 77 LYS D O 1
ATOM 4845 N N . PRO D 1 44 ? 31.441 22.866 -8.405 1.00 53.95 78 PRO D N 1
ATOM 4846 C CA . PRO D 1 44 ? 31.853 23.511 -7.156 1.00 51.86 78 PRO D CA 1
ATOM 4847 C C . PRO D 1 44 ? 32.740 22.615 -6.301 1.00 52.23 78 PRO D C 1
ATOM 4848 O O . PRO D 1 44 ? 32.688 21.385 -6.363 1.00 53.86 78 PRO D O 1
ATOM 4852 N N . LYS D 1 45 ? 33.549 23.270 -5.475 1.00 52.25 79 LYS D N 1
ATOM 4853 C CA . LYS D 1 45 ? 34.464 22.569 -4.590 1.00 51.30 79 LYS D CA 1
ATOM 4854 C C . LYS D 1 45 ? 33.702 21.892 -3.463 1.00 50.12 79 LYS D C 1
ATOM 4855 O O . LYS D 1 45 ? 32.631 22.343 -3.047 1.00 51.35 79 LYS D O 1
ATOM 4857 N N . ASP D 1 46 ? 34.274 20.795 -2.959 1.00 46.93 80 ASP D N 1
ATOM 4858 C CA . ASP D 1 46 ? 33.623 20.066 -1.872 1.00 46.71 80 ASP D CA 1
ATOM 4859 C C . ASP D 1 46 ? 33.350 20.972 -0.675 1.00 49.33 80 ASP D C 1
ATOM 4860 O O . ASP D 1 46 ? 32.330 20.815 0.005 1.00 48.58 80 ASP D O 1
ATOM 4865 N N . GLU D 1 47 ? 34.247 21.937 -0.420 1.00 51.30 81 GLU D N 1
ATOM 4866 C CA . GLU D 1 47 ? 34.125 22.845 0.721 1.00 52.21 81 GLU D CA 1
ATOM 4867 C C . GLU D 1 47 ? 32.923 23.774 0.598 1.00 52.59 81 GLU D C 1
ATOM 4868 O O . GLU D 1 47 ? 32.394 24.238 1.612 1.00 54.44 81 GLU D O 1
ATOM 4870 N N . GLN D 1 48 ? 32.485 24.073 -0.622 1.00 49.23 82 GLN D N 1
ATOM 4871 C CA . GLN D 1 48 ? 31.262 24.844 -0.768 1.00 49.38 82 GLN D CA 1
ATOM 4872 C C . GLN D 1 48 ? 30.018 23.997 -0.574 1.00 51.22 82 GLN D C 1
ATOM 4873 O O . GLN D 1 48 ? 29.015 24.498 -0.060 1.00 53.66 82 GLN D O 1
ATOM 4879 N N . VAL D 1 49 ? 30.065 22.723 -0.968 1.00 45.22 83 VAL D N 1
ATOM 4880 C CA . VAL D 1 49 ? 28.858 21.909 -1.043 1.00 40.96 83 VAL D CA 1
ATOM 4881 C C . VAL D 1 49 ? 28.532 21.219 0.278 1.00 44.31 83 VAL D C 1
ATOM 4882 O O . VAL D 1 49 ? 27.360 20.881 0.516 1.00 39.56 83 VAL D O 1
ATOM 4886 N N . PHE D 1 50 ? 29.524 21.029 1.157 1.00 45.46 84 PHE D N 1
ATOM 4887 C CA . PHE D 1 50 ? 29.324 20.352 2.435 1.00 44.43 84 PHE D CA 1
ATOM 4888 C C . PHE D 1 50 ? 29.817 21.207 3.599 1.00 47.17 84 PHE D C 1
ATOM 4889 O O . PHE D 1 50 ? 30.945 21.726 3.574 1.00 47.46 84 PHE D O 1
ATOM 4897 N N . TYR D 1 51 ? 28.958 21.342 4.624 1.00 43.84 85 TYR D N 1
ATOM 4898 C CA . TYR D 1 51 ? 29.357 21.875 5.923 1.00 45.41 85 TYR D CA 1
ATOM 4899 C C . TYR D 1 51 ? 30.573 21.124 6.462 1.00 51.92 85 TYR D C 1
ATOM 4900 O O . TYR D 1 51 ? 30.849 19.994 6.051 1.00 55.35 85 TYR D O 1
ATOM 4909 N N . PRO D 1 52 ? 31.305 21.717 7.409 1.00 57.59 86 PRO D N 1
ATOM 4910 C CA . PRO D 1 52 ? 32.469 21.008 7.960 1.00 56.25 86 PRO D CA 1
ATOM 4911 C C . PRO D 1 52 ? 32.127 19.669 8.590 1.00 60.77 86 PRO D C 1
ATOM 4912 O O . PRO D 1 52 ? 33.004 18.807 8.680 1.00 66.47 86 PRO D O 1
ATOM 4916 N N . ASN D 1 53 ? 30.876 19.449 8.993 1.00 57.61 87 ASN D N 1
ATOM 4917 C CA . ASN D 1 53 ? 30.449 18.165 9.547 1.00 55.95 87 ASN D CA 1
ATOM 4918 C C . ASN D 1 53 ? 30.204 17.081 8.494 1.00 49.66 87 ASN D C 1
ATOM 4919 O O . ASN D 1 53 ? 29.800 15.980 8.864 1.00 48.39 87 ASN D O 1
ATOM 4924 N N . GLY D 1 54 ? 30.414 17.348 7.205 1.00 48.74 88 GLY D N 1
ATOM 4925 C CA . GLY D 1 54 ? 30.137 16.369 6.170 1.00 36.50 88 GLY D CA 1
ATOM 4926 C C . GLY D 1 54 ? 28.722 16.382 5.621 1.00 41.23 88 GLY D C 1
ATOM 4927 O O . GLY D 1 54 ? 28.487 15.801 4.560 1.00 41.75 88 GLY D O 1
ATOM 4928 N N . LYS D 1 55 ? 27.779 17.022 6.314 1.00 37.45 89 LYS D N 1
ATOM 4929 C CA . LYS D 1 55 ? 26.411 17.118 5.841 1.00 38.39 89 LYS D CA 1
ATOM 4930 C C . LYS D 1 55 ? 26.314 18.160 4.732 1.00 42.17 89 LYS D C 1
ATOM 4931 O O . LYS D 1 55 ? 27.128 19.084 4.667 1.00 50.02 89 LYS D O 1
ATOM 4937 N N . PRO D 1 56 ? 25.356 18.012 3.817 1.00 33.88 90 PRO D N 1
ATOM 4938 C CA . PRO D 1 56 ? 25.267 18.967 2.708 1.00 34.50 90 PRO D CA 1
ATOM 4939 C C . PRO D 1 56 ? 24.889 20.345 3.213 1.00 41.99 90 PRO D C 1
ATOM 4940 O O . PRO D 1 56 ? 24.038 20.494 4.094 1.00 42.85 90 PRO D O 1
ATOM 4944 N N . ASN D 1 57 ? 25.543 21.353 2.644 1.00 46.74 91 ASN D N 1
ATOM 4945 C CA . ASN D 1 57 ? 25.249 22.768 2.887 1.00 40.20 91 ASN D CA 1
ATOM 4946 C C . ASN D 1 57 ? 24.024 23.169 2.075 1.00 39.81 91 ASN D C 1
ATOM 4947 O O . ASN D 1 57 ? 24.134 23.589 0.922 1.00 40.05 91 ASN D O 1
ATOM 4952 N N . HIS D 1 58 ? 22.834 23.049 2.684 1.00 42.86 92 HIS D N 1
ATOM 4953 C CA . HIS D 1 58 ? 21.599 23.365 1.959 1.00 46.84 92 HIS D CA 1
ATOM 4954 C C . HIS D 1 58 ? 21.522 24.837 1.578 1.00 50.29 92 HIS D C 1
ATOM 4955 O O . HIS D 1 58 ? 21.001 25.172 0.508 1.00 53.61 92 HIS D O 1
ATOM 4962 N N . GLN D 1 59 ? 22.042 25.722 2.429 1.00 50.60 93 GLN D N 1
ATOM 4963 C CA . GLN D 1 59 ? 22.088 27.135 2.089 1.00 54.31 93 GLN D CA 1
ATOM 4964 C C . GLN D 1 59 ? 22.808 27.351 0.768 1.00 46.15 93 GLN D C 1
ATOM 4965 O O . GLN D 1 59 ? 22.302 28.050 -0.114 1.00 46.95 93 GLN D O 1
ATOM 4971 N N . PHE D 1 60 ? 23.963 26.717 0.592 1.00 48.03 94 PHE D N 1
ATOM 4972 C CA . PHE D 1 60 ? 24.674 26.834 -0.677 1.00 49.48 94 PHE D CA 1
ATOM 4973 C C . PHE D 1 60 ? 23.874 26.221 -1.823 1.00 50.14 94 PHE D C 1
ATOM 4974 O O . PHE D 1 60 ? 23.749 26.823 -2.898 1.00 51.24 94 PHE D O 1
ATOM 4982 N N . LEU D 1 61 ? 23.352 25.006 -1.620 1.00 41.24 95 LEU D N 1
ATOM 4983 C CA . LEU D 1 61 ? 22.660 24.306 -2.696 1.00 47.48 95 LEU D CA 1
ATOM 4984 C C . LEU D 1 61 ? 21.463 25.100 -3.204 1.00 47.21 95 LEU D C 1
ATOM 4985 O O . LEU D 1 61 ? 21.183 25.107 -4.411 1.00 45.42 95 LEU D O 1
ATOM 4990 N N . LYS D 1 62 ? 20.746 25.773 -2.295 1.00 47.27 96 LYS D N 1
ATOM 4991 C CA . LYS D 1 62 ? 19.578 26.558 -2.679 1.00 49.63 96 LYS D CA 1
ATOM 4992 C C . LYS D 1 62 ? 19.929 27.596 -3.735 1.00 48.90 96 LYS D C 1
ATOM 4993 O O . LYS D 1 62 ? 19.332 27.618 -4.818 1.00 48.74 96 LYS D O 1
ATOM 4999 N N . GLN D 1 63 ? 20.912 28.460 -3.437 1.00 46.31 97 GLN D N 1
ATOM 5000 C CA . GLN D 1 63 ? 21.322 29.481 -4.404 1.00 54.84 97 GLN D CA 1
ATOM 5001 C C . GLN D 1 63 ? 21.907 28.851 -5.655 1.00 51.61 97 GLN D C 1
ATOM 5002 O O . GLN D 1 63 ? 21.588 29.268 -6.775 1.00 53.87 97 GLN D O 1
ATOM 5008 N N . HIS D 1 64 ? 22.770 27.855 -5.484 1.00 45.63 98 HIS D N 1
ATOM 5009 C CA . HIS D 1 64 ? 23.453 27.276 -6.632 1.00 44.86 98 HIS D CA 1
ATOM 5010 C C . HIS D 1 64 ? 22.449 26.664 -7.608 1.00 50.45 98 HIS D C 1
ATOM 5011 O O . HIS D 1 64 ? 22.546 26.855 -8.827 1.00 43.87 98 HIS D O 1
ATOM 5018 N N . PHE D 1 65 ? 21.452 25.947 -7.083 1.00 45.85 99 PHE D N 1
ATOM 5019 C CA . PHE D 1 65 ? 20.441 25.386 -7.965 1.00 42.66 99 PHE D CA 1
ATOM 5020 C C . PHE D 1 65 ? 19.564 26.477 -8.570 1.00 46.56 99 PHE D C 1
ATOM 5021 O O . PHE D 1 65 ? 19.136 26.340 -9.720 1.00 46.45 99 PHE D O 1
ATOM 5029 N N . ILE D 1 66 ? 19.320 27.579 -7.844 1.00 51.13 100 ILE D N 1
ATOM 5030 C CA . ILE D 1 66 ? 18.535 28.677 -8.421 1.00 54.59 100 ILE D CA 1
ATOM 5031 C C . ILE D 1 66 ? 19.209 29.190 -9.687 1.00 49.93 100 ILE D C 1
ATOM 5032 O O . ILE D 1 66 ? 18.547 29.514 -10.681 1.00 48.06 100 ILE D O 1
ATOM 5037 N N . HIS D 1 67 ? 20.536 29.220 -9.692 1.00 47.75 101 HIS D N 1
ATOM 5038 C CA . HIS D 1 67 ? 21.282 29.687 -10.851 1.00 53.52 101 HIS D CA 1
ATOM 5039 C C . HIS D 1 67 ? 21.675 28.556 -11.802 1.00 54.40 101 HIS D C 1
ATOM 5040 O O . HIS D 1 67 ? 22.659 28.684 -12.547 1.00 48.44 101 HIS D O 1
ATOM 5047 N N . GLU D 1 68 ? 20.909 27.459 -11.799 1.00 50.17 102 GLU D N 1
ATOM 5048 C CA . GLU D 1 68 ? 21.048 26.333 -12.721 1.00 43.50 102 GLU D CA 1
ATOM 5049 C C . GLU D 1 68 ? 22.422 25.671 -12.657 1.00 42.87 102 GLU D C 1
ATOM 5050 O O . GLU D 1 68 ? 22.795 24.940 -13.576 1.00 42.24 102 GLU D O 1
ATOM 5056 N N . GLY D 1 69 ? 23.180 25.890 -11.581 1.00 43.19 103 GLY D N 1
ATOM 5057 C CA . GLY D 1 69 ? 24.439 25.195 -11.419 1.00 46.39 103 GLY D CA 1
ATOM 5058 C C . GLY D 1 69 ? 24.250 23.712 -11.170 1.00 49.78 103 GLY D C 1
ATOM 5059 O O . GLY D 1 69 ? 23.184 23.244 -10.773 1.00 55.50 103 GLY D O 1
ATOM 5060 N N . ARG D 1 70 ? 25.302 22.945 -11.425 1.00 51.39 104 ARG D N 1
ATOM 5061 C CA . ARG D 1 70 ? 25.266 21.510 -11.180 1.00 49.34 104 ARG D CA 1
ATOM 5062 C C . ARG D 1 70 ? 26.349 21.130 -10.179 1.00 48.42 104 ARG D C 1
ATOM 5063 O O . ARG D 1 70 ? 27.279 21.896 -9.909 1.00 40.85 104 ARG D O 1
ATOM 5071 N N . LEU D 1 71 ? 26.225 19.929 -9.638 1.00 37.21 105 LEU D N 1
ATOM 5072 C CA . LEU D 1 71 ? 27.226 19.395 -8.740 1.00 34.94 105 LEU D CA 1
ATOM 5073 C C . LEU D 1 71 ? 28.134 18.443 -9.498 1.00 38.99 105 LEU D C 1
ATOM 5074 O O . LEU D 1 71 ? 27.781 17.943 -10.569 1.00 34.12 105 LEU D O 1
ATOM 5079 N N . HIS D 1 72 ? 29.334 18.232 -8.943 1.00 37.40 106 HIS D N 1
ATOM 5080 C CA . HIS D 1 72 ? 30.094 17.037 -9.269 1.00 34.58 106 HIS D CA 1
ATOM 5081 C C . HIS D 1 72 ? 29.245 15.811 -8.952 1.00 39.14 106 HIS D C 1
ATOM 5082 O O . HIS D 1 72 ? 28.493 15.784 -7.966 1.00 37.33 106 HIS D O 1
ATOM 5089 N N . GLU D 1 73 ? 29.380 14.780 -9.781 1.00 32.51 107 GLU D N 1
ATOM 5090 C CA . GLU D 1 73 ? 28.564 13.593 -9.588 1.00 35.27 107 GLU D CA 1
ATOM 5091 C C . GLU D 1 73 ? 28.798 12.953 -8.222 1.00 38.08 107 GLU D C 1
ATOM 5092 O O . GLU D 1 73 ? 27.846 12.494 -7.583 1.00 43.42 107 GLU D O 1
ATOM 5098 N N . HIS D 1 74 ? 30.050 12.922 -7.744 1.00 39.78 108 HIS D N 1
ATOM 5099 C CA . HIS D 1 74 ? 30.317 12.295 -6.447 1.00 29.10 108 HIS D CA 1
ATOM 5100 C C . HIS D 1 74 ? 29.727 13.114 -5.310 1.00 29.80 108 HIS D C 1
ATOM 5101 O O . HIS D 1 74 ? 29.366 12.556 -4.268 1.00 26.88 108 HIS D O 1
ATOM 5108 N N . GLN D 1 75 ? 29.630 14.431 -5.485 1.00 29.18 109 GLN D N 1
ATOM 5109 C CA . GLN D 1 75 ? 28.883 15.240 -4.529 1.00 32.17 109 GLN D CA 1
ATOM 5110 C C . GLN D 1 75 ? 27.397 14.882 -4.537 1.00 35.84 109 GLN D C 1
ATOM 5111 O O . GLN D 1 75 ? 26.795 14.679 -3.477 1.00 37.45 109 GLN D O 1
ATOM 5117 N N . ALA D 1 76 ? 26.773 14.837 -5.720 1.00 31.24 110 ALA D N 1
ATOM 5118 C CA . ALA D 1 76 ? 25.352 14.508 -5.764 1.00 27.20 110 ALA D CA 1
ATOM 5119 C C . ALA D 1 76 ? 25.120 13.126 -5.173 1.00 34.37 110 ALA D C 1
ATOM 5120 O O . ALA D 1 76 ? 24.232 12.945 -4.331 1.00 38.23 110 ALA D O 1
ATOM 5122 N N . ILE D 1 77 ? 25.959 12.155 -5.554 1.00 31.01 111 ILE D N 1
ATOM 5123 C CA . ILE D 1 77 ? 25.798 10.785 -5.073 1.00 30.91 111 ILE D CA 1
ATOM 5124 C C . ILE D 1 77 ? 26.000 10.724 -3.568 1.00 30.39 111 ILE D C 1
ATOM 5125 O O . ILE D 1 77 ? 25.302 9.976 -2.874 1.00 26.73 111 ILE D O 1
ATOM 5130 N N . GLN D 1 78 ? 26.889 11.550 -3.026 1.00 32.61 112 GLN D N 1
ATOM 5131 C CA . GLN D 1 78 ? 27.068 11.563 -1.579 1.00 38.39 112 GLN D CA 1
ATOM 5132 C C . GLN D 1 78 ? 25.797 12.043 -0.866 1.00 41.71 112 GLN D C 1
ATOM 5133 O O . GLN D 1 78 ? 25.432 11.505 0.186 1.00 37.55 112 GLN D O 1
ATOM 5139 N N . ILE D 1 79 ? 25.092 13.034 -1.429 1.00 36.23 113 ILE D N 1
ATOM 5140 C CA . ILE D 1 79 ? 23.846 13.477 -0.800 1.00 34.73 113 ILE D CA 1
ATOM 5141 C C . ILE D 1 79 ? 22.812 12.354 -0.826 1.00 36.27 113 ILE D C 1
ATOM 5142 O O . ILE D 1 79 ? 22.075 12.135 0.147 1.00 28.16 113 ILE D O 1
ATOM 5147 N N . LEU D 1 80 ? 22.747 11.623 -1.940 1.00 29.44 114 LEU D N 1
ATOM 5148 C CA . LEU D 1 80 ? 21.780 10.547 -2.068 1.00 29.27 114 LEU D CA 1
ATOM 5149 C C . LEU D 1 80 ? 22.049 9.422 -1.070 1.00 30.54 114 LEU D C 1
ATOM 5150 O O . LEU D 1 80 ? 21.095 8.791 -0.576 1.00 29.08 114 LEU D O 1
ATOM 5155 N N . LYS D 1 81 ? 23.328 9.161 -0.760 1.00 27.54 115 LYS D N 1
ATOM 5156 C CA . LYS D 1 81 ? 23.674 8.065 0.144 1.00 28.66 115 LYS D CA 1
ATOM 5157 C C . LYS D 1 81 ? 23.342 8.418 1.584 1.00 33.51 115 LYS D C 1
ATOM 5158 O O . LYS D 1 81 ? 22.899 7.554 2.354 1.00 39.94 115 LYS D O 1
ATOM 5164 N N . GLN D 1 82 ? 23.582 9.673 1.973 1.00 31.83 116 GLN D N 1
ATOM 5165 C CA . GLN D 1 82 ? 23.180 10.140 3.296 1.00 31.78 116 GLN D CA 1
ATOM 5166 C C . GLN D 1 82 ? 21.663 10.106 3.450 1.00 38.97 116 GLN D C 1
ATOM 5167 O O . GLN D 1 82 ? 21.147 9.679 4.492 1.00 49.11 116 GLN D O 1
ATOM 5173 N N . ALA D 1 83 ? 20.932 10.535 2.415 1.00 33.99 117 ALA D N 1
ATOM 5174 C CA . ALA D 1 83 ? 19.470 10.482 2.455 1.00 31.98 117 ALA D CA 1
ATOM 5175 C C . ALA D 1 83 ? 18.969 9.041 2.582 1.00 31.54 117 ALA D C 1
ATOM 5176 O O . ALA D 1 83 ? 18.195 8.723 3.492 1.00 33.99 117 ALA D O 1
ATOM 5178 N N . THR D 1 84 ? 19.412 8.154 1.683 1.00 25.32 118 THR D N 1
ATOM 5179 C CA . THR D 1 84 ? 19.029 6.746 1.753 1.00 27.07 118 THR D CA 1
ATOM 5180 C C . THR D 1 84 ? 19.298 6.148 3.129 1.00 31.66 118 THR D C 1
ATOM 5181 O O . THR D 1 84 ? 18.474 5.395 3.666 1.00 31.70 118 THR D O 1
ATOM 5185 N N . HIS D 1 85 ? 20.444 6.480 3.718 1.00 32.87 119 HIS D N 1
ATOM 5186 C CA . HIS D 1 85 ? 20.788 5.939 5.026 1.00 29.63 119 HIS D CA 1
ATOM 5187 C C . HIS D 1 85 ? 19.756 6.328 6.081 1.00 35.32 119 HIS D C 1
ATOM 5188 O O . HIS D 1 85 ? 19.295 5.476 6.848 1.00 39.31 119 HIS D O 1
ATOM 5195 N N . LEU D 1 86 ? 19.381 7.614 6.141 1.00 38.31 120 LEU D N 1
ATOM 5196 C CA . LEU D 1 86 ? 18.351 8.034 7.095 1.00 37.17 120 LEU D CA 1
ATOM 5197 C C . LEU D 1 86 ? 16.998 7.420 6.756 1.00 36.86 120 LEU D C 1
ATOM 5198 O O . LEU D 1 86 ? 16.276 6.953 7.646 1.00 40.85 120 LEU D O 1
ATOM 5203 N N . LEU D 1 87 ? 16.633 7.421 5.470 1.00 34.39 121 LEU D N 1
ATOM 5204 C CA . LEU D 1 87 ? 15.292 6.992 5.086 1.00 38.20 121 LEU D CA 1
ATOM 5205 C C . LEU D 1 87 ? 15.099 5.515 5.370 1.00 37.55 121 LEU D C 1
ATOM 5206 O O . LEU D 1 87 ? 14.021 5.094 5.801 1.00 44.38 121 LEU D O 1
ATOM 5211 N N . SER D 1 88 ? 16.141 4.719 5.143 1.00 35.59 122 SER D N 1
ATOM 5212 C CA . SER D 1 88 ? 16.048 3.274 5.291 1.00 36.33 122 SER D CA 1
ATOM 5213 C C . SER D 1 88 ? 15.818 2.865 6.738 1.00 36.97 122 SER D C 1
ATOM 5214 O O . SER D 1 88 ? 15.324 1.760 6.987 1.00 35.59 122 SER D O 1
ATOM 5217 N N . LYS D 1 89 ? 16.144 3.737 7.689 1.00 39.48 123 LYS D N 1
ATOM 5218 C CA . LYS D 1 89 ? 15.924 3.457 9.099 1.00 38.36 123 LYS D CA 1
ATOM 5219 C C . LYS D 1 89 ? 14.555 3.901 9.584 1.00 36.05 123 LYS D C 1
ATOM 5220 O O . LYS D 1 89 ? 14.176 3.562 10.714 1.00 40.41 123 LYS D O 1
ATOM 5226 N N . GLU D 1 90 ? 13.793 4.660 8.749 1.00 35.25 124 GLU D N 1
ATOM 5227 C CA . GLU D 1 90 ? 12.493 5.132 9.202 1.00 34.60 124 GLU D CA 1
ATOM 5228 C C . GLU D 1 90 ? 11.436 4.062 8.970 1.00 32.44 124 GLU D C 1
ATOM 5229 O O . GLU D 1 90 ? 11.566 3.244 8.055 1.00 33.07 124 GLU D O 1
ATOM 5235 N N . PRO D 1 91 ? 10.399 4.039 9.796 1.00 36.89 125 PRO D N 1
ATOM 5236 C CA . PRO D 1 91 ? 9.340 3.044 9.616 1.00 32.77 125 PRO D CA 1
ATOM 5237 C C . PRO D 1 91 ? 8.508 3.335 8.372 1.00 36.02 125 PRO D C 1
ATOM 5238 O O . PRO D 1 91 ? 8.549 4.432 7.809 1.00 42.49 125 PRO D O 1
ATOM 5242 N N . ASN D 1 92 ? 7.787 2.302 7.914 1.00 31.84 126 ASN D N 1
ATOM 5243 C CA . ASN D 1 92 ? 6.833 2.456 6.814 1.00 31.55 126 ASN D CA 1
ATOM 5244 C C . ASN D 1 92 ? 5.820 3.574 7.094 1.00 36.15 126 ASN D C 1
ATOM 5245 O O . ASN D 1 92 ? 5.410 4.310 6.182 1.00 32.65 126 ASN D O 1
ATOM 5250 N N . LEU D 1 93 ? 5.384 3.694 8.348 1.00 39.59 127 LEU D N 1
ATOM 5251 C CA . LEU D 1 93 ? 4.366 4.654 8.757 1.00 40.58 127 LEU D CA 1
ATOM 5252 C C . LEU D 1 93 ? 4.982 5.568 9.807 1.00 43.40 127 LEU D C 1
ATOM 5253 O O . LEU D 1 93 ? 5.272 5.129 10.925 1.00 43.31 127 LEU D O 1
ATOM 5258 N N . LEU D 1 94 ? 5.190 6.829 9.436 1.00 45.97 128 LEU D N 1
ATOM 5259 C CA . LEU D 1 94 ? 5.825 7.808 10.306 1.00 47.59 128 LEU D CA 1
ATOM 5260 C C . LEU D 1 94 ? 4.845 8.322 11.346 1.00 53.65 128 LEU D C 1
ATOM 5261 O O . LEU D 1 94 ? 3.628 8.316 11.147 1.00 55.36 128 LEU D O 1
ATOM 5266 N N . SER D 1 95 ? 5.398 8.805 12.453 1.00 56.82 129 SER D N 1
ATOM 5267 C CA . SER D 1 95 ? 4.666 9.587 13.443 1.00 59.36 129 SER D CA 1
ATOM 5268 C C . SER D 1 95 ? 5.111 11.039 13.312 1.00 60.31 129 SER D C 1
ATOM 5269 O O . SER D 1 95 ? 6.249 11.375 13.658 1.00 59.89 129 SER D O 1
ATOM 5272 N N . VAL D 1 96 ? 4.221 11.898 12.824 1.00 59.57 130 VAL D N 1
ATOM 5273 C CA . VAL D 1 96 ? 4.584 13.296 12.592 1.00 62.82 130 VAL D CA 1
ATOM 5274 C C . VAL D 1 96 ? 3.766 14.210 13.498 1.00 63.95 130 VAL D C 1
ATOM 5275 O O . VAL D 1 96 ? 2.550 14.371 13.296 1.00 55.57 130 VAL D O 1
ATOM 5279 N N . PRO D 1 97 ? 4.387 14.829 14.499 1.00 67.22 131 PRO D N 1
ATOM 5280 C CA . PRO D 1 97 ? 3.637 15.641 15.460 1.00 66.04 131 PRO D CA 1
ATOM 5281 C C . PRO D 1 97 ? 3.376 17.051 14.950 1.00 65.27 131 PRO D C 1
ATOM 5282 O O . PRO D 1 97 ? 4.106 17.598 14.125 1.00 70.81 131 PRO D O 1
ATOM 5286 N N . ALA D 1 98 ? 2.288 17.648 15.477 1.00 61.63 132 ALA D N 1
ATOM 5287 C CA . ALA D 1 98 ? 1.949 19.018 15.127 1.00 61.32 132 ALA D CA 1
ATOM 5288 C C . ALA D 1 98 ? 2.735 19.987 16.010 1.00 63.06 132 ALA D C 1
ATOM 5289 O O . ALA D 1 98 ? 3.115 19.636 17.128 1.00 65.44 132 ALA D O 1
ATOM 5291 N N . PRO D 1 99 ? 3.004 21.225 15.536 1.00 64.71 133 PRO D N 1
ATOM 5292 C CA . PRO D 1 99 ? 2.591 21.839 14.267 1.00 62.13 133 PRO D CA 1
ATOM 5293 C C . PRO D 1 99 ? 3.465 21.406 13.095 1.00 57.85 133 PRO D C 1
ATOM 5294 O O . PRO D 1 99 ? 4.641 21.102 13.303 1.00 57.33 133 PRO D O 1
ATOM 5298 N N . VAL D 1 100 ? 2.897 21.390 11.889 1.00 55.45 134 VAL D N 1
ATOM 5299 C CA . VAL D 1 100 ? 3.586 20.858 10.718 1.00 53.93 134 VAL D CA 1
ATOM 5300 C C . VAL D 1 100 ? 3.020 21.532 9.476 1.00 52.27 134 VAL D C 1
ATOM 5301 O O . VAL D 1 100 ? 1.855 21.939 9.448 1.00 53.12 134 VAL D O 1
ATOM 5305 N N . THR D 1 101 ? 3.864 21.668 8.455 1.00 47.77 135 THR D N 1
ATOM 5306 C CA . THR D 1 101 ? 3.471 22.141 7.133 1.00 50.13 135 THR D CA 1
ATOM 5307 C C . THR D 1 101 ? 3.475 20.932 6.205 1.00 45.48 135 THR D C 1
ATOM 5308 O O . THR D 1 101 ? 4.490 20.231 6.110 1.00 45.16 135 THR D O 1
ATOM 5312 N N . ILE D 1 102 ? 2.337 20.674 5.556 1.00 45.60 136 ILE D N 1
ATOM 5313 C CA . ILE D 1 102 ? 2.132 19.503 4.708 1.00 44.04 136 ILE D CA 1
ATOM 5314 C C . ILE D 1 102 ? 1.995 19.972 3.263 1.00 43.66 136 ILE D C 1
ATOM 5315 O O . ILE D 1 102 ? 1.266 20.927 2.981 1.00 45.03 136 ILE D O 1
ATOM 5320 N N . CYS D 1 103 ? 2.689 19.303 2.346 1.00 41.93 137 CYS D N 1
ATOM 5321 C CA . CYS D 1 103 ? 2.830 19.791 0.977 1.00 47.22 137 CYS D CA 1
ATOM 5322 C C . CYS D 1 103 ? 2.510 18.683 -0.016 1.00 50.34 137 CYS D C 1
ATOM 5323 O O . CYS D 1 103 ? 2.905 17.535 0.177 1.00 44.51 137 CYS D O 1
ATOM 5326 N N . GLY D 1 104 ? 1.809 19.037 -1.079 1.00 58.02 138 GLY D N 1
ATOM 5327 C CA . GLY D 1 104 ? 1.462 18.111 -2.136 1.00 39.75 138 GLY D CA 1
ATOM 5328 C C . GLY D 1 104 ? 2.535 18.046 -3.188 1.00 38.45 138 GLY D C 1
ATOM 5329 O O . GLY D 1 104 ? 3.714 18.275 -2.913 1.00 53.79 138 GLY D O 1
ATOM 5330 N N . ASP D 1 105 ? 2.123 17.756 -4.418 1.00 38.18 139 ASP D N 1
ATOM 5331 C CA . ASP D 1 105 ? 3.083 17.435 -5.473 1.00 36.88 139 ASP D CA 1
ATOM 5332 C C . ASP D 1 105 ? 3.992 18.616 -5.786 1.00 47.22 139 ASP D C 1
ATOM 5333 O O . ASP D 1 105 ? 3.594 19.776 -5.732 1.00 43.48 139 ASP D O 1
ATOM 5338 N N . VAL D 1 106 ? 5.230 18.301 -6.147 1.00 48.43 140 VAL D N 1
ATOM 5339 C CA . VAL D 1 106 ? 6.178 19.291 -6.613 1.00 36.25 140 VAL D CA 1
ATOM 5340 C C . VAL D 1 106 ? 6.500 19.097 -8.090 1.00 44.56 140 VAL D C 1
ATOM 5341 O O . VAL D 1 106 ? 6.505 20.070 -8.855 1.00 36.65 140 VAL D O 1
ATOM 5345 N N . HIS D 1 107 ? 6.766 17.851 -8.517 1.00 41.78 141 HIS D N 1
ATOM 5346 C CA . HIS D 1 107 ? 7.065 17.520 -9.918 1.00 39.78 141 HIS D CA 1
ATOM 5347 C C . HIS D 1 107 ? 8.164 18.412 -10.507 1.00 42.86 141 HIS D C 1
ATOM 5348 O O . HIS D 1 107 ? 8.007 19.025 -11.565 1.00 37.43 141 HIS D O 1
ATOM 5355 N N . GLY D 1 108 ? 9.295 18.485 -9.816 1.00 45.25 142 GLY D N 1
ATOM 5356 C CA . GLY D 1 108 ? 10.446 19.164 -10.390 1.00 43.36 142 GLY D CA 1
ATOM 5357 C C . GLY D 1 108 ? 10.288 20.643 -10.666 1.00 46.62 142 GLY D C 1
ATOM 5358 O O . GLY D 1 108 ? 11.088 21.205 -11.416 1.00 35.53 142 GLY D O 1
ATOM 5359 N N . GLN D 1 109 ? 9.277 21.305 -10.103 1.00 50.01 143 GLN D N 1
ATOM 5360 C CA . GLN D 1 109 ? 9.165 22.750 -10.266 1.00 43.72 143 GLN D CA 1
ATOM 5361 C C . GLN D 1 109 ? 9.969 23.392 -9.142 1.00 46.44 143 GLN D C 1
ATOM 5362 O O . GLN D 1 109 ? 9.460 23.764 -8.078 1.00 46.15 143 GLN D O 1
ATOM 5368 N N . TYR D 1 110 ? 11.272 23.517 -9.407 1.00 44.96 144 TYR D N 1
ATOM 5369 C CA . TYR D 1 110 ? 12.204 23.969 -8.387 1.00 38.01 144 TYR D CA 1
ATOM 5370 C C . TYR D 1 110 ? 11.954 25.416 -7.987 1.00 40.37 144 TYR D C 1
ATOM 5371 O O . TYR D 1 110 ? 12.126 25.775 -6.813 1.00 44.38 144 TYR D O 1
ATOM 5380 N N . TYR D 1 111 ? 11.571 26.274 -8.937 1.00 41.79 145 TYR D N 1
ATOM 5381 C CA . TYR D 1 111 ? 11.409 27.683 -8.581 1.00 44.16 145 TYR D CA 1
ATOM 5382 C C . TYR D 1 111 ? 10.084 27.935 -7.872 1.00 45.79 145 TYR D C 1
ATOM 5383 O O . TYR D 1 111 ? 9.927 28.958 -7.200 1.00 47.33 145 TYR D O 1
ATOM 5392 N N . ASP D 1 112 ? 9.147 26.997 -7.956 1.00 46.69 146 ASP D N 1
ATOM 5393 C CA . ASP D 1 112 ? 7.953 27.120 -7.137 1.00 46.47 146 ASP D CA 1
ATOM 5394 C C . ASP D 1 112 ? 8.186 26.543 -5.749 1.00 44.78 146 ASP D C 1
ATOM 5395 O O . ASP D 1 112 ? 7.611 27.029 -4.764 1.00 46.27 146 ASP D O 1
ATOM 5400 N N . LEU D 1 113 ? 9.041 25.521 -5.662 1.00 42.59 147 LEU D N 1
ATOM 5401 C CA . LEU D 1 113 ? 9.467 24.992 -4.372 1.00 41.86 147 LEU D CA 1
ATOM 5402 C C . LEU D 1 113 ? 10.168 26.055 -3.528 1.00 53.18 147 LEU D C 1
ATOM 5403 O O . LEU D 1 113 ? 10.045 26.051 -2.297 1.00 53.60 147 LEU D O 1
ATOM 5408 N N . MET D 1 114 ? 10.919 26.963 -4.165 1.00 47.67 148 MET D N 1
ATOM 5409 C CA . MET D 1 114 ? 11.430 28.126 -3.445 1.00 49.12 148 MET D CA 1
ATOM 5410 C C . MET D 1 114 ? 10.285 28.933 -2.851 1.00 50.85 148 MET D C 1
ATOM 5411 O O . MET D 1 114 ? 10.322 29.318 -1.674 1.00 49.59 148 MET D O 1
ATOM 5416 N N . LYS D 1 115 ? 9.242 29.184 -3.652 1.00 49.13 149 LYS D N 1
ATOM 5417 C CA . LYS D 1 115 ? 8.092 29.912 -3.135 1.00 51.45 149 LYS D CA 1
ATOM 5418 C C . LYS D 1 115 ? 7.446 29.157 -1.984 1.00 55.36 149 LYS D C 1
ATOM 5419 O O . LYS D 1 115 ? 7.037 29.763 -0.991 1.00 54.46 149 LYS D O 1
ATOM 5425 N N . LEU D 1 116 ? 7.369 27.827 -2.093 1.00 51.86 150 LEU D N 1
ATOM 5426 C CA . LEU D 1 116 ? 6.744 27.018 -1.048 1.00 51.55 150 LEU D CA 1
ATOM 5427 C C . LEU D 1 116 ? 7.394 27.259 0.317 1.00 52.49 150 LEU D C 1
ATOM 5428 O O . LEU D 1 116 ? 6.699 27.469 1.318 1.00 53.88 150 LEU D O 1
ATOM 5433 N N . PHE D 1 117 ? 8.728 27.214 0.384 1.00 51.88 151 PHE D N 1
ATOM 5434 C CA . PHE D 1 117 ? 9.379 27.392 1.678 1.00 51.96 151 PHE D CA 1
ATOM 5435 C C . PHE D 1 117 ? 9.219 28.812 2.186 1.00 53.84 151 PHE D C 1
ATOM 5436 O O . PHE D 1 117 ? 9.221 29.039 3.402 1.00 55.38 151 PHE D O 1
ATOM 5444 N N . GLU D 1 118 ? 9.083 29.776 1.276 1.00 61.18 152 GLU D N 1
ATOM 5445 C CA . GLU D 1 118 ? 8.788 31.138 1.699 1.00 63.35 152 GLU D CA 1
ATOM 5446 C C . GLU D 1 118 ? 7.458 31.186 2.440 1.00 64.27 152 GLU D C 1
ATOM 5447 O O . GLU D 1 118 ? 7.322 31.919 3.428 1.00 71.13 152 GLU D O 1
ATOM 5453 N N . VAL D 1 119 ? 6.506 30.354 2.024 1.00 57.37 153 VAL D N 1
ATOM 5454 C CA . VAL D 1 119 ? 5.140 30.359 2.543 1.00 60.57 153 VAL D CA 1
ATOM 5455 C C . VAL D 1 119 ? 4.988 29.434 3.747 1.00 62.66 153 VAL D C 1
ATOM 5456 O O . VAL D 1 119 ? 4.413 29.813 4.771 1.00 68.21 153 VAL D O 1
ATOM 5460 N N . GLY D 1 120 ? 5.489 28.204 3.653 1.00 59.10 154 GLY D N 1
ATOM 5461 C CA . GLY D 1 120 ? 5.270 27.243 4.719 1.00 61.78 154 GLY D CA 1
ATOM 5462 C C . GLY D 1 120 ? 6.126 27.459 5.952 1.00 63.95 154 GLY D C 1
ATOM 5463 O O . GLY D 1 120 ? 5.798 26.929 7.021 1.00 66.69 154 GLY D O 1
ATOM 5464 N N . GLY D 1 121 ? 7.226 28.199 5.826 1.00 55.71 155 GLY D N 1
ATOM 5465 C CA . GLY D 1 121 ? 8.042 28.521 6.981 1.00 56.92 155 GLY D CA 1
ATOM 5466 C C . GLY D 1 121 ? 9.453 27.972 6.936 1.00 58.95 155 GLY D C 1
ATOM 5467 O O . GLY D 1 121 ? 9.687 26.907 6.362 1.00 52.48 155 GLY D O 1
ATOM 5468 N N . ASP D 1 122 ? 10.388 28.682 7.561 1.00 59.29 156 ASP D N 1
ATOM 5469 C CA . ASP D 1 122 ? 11.797 28.296 7.541 1.00 60.09 156 ASP D CA 1
ATOM 5470 C C . ASP D 1 122 ? 11.987 26.915 8.169 1.00 61.66 156 ASP D C 1
ATOM 5471 O O . ASP D 1 122 ? 11.602 26.711 9.331 1.00 62.86 156 ASP D O 1
ATOM 5476 N N . PRO D 1 123 ? 12.593 25.957 7.455 1.00 61.70 157 PRO D N 1
ATOM 5477 C CA . PRO D 1 123 ? 12.704 24.591 8.006 1.00 56.88 157 PRO D CA 1
ATOM 5478 C C . PRO D 1 123 ? 13.483 24.519 9.311 1.00 57.97 157 PRO D C 1
ATOM 5479 O O . PRO D 1 123 ? 13.223 23.629 10.131 1.00 57.73 157 PRO D O 1
ATOM 5483 N N . ALA D 1 124 ? 14.424 25.437 9.538 1.00 59.28 158 ALA D N 1
ATOM 5484 C CA . ALA D 1 124 ? 15.139 25.460 10.807 1.00 57.16 158 ALA D CA 1
ATOM 5485 C C . ALA D 1 124 ? 14.201 25.586 12.000 1.00 56.96 158 ALA D C 1
ATOM 5486 O O . ALA D 1 124 ? 14.598 25.245 13.116 1.00 56.34 158 ALA D O 1
ATOM 5488 N N . SER D 1 125 ? 12.970 26.073 11.795 1.00 58.80 159 SER D N 1
ATOM 5489 C CA . SER D 1 125 ? 12.022 26.233 12.892 1.00 66.12 159 SER D CA 1
ATOM 5490 C C . SER D 1 125 ? 10.599 25.855 12.496 1.00 67.08 159 SER D C 1
ATOM 5491 O O . SER D 1 125 ? 9.665 26.110 13.274 1.00 60.27 159 SER D O 1
ATOM 5494 N N . THR D 1 126 ? 10.403 25.264 11.318 1.00 66.46 160 THR D N 1
ATOM 5495 C CA . THR D 1 126 ? 9.112 24.743 10.889 1.00 63.29 160 THR D CA 1
ATOM 5496 C C . THR D 1 126 ? 9.263 23.272 10.554 1.00 62.67 160 THR D C 1
ATOM 5497 O O . THR D 1 126 ? 10.218 22.880 9.878 1.00 65.56 160 THR D O 1
ATOM 5501 N N . LYS D 1 127 ? 8.325 22.459 11.017 1.00 58.66 161 LYS D N 1
ATOM 5502 C CA . LYS D 1 127 ? 8.297 21.072 10.577 1.00 55.44 161 LYS D CA 1
ATOM 5503 C C . LYS D 1 127 ? 7.650 20.972 9.196 1.00 54.04 161 LYS D C 1
ATOM 5504 O O . LYS D 1 127 ? 6.774 21.774 8.842 1.00 51.77 161 LYS D O 1
ATOM 5510 N N . TYR D 1 128 ? 8.092 19.977 8.409 1.00 45.61 162 TYR D N 1
ATOM 5511 C CA . TYR D 1 128 ? 7.546 19.741 7.078 1.00 44.16 162 TYR D CA 1
ATOM 5512 C C . TYR D 1 128 ? 7.160 18.277 6.895 1.00 50.29 162 TYR D C 1
ATOM 5513 O O . TYR D 1 128 ? 7.788 17.380 7.461 1.00 53.74 162 TYR D O 1
ATOM 5522 N N . LEU D 1 129 ? 6.124 18.044 6.082 1.00 42.12 163 LEU D N 1
ATOM 5523 C CA . LEU D 1 129 ? 5.742 16.698 5.650 1.00 40.47 163 LEU D CA 1
ATOM 5524 C C . LEU D 1 129 ? 5.331 16.762 4.182 1.00 48.36 163 LEU D C 1
ATOM 5525 O O . LEU D 1 129 ? 4.277 17.314 3.858 1.00 57.61 163 LEU D O 1
ATOM 5530 N N . PHE D 1 130 ? 6.163 16.221 3.295 1.00 43.39 164 PHE D N 1
ATOM 5531 C CA . PHE D 1 130 ? 5.844 16.165 1.874 1.00 43.76 164 PHE D CA 1
ATOM 5532 C C . PHE D 1 130 ? 5.156 14.833 1.535 1.00 45.73 164 PHE D C 1
ATOM 5533 O O . PHE D 1 130 ? 5.395 13.810 2.181 1.00 40.32 164 PHE D O 1
ATOM 5541 N N . LEU D 1 131 ? 4.295 14.853 0.514 1.00 42.66 165 LEU D N 1
ATOM 5542 C CA . LEU D 1 131 ? 3.487 13.689 0.168 1.00 36.07 165 LEU D CA 1
ATOM 5543 C C . LEU D 1 131 ? 3.962 12.971 -1.093 1.00 39.88 165 LEU D C 1
ATOM 5544 O O . LEU D 1 131 ? 3.251 12.098 -1.604 1.00 42.93 165 LEU D O 1
ATOM 5549 N N . GLY D 1 132 ? 5.142 13.306 -1.605 1.00 34.32 166 GLY D N 1
ATOM 5550 C CA . GLY D 1 132 ? 5.697 12.628 -2.765 1.00 30.68 166 GLY D CA 1
ATOM 5551 C C . GLY D 1 132 ? 5.497 13.370 -4.072 1.00 31.02 166 GLY D C 1
ATOM 5552 O O . GLY D 1 132 ? 4.962 14.477 -4.132 1.00 36.07 166 GLY D O 1
ATOM 5553 N N . ASP D 1 133 ? 5.892 12.695 -5.150 1.00 31.22 167 ASP D N 1
ATOM 5554 C CA . ASP D 1 133 ? 5.869 13.237 -6.511 1.00 37.63 167 ASP D CA 1
ATOM 5555 C C . ASP D 1 133 ? 6.743 14.479 -6.626 1.00 40.80 167 ASP D C 1
ATOM 5556 O O . ASP D 1 133 ? 6.308 15.572 -6.998 1.00 41.25 167 ASP D O 1
ATOM 5561 N N . TYR D 1 134 ? 8.015 14.258 -6.313 1.00 40.12 168 TYR D N 1
ATOM 5562 C CA . TYR D 1 134 ? 9.034 15.281 -6.390 1.00 31.62 168 TYR D CA 1
ATOM 5563 C C . TYR D 1 134 ? 9.551 15.444 -7.803 1.00 36.81 168 TYR D C 1
ATOM 5564 O O . TYR D 1 134 ? 9.905 16.562 -8.201 1.00 40.77 168 TYR D O 1
ATOM 5573 N N . VAL D 1 135 ? 9.534 14.364 -8.586 1.00 28.21 169 VAL D N 1
ATOM 5574 C CA . VAL D 1 135 ? 10.242 14.276 -9.862 1.00 30.93 169 VAL D CA 1
ATOM 5575 C C . VAL D 1 135 ? 9.272 14.136 -11.032 1.00 32.40 169 VAL D C 1
ATOM 5576 O O . VAL D 1 135 ? 8.058 14.021 -10.828 1.00 29.07 169 VAL D O 1
ATOM 5580 N N . ASP D 1 136 ? 9.815 14.157 -12.263 1.00 28.30 170 ASP D N 1
ATOM 5581 C CA . ASP D 1 136 ? 9.083 14.051 -13.526 1.00 29.06 170 ASP D CA 1
ATOM 5582 C C . ASP D 1 136 ? 8.326 15.325 -13.912 1.00 38.16 170 ASP D C 1
ATOM 5583 O O . ASP D 1 136 ? 7.789 16.033 -13.047 1.00 31.68 170 ASP D O 1
ATOM 5588 N N . ARG D 1 137 ? 8.288 15.608 -15.224 1.00 31.73 171 ARG D N 1
ATOM 5589 C CA . ARG D 1 137 ? 7.455 16.631 -15.857 1.00 36.05 171 ARG D CA 1
ATOM 5590 C C . ARG D 1 137 ? 8.141 17.995 -15.855 1.00 39.82 171 ARG D C 1
ATOM 5591 O O . ARG D 1 137 ? 8.408 18.554 -16.924 1.00 40.41 171 ARG D O 1
ATOM 5599 N N . GLY D 1 138 ? 8.443 18.539 -14.684 1.00 44.25 172 GLY D N 1
ATOM 5600 C CA . GLY D 1 138 ? 9.297 19.704 -14.617 1.00 35.18 172 GLY D CA 1
ATOM 5601 C C . GLY D 1 138 ? 10.750 19.338 -14.853 1.00 46.07 172 GLY D C 1
ATOM 5602 O O . GLY D 1 138 ? 11.184 18.203 -14.603 1.00 42.63 172 GLY D O 1
ATOM 5603 N N . SER D 1 139 ? 11.518 20.331 -15.320 1.00 41.58 173 SER D N 1
ATOM 5604 C CA . SER D 1 139 ? 12.901 20.134 -15.751 1.00 40.50 173 SER D CA 1
ATOM 5605 C C . SER D 1 139 ? 13.923 20.323 -14.635 1.00 40.27 173 SER D C 1
ATOM 5606 O O . SER D 1 139 ? 15.124 20.370 -14.917 1.00 38.93 173 SER D O 1
ATOM 5609 N N . PHE D 1 140 ? 13.485 20.425 -13.387 1.00 37.78 174 PHE D N 1
ATOM 5610 C CA . PHE D 1 140 ? 14.395 20.577 -12.261 1.00 36.20 174 PHE D CA 1
ATOM 5611 C C . PHE D 1 140 ? 14.114 19.509 -11.205 1.00 34.24 174 PHE D C 1
ATOM 5612 O O . PHE D 1 140 ? 14.123 19.771 -9.999 1.00 35.77 174 PHE D O 1
ATOM 5620 N N . SER D 1 141 ? 13.886 18.273 -11.649 1.00 32.04 175 SER D N 1
ATOM 5621 C CA . SER D 1 141 ? 13.623 17.186 -10.712 1.00 30.96 175 SER D CA 1
ATOM 5622 C C . SER D 1 141 ? 14.816 16.918 -9.795 1.00 33.09 175 SER D C 1
ATOM 5623 O O . SER D 1 141 ? 14.664 16.893 -8.567 1.00 28.19 175 SER D O 1
ATOM 5626 N N . ILE D 1 142 ? 16.015 16.724 -10.366 1.00 27.68 176 ILE D N 1
ATOM 5627 C CA . ILE D 1 142 ? 17.175 16.392 -9.537 1.00 28.80 176 ILE D CA 1
ATOM 5628 C C . ILE D 1 142 ? 17.487 17.525 -8.562 1.00 34.68 176 ILE D C 1
ATOM 5629 O O . ILE D 1 142 ? 17.850 17.275 -7.403 1.00 31.67 176 ILE D O 1
ATOM 5634 N N . GLU D 1 143 ? 17.329 18.783 -9.003 1.00 29.54 177 GLU D N 1
ATOM 5635 C CA . GLU D 1 143 ? 17.474 19.926 -8.100 1.00 34.66 177 GLU D CA 1
ATOM 5636 C C . GLU D 1 143 ? 16.492 19.851 -6.934 1.00 33.26 177 GLU D C 1
ATOM 5637 O O . GLU D 1 143 ? 16.868 20.081 -5.777 1.00 36.86 177 GLU D O 1
ATOM 5643 N N . CYS D 1 144 ? 15.230 19.518 -7.219 1.00 32.71 178 CYS D N 1
ATOM 5644 C CA . CYS D 1 144 ? 14.232 19.373 -6.165 1.00 31.37 178 CYS D CA 1
ATOM 5645 C C . CYS D 1 144 ? 14.589 18.254 -5.212 1.00 31.70 178 CYS D C 1
ATOM 5646 O O . CYS D 1 144 ? 14.413 18.388 -3.999 1.00 30.75 178 CYS D O 1
ATOM 5649 N N . LEU D 1 145 ? 15.074 17.136 -5.753 1.00 28.65 179 LEU D N 1
ATOM 5650 C CA . LEU D 1 145 ? 15.373 15.959 -4.943 1.00 31.35 179 LEU D CA 1
ATOM 5651 C C . LEU D 1 145 ? 16.615 16.180 -4.096 1.00 27.72 179 LEU D C 1
ATOM 5652 O O . LEU D 1 145 ? 16.628 15.880 -2.901 1.00 37.11 179 LEU D O 1
ATOM 5657 N N . LEU D 1 146 ? 17.682 16.680 -4.703 1.00 27.84 180 LEU D N 1
ATOM 5658 C CA . LEU D 1 146 ? 18.900 16.884 -3.932 1.00 32.04 180 LEU D CA 1
ATOM 5659 C C . LEU D 1 146 ? 18.698 17.936 -2.848 1.00 35.51 180 LEU D C 1
ATOM 5660 O O . LEU D 1 146 ? 19.152 17.753 -1.714 1.00 41.80 180 LEU D O 1
ATOM 5665 N N . TYR D 1 147 ? 17.985 19.020 -3.160 1.00 30.92 181 TYR D N 1
ATOM 5666 C CA . TYR D 1 147 ? 17.740 20.042 -2.148 1.00 35.56 181 TYR D CA 1
ATOM 5667 C C . TYR D 1 147 ? 16.827 19.536 -1.031 1.00 37.09 181 TYR D C 1
ATOM 5668 O O . TYR D 1 147 ? 17.087 19.779 0.153 1.00 42.82 181 TYR D O 1
ATOM 5677 N N . LEU D 1 148 ? 15.728 18.870 -1.375 1.00 32.05 182 LEU D N 1
ATOM 5678 C CA . LEU D 1 148 ? 14.869 18.347 -0.316 1.00 34.92 182 LEU D CA 1
ATOM 5679 C C . LEU D 1 148 ? 15.628 17.352 0.546 1.00 38.09 182 LEU D C 1
ATOM 5680 O O . LEU D 1 148 ? 15.533 17.374 1.779 1.00 37.67 182 LEU D O 1
ATOM 5685 N N . TYR D 1 149 ? 16.411 16.486 -0.086 1.00 38.26 183 TYR D N 1
ATOM 5686 C CA . TYR D 1 149 ? 17.178 15.519 0.680 1.00 37.92 183 TYR D CA 1
ATOM 5687 C C . TYR D 1 149 ? 18.169 16.216 1.607 1.00 42.28 183 TYR D C 1
ATOM 5688 O O . TYR D 1 149 ? 18.339 15.811 2.766 1.00 39.51 183 TYR D O 1
ATOM 5697 N N . SER D 1 150 ? 18.815 17.280 1.126 1.00 31.28 184 SER D N 1
ATOM 5698 C CA . SER D 1 150 ? 19.759 18.001 1.975 1.00 40.22 184 SER D CA 1
ATOM 5699 C C . SER D 1 150 ? 19.061 18.666 3.170 1.00 41.15 184 SER D C 1
ATOM 5700 O O . SER D 1 150 ? 19.668 18.816 4.242 1.00 41.99 184 SER D O 1
ATOM 5703 N N . LEU D 1 151 ? 17.789 19.059 3.019 1.00 39.01 185 LEU D N 1
ATOM 5704 C CA . LEU D 1 151 ? 17.035 19.536 4.178 1.00 40.70 185 LEU D CA 1
ATOM 5705 C C . LEU D 1 151 ? 16.706 18.391 5.130 1.00 40.80 185 LEU D C 1
ATOM 5706 O O . LEU D 1 151 ? 16.792 18.549 6.355 1.00 44.11 185 LEU D O 1
ATOM 5711 N N . LYS D 1 152 ? 16.320 17.235 4.581 1.00 35.64 186 LYS D N 1
ATOM 5712 C CA . LYS D 1 152 ? 16.078 16.058 5.407 1.00 35.80 186 LYS D CA 1
ATOM 5713 C C . LYS D 1 152 ? 17.320 15.682 6.208 1.00 41.85 186 LYS D C 1
ATOM 5714 O O . LYS D 1 152 ? 17.225 15.389 7.408 1.00 46.23 186 LYS D O 1
ATOM 5720 N N . ILE D 1 153 ? 18.498 15.687 5.561 1.00 36.44 187 ILE D N 1
ATOM 5721 C CA . ILE D 1 153 ? 19.727 15.269 6.230 1.00 33.69 187 ILE D CA 1
ATOM 5722 C C . ILE D 1 153 ? 20.051 16.197 7.398 1.00 43.73 187 ILE D C 1
ATOM 5723 O O . ILE D 1 153 ? 20.447 15.739 8.481 1.00 44.63 187 ILE D O 1
ATOM 5728 N N . ASN D 1 154 ? 19.873 17.517 7.199 1.00 38.11 188 ASN D N 1
ATOM 5729 C CA . ASN D 1 154 ? 20.203 18.523 8.206 1.00 41.83 188 ASN D CA 1
ATOM 5730 C C . ASN D 1 154 ? 19.142 18.676 9.288 1.00 51.29 188 ASN D C 1
ATOM 5731 O O . ASN D 1 154 ? 19.436 19.237 10.354 1.00 56.39 188 ASN D O 1
ATOM 5736 N N . TYR D 1 155 ? 17.912 18.225 9.040 1.00 51.26 189 TYR D N 1
ATOM 5737 C CA . TYR D 1 155 ? 16.840 18.318 10.031 1.00 52.46 189 TYR D CA 1
ATOM 5738 C C . TYR D 1 155 ? 16.107 16.986 10.156 1.00 43.29 189 TYR D C 1
ATOM 5739 O O . TYR D 1 155 ? 14.883 16.929 10.038 1.00 45.16 189 TYR D O 1
ATOM 5748 N N . PRO D 1 156 ? 16.824 15.890 10.424 1.00 39.66 190 PRO D N 1
ATOM 5749 C CA . PRO D 1 156 ? 16.182 14.563 10.346 1.00 39.85 190 PRO D CA 1
ATOM 5750 C C . PRO D 1 156 ? 15.021 14.370 11.315 1.00 49.32 190 PRO D C 1
ATOM 5751 O O . PRO D 1 156 ? 14.264 13.405 11.151 1.00 50.38 190 PRO D O 1
ATOM 5755 N N . ASP D 1 157 ? 14.828 15.263 12.283 1.00 53.33 191 ASP D N 1
ATOM 5756 C CA . ASP D 1 157 ? 13.804 15.096 13.302 1.00 57.40 191 ASP D CA 1
ATOM 5757 C C . ASP D 1 157 ? 12.609 16.023 13.125 1.00 60.98 191 ASP D C 1
ATOM 5758 O O . ASP D 1 157 ? 11.637 15.901 13.880 1.00 67.61 191 ASP D O 1
ATOM 5763 N N . THR D 1 158 ? 12.645 16.950 12.160 1.00 57.10 192 THR D N 1
ATOM 5764 C CA . THR D 1 158 ? 11.512 17.834 11.908 1.00 49.54 192 THR D CA 1
ATOM 5765 C C . THR D 1 158 ? 11.071 17.846 10.453 1.00 47.03 192 THR D C 1
ATOM 5766 O O . THR D 1 158 ? 10.102 18.544 10.122 1.00 49.15 192 THR D O 1
ATOM 5770 N N . PHE D 1 159 ? 11.728 17.091 9.585 1.00 41.50 193 PHE D N 1
ATOM 5771 C CA . PHE D 1 159 ? 11.483 17.124 8.150 1.00 42.60 193 PHE D CA 1
ATOM 5772 C C . PHE D 1 159 ? 11.262 15.684 7.683 1.00 44.67 193 PHE D C 1
ATOM 5773 O O . PHE D 1 159 ? 11.997 14.783 8.103 1.00 43.83 193 PHE D O 1
ATOM 5781 N N . TRP D 1 160 ? 10.239 15.454 6.846 1.00 44.58 194 TRP D N 1
ATOM 5782 C CA . TRP D 1 160 ? 9.852 14.100 6.440 1.00 40.42 194 TRP D CA 1
ATOM 5783 C C . TRP D 1 160 ? 9.272 14.097 5.031 1.00 40.13 194 TRP D C 1
ATOM 5784 O O . TRP D 1 160 ? 8.486 14.981 4.663 1.00 40.93 194 TRP D O 1
ATOM 5795 N N . MET D 1 161 ? 9.620 13.062 4.265 1.00 36.52 195 MET D N 1
ATOM 5796 C CA . MET D 1 161 ? 9.188 12.934 2.879 1.00 37.96 195 MET D CA 1
ATOM 5797 C C . MET D 1 161 ? 8.572 11.558 2.674 1.00 39.89 195 MET D C 1
ATOM 5798 O O . MET D 1 161 ? 9.161 10.543 3.067 1.00 38.25 195 MET D O 1
ATOM 5803 N N . LEU D 1 162 ? 7.395 11.529 2.058 1.00 41.22 196 LEU D N 1
ATOM 5804 C CA . LEU D 1 162 ? 6.701 10.301 1.709 1.00 39.38 196 LEU D CA 1
ATOM 5805 C C . LEU D 1 162 ? 6.991 9.944 0.260 1.00 38.83 196 LEU D C 1
ATOM 5806 O O . LEU D 1 162 ? 7.420 10.785 -0.531 1.00 40.23 196 LEU D O 1
ATOM 5811 N N . ARG D 1 163 ? 6.754 8.676 -0.080 1.00 35.73 197 ARG D N 1
ATOM 5812 C CA . ARG D 1 163 ? 6.895 8.221 -1.451 1.00 29.89 197 ARG D CA 1
ATOM 5813 C C . ARG D 1 163 ? 5.652 8.591 -2.261 1.00 33.84 197 ARG D C 1
ATOM 5814 O O . ARG D 1 163 ? 4.520 8.439 -1.788 1.00 29.06 197 ARG D O 1
ATOM 5822 N N . GLY D 1 164 ? 5.871 9.118 -3.476 1.00 36.15 198 GLY D N 1
ATOM 5823 C CA . GLY D 1 164 ? 4.809 9.335 -4.437 1.00 39.95 198 GLY D CA 1
ATOM 5824 C C . GLY D 1 164 ? 4.856 8.262 -5.512 1.00 37.97 198 GLY D C 1
ATOM 5825 O O . GLY D 1 164 ? 5.735 7.410 -5.533 1.00 33.03 198 GLY D O 1
ATOM 5826 N N . ASN D 1 165 ? 3.882 8.300 -6.422 1.00 42.52 199 ASN D N 1
ATOM 5827 C CA . ASN D 1 165 ? 3.869 7.197 -7.378 1.00 39.68 199 ASN D CA 1
ATOM 5828 C C . ASN D 1 165 ? 4.938 7.366 -8.450 1.00 34.06 199 ASN D C 1
ATOM 5829 O O . ASN D 1 165 ? 5.364 6.359 -9.032 1.00 27.32 199 ASN D O 1
ATOM 5834 N N . HIS D 1 166 ? 5.421 8.604 -8.677 1.00 31.44 200 HIS D N 1
ATOM 5835 C CA . HIS D 1 166 ? 6.528 8.854 -9.604 1.00 28.54 200 HIS D CA 1
ATOM 5836 C C . HIS D 1 166 ? 7.912 8.457 -9.055 1.00 30.11 200 HIS D C 1
ATOM 5837 O O . HIS D 1 166 ? 8.853 8.306 -9.845 1.00 26.39 200 HIS D O 1
ATOM 5844 N N . GLU D 1 167 ? 8.055 8.233 -7.744 1.00 24.65 201 GLU D N 1
ATOM 5845 C CA . GLU D 1 167 ? 9.332 7.823 -7.158 1.00 23.61 201 GLU D CA 1
ATOM 5846 C C . GLU D 1 167 ? 9.530 6.306 -7.314 1.00 25.59 201 GLU D C 1
ATOM 5847 O O . GLU D 1 167 ? 9.527 5.531 -6.353 1.00 25.77 201 GLU D O 1
ATOM 5853 N N . CYS D 1 168 ? 9.758 5.899 -8.565 1.00 24.92 202 CYS D N 1
ATOM 5854 C CA . CYS D 1 168 ? 9.942 4.505 -8.940 1.00 24.67 202 CYS D CA 1
ATOM 5855 C C . CYS D 1 168 ? 10.584 4.458 -10.322 1.00 25.12 202 CYS D C 1
ATOM 5856 O O . CYS D 1 168 ? 10.590 5.446 -11.060 1.00 21.94 202 CYS D O 1
ATOM 5859 N N . ARG D 1 169 ? 11.112 3.281 -10.669 1.00 26.64 203 ARG D N 1
ATOM 5860 C CA A ARG D 1 169 ? 11.815 3.135 -11.939 0.10 25.62 203 ARG D CA 1
ATOM 5861 C CA B ARG D 1 169 ? 11.813 3.118 -11.939 0.90 24.32 203 ARG D CA 1
ATOM 5862 C C . ARG D 1 169 ? 10.870 3.320 -13.119 1.00 30.76 203 ARG D C 1
ATOM 5863 O O . ARG D 1 169 ? 11.168 4.082 -14.054 1.00 36.46 203 ARG D O 1
ATOM 5878 N N . HIS D 1 170 ? 9.709 2.668 -13.073 1.00 28.51 204 HIS D N 1
ATOM 5879 C CA . HIS D 1 170 ? 8.807 2.633 -14.222 1.00 36.17 204 HIS D CA 1
ATOM 5880 C C . HIS D 1 170 ? 8.321 4.026 -14.642 1.00 32.38 204 HIS D C 1
ATOM 5881 O O . HIS D 1 170 ? 8.327 4.358 -15.834 1.00 28.53 204 HIS D O 1
ATOM 5888 N N . LEU D 1 171 ? 7.865 4.851 -13.695 1.00 32.11 205 LEU D N 1
ATOM 5889 C CA . LEU D 1 171 ? 7.354 6.148 -14.130 1.00 32.32 205 LEU D CA 1
ATOM 5890 C C . LEU D 1 171 ? 8.485 7.094 -14.514 1.00 30.12 205 LEU D C 1
ATOM 5891 O O . LEU D 1 171 ? 8.303 7.939 -15.399 1.00 30.29 205 LEU D O 1
ATOM 5896 N N . THR D 1 172 ? 9.655 6.971 -13.879 1.00 25.82 206 THR D N 1
ATOM 5897 C CA . THR D 1 172 ? 10.758 7.863 -14.228 1.00 28.94 206 THR D CA 1
ATOM 5898 C C . THR D 1 172 ? 11.361 7.501 -15.591 1.00 30.98 206 THR D C 1
ATOM 5899 O O . THR D 1 172 ? 11.820 8.391 -16.322 1.00 36.90 206 THR D O 1
ATOM 5903 N N . GLU D 1 173 ? 11.349 6.212 -15.959 1.00 30.33 207 GLU D N 1
ATOM 5904 C CA . GLU D 1 173 ? 11.654 5.818 -17.334 1.00 24.88 207 GLU D CA 1
ATOM 5905 C C . GLU D 1 173 ? 10.652 6.408 -18.313 1.00 27.89 207 GLU D C 1
ATOM 5906 O O . GLU D 1 173 ? 11.034 6.928 -19.366 1.00 35.95 207 GLU D O 1
ATOM 5912 N N . TYR D 1 174 ? 9.357 6.317 -17.989 1.00 28.99 208 TYR D N 1
ATOM 5913 C CA . TYR D 1 174 ? 8.282 6.648 -18.922 1.00 27.60 208 TYR D CA 1
ATOM 5914 C C . TYR D 1 174 ? 8.086 8.144 -19.069 1.00 36.59 208 TYR D C 1
ATOM 5915 O O . TYR D 1 174 ? 7.669 8.618 -20.135 1.00 40.49 208 TYR D O 1
ATOM 5924 N N . PHE D 1 175 ? 8.329 8.897 -18.006 1.00 35.00 209 PHE D N 1
ATOM 5925 C CA . PHE D 1 175 ? 8.226 10.338 -18.122 1.00 35.19 209 PHE D CA 1
ATOM 5926 C C . PHE D 1 175 ? 9.615 10.902 -18.317 1.00 37.78 209 PHE D C 1
ATOM 5927 O O . PHE D 1 175 ? 10.324 10.496 -19.247 1.00 41.02 209 PHE D O 1
ATOM 5935 N N . THR D 1 176 ? 10.030 11.807 -17.446 1.00 28.53 210 THR D N 1
ATOM 5936 C CA . THR D 1 176 ? 11.173 12.633 -17.776 1.00 28.70 210 THR D CA 1
ATOM 5937 C C . THR D 1 176 ? 12.393 12.407 -16.889 1.00 36.00 210 THR D C 1
ATOM 5938 O O . THR D 1 176 ? 13.519 12.632 -17.352 1.00 31.65 210 THR D O 1
ATOM 5942 N N . PHE D 1 177 ? 12.215 11.909 -15.659 1.00 27.80 211 PHE D N 1
ATOM 5943 C CA . PHE D 1 177 ? 13.289 12.004 -14.676 1.00 28.39 211 PHE D CA 1
ATOM 5944 C C . PHE D 1 177 ? 14.516 11.188 -15.070 1.00 35.37 211 PHE D C 1
ATOM 5945 O O . PHE D 1 177 ? 15.657 11.623 -14.827 1.00 40.66 211 PHE D O 1
ATOM 5953 N N . LYS D 1 178 ? 14.325 10.004 -15.664 1.00 30.13 212 LYS D N 1
ATOM 5954 C CA . LYS D 1 178 ? 15.503 9.224 -16.030 1.00 28.37 212 LYS D CA 1
ATOM 5955 C C . LYS D 1 178 ? 16.335 9.978 -17.056 1.00 35.10 212 LYS D C 1
ATOM 5956 O O . LYS D 1 178 ? 17.567 10.042 -16.942 1.00 43.35 212 LYS D O 1
ATOM 5962 N N . ASN D 1 179 ? 15.680 10.589 -18.047 1.00 28.89 213 ASN D N 1
ATOM 5963 C CA A ASN D 1 179 ? 16.419 11.333 -19.060 0.50 30.35 213 ASN D CA 1
ATOM 5964 C CA B ASN D 1 179 ? 16.449 11.315 -19.051 0.50 30.26 213 ASN D CA 1
ATOM 5965 C C . ASN D 1 179 ? 17.145 12.528 -18.447 1.00 31.63 213 ASN D C 1
ATOM 5966 O O . ASN D 1 179 ? 18.245 12.884 -18.889 1.00 34.83 213 ASN D O 1
ATOM 5975 N N . GLU D 1 180 ? 16.542 13.158 -17.432 1.00 26.79 214 GLU D N 1
ATOM 5976 C CA . GLU D 1 180 ? 17.208 14.266 -16.756 1.00 36.23 214 GLU D CA 1
ATOM 5977 C C . GLU D 1 180 ? 18.490 13.794 -16.070 1.00 33.93 214 GLU D C 1
ATOM 5978 O O . GLU D 1 180 ? 19.554 14.407 -16.247 1.00 28.42 214 GLU D O 1
ATOM 5984 N N . CYS D 1 181 ? 18.412 12.700 -15.292 1.00 24.96 215 CYS D N 1
ATOM 5985 C CA . CYS D 1 181 ? 19.610 12.184 -14.623 1.00 24.17 215 CYS D CA 1
ATOM 5986 C C . CYS D 1 181 ? 20.708 11.818 -15.621 1.00 31.90 215 CYS D C 1
ATOM 5987 O O . CYS D 1 181 ? 21.895 12.074 -15.367 1.00 29.24 215 CYS D O 1
ATOM 5990 N N . LEU D 1 182 ? 20.342 11.197 -16.749 1.00 33.70 216 LEU D N 1
ATOM 5991 C CA . LEU D 1 182 ? 21.373 10.818 -17.712 1.00 32.02 216 LEU D CA 1
ATOM 5992 C C . LEU D 1 182 ? 21.941 12.043 -18.418 1.00 34.77 216 LEU D C 1
ATOM 5993 O O . LEU D 1 182 ? 23.132 12.067 -18.754 1.00 36.77 216 LEU D O 1
ATOM 5998 N N . HIS D 1 183 ? 21.127 13.083 -18.614 1.00 29.16 217 HIS D N 1
ATOM 5999 C CA . HIS D 1 183 ? 21.657 14.307 -19.207 1.00 34.04 217 HIS D CA 1
ATOM 6000 C C . HIS D 1 183 ? 22.538 15.076 -18.222 1.00 35.91 217 HIS D C 1
ATOM 6001 O O . HIS D 1 183 ? 23.673 15.445 -18.546 1.00 29.21 217 HIS D O 1
ATOM 6008 N N . LYS D 1 184 ? 22.024 15.337 -17.018 1.00 29.72 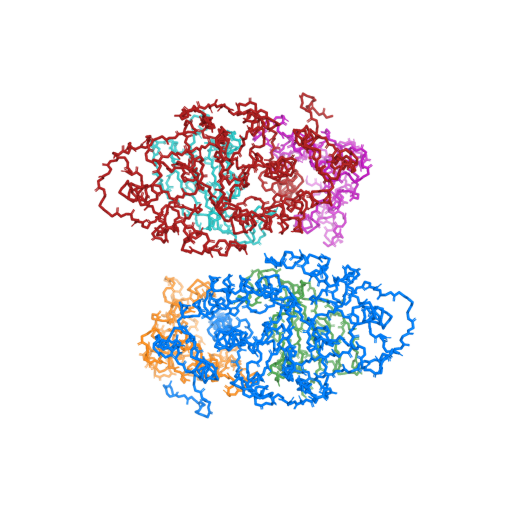218 LYS D N 1
ATOM 6009 C CA . LYS D 1 184 ? 22.758 16.140 -16.047 1.00 35.69 218 LYS D CA 1
ATOM 6010 C C . LYS D 1 184 ? 23.805 15.331 -15.278 1.00 38.14 218 LYS D C 1
ATOM 6011 O O . LYS D 1 184 ? 24.820 15.892 -14.860 1.00 40.35 218 LYS D O 1
ATOM 6017 N N . TYR D 1 185 ? 23.580 14.034 -15.051 1.00 36.50 219 TYR D N 1
ATOM 6018 C CA . TYR D 1 185 ? 24.575 13.235 -14.344 1.00 28.63 219 TYR D CA 1
ATOM 6019 C C . TYR D 1 185 ? 24.830 11.933 -15.099 1.00 24.71 219 TYR D C 1
ATOM 6020 O O . TYR D 1 185 ? 25.404 11.946 -16.184 1.00 34.81 219 TYR D O 1
ATOM 6029 N N . SER D 1 186 ? 24.364 10.810 -14.592 1.00 25.47 220 SER D N 1
ATOM 6030 C CA . SER D 1 186 ? 24.691 9.557 -15.249 1.00 28.78 220 SER D CA 1
ATOM 6031 C C . SER D 1 186 ? 23.656 8.522 -14.850 1.00 28.10 220 SER D C 1
ATOM 6032 O O . SER D 1 186 ? 22.824 8.770 -13.984 1.00 27.89 220 SER D O 1
ATOM 6035 N N . GLU D 1 187 ? 23.733 7.342 -15.480 1.00 28.79 221 GLU D N 1
ATOM 6036 C CA . GLU D 1 187 ? 22.842 6.262 -15.082 1.00 30.91 221 GLU D CA 1
ATOM 6037 C C . GLU D 1 187 ? 23.181 5.744 -13.694 1.00 28.74 221 GLU D C 1
ATOM 6038 O O . GLU D 1 187 ? 22.289 5.308 -12.964 1.00 29.78 221 GLU D O 1
ATOM 6044 N N . GLU D 1 188 ? 24.446 5.803 -13.297 1.00 26.79 222 GLU D N 1
ATOM 6045 C CA . GLU D 1 188 ? 24.773 5.404 -11.937 1.00 31.08 222 GLU D CA 1
ATOM 6046 C C . GLU D 1 188 ? 24.072 6.305 -10.929 1.00 37.95 222 GLU D C 1
ATOM 6047 O O . GLU D 1 188 ? 23.609 5.841 -9.880 1.00 38.52 222 GLU D O 1
ATOM 6053 N N . LEU D 1 189 ? 23.950 7.596 -11.244 1.00 37.26 223 LEU D N 1
ATOM 6054 C CA . LEU D 1 189 ? 23.228 8.490 -10.345 1.00 31.21 223 LEU D CA 1
ATOM 6055 C C . LEU D 1 189 ? 21.736 8.170 -10.326 1.00 23.69 223 LEU D C 1
ATOM 6056 O O . LEU D 1 189 ? 21.125 8.132 -9.253 1.00 26.94 223 LEU D O 1
ATOM 6061 N N . TYR D 1 190 ? 21.141 7.940 -11.506 1.00 23.54 224 TYR D N 1
ATOM 6062 C CA . TYR D 1 190 ? 19.750 7.494 -11.614 1.00 23.26 224 TYR D CA 1
ATOM 6063 C C . TYR D 1 190 ? 19.490 6.317 -10.686 1.00 28.42 224 TYR D C 1
ATOM 6064 O O . TYR D 1 190 ? 18.602 6.372 -9.819 1.00 30.50 224 TYR D O 1
ATOM 6073 N N . GLU D 1 191 ? 20.294 5.258 -10.818 1.00 25.76 225 GLU D N 1
ATOM 6074 C CA . GLU D 1 191 ? 20.079 4.082 -9.980 1.00 25.59 225 GLU D CA 1
ATOM 6075 C C . GLU D 1 191 ? 20.168 4.419 -8.496 1.00 22.44 225 GLU D C 1
ATOM 6076 O O . GLU D 1 191 ? 19.419 3.850 -7.692 1.00 21.53 225 GLU D O 1
ATOM 6082 N N . GLU D 1 192 ? 21.042 5.357 -8.103 1.00 19.10 226 GLU D N 1
ATOM 6083 C CA . GLU D 1 192 ? 21.091 5.702 -6.685 1.00 21.95 226 GLU D CA 1
ATOM 6084 C C . GLU D 1 192 ? 19.818 6.423 -6.239 1.00 22.08 226 GLU D C 1
ATOM 6085 O O . GLU D 1 192 ? 19.433 6.306 -5.072 1.00 21.65 226 GLU D O 1
ATOM 6091 N N . CYS D 1 193 ? 19.175 7.197 -7.130 1.00 20.95 227 CYS D N 1
ATOM 6092 C CA . CYS D 1 193 ? 17.903 7.840 -6.782 1.00 21.08 227 CYS D CA 1
ATOM 6093 C C . CYS D 1 193 ? 16.831 6.801 -6.494 1.00 24.64 227 CYS D C 1
ATOM 6094 O O . CYS D 1 193 ? 16.127 6.883 -5.480 1.00 21.43 227 CYS D O 1
ATOM 6097 N N . LEU D 1 194 ? 16.717 5.808 -7.385 1.00 19.60 228 LEU D N 1
ATOM 6098 C CA . LEU D 1 194 ? 15.846 4.661 -7.186 1.00 21.00 228 LEU D CA 1
ATOM 6099 C C . LEU D 1 194 ? 16.051 3.997 -5.823 1.00 23.21 228 LEU D C 1
ATOM 6100 O O . LEU D 1 194 ? 15.071 3.599 -5.169 1.00 22.67 228 LEU D O 1
ATOM 6105 N N . VAL D 1 195 ? 17.312 3.846 -5.383 1.00 19.06 229 VAL D N 1
ATOM 6106 C CA . VAL D 1 195 ? 17.553 3.255 -4.064 1.00 19.19 229 VAL D CA 1
ATOM 6107 C C . VAL D 1 195 ? 16.935 4.135 -2.989 1.00 27.54 229 VAL D C 1
ATOM 6108 O O . VAL D 1 195 ? 16.257 3.635 -2.075 1.00 27.17 229 VAL D O 1
ATOM 6112 N N . SER D 1 196 ? 17.119 5.461 -3.106 1.00 20.35 230 SER D N 1
ATOM 6113 C CA . SER D 1 196 ? 16.513 6.390 -2.147 1.00 25.37 230 SER D CA 1
ATOM 6114 C C . SER D 1 196 ? 14.977 6.397 -2.249 1.00 26.78 230 SER D C 1
ATOM 6115 O O . SER D 1 196 ? 14.281 6.506 -1.231 1.00 30.57 230 SER D O 1
ATOM 6118 N N . PHE D 1 197 ? 14.430 6.277 -3.465 1.00 23.87 231 PHE D N 1
ATOM 6119 C CA . PHE D 1 197 ? 12.980 6.132 -3.615 1.00 28.32 231 PHE D CA 1
ATOM 6120 C C . PHE D 1 197 ? 12.466 4.891 -2.894 1.00 27.70 231 PHE D C 1
ATOM 6121 O O . PHE D 1 197 ? 11.408 4.936 -2.256 1.00 23.41 231 PHE D O 1
ATOM 6129 N N . ASN D 1 198 ? 13.169 3.757 -3.031 1.00 21.28 232 ASN D N 1
ATOM 6130 C CA . ASN D 1 198 ? 12.695 2.531 -2.395 1.00 20.88 232 ASN D CA 1
ATOM 6131 C C . ASN D 1 198 ? 12.755 2.644 -0.868 1.00 23.84 232 ASN D C 1
ATOM 6132 O O . ASN D 1 198 ? 12.002 1.951 -0.161 1.00 23.15 232 ASN D O 1
ATOM 6137 N N . ALA D 1 199 ? 13.596 3.540 -0.349 1.00 21.82 233 ALA D N 1
ATOM 6138 C CA . ALA D 1 199 ? 13.724 3.763 1.082 1.00 27.02 233 ALA D CA 1
ATOM 6139 C C . ALA D 1 199 ? 12.720 4.783 1.612 1.00 28.42 233 ALA D C 1
ATOM 6140 O O . ALA D 1 199 ? 12.560 4.887 2.835 1.00 28.42 233 ALA D O 1
ATOM 6142 N N . LEU D 1 200 ? 12.045 5.533 0.738 1.00 28.71 234 LEU D N 1
ATOM 6143 C CA . LEU D 1 200 ? 11.068 6.508 1.215 1.00 32.78 234 LEU D CA 1
ATOM 6144 C C . LEU D 1 200 ? 9.926 5.802 1.941 1.00 36.30 234 LEU D C 1
ATOM 6145 O O . LEU D 1 200 ? 9.440 4.763 1.475 1.00 36.45 234 LEU D O 1
ATOM 6150 N N . PRO D 1 201 ? 9.497 6.320 3.091 1.00 33.36 235 PRO D N 1
ATOM 6151 C CA . PRO D 1 201 ? 8.308 5.783 3.767 1.00 31.55 235 PRO D CA 1
ATOM 6152 C C . PRO D 1 201 ? 7.048 6.017 2.951 1.00 34.54 235 PRO D C 1
ATOM 6153 O O . PRO D 1 201 ? 6.988 6.870 2.057 1.00 32.32 235 PRO D O 1
ATOM 6157 N N . LEU D 1 202 ? 6.006 5.276 3.328 1.00 29.34 236 LEU D N 1
ATOM 6158 C CA . LEU D 1 202 ? 4.775 5.182 2.559 1.00 32.21 236 LEU D CA 1
ATOM 6159 C C . LEU D 1 202 ? 3.667 6.076 3.077 1.00 36.25 236 LEU D C 1
ATOM 6160 O O . LEU D 1 202 ? 2.840 6.544 2.284 1.00 31.96 236 LEU D O 1
ATOM 6165 N N . ALA D 1 203 ? 3.629 6.330 4.382 1.00 36.01 237 ALA D N 1
ATOM 6166 C CA . ALA D 1 203 ? 2.511 7.059 4.958 1.00 36.72 237 ALA D CA 1
ATOM 6167 C C . ALA D 1 203 ? 2.910 7.583 6.330 1.00 41.71 237 ALA D C 1
ATOM 6168 O O . ALA D 1 203 ? 3.957 7.225 6.884 1.00 35.39 237 ALA D O 1
ATOM 6170 N N . ALA D 1 204 ? 2.040 8.431 6.879 1.00 39.15 238 ALA D N 1
ATOM 6171 C CA . ALA D 1 204 ? 2.299 9.030 8.174 1.00 43.40 238 ALA D CA 1
ATOM 6172 C C . ALA D 1 204 ? 0.989 9.232 8.919 1.00 47.50 238 ALA D C 1
ATOM 6173 O O . ALA D 1 204 ? -0.042 9.549 8.316 1.00 46.98 238 ALA D O 1
ATOM 6175 N N . ILE D 1 205 ? 1.034 9.023 10.229 1.00 46.55 239 ILE D N 1
ATOM 6176 C CA . ILE D 1 205 ? -0.043 9.420 11.120 1.00 52.67 239 ILE D CA 1
ATOM 6177 C C . ILE D 1 205 ? 0.386 10.751 11.726 1.00 60.47 239 ILE D C 1
ATOM 6178 O O . ILE D 1 205 ? 1.348 10.800 12.501 1.00 63.76 239 ILE D O 1
ATOM 6183 N N . MET D 1 206 ? -0.297 11.838 11.356 1.00 60.73 240 MET D N 1
ATOM 6184 C CA . MET D 1 206 ? 0.065 13.183 11.810 1.00 60.60 240 MET D CA 1
ATOM 6185 C C . MET D 1 206 ? -0.778 13.570 13.018 1.00 58.66 240 MET D C 1
ATOM 6186 O O . MET D 1 206 ? -2.011 13.607 12.935 1.00 60.09 240 MET D O 1
ATOM 6191 N N . ASN D 1 207 ? -0.103 13.867 14.130 1.00 59.45 241 ASN D N 1
ATOM 6192 C CA . ASN D 1 207 ? -0.739 14.317 15.370 1.00 57.43 241 ASN D CA 1
ATOM 6193 C C . ASN D 1 207 ? -1.807 13.341 15.842 1.00 58.55 241 ASN D C 1
ATOM 6194 O O . ASN D 1 207 ? -2.769 13.731 16.504 1.00 64.99 241 ASN D O 1
ATOM 6199 N N . GLU D 1 208 ? -1.656 12.069 15.483 1.00 62.65 242 GLU D N 1
ATOM 6200 C CA . GLU D 1 208 ? -2.591 11.022 15.882 1.00 66.20 242 GLU D CA 1
ATOM 6201 C C . GLU D 1 208 ? -4.017 11.341 15.447 1.00 64.71 242 GLU D C 1
ATOM 6202 O O . GLU D 1 208 ? -4.985 10.885 16.058 1.00 60.96 242 GLU D O 1
ATOM 6208 N N . GLN D 1 209 ? -4.163 12.108 14.368 1.00 65.29 243 GLN D N 1
ATOM 6209 C CA . GLN D 1 209 ? -5.488 12.529 13.937 1.00 63.31 243 GLN D CA 1
ATOM 6210 C C . GLN D 1 209 ? -5.706 12.250 12.460 1.00 63.97 243 GLN D C 1
ATOM 6211 O O . GLN D 1 209 ? -6.830 11.945 12.047 1.00 67.71 243 GLN D O 1
ATOM 6217 N N . PHE D 1 210 ? -4.649 12.360 11.657 1.00 61.71 244 PHE D N 1
ATOM 6218 C CA . PHE D 1 210 ? -4.762 12.224 10.213 1.00 59.50 244 PHE D CA 1
ATOM 6219 C C . PHE D 1 210 ? -3.882 11.092 9.695 1.00 55.25 244 PHE D C 1
ATOM 6220 O O . PHE D 1 210 ? -2.762 10.886 10.175 1.00 57.01 244 PHE D O 1
ATOM 6228 N N . PHE D 1 211 ? -4.424 10.342 8.735 1.00 49.55 245 PHE D N 1
ATOM 6229 C CA . PHE D 1 211 ? -3.656 9.412 7.915 1.00 51.95 245 PHE D CA 1
ATOM 6230 C C . PHE D 1 211 ? -3.197 10.177 6.678 1.00 49.13 245 PHE D C 1
ATOM 6231 O O . PHE D 1 211 ? -4.019 10.790 5.985 1.00 48.92 245 PHE D O 1
ATOM 6239 N N . CYS D 1 212 ? -1.891 10.172 6.421 1.00 46.15 246 CYS D N 1
ATOM 6240 C CA . CYS D 1 212 ? -1.292 10.981 5.363 1.00 44.87 246 CYS D CA 1
ATOM 6241 C C . CYS D 1 212 ? -0.588 10.071 4.372 1.00 44.07 246 CYS D C 1
ATOM 6242 O O . CYS D 1 212 ? 0.220 9.231 4.777 1.00 46.28 246 CYS D O 1
ATOM 6245 N N . VAL D 1 213 ? -0.891 10.241 3.081 1.00 43.95 247 VAL D N 1
ATOM 6246 C CA . VAL D 1 213 ? -0.360 9.370 2.032 1.00 44.42 247 VAL D CA 1
ATOM 6247 C C . VAL D 1 213 ? -0.434 10.086 0.692 1.00 41.08 247 VAL D C 1
ATOM 6248 O O . VAL D 1 213 ? -1.131 11.093 0.574 1.00 47.10 247 VAL D O 1
ATOM 6252 N N . HIS D 1 214 ? 0.279 9.590 -0.330 1.00 36.36 248 HIS D N 1
ATOM 6253 C CA . HIS D 1 214 ? 0.223 10.251 -1.634 1.00 39.42 248 HIS D CA 1
ATOM 6254 C C . HIS D 1 214 ? -1.096 9.986 -2.356 1.00 43.23 248 HIS D C 1
ATOM 6255 O O . HIS D 1 214 ? -1.768 10.931 -2.788 1.00 41.26 248 HIS D O 1
ATOM 6262 N N . GLY D 1 215 ? -1.454 8.708 -2.553 1.00 37.36 249 GLY D N 1
ATOM 6263 C CA . GLY D 1 215 ? -2.674 8.382 -3.274 1.00 36.40 249 GLY D CA 1
ATOM 6264 C C . GLY D 1 215 ? -3.891 8.310 -2.363 1.00 50.55 249 GLY D C 1
ATOM 6265 O O . GLY D 1 215 ? -4.683 9.266 -2.263 1.00 48.91 249 GLY D O 1
ATOM 6266 N N . GLY D 1 216 ? -4.047 7.186 -1.680 1.00 45.92 250 GLY D N 1
ATOM 6267 C CA . GLY D 1 216 ? -5.171 7.065 -0.787 1.00 44.62 250 GLY D CA 1
ATOM 6268 C C . GLY D 1 216 ? -5.341 5.687 -0.183 1.00 46.18 250 GLY D C 1
ATOM 6269 O O . GLY D 1 216 ? -4.373 5.042 0.228 1.00 43.09 250 GLY D O 1
ATOM 6270 N N . LEU D 1 217 ? -6.590 5.236 -0.120 1.00 47.93 251 LEU D N 1
ATOM 6271 C CA . LEU D 1 217 ? -6.910 4.050 0.650 1.00 48.41 251 LEU D CA 1
ATOM 6272 C C . LEU D 1 217 ? -6.889 2.809 -0.238 1.00 49.29 251 LEU D C 1
ATOM 6273 O O . LEU D 1 217 ? -6.667 2.873 -1.453 1.00 51.23 251 LEU D O 1
ATOM 6278 N N . SER D 1 218 ? -7.120 1.660 0.387 1.00 43.22 252 SER D N 1
ATOM 6279 C CA . SER D 1 218 ? -6.927 0.393 -0.274 1.00 42.48 252 SER D CA 1
ATOM 6280 C C . SER D 1 218 ? -7.873 -0.627 0.318 1.00 42.67 252 SER D C 1
ATOM 6281 O O . SER D 1 218 ? -7.970 -0.717 1.549 1.00 46.09 252 SER D O 1
ATOM 6284 N N . PRO D 1 219 ? -8.537 -1.432 -0.518 1.00 45.57 253 PRO D N 1
ATOM 6285 C CA . PRO D 1 219 ? -9.272 -2.597 -0.007 1.00 47.32 253 PRO D CA 1
ATOM 6286 C C . PRO D 1 219 ? -8.419 -3.498 0.866 1.00 43.06 253 PRO D C 1
ATOM 6287 O O . PRO D 1 219 ? -8.946 -4.229 1.707 1.00 47.07 253 PRO D O 1
ATOM 6291 N N . GLN D 1 220 ? -7.106 -3.466 0.672 1.00 44.13 254 GLN D N 1
ATOM 6292 C CA . GLN D 1 220 ? -6.213 -4.295 1.464 1.00 44.24 254 GLN D CA 1
ATOM 6293 C C . GLN D 1 220 ? -5.751 -3.604 2.730 1.00 43.21 254 GLN D C 1
ATOM 6294 O O . GLN D 1 220 ? -5.096 -4.241 3.555 1.00 44.32 254 GLN D O 1
ATOM 6300 N N . LEU D 1 221 ? -6.069 -2.325 2.912 1.00 45.72 255 LEU D N 1
ATOM 6301 C CA . LEU D 1 221 ? -5.664 -1.615 4.123 1.00 47.93 255 LEU D CA 1
ATOM 6302 C C . LEU D 1 221 ? -6.680 -1.914 5.228 1.00 55.44 255 LEU D C 1
ATOM 6303 O O . LEU D 1 221 ? -7.492 -1.077 5.629 1.00 57.99 255 LEU D O 1
ATOM 6308 N N . THR D 1 222 ? -6.627 -3.153 5.720 1.00 49.82 256 THR D N 1
ATOM 6309 C CA . THR D 1 222 ? -7.574 -3.554 6.749 1.00 59.20 256 THR D CA 1
ATOM 6310 C C . THR D 1 222 ? -7.295 -2.809 8.048 1.00 60.12 256 THR D C 1
ATOM 6311 O O . THR D 1 222 ? -8.207 -2.220 8.646 1.00 62.80 256 THR D O 1
ATOM 6315 N N . SER D 1 223 ? -6.029 -2.791 8.478 1.00 52.82 257 SER D N 1
ATOM 6316 C CA . SER D 1 223 ? -5.607 -2.085 9.681 1.00 49.09 257 SER D CA 1
ATOM 6317 C C . SER D 1 223 ? -4.291 -1.369 9.407 1.00 47.07 257 SER D C 1
ATOM 6318 O O . SER D 1 223 ? -3.660 -1.560 8.361 1.00 48.26 257 SER D O 1
ATOM 6321 N N . LEU D 1 224 ? -3.852 -0.553 10.370 1.00 50.16 258 LEU D N 1
ATOM 6322 C CA . LEU D 1 224 ? -2.562 0.116 10.194 1.00 53.23 258 LEU D CA 1
ATOM 6323 C C . LEU D 1 224 ? -1.384 -0.853 10.259 1.00 54.41 258 LEU D C 1
ATOM 6324 O O . LEU D 1 224 ? -0.300 -0.520 9.769 1.00 50.47 258 LEU D O 1
ATOM 6329 N N . ASP D 1 225 ? -1.555 -2.035 10.860 1.00 56.16 259 ASP D N 1
ATOM 6330 C CA . ASP D 1 225 ? -0.445 -2.982 10.900 1.00 53.78 259 ASP D CA 1
ATOM 6331 C C . ASP D 1 225 ? -0.177 -3.561 9.523 1.00 47.12 259 ASP D C 1
ATOM 6332 O O . ASP D 1 225 ? 0.981 -3.832 9.180 1.00 39.68 259 ASP D O 1
ATOM 6337 N N . SER D 1 226 ? -1.235 -3.760 8.721 1.00 46.22 260 SER D N 1
ATOM 6338 C CA . SER D 1 226 ? -1.054 -4.131 7.318 1.00 51.01 260 SER D CA 1
ATOM 6339 C C . SER D 1 226 ? 0.022 -3.275 6.659 1.00 47.89 260 SER D C 1
ATOM 6340 O O . SER D 1 226 ? 0.956 -3.787 6.034 1.00 53.18 260 SER D O 1
ATOM 6343 N N . LEU D 1 227 ? -0.090 -1.963 6.821 1.00 42.79 261 LEU D N 1
ATOM 6344 C CA . LEU D 1 227 ? 0.921 -1.056 6.296 1.00 45.87 261 LEU D CA 1
ATOM 6345 C C . LEU D 1 227 ? 2.250 -1.242 7.020 1.00 42.87 261 LEU D C 1
ATOM 6346 O O . LEU D 1 227 ? 3.314 -1.153 6.406 1.00 43.57 261 LEU D O 1
ATOM 6351 N N . ARG D 1 228 ? 2.206 -1.528 8.321 1.00 40.93 262 ARG D N 1
ATOM 6352 C CA . ARG D 1 228 ? 3.438 -1.716 9.070 1.00 38.97 262 ARG D CA 1
ATOM 6353 C C . ARG D 1 228 ? 4.219 -2.946 8.604 1.00 37.95 262 ARG D C 1
ATOM 6354 O O . ARG D 1 228 ? 5.451 -2.953 8.673 1.00 40.19 262 ARG D O 1
ATOM 6362 N N . LYS D 1 229 ? 3.535 -3.982 8.121 1.00 35.42 263 LYS D N 1
ATOM 6363 C CA . LYS D 1 229 ? 4.197 -5.245 7.798 1.00 37.04 263 LYS D CA 1
ATOM 6364 C C . LYS D 1 229 ? 4.794 -5.261 6.407 1.00 39.02 263 LYS D C 1
ATOM 6365 O O . LYS D 1 229 ? 5.544 -6.187 6.088 1.00 45.60 263 LYS D O 1
ATOM 6367 N N . LEU D 1 230 ? 4.473 -4.278 5.576 1.00 33.88 264 LEU D N 1
ATOM 6368 C CA . LEU D 1 230 ? 4.983 -4.266 4.217 1.00 34.92 264 LEU D CA 1
ATOM 6369 C C . LEU D 1 230 ? 6.504 -4.252 4.202 1.00 35.75 264 LEU D C 1
ATOM 6370 O O . LEU D 1 230 ? 7.148 -3.606 5.035 1.00 32.97 264 LEU D O 1
ATOM 6375 N N . HIS D 1 231 ? 7.067 -4.994 3.251 1.00 33.03 265 HIS D N 1
ATOM 6376 C CA . HIS D 1 231 ? 8.451 -4.843 2.804 1.00 30.69 265 HIS D CA 1
ATOM 6377 C C . HIS D 1 231 ? 8.440 -3.723 1.776 1.00 28.30 265 HIS D C 1
ATOM 6378 O O . HIS D 1 231 ? 8.012 -3.921 0.641 1.00 26.58 265 HIS D O 1
ATOM 6385 N N . ARG D 1 232 ? 8.865 -2.526 2.151 1.00 30.58 266 ARG D N 1
ATOM 6386 C CA . ARG D 1 232 ? 8.674 -1.422 1.214 1.00 25.90 266 ARG D CA 1
ATOM 6387 C C . ARG D 1 232 ? 9.860 -1.199 0.282 1.00 26.87 266 ARG D C 1
ATOM 6388 O O . ARG D 1 232 ? 9.705 -0.471 -0.699 1.00 28.72 266 ARG D O 1
ATOM 6396 N N . PHE D 1 233 ? 11.024 -1.816 0.542 1.00 29.47 267 PHE D N 1
ATOM 6397 C CA . PHE D 1 233 ? 12.266 -1.535 -0.199 1.00 26.78 267 PHE D CA 1
ATOM 6398 C C . PHE D 1 233 ? 12.250 -2.264 -1.545 1.00 31.28 267 PHE D C 1
ATOM 6399 O O . PHE D 1 233 ? 12.942 -3.267 -1.763 1.00 27.18 267 PHE D O 1
ATOM 6407 N N . ARG D 1 234 ? 11.454 -1.715 -2.468 1.00 28.51 268 ARG D N 1
ATOM 6408 C CA . ARG D 1 234 ? 11.103 -2.392 -3.713 1.00 28.10 268 ARG D CA 1
ATOM 6409 C C . ARG D 1 234 ? 10.381 -1.420 -4.633 1.00 27.78 268 ARG D C 1
ATOM 6410 O O . ARG D 1 234 ? 9.744 -0.467 -4.174 1.00 25.77 268 ARG D O 1
ATOM 6418 N N . GLU D 1 235 ? 10.487 -1.676 -5.931 1.00 28.14 269 GLU D N 1
ATOM 6419 C CA . GLU D 1 235 ? 9.591 -1.031 -6.879 1.00 20.76 269 GLU D CA 1
ATOM 6420 C C . GLU D 1 235 ? 8.144 -1.374 -6.525 1.00 21.68 269 GLU D C 1
ATOM 6421 O O . GLU D 1 235 ? 7.848 -2.514 -6.123 1.00 23.27 269 GLU D O 1
ATOM 6427 N N . PRO D 1 236 ? 7.218 -0.423 -6.632 1.00 22.39 270 PRO D N 1
ATOM 6428 C CA . PRO D 1 236 ? 5.853 -0.721 -6.248 1.00 29.37 270 PRO D CA 1
ATOM 6429 C C . PRO D 1 236 ? 5.323 -1.902 -7.070 1.00 30.99 270 PRO D C 1
ATOM 6430 O O . PRO D 1 236 ? 5.728 -2.087 -8.223 1.00 27.77 270 PRO D O 1
ATOM 6434 N N . PRO D 1 237 ? 4.446 -2.704 -6.481 1.00 29.05 271 PRO D N 1
ATOM 6435 C CA . PRO D 1 237 ? 3.832 -3.797 -7.247 1.00 25.10 271 PRO D CA 1
ATOM 6436 C C . PRO D 1 237 ? 2.770 -3.278 -8.220 1.00 29.91 271 PRO D C 1
ATOM 6437 O O . PRO D 1 237 ? 2.376 -2.113 -8.207 1.00 35.22 271 PRO D O 1
ATOM 6441 N N . THR D 1 238 ? 2.328 -4.187 -9.090 1.00 28.12 272 THR D N 1
ATOM 6442 C CA . THR D 1 238 ? 1.316 -3.889 -10.094 1.00 35.41 272 THR D CA 1
ATOM 6443 C C . THR D 1 238 ? -0.038 -3.635 -9.440 1.00 37.86 272 THR D C 1
ATOM 6444 O O . THR D 1 238 ? -0.869 -2.897 -9.993 1.00 40.64 272 THR D O 1
ATOM 6448 N N . LYS D 1 239 ? -0.253 -4.231 -8.263 1.00 36.96 273 LYS D N 1
ATOM 6449 C CA . LYS D 1 239 ? -1.517 -4.254 -7.541 1.00 38.32 273 LYS D CA 1
ATOM 6450 C C . LYS D 1 239 ? -1.219 -4.567 -6.078 1.00 40.16 273 LYS D C 1
ATOM 6451 O O . LYS D 1 239 ? -0.093 -4.926 -5.716 1.00 45.49 273 LYS D O 1
ATOM 6457 N N . GLY D 1 240 ? -2.250 -4.450 -5.243 1.00 37.15 274 GLY D N 1
ATOM 6458 C CA . GLY D 1 240 ? -2.134 -4.682 -3.814 1.00 35.77 274 GLY D CA 1
ATOM 6459 C C . GLY D 1 240 ? -1.883 -3.401 -3.044 1.00 33.46 274 GLY D C 1
ATOM 6460 O O . GLY D 1 240 ? -1.767 -2.307 -3.609 1.00 35.10 274 GLY D O 1
ATOM 6461 N N . LEU D 1 241 ? -1.748 -3.580 -1.720 1.00 33.87 275 LEU D N 1
ATOM 6462 C CA . LEU D 1 241 ? -1.665 -2.467 -0.767 1.00 41.90 275 LEU D CA 1
ATOM 6463 C C . LEU D 1 241 ? -0.671 -1.372 -1.183 1.00 43.06 275 LEU D C 1
ATOM 6464 O O . LEU D 1 241 ? -1.012 -0.180 -1.196 1.00 39.43 275 LEU D O 1
ATOM 6469 N N . MET D 1 242 ? 0.577 -1.747 -1.481 1.00 38.58 276 MET D N 1
ATOM 6470 C CA . MET D 1 242 ? 1.588 -0.724 -1.737 1.00 33.13 276 MET D CA 1
ATOM 6471 C C . MET D 1 242 ? 1.315 0.018 -3.042 1.00 38.66 276 MET D C 1
ATOM 6472 O O . MET D 1 242 ? 1.684 1.189 -3.183 1.00 36.65 276 MET D O 1
ATOM 6477 N N . CYS D 1 243 ? 0.654 -0.626 -4.000 1.00 42.96 277 CYS D N 1
ATOM 6478 C CA . CYS D 1 243 ? 0.253 0.104 -5.194 1.00 38.25 277 CYS D CA 1
ATOM 6479 C C . CYS D 1 243 ? -0.845 1.109 -4.861 1.00 39.40 277 CYS D C 1
ATOM 6480 O O . CYS D 1 243 ? -0.762 2.278 -5.248 1.00 30.75 277 CYS D O 1
ATOM 6483 N N . ASP D 1 244 ? -1.864 0.673 -4.108 1.00 37.64 278 ASP D N 1
ATOM 6484 C CA . ASP D 1 244 ? -3.029 1.519 -3.830 1.00 38.75 278 ASP D CA 1
ATOM 6485 C C . ASP D 1 244 ? -2.646 2.780 -3.059 1.00 41.28 278 ASP D C 1
ATOM 6486 O O . ASP D 1 244 ? -3.145 3.875 -3.357 1.00 34.74 278 ASP D O 1
ATOM 6491 N N . LEU D 1 245 ? -1.772 2.644 -2.055 1.00 41.95 279 LEU D N 1
ATOM 6492 C CA . LEU D 1 245 ? -1.345 3.802 -1.274 1.00 33.23 279 LEU D CA 1
ATOM 6493 C C . LEU D 1 245 ? -0.793 4.897 -2.174 1.00 39.76 279 LEU D C 1
ATOM 6494 O O . LEU D 1 245 ? -1.006 6.091 -1.929 1.00 42.67 279 LEU D O 1
ATOM 6499 N N . LEU D 1 246 ? -0.071 4.504 -3.220 1.00 37.03 280 LEU D N 1
ATOM 6500 C CA . LEU D 1 246 ? 0.603 5.450 -4.092 1.00 37.49 280 LEU D CA 1
ATOM 6501 C C . LEU D 1 246 ? -0.272 5.929 -5.245 1.00 43.26 280 LEU D C 1
ATOM 6502 O O . LEU D 1 246 ? 0.062 6.947 -5.869 1.00 37.02 280 LEU D O 1
ATOM 6507 N N . TRP D 1 247 ? -1.399 5.242 -5.519 1.00 40.98 281 TRP D N 1
ATOM 6508 C CA . TRP D 1 247 ? -2.156 5.450 -6.750 1.00 33.42 281 TRP D CA 1
ATOM 6509 C C . TRP D 1 247 ? -3.638 5.753 -6.582 1.00 35.55 281 TRP D C 1
ATOM 6510 O O . TRP D 1 247 ? -4.219 6.337 -7.511 1.00 36.58 281 TRP D O 1
ATOM 6521 N N . ALA D 1 248 ? -4.278 5.364 -5.476 1.00 46.02 282 ALA D N 1
ATOM 6522 C CA . ALA D 1 248 ? -5.725 5.506 -5.359 1.00 48.05 282 ALA D CA 1
ATOM 6523 C C . ALA D 1 248 ? -6.164 6.971 -5.478 1.00 57.30 282 ALA D C 1
ATOM 6524 O O . ALA D 1 248 ? -5.443 7.900 -5.089 1.00 53.96 282 ALA D O 1
ATOM 6526 N N . ASP D 1 249 ? -7.348 7.172 -6.050 1.00 51.07 283 ASP D N 1
ATOM 6527 C CA . ASP D 1 249 ? -8.044 8.453 -6.081 1.00 56.18 283 ASP D CA 1
ATOM 6528 C C . ASP D 1 249 ? -9.429 8.273 -5.489 1.00 54.88 283 ASP D C 1
ATOM 6529 O O . ASP D 1 249 ? -9.979 7.166 -5.504 1.00 54.84 283 ASP D O 1
ATOM 6534 N N . PRO D 1 250 ? -10.020 9.335 -4.951 1.00 68.36 284 PRO D N 1
ATOM 6535 C CA . PRO D 1 250 ? -11.475 9.329 -4.726 1.00 58.77 284 PRO D CA 1
ATOM 6536 C C . PRO D 1 250 ? -12.220 9.280 -6.049 1.00 61.65 284 PRO D C 1
ATOM 6537 O O . PRO D 1 250 ? -11.781 9.847 -7.053 1.00 66.98 284 PRO D O 1
ATOM 6541 N N . ILE D 1 251 ? -13.360 8.585 -6.048 1.00 60.31 285 ILE D N 1
ATOM 6542 C CA . ILE D 1 251 ? -14.237 8.601 -7.214 1.00 61.09 285 ILE D CA 1
ATOM 6543 C C . ILE D 1 251 ? -14.638 10.037 -7.534 1.00 62.58 285 ILE D C 1
ATOM 6544 O O . ILE D 1 251 ? -14.766 10.885 -6.645 1.00 63.74 285 ILE D O 1
ATOM 6549 N N . GLU D 1 252 ? -14.853 10.305 -8.825 1.00 64.46 286 GLU D N 1
ATOM 6550 C CA . GLU D 1 252 ? -15.178 11.657 -9.275 1.00 66.38 286 GLU D CA 1
ATOM 6551 C C . GLU D 1 252 ? -16.433 12.215 -8.595 1.00 69.83 286 GLU D C 1
ATOM 6552 O O . GLU D 1 252 ? -16.547 13.433 -8.397 1.00 67.51 286 GLU D O 1
ATOM 6558 N N . GLU D 1 253 ? -17.377 11.353 -8.216 1.00 71.64 287 GLU D N 1
ATOM 6559 C CA . GLU D 1 253 ? -18.613 11.783 -7.570 1.00 74.32 287 GLU D CA 1
ATOM 6560 C C . GLU D 1 253 ? -18.553 11.568 -6.066 1.00 69.98 287 GLU D C 1
ATOM 6561 O O . GLU D 1 253 ? -19.588 11.364 -5.425 1.00 71.61 287 GLU D O 1
ATOM 6567 N N . TYR D 1 254 ? -17.343 11.606 -5.502 1.00 68.47 288 TYR D N 1
ATOM 6568 C CA . TYR D 1 254 ? -17.142 11.286 -4.093 1.00 68.53 288 TYR D CA 1
ATOM 6569 C C . TYR D 1 254 ? -18.110 12.041 -3.197 1.00 70.91 288 TYR D C 1
ATOM 6570 O O . TYR D 1 254 ? -18.650 11.471 -2.243 1.00 71.69 288 TYR D O 1
ATOM 6579 N N . ASP D 1 255 ? -18.348 13.326 -3.492 1.00 76.04 289 ASP D N 1
ATOM 6580 C CA . ASP D 1 255 ? -19.176 14.165 -2.636 1.00 74.36 289 ASP D CA 1
ATOM 6581 C C . ASP D 1 255 ? -20.670 13.921 -2.828 1.00 79.96 289 ASP D C 1
ATOM 6582 O O . ASP D 1 255 ? -21.452 14.192 -1.910 1.00 83.83 289 ASP D O 1
ATOM 6587 N N . ASP D 1 256 ? -21.083 13.400 -3.986 1.00 80.09 290 ASP D N 1
ATOM 6588 C CA . ASP D 1 256 ? -22.463 12.957 -4.155 1.00 77.67 290 ASP D CA 1
ATOM 6589 C C . ASP D 1 256 ? -22.809 11.799 -3.228 1.00 77.69 290 ASP D C 1
ATOM 6590 O O . ASP D 1 256 ? -23.957 11.691 -2.784 1.00 81.73 290 ASP D O 1
ATOM 6595 N N . ASP D 1 257 ? -21.847 10.918 -2.945 1.00 75.68 291 ASP D N 1
ATOM 6596 C CA . ASP D 1 257 ? -22.066 9.755 -2.080 1.00 75.50 291 ASP D CA 1
ATOM 6597 C C . ASP D 1 257 ? -23.270 8.930 -2.534 1.00 85.26 291 ASP D C 1
ATOM 6598 O O . ASP D 1 257 ? -24.086 8.486 -1.728 1.00 77.70 291 ASP D O 1
ATOM 6603 N N . ASN D 1 258 ? -23.379 8.721 -3.843 1.00 85.50 292 ASN D N 1
ATOM 6604 C CA . ASN D 1 258 ? -24.413 7.869 -4.411 1.00 82.85 292 ASN D CA 1
ATOM 6605 C C . ASN D 1 258 ? -23.948 6.425 -4.592 1.00 78.81 292 ASN D C 1
ATOM 6606 O O . ASN D 1 258 ? -24.730 5.591 -5.066 1.00 78.16 292 ASN D O 1
ATOM 6611 N N . LEU D 1 259 ? -22.712 6.098 -4.206 1.00 81.35 293 LEU D N 1
ATOM 6612 C CA . LEU D 1 259 ? -22.182 4.746 -4.355 1.00 75.80 293 LEU D CA 1
ATOM 6613 C C . LEU D 1 259 ? -22.191 4.006 -3.021 1.00 77.22 293 LEU D C 1
ATOM 6614 O O . LEU D 1 259 ? -21.788 4.558 -1.992 1.00 78.30 293 LEU D O 1
ATOM 6619 N N . ASP D 1 260 ? -22.656 2.753 -3.049 1.00 75.63 294 ASP D N 1
ATOM 6620 C CA . ASP D 1 260 ? -22.678 1.900 -1.869 1.00 70.54 294 ASP D CA 1
ATOM 6621 C C . ASP D 1 260 ? -21.418 1.065 -1.729 1.00 68.14 294 ASP D C 1
ATOM 6622 O O . ASP D 1 260 ? -21.084 0.646 -0.611 1.00 67.84 294 ASP D O 1
ATOM 6627 N N . GLN D 1 261 ? -20.727 0.795 -2.832 1.00 66.47 295 GLN D N 1
ATOM 6628 C CA . GLN D 1 261 ? -19.470 0.073 -2.751 1.00 64.17 295 GLN D CA 1
ATOM 6629 C C . GLN D 1 261 ? -18.393 0.927 -2.091 1.00 67.57 295 GLN D C 1
ATOM 6630 O O . GLN D 1 261 ? -18.491 2.157 -1.987 1.00 64.62 295 GLN D O 1
ATOM 6636 N N . GLU D 1 262 ? -17.336 0.250 -1.669 1.00 61.74 296 GLU D N 1
ATOM 6637 C CA . GLU D 1 262 ? -16.196 0.947 -1.112 1.00 60.88 296 GLU D CA 1
ATOM 6638 C C . GLU D 1 262 ? -15.156 1.231 -2.187 1.00 61.94 296 GLU D C 1
ATOM 6639 O O . GLU D 1 262 ? -14.718 2.378 -2.335 1.00 59.31 296 GLU D O 1
ATOM 6645 N N . TYR D 1 263 ? -14.816 0.224 -2.991 1.00 57.63 297 TYR D N 1
ATOM 6646 C CA . TYR D 1 263 ? -13.716 0.337 -3.934 1.00 55.80 297 TYR D CA 1
ATOM 6647 C C . TYR D 1 263 ? -14.144 -0.069 -5.337 1.00 55.53 297 TYR D C 1
ATOM 6648 O O . TYR D 1 263 ? -14.851 -1.062 -5.521 1.00 70.85 297 TYR D O 1
ATOM 6657 N N . VAL D 1 264 ? -13.688 0.705 -6.322 1.00 55.06 298 VAL D N 1
ATOM 6658 C CA . VAL D 1 264 ? -14.018 0.544 -7.732 1.00 55.66 298 VAL D CA 1
ATOM 6659 C C . VAL D 1 264 ? -12.745 0.633 -8.563 1.00 52.86 298 VAL D C 1
ATOM 6660 O O . VAL D 1 264 ? -11.820 1.393 -8.256 1.00 52.23 298 VAL D O 1
ATOM 6664 N N . THR D 1 265 ? -12.727 -0.126 -9.653 1.00 51.92 299 THR D N 1
ATOM 6665 C CA . THR D 1 265 ? -11.602 -0.194 -10.576 1.00 50.99 299 THR D CA 1
ATOM 6666 C C . THR D 1 265 ? -11.244 1.174 -11.142 1.00 63.12 299 THR D C 1
ATOM 6667 O O . THR D 1 265 ? -12.010 1.749 -11.924 1.00 61.90 299 THR D O 1
ATOM 6671 N N . ASN D 1 266 ? -10.072 1.685 -10.768 1.00 59.00 300 ASN D N 1
ATOM 6672 C CA . ASN D 1 266 ? -9.645 3.002 -11.211 1.00 56.54 300 ASN D CA 1
ATOM 6673 C C . ASN D 1 266 ? -9.283 2.932 -12.689 1.00 58.73 300 ASN D C 1
ATOM 6674 O O . ASN D 1 266 ? -8.115 2.724 -13.046 1.00 55.06 300 ASN D O 1
ATOM 6679 N N . VAL D 1 267 ? -10.296 3.088 -13.547 1.00 62.32 301 VAL D N 1
ATOM 6680 C CA . VAL D 1 267 ? -10.089 3.043 -14.992 1.00 61.17 301 VAL D CA 1
ATOM 6681 C C . VAL D 1 267 ? -9.198 4.195 -15.439 1.00 65.29 301 VAL D C 1
ATOM 6682 O O . VAL D 1 267 ? -8.350 4.029 -16.327 1.00 65.33 301 VAL D O 1
ATOM 6686 N N . VAL D 1 268 ? -9.381 5.382 -14.840 1.00 49.38 302 VAL D N 1
ATOM 6687 C CA . VAL D 1 268 ? -8.597 6.548 -15.240 1.00 50.71 302 VAL D CA 1
ATOM 6688 C C . VAL D 1 268 ? -7.114 6.329 -14.968 1.00 50.99 302 VAL D C 1
ATOM 6689 O O . VAL D 1 268 ? -6.259 6.688 -15.787 1.00 52.10 302 VAL D O 1
ATOM 6693 N N . ARG D 1 269 ? -6.778 5.749 -13.815 1.00 50.29 303 ARG D N 1
ATOM 6694 C CA . ARG D 1 269 ? -5.375 5.434 -13.582 1.00 47.68 303 ARG D CA 1
ATOM 6695 C C . ARG D 1 269 ? -4.928 4.167 -14.295 1.00 51.80 303 ARG D C 1
ATOM 6696 O O . ARG D 1 269 ? -3.726 3.928 -14.388 1.00 46.37 303 ARG D O 1
ATOM 6704 N N . GLY D 1 270 ? -5.847 3.344 -14.793 1.00 57.74 304 GLY D N 1
ATOM 6705 C CA . GLY D 1 270 ? -5.413 2.125 -15.435 1.00 52.52 304 GLY D CA 1
ATOM 6706 C C . GLY D 1 270 ? -4.805 1.111 -14.501 1.00 44.77 304 GLY D C 1
ATOM 6707 O O . GLY D 1 270 ? -4.352 0.059 -14.961 1.00 40.98 304 GLY D O 1
ATOM 6708 N N . CYS D 1 271 ? -4.769 1.405 -13.209 1.00 42.52 305 CYS D N 1
ATOM 6709 C CA . CYS D 1 271 ? -4.404 0.456 -12.171 1.00 46.52 305 CYS D CA 1
ATOM 6710 C C . CYS D 1 271 ? -5.145 0.879 -10.918 1.00 49.56 305 CYS D C 1
ATOM 6711 O O . CYS D 1 271 ? -5.720 1.974 -10.854 1.00 43.54 305 CYS D O 1
ATOM 6714 N N . SER D 1 272 ? -5.129 -0.004 -9.921 1.00 41.81 306 SER D N 1
ATOM 6715 C CA . SER D 1 272 ? -5.512 0.345 -8.557 1.00 43.04 306 SER D CA 1
ATOM 6716 C C . SER D 1 272 ? -7.011 0.618 -8.487 1.00 54.81 306 SER D C 1
ATOM 6717 O O . SER D 1 272 ? -7.776 0.103 -9.312 1.00 53.54 306 SER D O 1
ATOM 6720 N N . PHE D 1 273 ? -7.442 1.417 -7.513 1.00 46.67 307 PHE D N 1
ATOM 6721 C CA . PHE D 1 273 ? -8.864 1.579 -7.241 1.00 52.83 307 PHE D CA 1
ATOM 6722 C C . PHE D 1 273 ? -9.218 3.050 -7.061 1.00 53.14 307 PHE D C 1
ATOM 6723 O O . PHE D 1 273 ? -8.380 3.872 -6.682 1.00 49.91 307 PHE D O 1
ATOM 6731 N N . ALA D 1 274 ? -10.476 3.376 -7.360 1.00 52.12 308 ALA D N 1
ATOM 6732 C CA . ALA D 1 274 ? -11.085 4.615 -6.891 1.00 53.99 308 ALA D CA 1
ATOM 6733 C C . ALA D 1 274 ? -11.947 4.271 -5.684 1.00 55.42 308 ALA D C 1
ATOM 6734 O O . ALA D 1 274 ? -12.652 3.257 -5.691 1.00 55.67 308 ALA D O 1
ATOM 6736 N N . PHE D 1 275 ? -11.831 5.061 -4.624 1.00 56.25 309 PHE D N 1
ATOM 6737 C CA . PHE D 1 275 ? -12.567 4.789 -3.400 1.00 57.59 309 PHE D CA 1
ATOM 6738 C C . PHE D 1 275 ? -13.660 5.836 -3.201 1.00 65.90 309 PHE D C 1
ATOM 6739 O O . PHE D 1 275 ? -13.576 6.968 -3.687 1.00 64.00 309 PHE D O 1
ATOM 6747 N N . THR D 1 276 ? -14.694 5.434 -2.475 1.00 61.42 310 THR D N 1
ATOM 6748 C CA . THR D 1 276 ? -15.865 6.262 -2.259 1.00 63.77 310 THR D CA 1
ATOM 6749 C C . THR D 1 276 ? -15.858 6.862 -0.859 1.00 68.53 310 THR D C 1
ATOM 6750 O O . THR D 1 276 ? -15.015 6.540 -0.014 1.00 63.79 310 THR D O 1
ATOM 6754 N N . TYR D 1 277 ? -16.846 7.737 -0.629 1.00 72.90 311 TYR D N 1
ATOM 6755 C CA . TYR D 1 277 ? -17.070 8.335 0.685 1.00 68.38 311 TYR D CA 1
ATOM 6756 C C . TYR D 1 277 ? -17.304 7.276 1.764 1.00 68.44 311 TYR D C 1
ATOM 6757 O O . TYR D 1 277 ? -16.793 7.401 2.885 1.00 68.35 311 TYR D O 1
ATOM 6766 N N . LYS D 1 278 ? -18.058 6.216 1.442 1.00 68.57 312 LYS D N 1
ATOM 6767 C CA . LYS D 1 278 ? -18.267 5.132 2.403 1.00 70.08 312 LYS D CA 1
ATOM 6768 C C . LYS D 1 278 ? -16.941 4.515 2.841 1.00 71.45 312 LYS D C 1
ATOM 6769 O O . LYS D 1 278 ? -16.692 4.348 4.043 1.00 69.50 312 LYS D O 1
ATOM 6775 N N . ALA D 1 279 ? -16.076 4.172 1.875 1.00 64.44 313 ALA D N 1
ATOM 6776 C CA . ALA D 1 279 ? -14.755 3.622 2.195 1.00 72.33 313 ALA D CA 1
ATOM 6777 C C . ALA D 1 279 ? -13.964 4.545 3.123 1.00 62.38 313 ALA D C 1
ATOM 6778 O O . ALA D 1 279 ? -13.401 4.096 4.127 1.00 61.78 313 ALA D O 1
ATOM 6780 N N . ALA D 1 280 ? -13.902 5.838 2.800 1.00 63.08 314 ALA D N 1
ATOM 6781 C CA . ALA D 1 280 ? -13.127 6.760 3.627 1.00 63.10 314 ALA D CA 1
ATOM 6782 C C . ALA D 1 280 ? -13.650 6.791 5.056 1.00 69.55 314 ALA D C 1
ATOM 6783 O O . ALA D 1 280 ? -12.877 6.641 6.012 1.00 63.91 314 ALA D O 1
ATOM 6785 N N . CYS D 1 281 ? -14.974 6.967 5.217 1.00 68.10 315 CYS D N 1
ATOM 6786 C CA . CYS D 1 281 ? -15.573 7.023 6.549 1.00 68.24 315 CYS D CA 1
ATOM 6787 C C . CYS D 1 281 ? -15.373 5.719 7.309 1.00 69.83 315 CYS D C 1
ATOM 6788 O O . CYS D 1 281 ? -15.040 5.728 8.501 1.00 71.99 315 CYS D O 1
ATOM 6791 N N . LYS D 1 282 ? -15.611 4.582 6.650 1.00 66.52 316 LYS D N 1
ATOM 6792 C CA . LYS D 1 282 ? -15.363 3.309 7.315 1.00 65.59 316 LYS D CA 1
ATOM 6793 C C . LYS D 1 282 ? -13.911 3.211 7.760 1.00 64.00 316 LYS D C 1
ATOM 6794 O O . LYS D 1 282 ? -13.628 2.794 8.887 1.00 67.85 316 LYS D O 1
ATOM 6796 N N . PHE D 1 283 ? -12.977 3.640 6.906 1.00 64.14 317 PHE D N 1
ATOM 6797 C CA . PHE D 1 283 ? -11.571 3.677 7.300 1.00 64.69 317 PHE D CA 1
ATOM 6798 C C . PHE D 1 283 ? -11.347 4.612 8.480 1.00 61.68 317 PHE D C 1
ATOM 6799 O O . PHE D 1 283 ? -10.669 4.255 9.451 1.00 61.05 317 PHE D O 1
ATOM 6807 N N . LEU D 1 284 ? -11.899 5.823 8.407 1.00 63.27 318 LEU D N 1
ATOM 6808 C CA . LEU D 1 284 ? -11.648 6.808 9.454 1.00 69.53 318 LEU D CA 1
ATOM 6809 C C . LEU D 1 284 ? -12.143 6.321 10.817 1.00 73.73 318 LEU D C 1
ATOM 6810 O O . LEU D 1 284 ? -11.448 6.490 11.828 1.00 81.23 318 LEU D O 1
ATOM 6815 N N . ASP D 1 285 ? -13.319 5.679 10.865 1.00 67.73 319 ASP D N 1
ATOM 6816 C CA A ASP D 1 285 ? -13.821 5.141 12.125 0.48 67.55 319 ASP D CA 1
ATOM 6817 C CA B ASP D 1 285 ? -13.802 5.160 12.139 0.52 67.54 319 ASP D CA 1
ATOM 6818 C C . ASP D 1 285 ? -13.012 3.929 12.570 1.00 65.80 319 ASP D C 1
ATOM 6819 O O . ASP D 1 285 ? -12.677 3.785 13.752 1.00 69.54 319 ASP D O 1
ATOM 6828 N N . ARG D 1 286 ? -12.698 3.043 11.630 1.00 64.16 320 ARG D N 1
ATOM 6829 C CA . ARG D 1 286 ? -11.951 1.836 11.945 1.00 71.52 320 ARG D CA 1
ATOM 6830 C C . ARG D 1 286 ? -10.597 2.156 12.581 1.00 73.08 320 ARG D C 1
ATOM 6831 O O . ARG D 1 286 ? -10.150 1.443 13.489 1.00 76.25 320 ARG D O 1
ATOM 6839 N N . THR D 1 287 ? -9.933 3.227 12.128 1.00 69.04 321 THR D N 1
ATOM 6840 C CA . THR D 1 287 ? -8.623 3.628 12.643 1.00 67.03 321 THR D CA 1
ATOM 6841 C C . THR D 1 287 ? -8.694 4.709 13.713 1.00 72.07 321 THR D C 1
ATOM 6842 O O . THR D 1 287 ? -7.648 5.086 14.253 1.00 81.75 321 THR D O 1
ATOM 6846 N N . LYS D 1 288 ? -9.886 5.233 14.015 1.00 69.07 322 LYS D N 1
ATOM 6847 C CA . LYS D 1 288 ? -10.066 6.251 15.053 1.00 72.56 322 LYS D CA 1
ATOM 6848 C C . LYS D 1 288 ? -9.316 7.535 14.706 1.00 71.93 322 LYS D C 1
ATOM 6849 O O . LYS D 1 288 ? -8.732 8.194 15.568 1.00 65.07 322 LYS D O 1
ATOM 6851 N N . LEU D 1 289 ? -9.338 7.887 13.423 1.00 72.96 323 LEU D N 1
ATOM 6852 C CA . LEU D 1 289 ? -8.647 9.045 12.878 1.00 73.58 323 LEU D CA 1
ATOM 6853 C C . LEU D 1 289 ? -9.662 9.979 12.241 1.00 69.07 323 LEU D C 1
ATOM 6854 O O . LEU D 1 289 ? -10.743 9.558 11.818 1.00 66.46 323 LEU D O 1
ATOM 6859 N N . LEU D 1 290 ? -9.275 11.247 12.137 1.00 65.93 324 LEU D N 1
ATOM 6860 C CA . LEU D 1 290 ? -10.197 12.305 11.753 1.00 67.76 324 LEU D CA 1
ATOM 6861 C C . LEU D 1 290 ? -10.295 12.504 10.248 1.00 73.39 324 LEU D C 1
ATOM 6862 O O . LEU D 1 290 ? -11.394 12.714 9.727 1.00 76.93 324 LEU D O 1
ATOM 6867 N N . SER D 1 291 ? -9.178 12.463 9.528 1.00 74.46 325 SER D N 1
ATOM 6868 C CA . SER D 1 291 ? -9.229 12.721 8.096 1.00 71.91 325 SER D CA 1
ATOM 6869 C C . SER D 1 291 ? -8.072 12.035 7.378 1.00 66.31 325 SER D C 1
ATOM 6870 O O . SER D 1 291 ? -7.117 11.549 7.990 1.00 60.80 325 SER D O 1
ATOM 6873 N N . VAL D 1 292 ? -8.191 11.995 6.056 1.00 66.02 326 VAL D N 1
ATOM 6874 C CA . VAL D 1 292 ? -7.164 11.494 5.160 1.00 61.55 326 VAL D CA 1
ATOM 6875 C C . VAL D 1 292 ? -6.646 12.684 4.368 1.00 64.01 326 VAL D C 1
ATOM 6876 O O . VAL D 1 292 ? -7.426 13.384 3.710 1.00 65.44 326 VAL D O 1
ATOM 6880 N N . ILE D 1 293 ? -5.338 12.918 4.442 1.00 61.97 327 ILE D N 1
ATOM 6881 C CA . ILE D 1 293 ? -4.672 13.990 3.713 1.00 60.95 327 ILE D CA 1
ATOM 6882 C C . ILE D 1 293 ? -3.810 13.342 2.640 1.00 61.19 327 ILE D C 1
ATOM 6883 O O . ILE D 1 293 ? -2.995 12.461 2.937 1.00 53.26 327 ILE D O 1
ATOM 6888 N N . ARG D 1 294 ? -3.996 13.769 1.397 1.00 62.33 328 ARG D N 1
ATOM 6889 C CA . ARG D 1 294 ? -3.312 13.156 0.272 1.00 52.81 328 ARG D CA 1
ATOM 6890 C C . ARG D 1 294 ? -3.123 14.216 -0.811 1.00 55.03 328 ARG D C 1
ATOM 6891 O O . ARG D 1 294 ? -3.377 15.406 -0.595 1.00 57.67 328 ARG D O 1
ATOM 6899 N N . ALA D 1 295 ? -2.663 13.776 -1.980 1.00 51.31 329 ALA D N 1
ATOM 6900 C CA . ALA D 1 295 ? -2.245 14.673 -3.051 1.00 52.05 329 ALA D CA 1
ATOM 6901 C C . ALA D 1 295 ? -2.635 14.059 -4.387 1.00 53.04 329 ALA D C 1
ATOM 6902 O O . ALA D 1 295 ? -3.819 13.797 -4.605 1.00 51.64 329 ALA D O 1
ATOM 6904 N N . HIS D 1 296 ? -1.659 13.831 -5.284 1.00 51.68 330 HIS D N 1
ATOM 6905 C CA . HIS D 1 296 ? -1.836 12.905 -6.409 1.00 53.07 330 HIS D CA 1
ATOM 6906 C C . HIS D 1 296 ? -2.738 13.488 -7.497 1.00 56.71 330 HIS D C 1
ATOM 6907 O O . HIS D 1 296 ? -2.650 13.081 -8.665 1.00 52.55 330 HIS D O 1
ATOM 6914 N N . GLU D 1 297 ? -3.574 14.468 -7.134 1.00 58.04 331 GLU D N 1
ATOM 6915 C CA . GLU D 1 297 ? -4.573 15.048 -8.028 1.00 58.88 331 GLU D CA 1
ATOM 6916 C C . GLU D 1 297 ? -4.467 16.571 -8.033 1.00 58.66 331 GLU D C 1
ATOM 6917 O O . GLU D 1 297 ? -4.712 17.222 -7.008 1.00 58.13 331 GLU D O 1
ATOM 6923 N N . ALA D 1 298 ? -4.146 17.135 -9.200 1.00 52.51 332 ALA D N 1
ATOM 6924 C CA . ALA D 1 298 ? -4.042 18.581 -9.355 1.00 53.34 332 ALA D CA 1
ATOM 6925 C C . ALA D 1 298 ? -5.341 19.292 -8.972 1.00 57.49 332 ALA D C 1
ATOM 6926 O O . ALA D 1 298 ? -6.443 18.815 -9.257 1.00 60.65 332 ALA D O 1
ATOM 6928 N N . GLN D 1 299 ? -5.205 20.439 -8.312 1.00 56.70 333 GLN D N 1
ATOM 6929 C CA . GLN D 1 299 ? -6.343 21.267 -7.932 1.00 64.09 333 GLN D CA 1
ATOM 6930 C C . GLN D 1 299 ? -6.134 22.687 -8.438 1.00 65.49 333 GLN D C 1
ATOM 6931 O O . GLN D 1 299 ? -5.058 23.266 -8.246 1.00 58.61 333 GLN D O 1
ATOM 6937 N N . ASN D 1 300 ? -7.167 23.244 -9.080 1.00 66.65 334 ASN D N 1
ATOM 6938 C CA . ASN D 1 300 ? -7.110 24.636 -9.515 1.00 65.91 334 ASN D CA 1
ATOM 6939 C C . ASN D 1 300 ? -6.715 25.553 -8.363 1.00 66.49 334 ASN D C 1
ATOM 6940 O O . ASN D 1 300 ? -5.993 26.533 -8.569 1.00 62.22 334 ASN D O 1
ATOM 6945 N N . ALA D 1 301 ? -7.125 25.216 -7.140 1.00 67.45 335 ALA D N 1
ATOM 6946 C CA . ALA D 1 301 ? -6.845 26.009 -5.953 1.00 64.17 335 ALA D CA 1
ATOM 6947 C C . ALA D 1 301 ? -5.693 25.473 -5.118 1.00 62.53 335 ALA D C 1
ATOM 6948 O O . ALA D 1 301 ? -5.465 25.982 -4.023 1.00 73.49 335 ALA D O 1
ATOM 6950 N N . GLY D 1 302 ? -4.985 24.446 -5.576 1.00 60.56 336 GLY D N 1
ATOM 6951 C CA . GLY D 1 302 ? -3.987 23.837 -4.715 1.00 60.93 336 GLY D CA 1
ATOM 6952 C C . GLY D 1 302 ? -4.531 23.066 -3.527 1.00 65.00 336 GLY D C 1
ATOM 6953 O O . GLY D 1 302 ? -3.746 22.596 -2.704 1.00 68.98 336 GLY D O 1
ATOM 6954 N N . TYR D 1 303 ? -5.848 22.913 -3.412 1.00 64.99 337 TYR D N 1
ATOM 6955 C CA . TYR D 1 303 ? -6.438 22.223 -2.273 1.00 65.65 337 TYR D CA 1
ATOM 6956 C C . TYR D 1 303 ? -7.873 21.852 -2.621 1.00 71.72 337 TYR D C 1
ATOM 6957 O O . TYR D 1 303 ? -8.525 22.540 -3.411 1.00 74.93 337 TYR D O 1
ATOM 6959 N N . ARG D 1 304 ? -8.360 20.759 -2.033 1.00 64.12 338 ARG D N 1
ATOM 6960 C CA . ARG D 1 304 ? -9.787 20.456 -2.096 1.00 65.87 338 ARG D CA 1
ATOM 6961 C C . ARG D 1 304 ? -10.219 19.691 -0.851 1.00 66.49 338 ARG D C 1
ATOM 6962 O O . ARG D 1 304 ? -9.603 18.681 -0.489 1.00 65.04 338 ARG D O 1
ATOM 6970 N N . MET D 1 305 ? -11.283 20.168 -0.205 1.00 68.69 339 MET D N 1
ATOM 6971 C CA . MET D 1 305 ? -11.874 19.469 0.924 1.00 69.55 339 MET D CA 1
ATOM 6972 C C . MET D 1 305 ? -13.172 18.804 0.487 1.00 71.25 339 MET D C 1
ATOM 6973 O O . MET D 1 305 ? -13.958 19.377 -0.273 1.00 71.88 339 MET D O 1
ATOM 6978 N N . TYR D 1 306 ? -13.364 17.573 0.930 1.00 75.55 340 TYR D N 1
ATOM 6979 C CA . TYR D 1 306 ? -14.488 16.751 0.514 1.00 74.42 340 TYR D CA 1
ATOM 6980 C C . TYR D 1 306 ? -15.457 16.615 1.683 1.00 74.51 340 TYR D C 1
ATOM 6981 O O . TYR D 1 306 ? -15.205 17.131 2.774 1.00 76.70 340 TYR D O 1
ATOM 6990 N N . LYS D 1 307 ? -16.555 15.889 1.451 1.00 77.51 341 LYS D N 1
ATOM 6991 C CA . LYS D 1 307 ? -17.676 15.841 2.391 1.00 79.52 341 LYS D CA 1
ATOM 6992 C C . LYS D 1 307 ? -17.209 15.603 3.826 1.00 82.54 341 LYS D C 1
ATOM 6993 O O . LYS D 1 307 ? -16.213 14.920 4.081 1.00 73.89 341 LYS D O 1
ATOM 6995 N N . ARG D 1 308 ? -17.952 16.173 4.770 1.00 91.25 342 ARG D N 1
ATOM 6996 C CA . ARG D 1 308 ? -17.562 16.152 6.170 1.00 88.63 342 ARG D CA 1
ATOM 6997 C C . ARG D 1 308 ? -17.804 14.777 6.804 1.00 89.84 342 ARG D C 1
ATOM 6998 O O . ARG D 1 308 ? -18.567 13.943 6.300 1.00 77.74 342 ARG D O 1
ATOM 7000 N N . THR D 1 309 ? -17.135 14.562 7.937 1.00 83.19 343 THR D N 1
ATOM 7001 C CA . THR D 1 309 ? -17.264 13.352 8.741 1.00 79.75 343 THR D CA 1
ATOM 7002 C C . THR D 1 309 ? -18.405 13.482 9.752 1.00 85.75 343 THR D C 1
ATOM 7003 O O . THR D 1 309 ? -18.548 14.519 10.415 1.00 87.83 343 THR D O 1
ATOM 7007 N N . LYS D 1 310 ? -19.212 12.428 9.873 1.00 89.06 344 LYS D N 1
ATOM 7008 C CA . LYS D 1 310 ? -20.316 12.416 10.841 1.00 92.73 344 LYS D CA 1
ATOM 7009 C C . LYS D 1 310 ? -19.795 12.190 12.260 1.00 95.78 344 LYS D C 1
ATOM 7010 O O . LYS D 1 310 ? -19.721 11.054 12.733 1.00 95.43 344 LYS D O 1
ATOM 7012 N N . PHE D 1 314 ? -13.653 17.356 11.087 1.00 102.60 348 PHE D N 1
ATOM 7013 C CA . PHE D 1 314 ? -13.022 17.853 9.874 1.00 101.88 348 PHE D CA 1
ATOM 7014 C C . PHE D 1 314 ? -13.624 17.135 8.652 1.00 90.73 348 PHE D C 1
ATOM 7015 O O . PHE D 1 314 ? -14.426 16.203 8.810 1.00 84.76 348 PHE D O 1
ATOM 7023 N N . PRO D 1 315 ? -13.281 17.582 7.440 1.00 87.64 349 PRO D N 1
ATOM 7024 C CA . PRO D 1 315 ? -13.655 16.811 6.249 1.00 85.23 349 PRO D CA 1
ATOM 7025 C C . PRO D 1 315 ? -13.038 15.421 6.285 1.00 78.89 349 PRO D C 1
ATOM 7026 O O . PRO D 1 315 ? -12.046 15.164 6.971 1.00 69.71 349 PRO D O 1
ATOM 7030 N N . SER D 1 316 ? -13.651 14.514 5.525 1.00 78.44 350 SER D N 1
ATOM 7031 C CA . SER D 1 316 ? -13.182 13.136 5.480 1.00 72.85 350 SER D CA 1
ATOM 7032 C C . SER D 1 316 ? -11.898 13.005 4.672 1.00 73.45 350 SER D C 1
ATOM 7033 O O . SER D 1 316 ? -11.029 12.204 5.026 1.00 64.97 350 SER D O 1
ATOM 7036 N N . LEU D 1 317 ? -11.762 13.804 3.612 1.00 72.39 351 LEU D N 1
ATOM 7037 C CA . LEU D 1 317 ? -10.667 13.713 2.658 1.00 71.40 351 LEU D CA 1
ATOM 7038 C C . LEU D 1 317 ? -10.188 15.112 2.287 1.00 73.88 351 LEU D C 1
ATOM 7039 O O . LEU D 1 317 ? -10.996 16.031 2.130 1.00 75.64 351 LEU D O 1
ATOM 7044 N N . LEU D 1 318 ? -8.873 15.264 2.136 1.00 73.41 352 LEU D N 1
ATOM 7045 C CA . LEU D 1 318 ? -8.265 16.541 1.773 1.00 66.99 352 LEU D CA 1
ATOM 7046 C C . LEU D 1 318 ? -7.095 16.288 0.823 1.00 61.73 352 LEU D C 1
ATOM 7047 O O . LEU D 1 318 ? -6.230 15.450 1.101 1.00 58.78 352 LEU D O 1
ATOM 7052 N N . THR D 1 319 ? -7.088 17.001 -0.300 1.00 60.39 353 THR D N 1
ATOM 7053 C CA . THR D 1 319 ? -6.070 16.874 -1.331 1.00 58.41 353 THR D CA 1
ATOM 7054 C C . THR D 1 319 ? -5.250 18.159 -1.394 1.00 62.53 353 THR D C 1
ATOM 7055 O O . THR D 1 319 ? -5.802 19.230 -1.654 1.00 59.63 353 THR D O 1
ATOM 7059 N N . MET D 1 320 ? -3.942 18.051 -1.162 1.00 59.64 354 MET D N 1
ATOM 7060 C CA . MET D 1 320 ? -3.017 19.167 -1.330 1.00 56.97 354 MET D CA 1
ATOM 7061 C C . MET D 1 320 ? -2.255 19.020 -2.639 1.00 54.22 354 MET D C 1
ATOM 7062 O O . MET D 1 320 ? -1.907 17.912 -3.049 1.00 52.76 354 MET D O 1
ATOM 7067 N N . PHE D 1 321 ? -2.018 20.135 -3.308 1.00 54.40 355 PHE D N 1
ATOM 7068 C CA . PHE D 1 321 ? -1.260 20.121 -4.549 1.00 57.72 355 PHE D CA 1
ATOM 7069 C C . PHE D 1 321 ? -0.371 21.356 -4.568 1.00 58.08 355 PHE D C 1
ATOM 7070 O O . PHE D 1 321 ? -0.866 22.482 -4.473 1.00 54.03 355 PHE D O 1
ATOM 7078 N N . SER D 1 322 ? 0.936 21.151 -4.679 1.00 53.85 356 SER D N 1
ATOM 7079 C CA . SER D 1 322 ? 1.881 22.229 -4.438 1.00 50.25 356 SER D CA 1
ATOM 7080 C C . SER D 1 322 ? 2.667 22.605 -5.687 1.00 48.92 356 SER D C 1
ATOM 7081 O O . SER D 1 322 ? 3.760 23.137 -5.582 1.00 47.94 356 SER D O 1
ATOM 7084 N N . ALA D 1 323 ? 2.119 22.358 -6.875 1.00 48.92 357 ALA D N 1
ATOM 7085 C CA . ALA D 1 323 ? 2.817 22.633 -8.128 1.00 47.66 357 ALA D CA 1
ATOM 7086 C C . ALA D 1 323 ? 2.021 23.665 -8.911 1.00 57.44 357 ALA D C 1
ATOM 7087 O O . ALA D 1 323 ? 1.200 23.305 -9.764 1.00 56.59 357 ALA D O 1
ATOM 7089 N N . PRO D 1 324 ? 2.252 24.953 -8.679 1.00 57.87 358 PRO D N 1
ATOM 7090 C CA . PRO D 1 324 ? 1.440 25.974 -9.352 1.00 60.25 358 PRO D CA 1
ATOM 7091 C C . PRO D 1 324 ? 1.760 26.028 -10.832 1.00 59.83 358 PRO D C 1
ATOM 7092 O O . PRO D 1 324 ? 2.884 25.738 -11.258 1.00 60.07 358 PRO D O 1
ATOM 7096 N N . ASN D 1 325 ? 0.751 26.415 -11.610 1.00 58.76 359 ASN D N 1
ATOM 7097 C CA . ASN D 1 325 ? 0.819 26.477 -13.070 1.00 56.44 359 ASN D CA 1
ATOM 7098 C C . ASN D 1 325 ? 1.410 25.188 -13.605 1.00 53.93 359 ASN D C 1
ATOM 7099 O O . ASN D 1 325 ? 2.470 25.160 -14.243 1.00 57.89 359 ASN D O 1
ATOM 7104 N N . TYR D 1 326 ? 0.706 24.110 -13.286 1.00 59.34 360 TYR D N 1
ATOM 7105 C CA . TYR D 1 326 ? 1.207 22.772 -13.538 1.00 53.93 360 TYR D CA 1
ATOM 7106 C C . TYR D 1 326 ? 1.453 22.576 -15.024 1.00 60.14 360 TYR D C 1
ATOM 7107 O O . TYR D 1 326 ? 0.601 22.906 -15.851 1.00 62.13 360 TYR D O 1
ATOM 7116 N N . LEU D 1 327 ? 2.641 22.068 -15.355 1.00 58.53 361 LEU D N 1
ATOM 7117 C CA . LEU D 1 327 ? 3.062 21.854 -16.738 1.00 56.02 361 LEU D CA 1
ATOM 7118 C C . LEU D 1 327 ? 3.018 23.152 -17.530 1.00 62.96 361 LEU D C 1
ATOM 7119 O O . LEU D 1 327 ? 2.761 23.148 -18.737 1.00 70.47 361 LEU D O 1
ATOM 7124 N N . ASP D 1 328 ? 3.260 24.267 -16.832 1.00 63.06 362 ASP D N 1
ATOM 7125 C CA . ASP D 1 328 ? 3.368 25.601 -17.414 1.00 65.68 362 ASP D CA 1
ATOM 7126 C C . ASP D 1 328 ? 2.127 26.004 -18.206 1.00 71.07 362 ASP D C 1
ATOM 7127 O O . ASP D 1 328 ? 2.175 26.950 -18.999 1.00 72.69 362 ASP D O 1
ATOM 7132 N N . SER D 1 329 ? 1.008 25.315 -17.979 1.00 71.99 363 SER D N 1
ATOM 7133 C CA . SER D 1 329 ? -0.228 25.530 -18.731 1.00 70.98 363 SER D CA 1
ATOM 7134 C C . SER D 1 329 ? -1.497 25.473 -17.890 1.00 70.59 363 SER D C 1
ATOM 7135 O O . SER D 1 329 ? -2.539 25.932 -18.367 1.00 70.93 363 SER D O 1
ATOM 7137 N N . TYR D 1 330 ? -1.466 24.951 -16.666 1.00 69.50 364 TYR D N 1
ATOM 7138 C CA . TYR D 1 330 ? -2.692 24.718 -15.912 1.00 69.30 364 TYR D CA 1
ATOM 7139 C C . TYR D 1 330 ? -3.269 25.979 -15.292 1.00 74.51 364 TYR D C 1
ATOM 7140 O O . TYR D 1 330 ? -4.435 25.961 -14.886 1.00 67.98 364 TYR D O 1
ATOM 7149 N N . ASN D 1 331 ? -2.466 27.045 -15.177 1.00 80.31 365 ASN D N 1
ATOM 7150 C CA . ASN D 1 331 ? -2.883 28.325 -14.596 1.00 85.90 365 ASN D CA 1
ATOM 7151 C C . ASN D 1 331 ? -3.586 28.143 -13.252 1.00 88.55 365 ASN D C 1
ATOM 7152 O O . ASN D 1 331 ? -4.433 28.951 -12.868 1.00 97.37 365 ASN D O 1
ATOM 7154 N N . ASN D 1 332 ? -3.235 27.084 -12.525 1.00 79.60 366 ASN D N 1
ATOM 7155 C CA . ASN D 1 332 ? -3.833 26.769 -11.235 1.00 70.55 366 ASN D CA 1
ATOM 7156 C C . ASN D 1 332 ? -2.977 27.320 -10.109 1.00 67.42 366 ASN D C 1
ATOM 7157 O O . ASN D 1 332 ? -1.802 27.634 -10.289 1.00 69.12 366 ASN D O 1
ATOM 7162 N N . LYS D 1 333 ? -3.568 27.417 -8.934 1.00 64.15 367 LYS D N 1
ATOM 7163 C CA . LYS D 1 333 ? -2.814 27.826 -7.763 1.00 68.47 367 LYS D CA 1
ATOM 7164 C C . LYS D 1 333 ? -2.343 26.596 -6.983 1.00 67.77 367 LYS D C 1
ATOM 7165 O O . LYS D 1 333 ? -2.928 25.511 -7.077 1.00 68.27 367 LYS D O 1
ATOM 7167 N N . ALA D 1 334 ? -1.263 26.769 -6.228 1.00 64.10 368 ALA D N 1
ATOM 7168 C CA . ALA D 1 334 ? -0.744 25.741 -5.339 1.00 59.59 368 ALA D CA 1
ATOM 7169 C C . ALA D 1 334 ? -0.978 26.144 -3.892 1.00 60.73 368 ALA D C 1
ATOM 7170 O O . ALA D 1 334 ? -1.106 27.327 -3.566 1.00 64.09 368 ALA D O 1
ATOM 7172 N N . ALA D 1 335 ? -1.014 25.152 -3.014 1.00 60.18 369 ALA D N 1
ATOM 7173 C CA . ALA D 1 335 ? -1.266 25.411 -1.608 1.00 61.35 369 ALA D CA 1
ATOM 7174 C C . ALA D 1 335 ? -0.413 24.493 -0.755 1.00 59.85 369 ALA D C 1
ATOM 7175 O O . ALA D 1 335 ? -0.033 23.400 -1.180 1.00 58.21 369 ALA D O 1
ATOM 7177 N N . VAL D 1 336 ? -0.112 24.950 0.454 1.00 60.55 370 VAL D N 1
ATOM 7178 C CA . VAL D 1 336 ? 0.379 24.049 1.488 1.00 59.75 370 VAL D CA 1
ATOM 7179 C C . VAL D 1 336 ? -0.628 24.114 2.619 1.00 64.47 370 VAL D C 1
ATOM 7180 O O . VAL D 1 336 ? -1.596 24.878 2.561 1.00 69.46 370 VAL D O 1
ATOM 7184 N N . LEU D 1 337 ? -0.417 23.300 3.645 1.00 64.29 371 LEU D N 1
ATOM 7185 C CA . LEU D 1 337 ? -1.338 23.185 4.766 1.00 66.39 371 LEU D CA 1
ATOM 7186 C C . LEU D 1 337 ? -0.559 23.424 6.050 1.00 67.31 371 LEU D C 1
ATOM 7187 O O . LEU D 1 337 ? 0.360 22.661 6.369 1.00 66.44 371 LEU D O 1
ATOM 7192 N N . LYS D 1 338 ? -0.906 24.483 6.774 1.00 65.70 372 LYS D N 1
ATOM 7193 C CA . LYS D 1 338 ? -0.243 24.818 8.029 1.00 72.17 372 LYS D CA 1
ATOM 7194 C C . LYS D 1 338 ? -1.180 24.419 9.162 1.00 75.50 372 LYS D C 1
ATOM 7195 O O . LYS D 1 338 ? -2.261 24.993 9.312 1.00 80.01 372 LYS D O 1
ATOM 7201 N N . TYR D 1 339 ? -0.778 23.433 9.955 1.00 74.21 373 TYR D N 1
ATOM 7202 C CA . TYR D 1 339 ? -1.667 22.841 10.945 1.00 70.75 373 TYR D CA 1
ATOM 7203 C C . TYR D 1 339 ? -1.086 23.023 12.340 1.00 70.29 373 TYR D C 1
ATOM 7204 O O . TYR D 1 339 ? 0.051 22.614 12.600 1.00 68.82 373 TYR D O 1
ATOM 7213 N N . GLU D 1 340 ? -1.878 23.616 13.238 1.00 72.88 374 GLU D N 1
ATOM 7214 C CA . GLU D 1 340 ? -1.461 23.934 14.600 1.00 79.99 374 GLU D CA 1
ATOM 7215 C C . GLU D 1 340 ? -2.680 24.324 15.429 1.00 90.19 374 GLU D C 1
ATOM 7216 O O . GLU D 1 340 ? -3.584 25.000 14.927 1.00 93.38 374 GLU D O 1
ATOM 7222 N N . ASN D 1 341 ? -2.684 23.915 16.701 1.00 93.42 375 ASN D N 1
ATOM 7223 C CA . ASN D 1 341 ? -3.808 24.158 17.610 1.00 96.17 375 ASN D CA 1
ATOM 7224 C C . ASN D 1 341 ? -5.115 23.623 17.028 1.00 90.96 375 ASN D C 1
ATOM 7225 O O . ASN D 1 341 ? -6.170 24.247 17.150 1.00 91.10 375 ASN D O 1
ATOM 7230 N N . ASN D 1 342 ? -5.036 22.459 16.384 1.00 84.54 376 ASN D N 1
ATOM 7231 C CA . ASN D 1 342 ? -6.178 21.801 15.742 1.00 86.19 376 ASN D CA 1
ATOM 7232 C C . ASN D 1 342 ? -6.852 22.691 14.693 1.00 87.28 376 ASN D C 1
ATOM 7233 O O . ASN D 1 342 ? -8.053 22.559 14.434 1.00 93.21 376 ASN D O 1
ATOM 7235 N N . VAL D 1 343 ? -6.089 23.581 14.054 1.00 86.29 377 VAL D N 1
ATOM 7236 C CA . VAL D 1 343 ? -6.604 24.473 13.015 1.00 89.42 377 VAL D CA 1
ATOM 7237 C C . VAL D 1 343 ? -5.991 24.091 11.671 1.00 90.65 377 VAL D C 1
ATOM 7238 O O . VAL D 1 343 ? -4.791 23.815 11.575 1.00 85.68 377 VAL D O 1
ATOM 7240 N N . MET D 1 344 ? -6.820 24.110 10.627 1.00 93.25 378 MET D N 1
ATOM 7241 C CA . MET D 1 344 ? -6.429 23.773 9.256 1.00 88.54 378 MET D CA 1
ATOM 7242 C C . MET D 1 344 ? -6.227 25.068 8.473 1.00 89.59 378 MET D C 1
ATOM 7243 O O . MET D 1 344 ? -7.161 25.608 7.881 1.00 96.62 378 MET D O 1
ATOM 7248 N N . ASN D 1 345 ? -5.002 25.570 8.453 1.00 88.61 379 ASN D N 1
ATOM 7249 C CA . ASN D 1 345 ? -4.705 26.838 7.793 1.00 89.43 379 ASN D CA 1
ATOM 7250 C C . ASN D 1 345 ? -4.141 26.554 6.410 1.00 84.30 379 ASN D C 1
ATOM 7251 O O . ASN D 1 345 ? -2.968 26.208 6.272 1.00 90.39 379 ASN D O 1
ATOM 7256 N N . ILE D 1 346 ? -4.970 26.711 5.384 1.00 72.02 380 ILE D N 1
ATOM 7257 C CA . ILE D 1 346 ? -4.504 26.548 4.011 1.00 72.30 380 ILE D CA 1
ATOM 7258 C C . ILE D 1 346 ? -3.815 27.834 3.565 1.00 73.89 380 ILE D C 1
ATOM 7259 O O . ILE D 1 346 ? -4.418 28.913 3.581 1.00 77.01 380 ILE D O 1
ATOM 7264 N N . ARG D 1 347 ? -2.544 27.719 3.177 1.00 72.04 381 ARG D N 1
ATOM 7265 C CA . ARG D 1 347 ? -1.762 28.821 2.633 1.00 67.84 381 ARG D CA 1
ATOM 7266 C C . ARG D 1 347 ? -1.485 28.532 1.163 1.00 66.22 381 ARG D C 1
ATOM 7267 O O . ARG D 1 347 ? -0.814 27.545 0.838 1.00 68.13 381 ARG D O 1
ATOM 7269 N N . GLN D 1 348 ? -2.006 29.383 0.283 1.00 67.29 382 GLN D N 1
ATOM 7270 C CA . GLN D 1 348 ? -1.825 29.270 -1.159 1.00 69.71 382 GLN D CA 1
ATOM 7271 C C . GLN D 1 348 ? -0.726 30.199 -1.659 1.00 67.91 382 GLN D C 1
ATOM 7272 O O . GLN D 1 348 ? -0.390 31.195 -1.019 1.00 68.53 382 GLN D O 1
ATOM 7278 N N . PHE D 1 349 ? -0.199 29.871 -2.842 1.00 66.96 383 PHE D N 1
ATOM 7279 C CA . PHE D 1 349 ? 0.815 30.672 -3.516 1.00 63.34 383 PHE D CA 1
ATOM 7280 C C . PHE D 1 349 ? 0.692 30.469 -5.026 1.00 65.50 383 PHE D C 1
ATOM 7281 O O . PHE D 1 349 ? 0.065 29.517 -5.496 1.00 70.26 383 PHE D O 1
ATOM 7289 N N . ASN D 1 350 ? 1.288 31.385 -5.780 1.00 62.84 384 ASN D N 1
ATOM 7290 C CA . ASN D 1 350 ? 1.224 31.401 -7.234 1.00 62.59 384 ASN D CA 1
ATOM 7291 C C . ASN D 1 350 ? 2.545 30.932 -7.841 1.00 60.83 384 ASN D C 1
ATOM 7292 O O . ASN D 1 350 ? 3.557 30.767 -7.152 1.00 61.29 384 ASN D O 1
ATOM 7297 N N . ALA D 1 351 ? 2.537 30.748 -9.160 1.00 60.01 385 ALA D N 1
ATOM 7298 C CA . ALA D 1 351 ? 3.710 30.238 -9.856 1.00 64.99 385 ALA D CA 1
ATOM 7299 C C . ALA D 1 351 ? 4.791 31.309 -9.972 1.00 67.47 385 ALA D C 1
ATOM 7300 O O . ALA D 1 351 ? 4.515 32.510 -9.970 1.00 71.74 385 ALA D O 1
ATOM 7302 N N . SER D 1 352 ? 6.031 30.863 -10.072 1.00 64.82 386 SER D N 1
ATOM 7303 C CA . SER D 1 352 ? 7.158 31.753 -10.271 1.00 56.47 386 SER D CA 1
ATOM 7304 C C . SER D 1 352 ? 7.776 31.484 -11.639 1.00 55.02 386 SER D C 1
ATOM 7305 O O . SER D 1 352 ? 7.441 30.487 -12.286 1.00 54.66 386 SER D O 1
ATOM 7308 N N . PRO D 1 353 ? 8.594 32.394 -12.159 1.00 58.97 387 PRO D N 1
ATOM 7309 C CA . PRO D 1 353 ? 9.272 32.118 -13.428 1.00 54.37 387 PRO D CA 1
ATOM 7310 C C . PRO D 1 353 ? 10.418 31.154 -13.226 1.00 52.18 387 PRO D C 1
ATOM 7311 O O . PRO D 1 353 ? 11.040 31.112 -12.164 1.00 60.14 387 PRO D O 1
ATOM 7315 N N . HIS D 1 354 ? 10.693 30.376 -14.268 1.00 51.22 388 HIS D N 1
ATOM 7316 C CA . HIS D 1 354 ? 11.790 29.421 -14.259 1.00 49.22 388 HIS D CA 1
ATOM 7317 C C . HIS D 1 354 ? 12.493 29.460 -15.607 1.00 48.90 388 HIS D C 1
ATOM 7318 O O . HIS D 1 354 ? 11.877 29.816 -16.620 1.00 50.06 388 HIS D O 1
ATOM 7325 N N . PRO D 1 355 ? 13.777 29.100 -15.654 1.00 47.45 389 PRO D N 1
ATOM 7326 C CA . PRO D 1 355 ? 14.484 29.079 -16.936 1.00 47.19 389 PRO D CA 1
ATOM 7327 C C . PRO D 1 355 ? 13.891 28.038 -17.874 1.00 53.79 389 PRO D C 1
ATOM 7328 O O . PRO D 1 355 ? 13.135 27.154 -17.469 1.00 46.59 389 PRO D O 1
ATOM 7332 N N . TYR D 1 356 ? 14.258 28.151 -19.149 1.00 52.32 390 TYR D N 1
ATOM 7333 C CA . TYR D 1 356 ? 13.699 27.313 -20.199 1.00 52.83 390 TYR D CA 1
ATOM 7334 C C . TYR D 1 356 ? 14.602 26.115 -20.489 1.00 54.19 390 TYR D C 1
ATOM 7335 O O . TYR D 1 356 ? 15.830 26.242 -20.535 1.00 57.67 390 TYR D O 1
ATOM 7344 N N . TRP D 1 357 ? 13.977 24.951 -20.683 1.00 51.50 391 TRP D N 1
ATOM 7345 C CA . TRP D 1 357 ? 14.634 23.716 -21.097 1.00 47.13 391 TRP D CA 1
ATOM 7346 C C . TRP D 1 357 ? 13.881 23.141 -22.285 1.00 44.64 391 TRP D C 1
ATOM 7347 O O . TRP D 1 357 ? 12.654 23.027 -22.248 1.00 45.54 391 TRP D O 1
ATOM 7358 N N . LEU D 1 358 ? 14.612 22.748 -23.319 1.00 44.36 392 LEU D N 1
ATOM 7359 C CA . LEU D 1 358 ? 14.019 21.991 -24.405 1.00 44.95 392 LEU D CA 1
ATOM 7360 C C . LEU D 1 358 ? 13.432 20.676 -23.898 1.00 47.52 392 LEU D C 1
ATOM 7361 O O . LEU D 1 358 ? 13.801 20.178 -22.831 1.00 45.85 392 LEU D O 1
ATOM 7366 N N . PRO D 1 359 ? 12.510 20.087 -24.653 1.00 47.90 393 PRO D N 1
ATOM 7367 C CA . PRO D 1 359 ? 12.110 18.711 -24.356 1.00 47.69 393 PRO D CA 1
ATOM 7368 C C . PRO D 1 359 ? 13.308 17.787 -24.469 1.00 42.74 393 PRO D C 1
ATOM 7369 O O . PRO D 1 359 ? 14.222 18.019 -25.262 1.00 44.11 393 PRO D O 1
ATOM 7373 N N . HIS D 1 360 ? 13.311 16.746 -23.640 1.00 41.60 394 HIS D N 1
ATOM 7374 C CA . HIS D 1 360 ? 14.356 15.726 -23.604 1.00 40.70 394 HIS D CA 1
ATOM 7375 C C . HIS D 1 360 ? 15.706 16.285 -23.175 1.00 44.26 394 HIS D C 1
ATOM 7376 O O . HIS D 1 360 ? 16.711 15.568 -23.219 1.00 52.09 394 HIS D O 1
ATOM 7383 N N . PHE D 1 361 ? 15.753 17.551 -22.765 1.00 51.03 395 PHE D N 1
ATOM 7384 C CA . PHE D 1 361 ? 16.974 18.211 -22.298 1.00 45.44 395 PHE D CA 1
ATOM 7385 C C . PHE D 1 361 ? 18.013 18.334 -23.408 1.00 43.26 395 PHE D C 1
ATOM 7386 O O . PHE D 1 361 ? 19.210 18.455 -23.144 1.00 44.05 395 PHE D O 1
ATOM 7394 N N . MET D 1 362 ? 17.553 18.310 -24.656 1.00 41.42 396 MET D N 1
ATOM 7395 C CA . MET D 1 362 ? 18.426 18.504 -25.807 1.00 46.25 396 MET D CA 1
ATOM 7396 C C . MET D 1 362 ? 19.209 19.807 -25.713 1.00 50.71 396 MET D C 1
ATOM 7397 O O . MET D 1 362 ? 18.649 20.868 -25.427 1.00 59.18 396 MET D O 1
ATOM 7402 N N . ASP D 1 363 ? 20.511 19.728 -25.980 1.00 47.76 397 ASP D N 1
ATOM 7403 C CA . ASP D 1 363 ? 21.230 20.938 -26.343 1.00 52.77 397 ASP D CA 1
ATOM 7404 C C . ASP D 1 363 ? 20.831 21.380 -27.760 1.00 55.14 397 ASP D C 1
ATOM 7405 O O . ASP D 1 363 ? 20.201 20.637 -28.527 1.00 56.16 397 ASP D O 1
ATOM 7410 N N . VAL D 1 364 ? 21.210 22.612 -28.114 1.00 51.30 398 VAL D N 1
ATOM 7411 C CA . VAL D 1 364 ? 20.746 23.178 -29.376 1.00 48.56 398 VAL D CA 1
ATOM 7412 C C . VAL D 1 364 ? 21.410 22.535 -30.580 1.00 51.33 398 VAL D C 1
ATOM 7413 O O . VAL D 1 364 ? 20.916 22.688 -31.698 1.00 56.00 398 VAL D O 1
ATOM 7417 N N . PHE D 1 365 ? 22.516 21.819 -30.389 1.00 55.62 399 PHE D N 1
ATOM 7418 C CA . PHE D 1 365 ? 23.082 21.067 -31.502 1.00 55.51 399 PHE D CA 1
ATOM 7419 C C . PHE D 1 365 ? 22.253 19.828 -31.798 1.00 54.11 399 PHE D C 1
ATOM 7420 O O . PHE D 1 365 ? 21.884 19.588 -32.950 1.00 56.45 399 PHE D O 1
ATOM 7428 N N . THR D 1 366 ? 21.948 19.029 -30.771 1.00 52.84 400 THR D N 1
ATOM 7429 C CA . THR D 1 366 ? 21.080 17.867 -30.976 1.00 55.65 400 THR D CA 1
ATOM 7430 C C . THR D 1 366 ? 19.723 18.281 -31.535 1.00 55.57 400 THR D C 1
ATOM 7431 O O . THR D 1 366 ? 19.087 17.525 -32.282 1.00 52.69 400 THR D O 1
ATOM 7435 N N . TRP D 1 367 ? 19.279 19.485 -31.188 1.00 54.93 401 TRP D N 1
ATOM 7436 C CA . TRP D 1 367 ? 17.963 19.963 -31.568 1.00 48.32 401 TRP D CA 1
ATOM 7437 C C . TRP D 1 367 ? 17.954 20.484 -32.996 1.00 53.36 401 TRP D C 1
ATOM 7438 O O . TRP D 1 367 ? 17.001 20.239 -33.744 1.00 54.30 401 TRP D O 1
ATOM 7449 N N . SER D 1 368 ? 19.007 21.189 -33.403 1.00 55.72 402 SER D N 1
ATOM 7450 C CA . SER D 1 368 ? 19.008 21.854 -34.700 1.00 59.09 402 SER D CA 1
ATOM 7451 C C . SER D 1 368 ? 19.665 21.034 -35.795 1.00 62.14 402 SER D C 1
ATOM 7452 O O . SER D 1 368 ? 19.331 21.223 -36.971 1.00 65.89 402 SER D O 1
ATOM 7455 N N . LEU D 1 369 ? 20.569 20.121 -35.440 1.00 61.93 403 LEU D N 1
ATOM 7456 C CA . LEU D 1 369 ? 21.343 19.418 -36.462 1.00 64.49 403 LEU D CA 1
ATOM 7457 C C . LEU D 1 369 ? 20.490 18.626 -37.444 1.00 67.38 403 LEU D C 1
ATOM 7458 O O . LEU D 1 369 ? 20.825 18.632 -38.640 1.00 69.30 403 LEU D O 1
ATOM 7463 N N . PRO D 1 370 ? 19.418 17.929 -37.042 1.00 65.78 404 PRO D N 1
ATOM 7464 C CA . PRO D 1 370 ? 18.555 17.320 -38.070 1.00 64.69 404 PRO D CA 1
ATOM 7465 C C . PRO D 1 370 ? 18.012 18.346 -39.047 1.00 63.33 404 PRO D C 1
ATOM 7466 O O . PRO D 1 370 ? 18.116 18.158 -40.265 1.00 66.15 404 PRO D O 1
ATOM 7470 N N . PHE D 1 371 ? 17.457 19.446 -38.545 1.00 56.17 405 PHE D N 1
ATOM 7471 C CA . PHE D 1 371 ? 16.968 20.484 -39.442 1.00 53.82 405 PHE D CA 1
ATOM 7472 C C . PHE D 1 371 ? 18.091 21.087 -40.271 1.00 60.19 405 PHE D C 1
ATOM 7473 O O . PHE D 1 371 ? 17.869 21.462 -41.429 1.00 63.74 405 PHE D O 1
ATOM 7481 N N . VAL D 1 372 ? 19.296 21.202 -39.698 1.00 57.12 406 VAL D N 1
ATOM 7482 C CA . VAL D 1 372 ? 20.448 21.671 -40.470 1.00 53.97 406 VAL D CA 1
ATOM 7483 C C . VAL D 1 372 ? 20.758 20.692 -41.590 1.00 55.62 406 VAL D C 1
ATOM 7484 O O . VAL D 1 372 ? 21.179 21.095 -42.677 1.00 53.45 406 VAL D O 1
ATOM 7488 N N . GLY D 1 373 ? 20.543 19.398 -41.353 1.00 58.88 407 GLY D N 1
ATOM 7489 C CA . GLY D 1 373 ? 20.765 18.422 -42.409 1.00 62.26 407 GLY D CA 1
ATOM 7490 C C . GLY D 1 373 ? 19.753 18.546 -43.532 1.00 61.10 407 GLY D C 1
ATOM 7491 O O . GLY D 1 373 ? 20.117 18.560 -44.713 1.00 65.69 407 GLY D O 1
ATOM 7492 N N . GLU D 1 374 ? 18.470 18.662 -43.176 1.00 58.02 408 GLU D N 1
ATOM 7493 C CA . GLU D 1 374 ? 17.412 18.758 -44.180 1.00 63.91 408 GLU D CA 1
ATOM 7494 C C . GLU D 1 374 ? 17.638 19.954 -45.112 1.00 71.40 408 GLU D C 1
ATOM 7495 O O . GLU D 1 374 ? 17.736 19.798 -46.337 1.00 73.39 408 GLU D O 1
ATOM 7501 N N . LYS D 1 375 ? 17.759 21.159 -44.543 1.00 66.30 409 LYS D N 1
ATOM 7502 C CA . LYS D 1 375 ? 17.805 22.357 -45.374 1.00 58.39 409 LYS D CA 1
ATOM 7503 C C . LYS D 1 375 ? 19.068 22.416 -46.228 1.00 54.58 409 LYS D C 1
ATOM 7504 O O . LYS D 1 375 ? 19.019 22.879 -47.374 1.00 56.75 409 LYS D O 1
ATOM 7510 N N . VAL D 1 376 ? 20.211 21.970 -45.696 1.00 55.33 410 VAL D N 1
ATOM 7511 C CA . VAL D 1 376 ? 21.438 21.983 -46.493 1.00 56.65 410 VAL D CA 1
ATOM 7512 C C . VAL D 1 376 ? 21.367 20.955 -47.616 1.00 66.29 410 VAL D C 1
ATOM 7513 O O . VAL D 1 376 ? 21.795 21.222 -48.746 1.00 69.42 410 VAL D O 1
ATOM 7517 N N . THR D 1 377 ? 20.814 19.772 -47.333 1.00 72.90 411 THR D N 1
ATOM 7518 C CA . THR D 1 377 ? 20.723 18.732 -48.352 1.00 73.55 411 THR D CA 1
ATOM 7519 C C . THR D 1 377 ? 19.767 19.124 -49.475 1.00 72.94 411 THR D C 1
ATOM 7520 O O . THR D 1 377 ? 20.036 18.837 -50.647 1.00 71.29 411 THR D O 1
ATOM 7524 N N . ASP D 1 378 ? 18.652 19.784 -49.144 1.00 72.14 412 ASP D N 1
ATOM 7525 C CA . ASP D 1 378 ? 17.756 20.278 -50.190 1.00 77.92 412 ASP D CA 1
ATOM 7526 C C . ASP D 1 378 ? 18.478 21.248 -51.120 1.00 79.90 412 ASP D C 1
ATOM 7527 O O . ASP D 1 378 ? 18.333 21.173 -52.347 1.00 82.98 412 ASP D O 1
ATOM 7532 N N . MET D 1 379 ? 19.274 22.160 -50.554 1.00 76.39 413 MET D N 1
ATOM 7533 C CA . MET D 1 379 ? 20.010 23.106 -51.382 1.00 73.73 413 MET D CA 1
ATOM 7534 C C . MET D 1 379 ? 21.093 22.404 -52.193 1.00 70.90 413 MET D C 1
ATOM 7535 O O . MET D 1 379 ? 21.369 22.789 -53.336 1.00 66.95 413 MET D O 1
ATOM 7540 N N . LEU D 1 380 ? 21.712 21.367 -51.625 1.00 71.36 414 LEU D N 1
ATOM 7541 C CA . LEU D 1 380 ? 22.700 20.614 -52.385 1.00 72.71 414 LEU D CA 1
ATOM 7542 C C . LEU D 1 380 ? 22.045 19.778 -53.482 1.00 76.67 414 LEU D C 1
ATOM 7543 O O . LEU D 1 380 ? 22.639 19.590 -54.551 1.00 77.12 414 LEU D O 1
ATOM 7545 N N . VAL D 1 381 ? 20.824 19.282 -53.250 1.00 75.32 415 VAL D N 1
ATOM 7546 C CA . VAL D 1 381 ? 20.122 18.531 -54.292 1.00 72.10 415 VAL D CA 1
ATOM 7547 C C . VAL D 1 381 ? 19.713 19.459 -55.433 1.00 69.12 415 VAL D C 1
ATOM 7548 O O . VAL D 1 381 ? 19.976 19.178 -56.607 1.00 73.13 415 VAL D O 1
ATOM 7552 N N . SER D 1 382 ? 19.067 20.579 -55.108 1.00 63.16 416 SER D N 1
ATOM 7553 C CA . SER D 1 382 ? 18.657 21.511 -56.152 1.00 62.99 416 SER D CA 1
ATOM 7554 C C . SER D 1 382 ? 19.850 22.021 -56.960 1.00 67.72 416 SER D C 1
ATOM 7555 O O . SER D 1 382 ? 19.719 22.269 -58.165 1.00 70.54 416 SER D O 1
ATOM 7558 N N . ILE D 1 383 ? 21.024 22.157 -56.331 1.00 72.61 417 ILE D N 1
ATOM 7559 C CA . ILE D 1 383 ? 22.235 22.523 -57.071 1.00 70.87 417 ILE D CA 1
ATOM 7560 C C . ILE D 1 383 ? 22.602 21.437 -58.078 1.00 71.27 417 ILE D C 1
ATOM 7561 O O . ILE D 1 383 ? 23.011 21.729 -59.204 1.00 75.84 417 ILE D O 1
ATOM 7566 N N . LEU D 1 384 ? 22.448 20.170 -57.703 1.00 71.53 418 LEU D N 1
ATOM 7567 C CA . LEU D 1 384 ? 22.814 19.100 -58.624 1.00 72.98 418 LEU D CA 1
ATOM 7568 C C . LEU D 1 384 ? 21.876 19.033 -59.831 1.00 76.79 418 LEU D C 1
ATOM 7569 O O . LEU D 1 384 ? 22.284 18.564 -60.900 1.00 79.81 418 LEU D O 1
ATOM 7571 N N . ASN D 1 385 ? 20.640 19.511 -59.699 1.00 74.45 419 ASN D N 1
ATOM 7572 C CA . ASN D 1 385 ? 19.662 19.413 -60.790 1.00 74.56 419 ASN D CA 1
ATOM 7573 C C . ASN D 1 385 ? 19.962 20.375 -61.942 1.00 74.34 419 ASN D C 1
ATOM 7574 O O . ASN D 1 385 ? 19.834 21.593 -61.802 1.00 76.19 419 ASN D O 1
ATOM 7576 N N . ILE E 2 19 ? 36.419 11.540 -62.140 1.00 95.23 19 ILE E N 1
ATOM 7577 C CA . ILE E 2 19 ? 36.915 12.065 -63.407 1.00 96.28 19 ILE E CA 1
ATOM 7578 C C . ILE E 2 19 ? 35.742 12.447 -64.282 1.00 104.68 19 ILE E C 1
ATOM 7579 O O . ILE E 2 19 ? 35.432 13.626 -64.450 1.00 104.47 19 ILE E O 1
ATOM 7581 N N . GLU E 2 20 ? 35.093 11.433 -64.855 1.00 113.79 20 GLU E N 1
ATOM 7582 C CA . GLU E 2 20 ? 33.862 11.685 -65.590 1.00 119.18 20 GLU E CA 1
ATOM 7583 C C . GLU E 2 20 ? 32.819 12.339 -64.694 1.00 121.09 20 GLU E C 1
ATOM 7584 O O . GLU E 2 20 ? 32.009 13.143 -65.170 1.00 127.24 20 GLU E O 1
ATOM 7586 N N . GLU E 2 21 ? 32.835 12.024 -63.394 1.00 115.19 21 GLU E N 1
ATOM 7587 C CA . GLU E 2 21 ? 31.922 12.679 -62.464 1.00 108.23 21 GLU E CA 1
ATOM 7588 C C . GLU E 2 21 ? 32.312 14.137 -62.225 1.00 107.98 21 GLU E C 1
ATOM 7589 O O . GLU E 2 21 ? 31.433 14.991 -62.061 1.00 110.94 21 GLU E O 1
ATOM 7591 N N . ILE E 2 22 ? 33.613 14.447 -62.213 1.00 101.90 22 ILE E N 1
ATOM 7592 C CA . ILE E 2 22 ? 34.027 15.840 -62.050 1.00 94.28 22 ILE E CA 1
ATOM 7593 C C . ILE E 2 22 ? 33.680 16.655 -63.290 1.00 92.95 22 ILE E C 1
ATOM 7594 O O . ILE E 2 22 ? 33.406 17.857 -63.193 1.00 87.84 22 ILE E O 1
ATOM 7596 N N . ASP E 2 23 ? 33.690 16.028 -64.472 1.00 98.96 23 ASP E N 1
ATOM 7597 C CA . ASP E 2 23 ? 33.304 16.737 -65.687 1.00 100.97 23 ASP E CA 1
ATOM 7598 C C . ASP E 2 23 ? 31.828 17.128 -65.662 1.00 100.71 23 ASP E C 1
ATOM 7599 O O . ASP E 2 23 ? 31.449 18.150 -66.249 1.00 106.19 23 ASP E O 1
ATOM 7601 N N . ARG E 2 24 ? 30.986 16.346 -64.978 1.00 93.55 24 ARG E N 1
ATOM 7602 C CA . ARG E 2 24 ? 29.587 16.732 -64.815 1.00 88.73 24 ARG E CA 1
ATOM 7603 C C . ARG E 2 24 ? 29.415 17.849 -63.789 1.00 87.28 24 ARG E C 1
ATOM 7604 O O . ARG E 2 24 ? 28.536 18.702 -63.950 1.00 87.87 24 ARG E O 1
ATOM 7606 N N . LEU E 2 25 ? 30.229 17.867 -62.732 1.00 87.28 25 LEU E N 1
ATOM 7607 C CA . LEU E 2 25 ? 30.148 18.973 -61.786 1.00 91.15 25 LEU E CA 1
ATOM 7608 C C . LEU E 2 25 ? 30.616 20.271 -62.433 1.00 96.69 25 LEU E C 1
ATOM 7609 O O . LEU E 2 25 ? 30.066 21.344 -62.155 1.00 101.75 25 LEU E O 1
ATOM 7611 N N . ARG E 2 26 ? 31.628 20.192 -63.305 1.00 91.31 26 ARG E N 1
ATOM 7612 C CA . ARG E 2 26 ? 32.026 21.361 -64.078 1.00 88.11 26 ARG E CA 1
ATOM 7613 C C . ARG E 2 26 ? 30.888 21.832 -64.978 1.00 92.70 26 ARG E C 1
ATOM 7614 O O . ARG E 2 26 ? 30.650 23.039 -65.113 1.00 96.48 26 ARG E O 1
ATOM 7616 N N . LYS E 2 27 ? 30.162 20.891 -65.591 1.00 93.30 27 LYS E N 1
ATOM 7617 C CA . LYS E 2 27 ? 29.077 21.261 -66.494 1.00 95.74 27 LYS E CA 1
ATOM 7618 C C . LYS E 2 27 ? 27.934 21.932 -65.744 1.00 101.06 27 LYS E C 1
ATOM 7619 O O . LYS E 2 27 ? 27.291 22.849 -66.271 1.00 105.30 27 LYS E O 1
ATOM 7621 N N . ARG E 2 28 ? 27.659 21.484 -64.518 1.00 101.44 28 ARG E N 1
ATOM 7622 C CA . ARG E 2 28 ? 26.642 22.142 -63.708 1.00 102.04 28 ARG E CA 1
ATOM 7623 C C . ARG E 2 28 ? 27.093 23.530 -63.265 1.00 99.90 28 ARG E C 1
ATOM 7624 O O . ARG E 2 28 ? 26.257 24.430 -63.112 1.00 103.77 28 ARG E O 1
ATOM 7626 N N . PHE E 2 29 ? 28.401 23.727 -63.065 1.00 87.29 29 PHE E N 1
ATOM 7627 C CA . PHE E 2 29 ? 28.893 25.031 -62.633 1.00 84.87 29 PHE E CA 1
ATOM 7628 C C . PHE E 2 29 ? 28.623 26.107 -63.681 1.00 84.98 29 PHE E C 1
ATOM 7629 O O . PHE E 2 29 ? 28.305 27.251 -63.336 1.00 86.10 29 PHE E O 1
ATOM 7637 N N . MET E 2 30 ? 28.764 25.769 -64.965 1.00 93.05 30 MET E N 1
ATOM 7638 C CA . MET E 2 30 ? 28.475 26.744 -66.013 1.00 99.20 30 MET E CA 1
ATOM 7639 C C . MET E 2 30 ? 27.030 27.225 -65.936 1.00 99.90 30 MET E C 1
ATOM 7640 O O . MET E 2 30 ? 26.762 28.431 -65.990 1.00 104.61 30 MET E O 1
ATOM 7645 N N . LYS E 2 31 ? 26.086 26.299 -65.796 1.00 87.37 31 LYS E N 1
ATOM 7646 C CA . LYS E 2 31 ? 24.675 26.665 -65.737 1.00 82.97 31 LYS E CA 1
ATOM 7647 C C . LYS E 2 31 ? 24.306 27.248 -64.370 1.00 81.74 31 LYS E C 1
ATOM 7648 O O . LYS E 2 31 ? 24.368 28.461 -64.151 1.00 72.09 31 LYS E O 1
ATOM 7650 N N . ASP E 2 35 ? 26.130 34.378 -66.294 1.00 78.71 35 ASP E N 1
ATOM 7651 C CA . ASP E 2 35 ? 26.786 35.461 -67.029 1.00 89.02 35 ASP E CA 1
ATOM 7652 C C . ASP E 2 35 ? 28.152 35.052 -67.577 1.00 87.12 35 ASP E C 1
ATOM 7653 O O . ASP E 2 35 ? 28.723 35.743 -68.424 1.00 95.45 35 ASP E O 1
ATOM 7658 N N . GLY E 2 36 ? 28.672 33.932 -67.080 1.00 81.27 36 GLY E N 1
ATOM 7659 C CA . GLY E 2 36 ? 29.952 33.415 -67.516 1.00 81.89 36 GLY E CA 1
ATOM 7660 C C . GLY E 2 36 ? 31.158 34.006 -66.821 1.00 84.00 36 GLY E C 1
ATOM 7661 O O . GLY E 2 36 ? 32.289 33.710 -67.219 1.00 84.29 36 GLY E O 1
ATOM 7662 N N . SER E 2 37 ? 30.954 34.823 -65.788 1.00 83.75 37 SER E N 1
ATOM 7663 C CA . SER E 2 37 ? 32.049 35.468 -65.075 1.00 83.81 37 SER E CA 1
ATOM 7664 C C . SER E 2 37 ? 32.954 34.486 -64.330 1.00 91.09 37 SER E C 1
ATOM 7665 O O . SER E 2 37 ? 33.942 34.926 -63.730 1.00 93.85 37 SER E O 1
ATOM 7668 N N . GLY E 2 38 ? 32.661 33.186 -64.341 1.00 88.44 38 GLY E N 1
ATOM 7669 C CA . GLY E 2 38 ? 33.526 32.210 -63.712 1.00 88.82 38 GLY E CA 1
ATOM 7670 C C . GLY E 2 38 ? 33.372 32.055 -62.213 1.00 87.76 38 GLY E C 1
ATOM 7671 O O . GLY E 2 38 ? 34.029 31.183 -61.631 1.00 90.05 38 GLY E O 1
ATOM 7672 N N . GLN E 2 39 ? 32.550 32.876 -61.561 1.00 86.41 39 GLN E N 1
ATOM 7673 C CA . GLN E 2 39 ? 32.202 32.698 -60.158 1.00 83.26 39 GLN E CA 1
ATOM 7674 C C . GLN E 2 39 ? 30.685 32.733 -60.023 1.00 82.69 39 GLN E C 1
ATOM 7675 O O . GLN E 2 39 ? 29.997 33.372 -60.822 1.00 83.61 39 GLN E O 1
ATOM 7677 N N . ILE E 2 40 ? 30.164 32.035 -59.007 1.00 89.13 40 ILE E N 1
ATOM 7678 C CA . ILE E 2 40 ? 28.718 31.822 -58.936 1.00 86.84 40 ILE E CA 1
ATOM 7679 C C . ILE E 2 40 ? 28.003 33.056 -58.406 1.00 87.79 40 ILE E C 1
ATOM 7680 O O . ILE E 2 40 ? 26.935 33.415 -58.911 1.00 92.32 40 ILE E O 1
ATOM 7685 N N . ASP E 2 41 ? 28.556 33.714 -57.385 1.00 83.49 41 ASP E N 1
ATOM 7686 C CA . ASP E 2 41 ? 28.003 34.973 -56.886 1.00 83.69 41 ASP E CA 1
ATOM 7687 C C . ASP E 2 41 ? 26.696 34.751 -56.132 1.00 80.64 41 ASP E C 1
ATOM 7688 O O . ASP E 2 41 ? 25.989 33.767 -56.363 1.00 79.85 41 ASP E O 1
ATOM 7693 N N . LYS E 2 42 ? 26.373 35.662 -55.215 1.00 80.36 42 LYS E N 1
ATOM 7694 C CA . LYS E 2 42 ? 25.139 35.532 -54.454 1.00 81.06 42 LYS E CA 1
ATOM 7695 C C . LYS E 2 42 ? 23.918 35.626 -55.354 1.00 83.78 42 LYS E C 1
ATOM 7696 O O . LYS E 2 42 ? 22.931 34.913 -55.141 1.00 83.26 42 LYS E O 1
ATOM 7702 N N . GLN E 2 43 ? 23.965 36.498 -56.363 1.00 86.01 43 GLN E N 1
ATOM 7703 C CA . GLN E 2 43 ? 22.802 36.705 -57.219 1.00 87.82 43 GLN E CA 1
ATOM 7704 C C . GLN E 2 43 ? 22.393 35.412 -57.906 1.00 82.05 43 GLN E C 1
ATOM 7705 O O . GLN E 2 43 ? 21.223 35.015 -57.867 1.00 81.87 43 GLN E O 1
ATOM 7707 N N . GLU E 2 44 ? 23.350 34.737 -58.537 1.00 78.62 44 GLU E N 1
ATOM 7708 C CA . GLU E 2 44 ? 23.056 33.487 -59.215 1.00 78.09 44 GLU E CA 1
ATOM 7709 C C . GLU E 2 44 ? 22.826 32.335 -58.244 1.00 79.54 44 GLU E C 1
ATOM 7710 O O . GLU E 2 44 ? 22.261 31.313 -58.653 1.00 77.28 44 GLU E O 1
ATOM 7716 N N . PHE E 2 45 ? 23.228 32.482 -56.975 1.00 83.82 45 PHE E N 1
ATOM 7717 C CA . PHE E 2 45 ? 23.048 31.416 -55.989 1.00 88.41 45 PHE E CA 1
ATOM 7718 C C . PHE E 2 45 ? 21.632 31.406 -55.422 1.00 82.68 45 PHE E C 1
ATOM 7719 O O . PHE E 2 45 ? 21.020 30.340 -55.294 1.00 79.02 45 PHE E O 1
ATOM 7727 N N . LEU E 2 46 ? 21.104 32.578 -55.064 1.00 76.74 46 LEU E N 1
ATOM 7728 C CA . LEU E 2 46 ? 19.724 32.657 -54.603 1.00 71.89 46 LEU E CA 1
ATOM 7729 C C . LEU E 2 46 ? 18.747 32.390 -55.740 1.00 74.95 46 LEU E C 1
ATOM 7730 O O . LEU E 2 46 ? 17.614 31.952 -55.491 1.00 77.44 46 LEU E O 1
ATOM 7735 N N . SER E 2 47 ? 19.173 32.634 -56.987 1.00 73.73 47 SER E N 1
ATOM 7736 C CA . SER E 2 47 ? 18.363 32.322 -58.158 1.00 72.92 47 SER E CA 1
ATOM 7737 C C . SER E 2 47 ? 18.129 30.821 -58.323 1.00 73.09 47 SER E C 1
ATOM 7738 O O . SER E 2 47 ? 17.279 30.433 -59.134 1.00 72.87 47 SER E O 1
ATOM 7740 N N . ILE E 2 48 ? 18.848 29.984 -57.583 1.00 67.52 48 ILE E N 1
ATOM 7741 C CA . ILE E 2 48 ? 18.635 28.533 -57.625 1.00 72.02 48 ILE E CA 1
ATOM 7742 C C . ILE E 2 48 ? 17.271 28.209 -57.024 1.00 75.87 48 ILE E C 1
ATOM 7743 O O . ILE E 2 48 ? 16.847 28.881 -56.065 1.00 79.66 48 ILE E O 1
ATOM 7748 N N . PRO E 2 49 ? 16.554 27.215 -57.553 1.00 76.43 49 PRO E N 1
ATOM 7749 C CA . PRO E 2 49 ? 15.241 26.840 -56.999 1.00 78.78 49 PRO E CA 1
ATOM 7750 C C . PRO E 2 49 ? 15.260 26.554 -55.501 1.00 75.87 49 PRO E C 1
ATOM 7751 O O . PRO E 2 49 ? 16.072 25.766 -55.006 1.00 73.11 49 PRO E O 1
ATOM 7755 N N . GLY E 2 50 ? 14.332 27.195 -54.780 1.00 74.18 50 GLY E N 1
ATOM 7756 C CA . GLY E 2 50 ? 14.163 27.004 -53.355 1.00 71.20 50 GLY E CA 1
ATOM 7757 C C . GLY E 2 50 ? 15.097 27.792 -52.459 1.00 77.77 50 GLY E C 1
ATOM 7758 O O . GLY E 2 50 ? 14.758 28.030 -51.293 1.00 85.81 50 GLY E O 1
ATOM 7759 N N . ILE E 2 51 ? 16.261 28.212 -52.956 1.00 71.09 51 ILE E N 1
ATOM 7760 C CA . ILE E 2 51 ? 17.276 28.753 -52.064 1.00 72.90 51 ILE E CA 1
ATOM 7761 C C . ILE E 2 51 ? 16.863 30.115 -51.512 1.00 78.23 51 ILE E C 1
ATOM 7762 O O . ILE E 2 51 ? 17.254 30.483 -50.394 1.00 77.99 51 ILE E O 1
ATOM 7767 N N . SER E 2 52 ? 16.051 30.870 -52.260 1.00 82.00 52 SER E N 1
ATOM 7768 C CA . SER E 2 52 ? 15.665 32.208 -51.819 1.00 80.54 52 SER E CA 1
ATOM 7769 C C . SER E 2 52 ? 14.923 32.182 -50.483 1.00 77.01 52 SER E C 1
ATOM 7770 O O . SER E 2 52 ? 15.090 33.094 -49.666 1.00 72.52 52 SER E O 1
ATOM 7772 N N . SER E 2 53 ? 14.123 31.144 -50.234 1.00 76.41 53 SER E N 1
ATOM 7773 C CA . SER E 2 53 ? 13.337 31.023 -49.012 1.00 75.35 53 SER E CA 1
ATOM 7774 C C . SER E 2 53 ? 13.918 30.014 -48.020 1.00 76.24 53 SER E C 1
ATOM 7775 O O . SER E 2 53 ? 13.268 29.702 -47.015 1.00 74.83 53 SER E O 1
ATOM 7778 N N . ASN E 2 54 ? 15.120 29.500 -48.272 1.00 72.99 54 ASN E N 1
ATOM 7779 C CA . ASN E 2 54 ? 15.730 28.561 -47.339 1.00 66.12 54 ASN E CA 1
ATOM 7780 C C . ASN E 2 54 ? 16.428 29.328 -46.219 1.00 68.28 54 ASN E C 1
ATOM 7781 O O . ASN E 2 54 ? 17.164 30.281 -46.495 1.00 71.79 54 ASN E O 1
ATOM 7786 N N . PRO E 2 55 ? 16.233 28.937 -44.954 1.00 65.28 55 PRO E N 1
ATOM 7787 C CA . PRO E 2 55 ? 16.783 29.727 -43.841 1.00 64.03 55 PRO E CA 1
ATOM 7788 C C . PRO E 2 55 ? 18.301 29.664 -43.708 1.00 68.86 55 PRO E C 1
ATOM 7789 O O . PRO E 2 55 ? 18.875 30.534 -43.040 1.00 69.88 55 PRO E O 1
ATOM 7793 N N . LEU E 2 56 ? 18.969 28.669 -44.301 1.00 71.78 56 LEU E N 1
ATOM 7794 C CA . LEU E 2 56 ? 20.424 28.550 -44.249 1.00 73.54 56 LEU E CA 1
ATOM 7795 C C . LEU E 2 56 ? 21.078 28.857 -45.595 1.00 70.81 56 LEU E C 1
ATOM 7796 O O . LEU E 2 56 ? 22.246 28.507 -45.814 1.00 63.97 56 LEU E O 1
ATOM 7801 N N . ALA E 2 57 ? 20.338 29.493 -46.505 1.00 75.47 57 ALA E N 1
ATOM 7802 C CA . ALA E 2 57 ? 20.895 29.880 -47.798 1.00 75.58 57 ALA E CA 1
ATOM 7803 C C . ALA E 2 57 ? 22.211 30.635 -47.634 1.00 71.36 57 ALA E C 1
ATOM 7804 O O . ALA E 2 57 ? 23.225 30.289 -48.255 1.00 63.20 57 ALA E O 1
ATOM 7806 N N . THR E 2 58 ? 22.217 31.658 -46.771 1.00 70.31 58 THR E N 1
ATOM 7807 C CA . THR E 2 58 ? 23.403 32.485 -46.592 1.00 68.90 58 THR E CA 1
ATOM 7808 C C . THR E 2 58 ? 24.478 31.814 -45.742 1.00 63.86 58 THR E C 1
ATOM 7809 O O . THR E 2 58 ? 25.651 32.166 -45.884 1.00 66.97 58 THR E O 1
ATOM 7813 N N . ARG E 2 59 ? 24.119 30.860 -44.875 1.00 57.80 59 ARG E N 1
ATOM 7814 C CA . ARG E 2 59 ? 25.144 30.091 -44.170 1.00 58.74 59 ARG E CA 1
ATOM 7815 C C . ARG E 2 59 ? 25.835 29.106 -45.108 1.00 63.03 59 ARG E C 1
ATOM 7816 O O . ARG E 2 59 ? 27.070 29.028 -45.141 1.00 62.64 59 ARG E O 1
ATOM 7824 N N . LEU E 2 60 ? 25.055 28.338 -45.872 1.00 61.36 60 LEU E N 1
ATOM 7825 C CA . LEU E 2 60 ? 25.650 27.499 -46.907 1.00 58.22 60 LEU E CA 1
ATOM 7826 C C . LEU E 2 60 ? 26.460 28.333 -47.892 1.00 60.81 60 LEU E C 1
ATOM 7827 O O . LEU E 2 60 ? 27.581 27.960 -48.254 1.00 68.03 60 LEU E O 1
ATOM 7832 N N . MET E 2 61 ? 25.904 29.456 -48.355 1.00 59.70 61 MET E N 1
ATOM 7833 C CA . MET E 2 61 ? 26.645 30.301 -49.293 1.00 65.72 61 MET E CA 1
ATOM 7834 C C . MET E 2 61 ? 28.013 30.684 -48.730 1.00 61.60 61 MET E C 1
ATOM 7835 O O . MET E 2 61 ? 29.038 30.506 -49.391 1.00 58.84 61 MET E O 1
ATOM 7840 N N . ASP E 2 62 ? 28.051 31.165 -47.486 1.00 66.83 62 ASP E N 1
ATOM 7841 C CA . ASP E 2 62 ? 29.306 31.638 -46.905 1.00 74.55 62 ASP E CA 1
ATOM 7842 C C . ASP E 2 62 ? 30.278 30.501 -46.607 1.00 75.41 62 ASP E C 1
ATOM 7843 O O . ASP E 2 62 ? 31.497 30.702 -46.685 1.00 77.18 62 ASP E O 1
ATOM 7848 N N . VAL E 2 63 ? 29.777 29.319 -46.238 1.00 72.86 63 VAL E N 1
ATOM 7849 C CA . VAL E 2 63 ? 30.687 28.202 -45.990 1.00 73.27 63 VAL E CA 1
ATOM 7850 C C . VAL E 2 63 ? 31.360 27.769 -47.286 1.00 74.59 63 VAL E C 1
ATOM 7851 O O . VAL E 2 63 ? 32.560 27.475 -47.308 1.00 75.23 63 VAL E O 1
ATOM 7855 N N . PHE E 2 64 ? 30.611 27.739 -48.390 1.00 74.13 64 PHE E N 1
ATOM 7856 C CA . PHE E 2 64 ? 31.235 27.442 -49.676 1.00 76.49 64 PHE E CA 1
ATOM 7857 C C . PHE E 2 64 ? 32.249 28.519 -50.061 1.00 78.75 64 PHE E C 1
ATOM 7858 O O . PHE E 2 64 ? 33.291 28.217 -50.657 1.00 86.83 64 PHE E O 1
ATOM 7866 N N . ASP E 2 65 ? 31.971 29.780 -49.721 1.00 99.41 65 ASP E N 1
ATOM 7867 C CA . ASP E 2 65 ? 32.869 30.873 -50.072 1.00 97.95 65 ASP E CA 1
ATOM 7868 C C . ASP E 2 65 ? 34.005 30.891 -49.058 1.00 100.26 65 ASP E C 1
ATOM 7869 O O . ASP E 2 65 ? 34.008 31.658 -48.089 1.00 100.33 65 ASP E O 1
ATOM 7874 N N . LYS E 2 66 ? 34.986 30.012 -49.302 1.00 99.66 66 LYS E N 1
ATOM 7875 C CA . LYS E 2 66 ? 36.081 29.819 -48.359 1.00 97.46 66 LYS E CA 1
ATOM 7876 C C . LYS E 2 66 ? 36.849 31.117 -48.126 1.00 98.01 66 LYS E C 1
ATOM 7877 O O . LYS E 2 66 ? 37.167 31.459 -46.980 1.00 100.81 66 LYS E O 1
ATOM 7879 N N . ASP E 2 67 ? 37.108 31.881 -49.190 1.00 92.41 67 ASP E N 1
ATOM 7880 C CA . ASP E 2 67 ? 37.939 33.076 -49.110 1.00 91.52 67 ASP E CA 1
ATOM 7881 C C . ASP E 2 67 ? 37.138 34.362 -48.905 1.00 90.06 67 ASP E C 1
ATOM 7882 O O . ASP E 2 67 ? 37.698 35.452 -49.055 1.00 86.88 67 ASP E O 1
ATOM 7887 N N . GLY E 2 68 ? 35.848 34.261 -48.594 1.00 90.82 68 GLY E N 1
ATOM 7888 C CA . GLY E 2 68 ? 35.060 35.421 -48.210 1.00 88.47 68 GLY E CA 1
ATOM 7889 C C . GLY E 2 68 ? 34.966 36.541 -49.225 1.00 84.00 68 GLY E C 1
ATOM 7890 O O . GLY E 2 68 ? 34.634 37.669 -48.854 1.00 84.07 68 GLY E O 1
ATOM 7891 N N . ASP E 2 69 ? 35.230 36.273 -50.500 1.00 84.74 69 ASP E N 1
ATOM 7892 C CA . ASP E 2 69 ? 35.113 37.326 -51.503 1.00 82.55 69 ASP E CA 1
ATOM 7893 C C . ASP E 2 69 ? 33.676 37.538 -51.984 1.00 86.21 69 ASP E C 1
ATOM 7894 O O . ASP E 2 69 ? 33.430 38.464 -52.767 1.00 88.43 69 ASP E O 1
ATOM 7899 N N . GLY E 2 70 ? 32.725 36.714 -51.546 1.00 84.62 70 GLY E N 1
ATOM 7900 C CA . GLY E 2 70 ? 31.327 36.923 -51.862 1.00 85.01 70 GLY E CA 1
ATOM 7901 C C . GLY E 2 70 ? 30.792 36.112 -53.020 1.00 86.09 70 GLY E C 1
ATOM 7902 O O . GLY E 2 70 ? 29.598 36.216 -53.325 1.00 86.67 70 GLY E O 1
ATOM 7903 N N . SER E 2 71 ? 31.630 35.315 -53.676 1.00 87.85 71 SER E N 1
ATOM 7904 C CA . SER E 2 71 ? 31.194 34.467 -54.774 1.00 89.73 71 SER E CA 1
ATOM 7905 C C . SER E 2 71 ? 31.826 33.092 -54.627 1.00 85.78 71 SER E C 1
ATOM 7906 O O . SER E 2 71 ? 32.868 32.924 -53.986 1.00 87.63 71 SER E O 1
ATOM 7909 N N . ILE E 2 72 ? 31.196 32.107 -55.252 1.00 84.10 72 ILE E N 1
ATOM 7910 C CA . ILE E 2 72 ? 31.642 30.726 -55.154 1.00 88.51 72 ILE E CA 1
ATOM 7911 C C . ILE E 2 72 ? 32.458 30.390 -56.396 1.00 94.85 72 ILE E C 1
ATOM 7912 O O . ILE E 2 72 ? 31.950 30.448 -57.521 1.00 84.22 72 ILE E O 1
ATOM 7917 N N . ASP E 2 73 ? 33.726 30.043 -56.183 1.00 102.42 73 ASP E N 1
ATOM 7918 C CA . ASP E 2 73 ? 34.673 29.686 -57.229 1.00 112.66 73 ASP E CA 1
ATOM 7919 C C . ASP E 2 73 ? 34.456 28.241 -57.682 1.00 115.46 73 ASP E C 1
ATOM 7920 O O . ASP E 2 73 ? 33.824 27.438 -56.993 1.00 119.68 73 ASP E O 1
ATOM 7925 N N . PHE E 2 74 ? 34.989 27.914 -58.866 1.00 106.59 74 PHE E N 1
ATOM 7926 C CA . PHE E 2 74 ? 34.962 26.528 -59.328 1.00 97.68 74 PHE E CA 1
ATOM 7927 C C . PHE E 2 74 ? 35.799 25.627 -58.434 1.00 98.82 74 PHE E C 1
ATOM 7928 O O . PHE E 2 74 ? 35.476 24.446 -58.270 1.00 99.03 74 PHE E O 1
ATOM 7930 N N . GLU E 2 75 ? 36.886 26.155 -57.867 1.00 99.65 75 GLU E N 1
ATOM 7931 C CA . GLU E 2 75 ? 37.613 25.408 -56.846 1.00 93.94 75 GLU E CA 1
ATOM 7932 C C . GLU E 2 75 ? 36.743 25.207 -55.616 1.00 85.39 75 GLU E C 1
ATOM 7933 O O . GLU E 2 75 ? 36.511 24.073 -55.185 1.00 84.38 75 GLU E O 1
ATOM 7935 N N . GLU E 2 76 ? 36.223 26.305 -55.059 1.00 79.47 76 GLU E N 1
ATOM 7936 C CA . GLU E 2 76 ? 35.383 26.219 -53.869 1.00 75.40 76 GLU E CA 1
ATOM 7937 C C . GLU E 2 76 ? 34.135 25.370 -54.108 1.00 78.78 76 GLU E C 1
ATOM 7938 O O . GLU E 2 76 ? 33.611 24.763 -53.167 1.00 81.29 76 GLU E O 1
ATOM 7944 N N . PHE E 2 77 ? 33.660 25.294 -55.352 1.00 79.42 77 PHE E N 1
ATOM 7945 C CA . PHE E 2 77 ? 32.463 24.529 -55.689 1.00 78.56 77 PHE E CA 1
ATOM 7946 C C . PHE E 2 77 ? 32.708 23.034 -55.547 1.00 80.38 77 PHE E C 1
ATOM 7947 O O . PHE E 2 77 ? 32.094 22.382 -54.696 1.00 80.74 77 PHE E O 1
ATOM 7955 N N . ILE E 2 78 ? 33.599 22.485 -56.378 1.00 79.89 78 ILE E N 1
ATOM 7956 C CA . ILE E 2 78 ? 33.875 21.052 -56.327 1.00 74.92 78 ILE E CA 1
ATOM 7957 C C . ILE E 2 78 ? 34.427 20.663 -54.960 1.00 76.43 78 ILE E C 1
ATOM 7958 O O . ILE E 2 78 ? 33.981 19.680 -54.355 1.00 69.66 78 ILE E O 1
ATOM 7960 N N . THR E 2 79 ? 35.383 21.445 -54.441 1.00 83.95 79 THR E N 1
ATOM 7961 C CA . THR E 2 79 ? 35.960 21.167 -53.124 1.00 86.41 79 THR E CA 1
ATOM 7962 C C . THR E 2 79 ? 34.881 21.034 -52.056 1.00 87.87 79 THR E C 1
ATOM 7963 O O . THR E 2 79 ? 34.840 20.042 -51.320 1.00 88.50 79 THR E O 1
ATOM 7967 N N . GLY E 2 80 ? 33.993 22.023 -51.959 1.00 85.62 80 GLY E N 1
ATOM 7968 C CA . GLY E 2 80 ? 32.995 21.999 -50.903 1.00 84.26 80 GLY E CA 1
ATOM 7969 C C . GLY E 2 80 ? 32.034 20.832 -51.024 1.00 81.84 80 GLY E C 1
ATOM 7970 O O . GLY E 2 80 ? 31.615 20.253 -50.019 1.00 87.39 80 GLY E O 1
ATOM 7971 N N . LEU E 2 81 ? 31.674 20.465 -52.253 1.00 75.55 81 LEU E N 1
ATOM 7972 C CA . LEU E 2 81 ? 30.760 19.350 -52.438 1.00 72.98 81 LEU E CA 1
ATOM 7973 C C . LEU E 2 81 ? 31.378 18.010 -52.043 1.00 81.72 81 LEU E C 1
ATOM 7974 O O . LEU E 2 81 ? 30.636 17.080 -51.710 1.00 79.26 81 LEU E O 1
ATOM 7979 N N . SER E 2 82 ? 32.715 17.901 -52.033 1.00 89.64 82 SER E N 1
ATOM 7980 C CA . SER E 2 82 ? 33.378 16.603 -51.893 1.00 91.87 82 SER E CA 1
ATOM 7981 C C . SER E 2 82 ? 33.101 15.932 -50.554 1.00 94.93 82 SER E C 1
ATOM 7982 O O . SER E 2 82 ? 33.208 14.704 -50.456 1.00 97.58 82 SER E O 1
ATOM 7984 N N . ALA E 2 83 ? 32.744 16.696 -49.525 1.00 94.28 83 ALA E N 1
ATOM 7985 C CA . ALA E 2 83 ? 32.486 16.110 -48.216 1.00 96.77 83 ALA E CA 1
ATOM 7986 C C . ALA E 2 83 ? 31.129 15.412 -48.122 1.00 100.90 83 ALA E C 1
ATOM 7987 O O . ALA E 2 83 ? 30.825 14.817 -47.079 1.00 106.22 83 ALA E O 1
ATOM 7989 N N . PHE E 2 84 ? 30.318 15.456 -49.176 1.00 98.36 84 PHE E N 1
ATOM 7990 C CA . PHE E 2 84 ? 28.971 14.895 -49.134 1.00 90.66 84 PHE E CA 1
ATOM 7991 C C . PHE E 2 84 ? 28.875 13.610 -49.952 1.00 88.55 84 PHE E C 1
ATOM 7992 O O . PHE E 2 84 ? 29.785 12.779 -49.927 1.00 89.47 84 PHE E O 1
ATOM 8000 N N . LYS E 2 87 ? 31.574 9.080 -50.029 1.00 98.09 87 LYS E N 1
ATOM 8001 C CA . LYS E 2 87 ? 32.808 8.315 -49.886 1.00 97.50 87 LYS E CA 1
ATOM 8002 C C . LYS E 2 87 ? 33.805 9.062 -49.012 1.00 104.75 87 LYS E C 1
ATOM 8003 O O . LYS E 2 87 ? 34.725 8.458 -48.453 1.00 107.97 87 LYS E O 1
ATOM 8005 N N . SER E 2 88 ? 33.608 10.378 -48.896 1.00 106.84 88 SER E N 1
ATOM 8006 C CA . SER E 2 88 ? 34.529 11.218 -48.141 1.00 105.45 88 SER E CA 1
ATOM 8007 C C . SER E 2 88 ? 34.578 10.797 -46.676 1.00 104.66 88 SER E C 1
ATOM 8008 O O . SER E 2 88 ? 33.566 10.395 -46.094 1.00 103.44 88 SER E O 1
ATOM 8010 N N . ASP E 2 89 ? 35.770 10.882 -46.086 1.00 104.32 89 ASP E N 1
ATOM 8011 C CA . ASP E 2 89 ? 35.941 10.522 -44.684 1.00 103.45 89 ASP E CA 1
ATOM 8012 C C . ASP E 2 89 ? 35.053 11.397 -43.815 1.00 98.75 89 ASP E C 1
ATOM 8013 O O . ASP E 2 89 ? 35.031 12.620 -43.973 1.00 98.45 89 ASP E O 1
ATOM 8015 N N . ASN E 2 90 ? 34.325 10.763 -42.887 1.00 88.62 90 ASN E N 1
ATOM 8016 C CA . ASN E 2 90 ? 33.351 11.475 -42.063 1.00 83.80 90 ASN E CA 1
ATOM 8017 C C . ASN E 2 90 ? 33.923 12.722 -41.387 1.00 81.38 90 ASN E C 1
ATOM 8018 O O . ASN E 2 90 ? 33.150 13.586 -40.958 1.00 75.08 90 ASN E O 1
ATOM 8020 N N . LEU E 2 91 ? 35.251 12.856 -41.308 1.00 87.77 91 LEU E N 1
ATOM 8021 C CA . LEU E 2 91 ? 35.834 14.009 -40.630 1.00 96.12 91 LEU E CA 1
ATOM 8022 C C . LEU E 2 91 ? 35.552 15.316 -41.365 1.00 98.86 91 LEU E C 1
ATOM 8023 O O . LEU E 2 91 ? 35.549 16.381 -40.738 1.00 102.18 91 LEU E O 1
ATOM 8028 N N . ASN E 2 92 ? 35.322 15.264 -42.681 1.00 93.97 92 ASN E N 1
ATOM 8029 C CA . ASN E 2 92 ? 35.043 16.485 -43.434 1.00 88.71 92 ASN E CA 1
ATOM 8030 C C . ASN E 2 92 ? 33.600 16.944 -43.259 1.00 85.02 92 ASN E C 1
ATOM 8031 O O . ASN E 2 92 ? 33.332 18.152 -43.222 1.00 89.95 92 ASN E O 1
ATOM 8036 N N . LYS E 2 93 ? 32.657 16.002 -43.176 1.00 74.88 93 LYS E N 1
ATOM 8037 C CA . LYS E 2 93 ? 31.270 16.378 -42.925 1.00 71.55 93 LYS E CA 1
ATOM 8038 C C . LYS E 2 93 ? 31.116 17.050 -41.563 1.00 72.99 93 LYS E C 1
ATOM 8039 O O . LYS E 2 93 ? 30.297 17.964 -41.408 1.00 71.74 93 LYS E O 1
ATOM 8041 N N . LEU E 2 94 ? 31.900 16.622 -40.571 1.00 72.26 94 LEU E N 1
ATOM 8042 C CA . LEU E 2 94 ? 31.898 17.292 -39.273 1.00 72.59 94 LEU E CA 1
ATOM 8043 C C . LEU E 2 94 ? 32.431 18.722 -39.380 1.00 75.31 94 LEU E C 1
ATOM 8044 O O . LEU E 2 94 ? 31.843 19.655 -38.818 1.00 78.10 94 LEU E O 1
ATOM 8049 N N . ARG E 2 95 ? 33.556 18.909 -40.086 1.00 70.76 95 ARG E N 1
ATOM 8050 C CA . ARG E 2 95 ? 34.092 20.250 -40.292 1.00 68.58 95 ARG E CA 1
ATOM 8051 C C . ARG E 2 95 ? 33.064 21.151 -40.958 1.00 73.51 95 ARG E C 1
ATOM 8052 O O . ARG E 2 95 ? 32.971 22.341 -40.636 1.00 77.82 95 ARG E O 1
ATOM 8054 N N . PHE E 2 96 ? 32.275 20.604 -41.885 1.00 67.49 96 PHE E N 1
ATOM 8055 C CA . PHE E 2 96 ? 31.214 21.395 -42.493 1.00 64.80 96 PHE E CA 1
ATOM 8056 C C . PHE E 2 96 ? 30.173 21.791 -41.456 1.00 63.14 96 PHE E C 1
ATOM 8057 O O . PHE E 2 96 ? 29.864 22.976 -41.292 1.00 65.71 96 PHE E O 1
ATOM 8065 N N . ALA E 2 97 ? 29.610 20.801 -40.757 1.00 62.29 97 ALA E N 1
ATOM 8066 C CA . ALA E 2 97 ? 28.664 21.085 -39.683 1.00 60.13 97 ALA E CA 1
ATOM 8067 C C . ALA E 2 97 ? 29.212 22.125 -38.718 1.00 59.29 97 ALA E C 1
ATOM 8068 O O . ALA E 2 97 ? 28.473 22.994 -38.241 1.00 59.52 97 ALA E O 1
ATOM 8070 N N . PHE E 2 98 ? 30.511 22.053 -38.423 1.00 66.24 98 PHE E N 1
ATOM 8071 C CA . PHE E 2 98 ? 31.113 23.017 -37.513 1.00 70.62 98 PHE E CA 1
ATOM 8072 C C . PHE E 2 98 ? 31.128 24.411 -38.128 1.00 79.45 98 PHE E C 1
ATOM 8073 O O . PHE E 2 98 ? 30.873 25.407 -37.438 1.00 83.52 98 PHE E O 1
ATOM 8081 N N . ASN E 2 99 ? 31.405 24.499 -39.429 1.00 78.49 99 ASN E N 1
ATOM 8082 C CA . ASN E 2 99 ? 31.506 25.800 -40.078 1.00 74.25 99 ASN E CA 1
ATOM 8083 C C . ASN E 2 99 ? 30.152 26.459 -40.270 1.00 71.35 99 ASN E C 1
ATOM 8084 O O . ASN E 2 99 ? 30.094 27.680 -40.438 1.00 76.45 99 ASN E O 1
ATOM 8089 N N . ILE E 2 100 ? 29.065 25.690 -40.247 1.00 67.53 100 ILE E N 1
ATOM 8090 C CA . ILE E 2 100 ? 27.757 26.313 -40.380 1.00 64.58 100 ILE E CA 1
ATOM 8091 C C . ILE E 2 100 ? 27.482 27.213 -39.191 1.00 66.29 100 ILE E C 1
ATOM 8092 O O . ILE E 2 100 ? 26.851 28.265 -39.337 1.00 69.68 100 ILE E O 1
ATOM 8097 N N . TYR E 2 101 ? 28.001 26.862 -38.018 1.00 66.23 101 TYR E N 1
ATOM 8098 C CA . TYR E 2 101 ? 27.839 27.700 -36.837 1.00 67.90 101 TYR E CA 1
ATOM 8099 C C . TYR E 2 101 ? 28.964 28.714 -36.659 1.00 70.21 101 TYR E C 1
ATOM 8100 O O . TYR E 2 101 ? 28.737 29.766 -36.051 1.00 69.30 101 TYR E O 1
ATOM 8109 N N . ASP E 2 102 ? 30.173 28.420 -37.154 1.00 66.61 102 ASP E N 1
ATOM 8110 C CA . ASP E 2 102 ? 31.346 29.284 -36.962 1.00 66.84 102 ASP E CA 1
ATOM 8111 C C . ASP E 2 102 ? 31.351 30.358 -38.046 1.00 64.50 102 ASP E C 1
ATOM 8112 O O . ASP E 2 102 ? 32.022 30.239 -39.079 1.00 66.20 102 ASP E O 1
ATOM 8117 N N . ILE E 2 103 ? 30.615 31.439 -37.775 1.00 62.18 103 ILE E N 1
ATOM 8118 C CA . ILE E 2 103 ? 30.332 32.448 -38.794 1.00 65.22 103 ILE E CA 1
ATOM 8119 C C . ILE E 2 103 ? 31.615 33.113 -39.280 1.00 66.87 103 ILE E C 1
ATOM 8120 O O . ILE E 2 103 ? 31.851 33.232 -40.488 1.00 69.18 103 ILE E O 1
ATOM 8125 N N . ASP E 2 104 ? 32.450 33.576 -38.348 1.00 66.66 104 ASP E N 1
ATOM 8126 C CA . ASP E 2 104 ? 33.659 34.314 -38.685 1.00 76.61 104 ASP E CA 1
ATOM 8127 C C . ASP E 2 104 ? 34.838 33.408 -38.989 1.00 81.86 104 ASP E C 1
ATOM 8128 O O . ASP E 2 104 ? 35.964 33.902 -39.092 1.00 88.40 104 ASP E O 1
ATOM 8133 N N . ARG E 2 105 ? 34.612 32.101 -39.076 1.00 82.87 105 ARG E N 1
ATOM 8134 C CA . ARG E 2 105 ? 35.615 31.151 -39.545 1.00 83.68 105 ARG E CA 1
ATOM 8135 C C . ARG E 2 105 ? 36.856 31.111 -38.657 1.00 82.64 105 ARG E C 1
ATOM 8136 O O . ARG E 2 105 ? 37.913 30.669 -39.106 1.00 87.09 105 ARG E O 1
ATOM 8144 N N . ASP E 2 106 ? 36.761 31.554 -37.400 1.00 78.85 106 ASP E N 1
ATOM 8145 C CA . ASP E 2 106 ? 37.912 31.579 -36.496 1.00 69.26 106 ASP E CA 1
ATOM 8146 C C . ASP E 2 106 ? 38.208 30.233 -35.837 1.00 76.72 106 ASP E C 1
ATOM 8147 O O . ASP E 2 106 ? 39.150 30.152 -35.044 1.00 76.29 106 ASP E O 1
ATOM 8152 N N . GLY E 2 107 ? 37.431 29.186 -36.115 1.00 78.50 107 GLY E N 1
ATOM 8153 C CA . GLY E 2 107 ? 37.658 27.902 -35.491 1.00 77.77 107 GLY E CA 1
ATOM 8154 C C . GLY E 2 107 ? 37.025 27.723 -34.129 1.00 80.24 107 GLY E C 1
ATOM 8155 O O . GLY E 2 107 ? 37.143 26.633 -33.547 1.00 76.30 107 GLY E O 1
ATOM 8156 N N . TYR E 2 108 ? 36.367 28.749 -33.593 1.00 80.94 108 TYR E N 1
ATOM 8157 C CA . TYR E 2 108 ? 35.622 28.637 -32.347 1.00 76.33 108 TYR E CA 1
ATOM 8158 C C . TYR E 2 108 ? 34.159 28.957 -32.604 1.00 73.93 108 TYR E C 1
ATOM 8159 O O . TYR E 2 108 ? 33.842 29.867 -33.371 1.00 76.47 108 TYR E O 1
ATOM 8168 N N . ILE E 2 109 ? 33.272 28.191 -31.978 1.00 73.00 109 ILE E N 1
ATOM 8169 C CA . ILE E 2 109 ? 31.849 28.506 -31.962 1.00 67.88 109 ILE E CA 1
ATOM 8170 C C . ILE E 2 109 ? 31.582 29.318 -30.701 1.00 69.30 109 ILE E C 1
ATOM 8171 O O . ILE E 2 109 ? 31.623 28.786 -29.586 1.00 68.70 109 ILE E O 1
ATOM 8176 N N . GLY E 2 110 ? 31.327 30.614 -30.872 1.00 58.26 110 GLY E N 1
ATOM 8177 C CA . GLY E 2 110 ? 31.042 31.464 -29.742 1.00 58.57 110 GLY E CA 1
ATOM 8178 C C . GLY E 2 110 ? 29.566 31.501 -29.418 1.00 58.18 110 GLY E C 1
ATOM 8179 O O . GLY E 2 110 ? 28.732 31.138 -30.245 1.00 56.54 110 GLY E O 1
ATOM 8180 N N . ASN E 2 111 ? 29.259 31.952 -28.196 1.00 57.19 111 ASN E N 1
ATOM 8181 C CA . ASN E 2 111 ? 27.872 32.018 -27.744 1.00 56.15 111 ASN E CA 1
ATOM 8182 C C . ASN E 2 111 ? 27.014 32.827 -28.708 1.00 64.31 111 ASN E C 1
ATOM 8183 O O . ASN E 2 111 ? 25.970 32.352 -29.176 1.00 64.41 111 ASN E O 1
ATOM 8188 N N . GLY E 2 112 ? 27.434 34.064 -29.005 1.00 64.87 112 GLY E N 1
ATOM 8189 C CA . GLY E 2 112 ? 26.644 34.907 -29.880 1.00 59.95 112 GLY E CA 1
ATOM 8190 C C . GLY E 2 112 ? 26.508 34.342 -31.281 1.00 64.19 112 GLY E C 1
ATOM 8191 O O . GLY E 2 112 ? 25.446 34.453 -31.904 1.00 59.51 112 GLY E O 1
ATOM 8192 N N . GLU E 2 113 ? 27.587 33.754 -31.808 1.00 64.22 113 GLU E N 1
ATOM 8193 C CA . GLU E 2 113 ? 27.487 33.048 -33.083 1.00 64.60 113 GLU E CA 1
ATOM 8194 C C . GLU E 2 113 ? 26.335 32.049 -33.057 1.00 62.07 113 GLU E C 1
ATOM 8195 O O . GLU E 2 113 ? 25.485 32.038 -33.956 1.00 57.35 113 GLU E O 1
ATOM 8201 N N . LEU E 2 114 ? 26.279 31.225 -32.000 1.00 60.52 114 LEU E N 1
ATOM 8202 C CA . LEU E 2 114 ? 25.276 30.169 -31.911 1.00 53.98 114 LEU E CA 1
ATOM 8203 C C . LEU E 2 114 ? 23.879 30.760 -31.811 1.00 61.05 114 LEU E C 1
ATOM 8204 O O . LEU E 2 114 ? 22.963 30.323 -32.518 1.00 59.90 114 LEU E O 1
ATOM 8209 N N . PHE E 2 115 ? 23.708 31.785 -30.972 1.00 61.43 115 PHE E N 1
ATOM 8210 C CA . PHE E 2 115 ? 22.404 32.430 -30.855 1.00 59.45 115 PHE E CA 1
ATOM 8211 C C . PHE E 2 115 ? 21.925 32.957 -32.202 1.00 59.19 115 PHE E C 1
ATOM 8212 O O . PHE E 2 115 ? 20.735 32.863 -32.523 1.00 56.50 115 PHE E O 1
ATOM 8220 N N . ILE E 2 116 ? 22.839 33.514 -33.003 1.00 64.02 116 ILE E N 1
ATOM 8221 C CA . ILE E 2 116 ? 22.463 34.062 -34.304 1.00 58.99 116 ILE E CA 1
ATOM 8222 C C . ILE E 2 116 ? 22.097 32.947 -35.278 1.00 60.89 116 ILE E C 1
ATOM 8223 O O . ILE E 2 116 ? 21.054 33.003 -35.935 1.00 67.51 116 ILE E O 1
ATOM 8228 N N . VAL E 2 117 ? 22.946 31.925 -35.405 1.00 60.80 117 VAL E N 1
ATOM 8229 C CA . VAL E 2 117 ? 22.631 30.852 -36.347 1.00 64.50 117 VAL E CA 1
ATOM 8230 C C . VAL E 2 117 ? 21.354 30.138 -35.932 1.00 64.70 117 VAL E C 1
ATOM 8231 O O . VAL E 2 117 ? 20.558 29.718 -36.781 1.00 66.62 117 VAL E O 1
ATOM 8235 N N . MET E 2 118 ? 21.136 29.987 -34.623 1.00 63.25 118 MET E N 1
ATOM 8236 C CA . MET E 2 118 ? 19.910 29.337 -34.168 1.00 59.87 118 MET E CA 1
ATOM 8237 C C . MET E 2 118 ? 18.694 30.198 -34.485 1.00 58.81 118 MET E C 1
ATOM 8238 O O . MET E 2 118 ? 17.689 29.694 -34.995 1.00 53.06 118 MET E O 1
ATOM 8243 N N . LYS E 2 119 ? 18.793 31.510 -34.232 1.00 57.34 119 LYS E N 1
ATOM 8244 C CA . LYS E 2 119 ? 17.694 32.439 -34.490 1.00 56.26 119 LYS E CA 1
ATOM 8245 C C . LYS E 2 119 ? 17.258 32.419 -35.956 1.00 60.05 119 LYS E C 1
ATOM 8246 O O . LYS E 2 119 ? 16.129 32.825 -36.269 1.00 57.90 119 LYS E O 1
ATOM 8252 N N . MET E 2 120 ? 18.128 31.937 -36.854 1.00 56.99 120 MET E N 1
ATOM 8253 C CA . MET E 2 120 ? 17.766 31.733 -38.252 1.00 57.63 120 MET E CA 1
ATOM 8254 C C . MET E 2 120 ? 16.701 30.657 -38.420 1.00 57.93 120 MET E C 1
ATOM 8255 O O . MET E 2 120 ? 15.909 30.729 -39.363 1.00 57.26 120 MET E O 1
ATOM 8260 N N . MET E 2 121 ? 16.666 29.653 -37.537 1.00 54.62 121 MET E N 1
ATOM 8261 C CA . MET E 2 121 ? 15.771 28.519 -37.726 1.00 56.43 121 MET E CA 1
ATOM 8262 C C . MET E 2 121 ? 14.641 28.446 -36.706 1.00 58.69 121 MET E C 1
ATOM 8263 O O . MET E 2 121 ? 13.599 27.854 -37.005 1.00 55.06 121 MET E O 1
ATOM 8268 N N . VAL E 2 122 ? 14.807 29.053 -35.529 1.00 63.16 122 VAL E N 1
ATOM 8269 C CA . VAL E 2 122 ? 13.822 28.925 -34.461 1.00 65.79 122 VAL E CA 1
ATOM 8270 C C . VAL E 2 122 ? 12.515 29.613 -34.836 1.00 68.75 122 VAL E C 1
ATOM 8271 O O . VAL E 2 122 ? 11.432 29.199 -34.401 1.00 72.09 122 VAL E O 1
ATOM 8275 N N . GLY E 2 123 ? 12.579 30.640 -35.671 1.00 71.35 123 GLY E N 1
ATOM 8276 C CA . GLY E 2 123 ? 11.367 31.365 -35.984 1.00 73.08 123 GLY E CA 1
ATOM 8277 C C . GLY E 2 123 ? 10.918 32.146 -34.768 1.00 74.13 123 GLY E C 1
ATOM 8278 O O . GLY E 2 123 ? 11.722 32.784 -34.077 1.00 74.99 123 GLY E O 1
ATOM 8279 N N . LYS E 2 124 ? 9.618 32.085 -34.486 1.00 69.40 124 LYS E N 1
ATOM 8280 C CA . LYS E 2 124 ? 9.057 32.724 -33.305 1.00 67.05 124 LYS E CA 1
ATOM 8281 C C . LYS E 2 124 ? 8.588 31.701 -32.275 1.00 62.63 124 LYS E C 1
ATOM 8282 O O . LYS E 2 124 ? 7.713 32.008 -31.458 1.00 60.58 124 LYS E O 1
ATOM 8284 N N . ASN E 2 125 ? 9.172 30.496 -32.286 1.00 61.61 125 ASN E N 1
ATOM 8285 C CA . ASN E 2 125 ? 8.817 29.417 -31.369 1.00 59.84 125 ASN E CA 1
ATOM 8286 C C . ASN E 2 125 ? 9.528 29.509 -30.031 1.00 56.74 125 ASN E C 1
ATOM 8287 O O . ASN E 2 125 ? 9.341 28.625 -29.183 1.00 53.67 125 ASN E O 1
ATOM 8292 N N . LEU E 2 126 ? 10.341 30.541 -29.836 1.00 57.48 126 LEU E N 1
ATOM 8293 C CA . LEU E 2 126 ? 11.097 30.736 -28.614 1.00 59.58 126 LEU E CA 1
ATOM 8294 C C . LEU E 2 126 ? 11.239 32.228 -28.360 1.00 66.27 126 LEU E C 1
ATOM 8295 O O . LEU E 2 126 ? 11.540 32.988 -29.286 1.00 61.51 126 LEU E O 1
ATOM 8300 N N . LYS E 2 127 ? 11.038 32.639 -27.111 1.00 66.06 127 LYS E N 1
ATOM 8301 C CA . LYS E 2 127 ? 11.530 33.942 -26.700 1.00 64.42 127 LYS E CA 1
ATOM 8302 C C . LYS E 2 127 ? 13.051 33.958 -26.782 1.00 64.55 127 LYS E C 1
ATOM 8303 O O . LYS E 2 127 ? 13.721 32.939 -26.565 1.00 66.59 127 LYS E O 1
ATOM 8309 N N . ASP E 2 128 ? 13.586 35.137 -27.114 1.00 62.68 128 ASP E N 1
ATOM 8310 C CA . ASP E 2 128 ? 15.029 35.354 -27.105 1.00 60.23 128 ASP E CA 1
ATOM 8311 C C . ASP E 2 128 ? 15.648 34.963 -25.767 1.00 56.51 128 ASP E C 1
ATOM 8312 O O . ASP E 2 128 ? 16.749 34.403 -25.721 1.00 55.54 128 ASP E O 1
ATOM 8317 N N . GLU E 2 129 ? 14.954 35.259 -24.665 1.00 56.82 129 GLU E N 1
ATOM 8318 C CA . GLU E 2 129 ? 15.424 34.849 -23.347 1.00 62.64 129 GLU E CA 1
ATOM 8319 C C . GLU E 2 129 ? 15.513 33.329 -23.245 1.00 62.23 129 GLU E C 1
ATOM 8320 O O . GLU E 2 129 ? 16.445 32.794 -22.634 1.00 63.00 129 GLU E O 1
ATOM 8326 N N . GLU E 2 130 ? 14.551 32.613 -23.833 1.00 60.37 130 GLU E N 1
ATOM 8327 C CA . GLU E 2 130 ? 14.589 31.158 -23.757 1.00 55.29 130 GLU E CA 1
ATOM 8328 C C . GLU E 2 130 ? 15.675 30.598 -24.661 1.00 58.35 130 GLU E C 1
ATOM 8329 O O . GLU E 2 130 ? 16.332 29.610 -24.317 1.00 58.28 130 GLU E O 1
ATOM 8335 N N . LEU E 2 131 ? 15.900 31.233 -25.811 1.00 56.25 131 LEU E N 1
ATOM 8336 C CA . LEU E 2 131 ? 16.944 30.751 -26.700 1.00 55.43 131 LEU E CA 1
ATOM 8337 C C . LEU E 2 131 ? 18.328 30.986 -26.106 1.00 63.47 131 LEU E C 1
ATOM 8338 O O . LEU E 2 131 ? 19.198 30.108 -26.175 1.00 61.79 131 LEU E O 1
ATOM 8343 N N . GLN E 2 132 ? 18.553 32.169 -25.526 1.00 66.89 132 GLN E N 1
ATOM 8344 C CA . GLN E 2 132 ? 19.834 32.452 -24.888 1.00 66.11 132 GLN E CA 1
ATOM 8345 C C . GLN E 2 132 ? 20.116 31.461 -23.757 1.00 63.75 132 GLN E C 1
ATOM 8346 O O . GLN E 2 132 ? 21.240 30.958 -23.619 1.00 54.61 132 GLN E O 1
ATOM 8352 N N . GLN E 2 133 ? 19.096 31.148 -22.955 1.00 64.69 133 GLN E N 1
ATOM 8353 C CA . GLN E 2 133 ? 19.295 30.256 -21.819 1.00 59.04 133 GLN E CA 1
ATOM 8354 C C . GLN E 2 133 ? 19.680 28.851 -22.265 1.00 54.05 133 GLN E C 1
ATOM 8355 O O . GLN E 2 133 ? 20.486 28.192 -21.601 1.00 52.67 133 GLN E O 1
ATOM 8361 N N . ILE E 2 134 ? 19.112 28.360 -23.370 1.00 46.94 134 ILE E N 1
ATOM 8362 C CA . ILE E 2 134 ? 19.519 27.030 -23.813 1.00 45.54 134 ILE E CA 1
ATOM 8363 C C . ILE E 2 134 ? 20.831 27.101 -24.582 1.00 51.69 134 ILE E C 1
ATOM 8364 O O . ILE E 2 134 ? 21.655 26.183 -24.490 1.00 54.56 134 ILE E O 1
ATOM 8369 N N . VAL E 2 135 ? 21.071 28.179 -25.329 1.00 47.61 135 VAL E N 1
ATOM 8370 C CA . VAL E 2 135 ? 22.404 28.385 -25.887 1.00 48.42 135 VAL E CA 1
ATOM 8371 C C . VAL E 2 135 ? 23.443 28.349 -24.775 1.00 48.48 135 VAL E C 1
ATOM 8372 O O . VAL E 2 135 ? 24.403 27.571 -24.831 1.00 49.86 135 VAL E O 1
ATOM 8376 N N . ASP E 2 136 ? 23.235 29.150 -23.726 1.00 49.10 136 ASP E N 1
ATOM 8377 C CA . ASP E 2 136 ? 24.105 29.119 -22.552 1.00 54.82 136 ASP E CA 1
ATOM 8378 C C . ASP E 2 136 ? 24.383 27.694 -22.092 1.00 56.78 136 ASP E C 1
ATOM 8379 O O . ASP E 2 136 ? 25.533 27.252 -22.059 1.00 62.84 136 ASP E O 1
ATOM 8384 N N . LYS E 2 137 ? 23.334 26.955 -21.733 1.00 56.43 137 LYS E N 1
ATOM 8385 C CA . LYS E 2 137 ? 23.539 25.625 -21.175 1.00 50.21 137 LYS E CA 1
ATOM 8386 C C . LYS E 2 137 ? 24.202 24.685 -22.182 1.00 49.70 137 LYS E C 1
ATOM 8387 O O . LYS E 2 137 ? 25.009 23.833 -21.787 1.00 50.87 137 LYS E O 1
ATOM 8393 N N . THR E 2 138 ? 23.917 24.840 -23.480 1.00 47.04 138 THR E N 1
ATOM 8394 C CA . THR E 2 138 ? 24.580 24.007 -24.481 1.00 50.82 138 THR E CA 1
ATOM 8395 C C . THR E 2 138 ? 26.096 24.147 -24.400 1.00 61.48 138 THR E C 1
ATOM 8396 O O . THR E 2 138 ? 26.829 23.151 -24.356 1.00 65.43 138 THR E O 1
ATOM 8400 N N . LEU E 2 139 ? 26.582 25.389 -24.398 1.00 61.25 139 LEU E N 1
ATOM 8401 C CA . LEU E 2 139 ? 28.018 25.641 -24.351 1.00 59.54 139 LEU E CA 1
ATOM 8402 C C . LEU E 2 139 ? 28.600 25.262 -23.000 1.00 55.97 139 LEU E C 1
ATOM 8403 O O . LEU E 2 139 ? 29.702 24.710 -22.926 1.00 58.25 139 LEU E O 1
ATOM 8408 N N . MET E 2 140 ? 27.893 25.592 -21.921 1.00 49.62 140 MET E N 1
ATOM 8409 C CA . MET E 2 140 ? 28.388 25.271 -20.596 1.00 52.97 140 MET E CA 1
ATOM 8410 C C . MET E 2 140 ? 28.558 23.768 -20.417 1.00 49.75 140 MET E C 1
ATOM 8411 O O . MET E 2 140 ? 29.385 23.340 -19.608 1.00 53.23 140 MET E O 1
ATOM 8416 N N . GLU E 2 141 ? 27.806 22.957 -21.173 1.00 46.04 141 GLU E N 1
ATOM 8417 C CA . GLU E 2 141 ? 27.906 21.497 -21.117 1.00 49.49 141 GLU E CA 1
ATOM 8418 C C . GLU E 2 141 ? 28.963 20.925 -22.049 1.00 55.18 141 GLU E C 1
ATOM 8419 O O . GLU E 2 141 ? 29.409 19.794 -21.832 1.00 59.20 141 GLU E O 1
ATOM 8425 N N . ALA E 2 142 ? 29.346 21.650 -23.102 1.00 53.12 142 ALA E N 1
ATOM 8426 C CA . ALA E 2 142 ? 30.308 21.140 -24.072 1.00 49.67 142 ALA E CA 1
ATOM 8427 C C . ALA E 2 142 ? 31.685 21.781 -23.968 1.00 54.11 142 ALA E C 1
ATOM 8428 O O . ALA E 2 142 ? 32.641 21.244 -24.539 1.00 57.95 142 ALA E O 1
ATOM 8430 N N . ASP E 2 143 ? 31.804 22.901 -23.253 1.00 49.90 143 ASP E N 1
ATOM 8431 C CA . ASP E 2 143 ? 33.046 23.658 -23.125 1.00 58.77 143 ASP E CA 1
ATOM 8432 C C . ASP E 2 143 ? 33.936 22.968 -22.102 1.00 68.71 143 ASP E C 1
ATOM 8433 O O . ASP E 2 143 ? 33.821 23.201 -20.895 1.00 71.95 143 ASP E O 1
ATOM 8438 N N . LEU E 2 144 ? 34.841 22.122 -22.582 1.00 72.30 144 LEU E N 1
ATOM 8439 C CA . LEU E 2 144 ? 35.686 21.384 -21.656 1.00 76.05 144 LEU E CA 1
ATOM 8440 C C . LEU E 2 144 ? 36.765 22.275 -21.045 1.00 80.58 144 LEU E C 1
ATOM 8441 O O . LEU E 2 144 ? 37.002 22.215 -19.834 1.00 84.60 144 LEU E O 1
ATOM 8446 N N . ASP E 2 145 ? 37.407 23.125 -21.843 1.00 78.43 145 ASP E N 1
ATOM 8447 C CA . ASP E 2 145 ? 38.503 23.950 -21.350 1.00 80.11 145 ASP E CA 1
ATOM 8448 C C . ASP E 2 145 ? 38.037 25.253 -20.715 1.00 78.39 145 ASP E C 1
ATOM 8449 O O . ASP E 2 145 ? 38.863 26.134 -20.468 1.00 82.01 145 ASP E O 1
ATOM 8454 N N . GLY E 2 146 ? 36.737 25.413 -20.485 1.00 77.81 146 GLY E N 1
ATOM 8455 C CA . GLY E 2 146 ? 36.249 26.550 -19.719 1.00 77.51 146 GLY E CA 1
ATOM 8456 C C . GLY E 2 146 ? 36.587 27.922 -20.263 1.00 77.28 146 GLY E C 1
ATOM 8457 O O . GLY E 2 146 ? 36.701 28.869 -19.481 1.00 76.33 146 GLY E O 1
ATOM 8458 N N . ASP E 2 147 ? 36.731 28.065 -21.584 1.00 78.10 147 ASP E N 1
ATOM 8459 C CA . ASP E 2 147 ? 37.034 29.355 -22.196 1.00 80.08 147 ASP E CA 1
ATOM 8460 C C . ASP E 2 147 ? 35.803 30.106 -22.685 1.00 79.08 147 ASP E C 1
ATOM 8461 O O . ASP E 2 147 ? 35.937 31.255 -23.124 1.00 82.24 147 ASP E O 1
ATOM 8466 N N . GLY E 2 148 ? 34.622 29.483 -22.656 1.00 69.52 148 GLY E N 1
ATOM 8467 C CA . GLY E 2 148 ? 33.394 30.110 -23.092 1.00 65.71 148 GLY E CA 1
ATOM 8468 C C . GLY E 2 148 ? 32.970 29.793 -24.514 1.00 64.80 148 GLY E C 1
ATOM 8469 O O . GLY E 2 148 ? 31.788 29.968 -24.842 1.00 65.09 148 GLY E O 1
ATOM 8470 N N . LYS E 2 149 ? 33.890 29.335 -25.364 1.00 65.64 149 LYS E N 1
ATOM 8471 C CA . LYS E 2 149 ? 33.601 28.974 -26.749 1.00 62.12 149 LYS E CA 1
ATOM 8472 C C . LYS E 2 149 ? 33.845 27.481 -26.958 1.00 63.59 149 LYS E C 1
ATOM 8473 O O . LYS E 2 149 ? 34.373 26.788 -26.087 1.00 55.63 149 LYS E O 1
ATOM 8475 N N . LEU E 2 150 ? 33.448 26.989 -28.134 1.00 62.78 150 LEU E N 1
ATOM 8476 C CA . LEU E 2 150 ? 33.624 25.594 -28.525 1.00 60.53 150 LEU E CA 1
ATOM 8477 C C . LEU E 2 150 ? 34.583 25.496 -29.702 1.00 66.53 150 LEU E C 1
ATOM 8478 O O . LEU E 2 150 ? 34.289 26.011 -30.791 1.00 65.71 150 LEU E O 1
ATOM 8483 N N . ASN E 2 151 ? 35.715 24.827 -29.488 1.00 72.95 151 ASN E N 1
ATOM 8484 C CA . ASN E 2 151 ? 36.636 24.519 -30.571 1.00 76.26 151 ASN E CA 1
ATOM 8485 C C . ASN E 2 151 ? 36.183 23.234 -31.264 1.00 76.86 151 ASN E C 1
ATOM 8486 O O . ASN E 2 151 ? 35.207 22.592 -30.858 1.00 80.11 151 ASN E O 1
ATOM 8491 N N . PHE E 2 152 ? 36.897 22.846 -32.323 1.00 79.55 152 PHE E N 1
ATOM 8492 C CA . PHE E 2 152 ? 36.453 21.703 -33.117 1.00 76.27 152 PHE E CA 1
ATOM 8493 C C . PHE E 2 152 ? 36.460 20.403 -32.314 1.00 76.23 152 PHE E C 1
ATOM 8494 O O . PHE E 2 152 ? 35.590 19.550 -32.522 1.00 82.46 152 PHE E O 1
ATOM 8502 N N . GLU E 2 153 ? 37.416 20.223 -31.399 1.00 72.66 153 GLU E N 1
ATOM 8503 C CA . GLU E 2 153 ? 37.429 18.998 -30.608 1.00 69.62 153 GLU E CA 1
ATOM 8504 C C . GLU E 2 153 ? 36.215 18.945 -29.687 1.00 68.34 153 GLU E C 1
ATOM 8505 O O . GLU E 2 153 ? 35.515 17.931 -29.626 1.00 63.08 153 GLU E O 1
ATOM 8507 N N . GLU E 2 154 ? 35.924 20.048 -28.995 1.00 70.37 154 GLU E N 1
ATOM 8508 C CA . GLU E 2 154 ? 34.763 20.074 -28.105 1.00 71.27 154 GLU E CA 1
ATOM 8509 C C . GLU E 2 154 ? 33.458 19.869 -28.869 1.00 69.16 154 GLU E C 1
ATOM 8510 O O . GLU E 2 154 ? 32.509 19.278 -28.335 1.00 61.58 154 GLU E O 1
ATOM 8516 N N . PHE E 2 155 ? 33.395 20.354 -30.111 1.00 68.41 155 PHE E N 1
ATOM 8517 C CA . PHE E 2 155 ? 32.219 20.144 -30.945 1.00 69.10 155 PHE E CA 1
ATOM 8518 C C . PHE E 2 155 ? 32.123 18.692 -31.394 1.00 69.72 155 PHE E C 1
ATOM 8519 O O . PHE E 2 155 ? 31.040 18.088 -31.347 1.00 67.07 155 PHE E O 1
ATOM 8527 N N . LYS E 2 156 ? 33.241 18.120 -31.856 1.00 64.01 156 LYS E N 1
ATOM 8528 C CA . LYS E 2 156 ? 33.218 16.721 -32.262 1.00 68.08 156 LYS E CA 1
ATOM 8529 C C . LYS E 2 156 ? 32.741 15.845 -31.113 1.00 68.99 156 LYS E C 1
ATOM 8530 O O . LYS E 2 156 ? 31.934 14.931 -31.310 1.00 67.36 156 LYS E O 1
ATOM 8532 N N . ASN E 2 157 ? 33.178 16.158 -29.895 1.00 74.64 157 ASN E N 1
ATOM 8533 C CA . ASN E 2 157 ? 32.797 15.367 -28.734 1.00 84.56 157 ASN E CA 1
ATOM 8534 C C . ASN E 2 157 ? 31.318 15.533 -28.391 1.00 81.61 157 ASN E C 1
ATOM 8535 O O . ASN E 2 157 ? 30.694 14.590 -27.892 1.00 87.21 157 ASN E O 1
ATOM 8540 N N . ALA E 2 158 ? 30.728 16.698 -28.675 1.00 75.27 158 ALA E N 1
ATOM 8541 C CA . ALA E 2 158 ? 29.363 16.969 -28.231 1.00 67.73 158 ALA E CA 1
ATOM 8542 C C . ALA E 2 158 ? 28.285 16.454 -29.181 1.00 66.35 158 ALA E C 1
ATOM 8543 O O . ALA E 2 158 ? 27.138 16.276 -28.755 1.00 63.94 158 ALA E O 1
ATOM 8545 N N . VAL E 2 159 ? 28.619 16.196 -30.440 1.00 64.87 159 VAL E N 1
ATOM 8546 C CA . VAL E 2 159 ? 27.640 15.785 -31.432 1.00 65.65 159 VAL E CA 1
ATOM 8547 C C . VAL E 2 159 ? 27.779 14.290 -31.695 1.00 67.35 159 VAL E C 1
ATOM 8548 O O . VAL E 2 159 ? 28.795 13.661 -31.385 1.00 73.39 159 VAL E O 1
ATOM 8552 N N . ASN E 2 160 ? 26.727 13.714 -32.266 1.00 69.38 160 ASN E N 1
ATOM 8553 C CA . ASN E 2 160 ? 26.712 12.299 -32.610 1.00 70.31 160 ASN E CA 1
ATOM 8554 C C . ASN E 2 160 ? 27.274 12.152 -34.015 1.00 78.36 160 ASN E C 1
ATOM 8555 O O . ASN E 2 160 ? 26.646 12.584 -34.989 1.00 78.52 160 ASN E O 1
ATOM 8560 N N . THR E 2 161 ? 28.460 11.543 -34.121 1.00 85.74 161 THR E N 1
ATOM 8561 C CA . THR E 2 161 ? 29.114 11.415 -35.422 1.00 91.19 161 THR E CA 1
ATOM 8562 C C . THR E 2 161 ? 28.247 10.653 -36.424 1.00 94.69 161 THR E C 1
ATOM 8563 O O . THR E 2 161 ? 28.308 10.931 -37.627 1.00 96.42 161 THR E O 1
ATOM 8565 N N . ASP E 2 162 ? 27.421 9.709 -35.952 1.00 94.68 162 ASP E N 1
ATOM 8566 C CA . ASP E 2 162 ? 26.550 8.962 -36.858 1.00 89.55 162 ASP E CA 1
ATOM 8567 C C . ASP E 2 162 ? 25.446 9.849 -37.434 1.00 90.34 162 ASP E C 1
ATOM 8568 O O . ASP E 2 162 ? 25.178 9.808 -38.642 1.00 87.25 162 ASP E O 1
ATOM 8570 N N . THR E 2 163 ? 24.793 10.658 -36.589 1.00 91.41 163 THR E N 1
ATOM 8571 C CA . THR E 2 163 ? 23.730 11.545 -37.063 1.00 93.61 163 THR E CA 1
ATOM 8572 C C . THR E 2 163 ? 24.230 12.499 -38.145 1.00 92.89 163 THR E C 1
ATOM 8573 O O . THR E 2 163 ? 23.496 12.816 -39.088 1.00 95.19 163 THR E O 1
ATOM 8577 N N . ILE E 2 164 ? 25.479 12.947 -38.037 1.00 89.70 164 ILE E N 1
ATOM 8578 C CA . ILE E 2 164 ? 26.005 13.933 -38.973 1.00 86.96 164 ILE E CA 1
ATOM 8579 C C . ILE E 2 164 ? 26.410 13.281 -40.285 1.00 84.06 164 ILE E C 1
ATOM 8580 O O . ILE E 2 164 ? 26.131 13.812 -41.366 1.00 76.85 164 ILE E O 1
ATOM 8585 N N . ALA E 2 165 ? 27.062 12.121 -40.214 1.00 88.71 165 ALA E N 1
ATOM 8586 C CA . ALA E 2 165 ? 27.497 11.455 -41.433 1.00 92.30 165 ALA E CA 1
ATOM 8587 C C . ALA E 2 165 ? 26.310 10.944 -42.231 1.00 91.98 165 ALA E C 1
ATOM 8588 O O . ALA E 2 165 ? 26.329 10.968 -43.467 1.00 97.39 165 ALA E O 1
ATOM 8590 N N . ASN E 2 166 ? 25.262 10.487 -41.547 1.00 86.85 166 ASN E N 1
ATOM 8591 C CA . ASN E 2 166 ? 24.073 10.055 -42.270 1.00 87.46 166 ASN E CA 1
ATOM 8592 C C . ASN E 2 166 ? 23.335 11.241 -42.887 1.00 87.63 166 ASN E C 1
ATOM 8593 O O . ASN E 2 166 ? 22.793 11.126 -43.994 1.00 86.77 166 ASN E O 1
ATOM 8595 N N . THR E 2 167 ? 23.318 12.388 -42.206 1.00 86.72 167 THR E N 1
ATOM 8596 C CA . THR E 2 167 ? 22.628 13.553 -42.752 1.00 86.37 167 THR E CA 1
ATOM 8597 C C . THR E 2 167 ? 23.314 14.057 -44.019 1.00 88.14 167 THR E C 1
ATOM 8598 O O . THR E 2 167 ? 22.681 14.173 -45.074 1.00 86.83 167 THR E O 1
ATOM 8600 N N . LEU E 2 168 ? 24.618 14.337 -43.939 1.00 89.04 168 LEU E N 1
ATOM 8601 C CA . LEU E 2 168 ? 25.373 14.962 -45.030 1.00 82.67 168 LEU E CA 1
ATOM 8602 C C . LEU E 2 168 ? 25.775 13.903 -46.056 1.00 87.15 168 LEU E C 1
ATOM 8603 O O . LEU E 2 168 ? 26.938 13.502 -46.166 1.00 93.04 168 LEU E O 1
ATOM 8605 N N . THR E 2 169 ? 24.785 13.452 -46.831 1.00 83.73 169 THR E N 1
ATOM 8606 C CA . THR E 2 169 ? 25.009 12.480 -47.905 1.00 80.67 169 THR E CA 1
ATOM 8607 C C . THR E 2 169 ? 23.952 12.599 -49.015 1.00 77.01 169 THR E C 1
ATOM 8608 O O . THR E 2 169 ? 24.273 12.615 -50.208 1.00 77.35 169 THR E O 1
ATOM 8610 N N . GLU F 3 7 ? -1.254 5.529 -48.863 1.00 83.52 4 GLU F N 1
ATOM 8611 C CA . GLU F 3 7 ? -1.000 5.731 -47.441 1.00 87.23 4 GLU F CA 1
ATOM 8612 C C . GLU F 3 7 ? -1.437 7.123 -46.987 1.00 84.44 4 GLU F C 1
ATOM 8613 O O . GLU F 3 7 ? -1.256 8.114 -47.691 1.00 82.20 4 GLU F O 1
ATOM 8619 N N . LEU F 3 8 ? -2.018 7.181 -45.795 1.00 79.14 5 LEU F N 1
ATOM 8620 C CA . LEU F 3 8 ? -2.535 8.415 -45.228 1.00 74.64 5 LEU F CA 1
ATOM 8621 C C . LEU F 3 8 ? -2.536 8.278 -43.714 1.00 72.06 5 LEU F C 1
ATOM 8622 O O . LEU F 3 8 ? -2.417 7.163 -43.184 1.00 62.44 5 LEU F O 1
ATOM 8624 N N . PRO F 3 9 ? -2.622 9.391 -42.987 1.00 70.76 6 PRO F N 1
ATOM 8625 C CA . PRO F 3 9 ? -2.760 9.310 -41.531 1.00 71.59 6 PRO F CA 1
ATOM 8626 C C . PRO F 3 9 ? -4.219 9.253 -41.115 1.00 69.77 6 PRO F C 1
ATOM 8627 O O . PRO F 3 9 ? -5.089 9.893 -41.708 1.00 72.68 6 PRO F O 1
ATOM 8631 N N . GLN F 3 10 ? -4.486 8.462 -40.086 1.00 62.86 7 GLN F N 1
ATOM 8632 C CA . GLN F 3 10 ? -5.823 8.389 -39.521 1.00 64.29 7 GLN F CA 1
ATOM 8633 C C . GLN F 3 10 ? -6.097 9.647 -38.703 1.00 65.96 7 GLN F C 1
ATOM 8634 O O . GLN F 3 10 ? -5.309 10.014 -37.827 1.00 75.46 7 GLN F O 1
ATOM 8640 N N . ILE F 3 11 ? -7.192 10.330 -39.016 1.00 64.02 8 ILE F N 1
ATOM 8641 C CA . ILE F 3 11 ? -7.606 11.539 -38.311 1.00 65.25 8 ILE F CA 1
ATOM 8642 C C . ILE F 3 11 ? -8.882 11.226 -37.548 1.00 68.72 8 ILE F C 1
ATOM 8643 O O . ILE F 3 11 ? -9.858 10.734 -38.132 1.00 77.53 8 ILE F O 1
ATOM 8648 N N . GLU F 3 12 ? -8.881 11.527 -36.254 1.00 69.49 9 GLU F N 1
ATOM 8649 C CA . GLU F 3 12 ? -10.046 11.353 -35.400 1.00 72.03 9 GLU F CA 1
ATOM 8650 C C . GLU F 3 12 ? -10.455 12.721 -34.876 1.00 72.32 9 GLU F C 1
ATOM 8651 O O . GLU F 3 12 ? -9.672 13.385 -34.190 1.00 75.35 9 GLU F O 1
ATOM 8657 N N . ILE F 3 13 ? -11.671 13.142 -35.209 1.00 73.48 10 ILE F N 1
ATOM 8658 C CA . ILE F 3 13 ? -12.178 14.453 -34.824 1.00 70.09 10 ILE F CA 1
ATOM 8659 C C . ILE F 3 13 ? -12.747 14.361 -33.415 1.00 78.15 10 ILE F C 1
ATOM 8660 O O . ILE F 3 13 ? -13.729 13.650 -33.180 1.00 89.04 10 ILE F O 1
ATOM 8665 N N . VAL F 3 14 ? -12.128 15.075 -32.476 1.00 76.84 11 VAL F N 1
ATOM 8666 C CA . VAL F 3 14 ? -12.584 15.127 -31.086 1.00 73.71 11 VAL F CA 1
ATOM 8667 C C . VAL F 3 14 ? -13.640 16.208 -30.890 1.00 78.41 11 VAL F C 1
ATOM 8668 O O . VAL F 3 14 ? -14.691 15.964 -30.297 1.00 83.41 11 VAL F O 1
ATOM 8672 N N . GLN F 3 15 ? -13.375 17.419 -31.371 1.00 83.71 12 GLN F N 1
ATOM 8673 C CA . GLN F 3 15 ? -14.341 18.506 -31.320 1.00 87.42 12 GLN F CA 1
ATOM 8674 C C . GLN F 3 15 ? -14.347 19.228 -32.656 1.00 89.00 12 GLN F C 1
ATOM 8675 O O . GLN F 3 15 ? -13.290 19.641 -33.139 1.00 88.72 12 GLN F O 1
ATOM 8681 N N . GLU F 3 16 ? -15.529 19.382 -33.247 1.00 80.31 13 GLU F N 1
ATOM 8682 C CA . GLU F 3 16 ? -15.634 20.011 -34.555 1.00 76.94 13 GLU F CA 1
ATOM 8683 C C . GLU F 3 16 ? -15.430 21.518 -34.446 1.00 78.22 13 GLU F C 1
ATOM 8684 O O . GLU F 3 16 ? -15.809 22.155 -33.457 1.00 77.51 13 GLU F O 1
ATOM 8686 N N . GLY F 3 17 ? -14.813 22.082 -35.469 1.00 77.49 14 GLY F N 1
ATOM 8687 C CA . GLY F 3 17 ? -14.610 23.513 -35.560 1.00 80.53 14 GLY F CA 1
ATOM 8688 C C . GLY F 3 17 ? -15.755 24.190 -36.273 1.00 82.90 14 GLY F C 1
ATOM 8689 O O . GLY F 3 17 ? -16.897 23.720 -36.247 1.00 88.44 14 GLY F O 1
ATOM 8690 N N . ASP F 3 18 ? -15.442 25.305 -36.938 1.00 78.73 15 ASP F N 1
ATOM 8691 C CA . ASP F 3 18 ? -16.468 26.074 -37.633 1.00 78.13 15 ASP F CA 1
ATOM 8692 C C . ASP F 3 18 ? -16.931 25.414 -38.922 1.00 78.01 15 ASP F C 1
ATOM 8693 O O . ASP F 3 18 ? -17.848 25.934 -39.566 1.00 80.46 15 ASP F O 1
ATOM 8698 N N . ASN F 3 19 ? -16.305 24.307 -39.322 1.00 78.48 16 ASN F N 1
ATOM 8699 C CA . ASN F 3 19 ? -16.670 23.551 -40.522 1.00 80.59 16 ASN F CA 1
ATOM 8700 C C . ASN F 3 19 ? -16.711 24.430 -41.768 1.00 86.80 16 ASN F C 1
ATOM 8701 O O . ASN F 3 19 ? -17.372 24.086 -42.753 1.00 84.44 16 ASN F O 1
ATOM 8703 N N . THR F 3 20 ? -16.008 25.566 -41.742 1.00 96.07 17 THR F N 1
ATOM 8704 C CA . THR F 3 20 ? -15.964 26.476 -42.880 1.00 96.79 17 THR F CA 1
ATOM 8705 C C . THR F 3 20 ? -14.522 26.812 -43.238 1.00 94.73 17 THR F C 1
ATOM 8706 O O . THR F 3 20 ? -14.119 26.668 -44.398 1.00 96.59 17 THR F O 1
ATOM 8708 N N . THR F 3 21 ? -13.735 27.253 -42.256 1.00 90.05 18 THR F N 1
ATOM 8709 C CA . THR F 3 21 ? -12.346 27.652 -42.505 1.00 80.51 18 THR F CA 1
ATOM 8710 C C . THR F 3 21 ? -11.480 26.405 -42.594 1.00 71.15 18 THR F C 1
ATOM 8711 O O . THR F 3 21 ? -10.965 25.901 -41.595 1.00 63.48 18 THR F O 1
ATOM 8715 N N . PHE F 3 22 ? -11.320 25.904 -43.813 1.00 72.76 19 PHE F N 1
ATOM 8716 C CA . PHE F 3 22 ? -10.376 24.839 -44.107 1.00 73.91 19 PHE F CA 1
ATOM 8717 C C . PHE F 3 22 ? -9.126 25.452 -44.732 1.00 82.06 19 PHE F C 1
ATOM 8718 O O . PHE F 3 22 ? -9.215 26.387 -45.534 1.00 89.93 19 PHE F O 1
ATOM 8720 N N . ALA F 3 23 ? -7.961 24.948 -44.344 1.00 77.60 20 ALA F N 1
ATOM 8721 C CA . ALA F 3 23 ? -6.702 25.474 -44.851 1.00 74.23 20 ALA F CA 1
ATOM 8722 C C . ALA F 3 23 ? -6.298 24.755 -46.134 1.00 78.01 20 ALA F C 1
ATOM 8723 O O . ALA F 3 23 ? -6.494 23.545 -46.274 1.00 79.26 20 ALA F O 1
ATOM 8725 N N . LYS F 3 24 ? -5.745 25.513 -47.072 1.00 76.05 21 LYS F N 1
ATOM 8726 C CA . LYS F 3 24 ? -5.254 25.030 -48.354 1.00 71.85 21 LYS F CA 1
ATOM 8727 C C . LYS F 3 24 ? -3.733 25.082 -48.381 1.00 64.63 21 LYS F C 1
ATOM 8728 O O . LYS F 3 24 ? -3.117 25.745 -47.541 1.00 60.93 21 LYS F O 1
ATOM 8730 N N . PRO F 3 25 ? -3.089 24.387 -49.322 1.00 61.99 22 PRO F N 1
ATOM 8731 C CA . PRO F 3 25 ? -1.623 24.479 -49.426 1.00 55.97 22 PRO F CA 1
ATOM 8732 C C . PRO F 3 25 ? -1.166 25.921 -49.599 1.00 59.90 22 PRO F C 1
ATOM 8733 O O . PRO F 3 25 ? -1.719 26.672 -50.401 1.00 67.15 22 PRO F O 1
ATOM 8737 N N . GLY F 3 26 ? -0.154 26.307 -48.824 1.00 63.56 23 GLY F N 1
ATOM 8738 C CA . GLY F 3 26 ? 0.379 27.652 -48.831 1.00 68.74 23 GLY F CA 1
ATOM 8739 C C . GLY F 3 26 ? -0.084 28.526 -47.679 1.00 68.34 23 GLY F C 1
ATOM 8740 O O . GLY F 3 26 ? 0.579 29.528 -47.372 1.00 64.49 23 GLY F O 1
ATOM 8741 N N . ASP F 3 27 ? -1.200 28.174 -47.042 1.00 67.26 24 ASP F N 1
ATOM 8742 C CA . ASP F 3 27 ? -1.699 28.927 -45.900 1.00 69.35 24 ASP F CA 1
ATOM 8743 C C . ASP F 3 27 ? -0.809 28.743 -44.678 1.00 67.55 24 ASP F C 1
ATOM 8744 O O . ASP F 3 27 ? -0.171 27.703 -44.489 1.00 64.74 24 ASP F O 1
ATOM 8749 N N . THR F 3 28 ? -0.804 29.764 -43.827 1.00 68.08 25 THR F N 1
ATOM 8750 C CA . THR F 3 28 ? -0.214 29.673 -42.502 1.00 62.86 25 THR F CA 1
ATOM 8751 C C . THR F 3 28 ? -1.266 29.201 -41.506 1.00 59.94 25 THR F C 1
ATOM 8752 O O . THR F 3 28 ? -2.469 29.400 -41.691 1.00 62.64 25 THR F O 1
ATOM 8756 N N . VAL F 3 29 ? -0.798 28.575 -40.440 1.00 56.65 26 VAL F N 1
ATOM 8757 C CA . VAL F 3 29 ? -1.682 27.927 -39.490 1.00 56.20 26 VAL F CA 1
ATOM 8758 C C . VAL F 3 29 ? -1.126 28.174 -38.097 1.00 55.84 26 VAL F C 1
ATOM 8759 O O . VAL F 3 29 ? 0.082 28.344 -37.918 1.00 54.50 26 VAL F O 1
ATOM 8763 N N . THR F 3 30 ? -2.015 28.255 -37.113 1.00 60.20 27 THR F N 1
ATOM 8764 C CA . THR F 3 30 ? -1.607 28.326 -35.716 1.00 65.78 27 THR F CA 1
ATOM 8765 C C . THR F 3 30 ? -2.236 27.167 -34.959 1.00 68.40 27 THR F C 1
ATOM 8766 O O . THR F 3 30 ? -3.460 27.005 -34.972 1.00 74.86 27 THR F O 1
ATOM 8770 N N . ILE F 3 31 ? -1.396 26.368 -34.301 1.00 61.49 28 ILE F N 1
ATOM 8771 C CA . ILE F 3 31 ? -1.805 25.109 -33.691 1.00 62.17 28 ILE F CA 1
ATOM 8772 C C . ILE F 3 31 ? -1.152 24.971 -32.323 1.00 62.29 28 ILE F C 1
ATOM 8773 O O . ILE F 3 31 ? 0.051 25.208 -32.176 1.00 64.35 28 ILE F O 1
ATOM 8778 N N . HIS F 3 32 ? -1.942 24.586 -31.325 1.00 62.45 29 HIS F N 1
ATOM 8779 C CA . HIS F 3 32 ? -1.422 24.017 -30.088 1.00 62.83 29 HIS F CA 1
ATOM 8780 C C . HIS F 3 32 ? -1.452 22.501 -30.211 1.00 62.84 29 HIS F C 1
ATOM 8781 O O . HIS F 3 32 ? -2.497 21.924 -30.527 1.00 68.18 29 HIS F O 1
ATOM 8788 N N . TYR F 3 33 ? -0.314 21.857 -29.966 1.00 60.46 30 TYR F N 1
ATOM 8789 C CA . TYR F 3 33 ? -0.234 20.414 -30.124 1.00 60.21 30 TYR F CA 1
ATOM 8790 C C . TYR F 3 33 ? 0.543 19.796 -28.974 1.00 62.09 30 TYR F C 1
ATOM 8791 O O . TYR F 3 33 ? 1.337 20.455 -28.300 1.00 63.64 30 TYR F O 1
ATOM 8800 N N . ASP F 3 34 ? 0.285 18.511 -28.755 1.00 65.10 31 ASP F N 1
ATOM 8801 C CA . ASP F 3 34 ? 1.178 17.644 -28.006 1.00 70.64 31 ASP F CA 1
ATOM 8802 C C . ASP F 3 34 ? 1.387 16.371 -28.811 1.00 63.08 31 ASP F C 1
ATOM 8803 O O . ASP F 3 34 ? 0.505 15.946 -29.571 1.00 61.96 31 ASP F O 1
ATOM 8808 N N . GLY F 3 35 ? 2.568 15.773 -28.641 1.00 54.30 32 GLY F N 1
ATOM 8809 C CA . GLY F 3 35 ? 2.970 14.618 -29.421 1.00 52.46 32 GLY F CA 1
ATOM 8810 C C . GLY F 3 35 ? 3.374 13.423 -28.586 1.00 56.81 32 GLY F C 1
ATOM 8811 O O . GLY F 3 35 ? 4.300 13.510 -27.772 1.00 62.07 32 GLY F O 1
ATOM 8812 N N . LYS F 3 36 ? 2.700 12.293 -28.797 1.00 56.35 33 LYS F N 1
ATOM 8813 C CA . LYS F 3 36 ? 2.950 11.072 -28.045 1.00 56.02 33 LYS F CA 1
ATOM 8814 C C . LYS F 3 36 ? 3.228 9.908 -28.990 1.00 56.50 33 LYS F C 1
ATOM 8815 O O . LYS F 3 36 ? 2.685 9.842 -30.100 1.00 56.48 33 LYS F O 1
ATOM 8821 N N . LEU F 3 37 ? 4.078 8.984 -28.534 1.00 53.35 34 LEU F N 1
ATOM 8822 C CA . LEU F 3 37 ? 4.190 7.689 -29.191 1.00 55.56 34 LEU F CA 1
ATOM 8823 C C . LEU F 3 37 ? 2.914 6.880 -28.968 1.00 57.14 34 LEU F C 1
ATOM 8824 O O . LEU F 3 37 ? 2.023 7.274 -28.207 1.00 57.17 34 LEU F O 1
ATOM 8829 N N . THR F 3 38 ? 2.824 5.723 -29.636 1.00 63.60 35 THR F N 1
ATOM 8830 C CA . THR F 3 38 ? 1.606 4.923 -29.510 1.00 60.05 35 THR F CA 1
ATOM 8831 C C . THR F 3 38 ? 1.414 4.396 -28.098 1.00 60.73 35 THR F C 1
ATOM 8832 O O . THR F 3 38 ? 0.285 4.066 -27.722 1.00 61.35 35 THR F O 1
ATOM 8836 N N . ASN F 3 39 ? 2.482 4.320 -27.304 1.00 60.86 36 ASN F N 1
ATOM 8837 C CA . ASN F 3 39 ? 2.396 3.908 -25.907 1.00 62.78 36 ASN F CA 1
ATOM 8838 C C . ASN F 3 39 ? 2.071 5.066 -24.970 1.00 60.79 36 ASN F C 1
ATOM 8839 O O . ASN F 3 39 ? 2.040 4.863 -23.750 1.00 61.57 36 ASN F O 1
ATOM 8844 N N . GLY F 3 40 ? 1.850 6.270 -25.510 1.00 59.41 37 GLY F N 1
ATOM 8845 C CA . GLY F 3 40 ? 1.448 7.421 -24.734 1.00 58.66 37 GLY F CA 1
ATOM 8846 C C . GLY F 3 40 ? 2.580 8.266 -24.206 1.00 61.14 37 GLY F C 1
ATOM 8847 O O . GLY F 3 40 ? 2.319 9.344 -23.661 1.00 66.88 37 GLY F O 1
ATOM 8848 N N . LYS F 3 41 ? 3.821 7.806 -24.349 1.00 64.16 38 LYS F N 1
ATOM 8849 C CA . LYS F 3 41 ? 4.997 8.529 -23.873 1.00 65.44 38 LYS F CA 1
ATOM 8850 C C . LYS F 3 41 ? 5.146 9.848 -24.634 1.00 64.54 38 LYS F C 1
ATOM 8851 O O . LYS F 3 41 ? 5.200 9.863 -25.867 1.00 56.66 38 LYS F O 1
ATOM 8857 N N . GLU F 3 42 ? 5.196 10.957 -23.901 1.00 61.75 39 GLU F N 1
ATOM 8858 C CA . GLU F 3 42 ? 5.147 12.266 -24.536 1.00 65.82 39 GLU F CA 1
ATOM 8859 C C . GLU F 3 42 ? 6.536 12.730 -24.958 1.00 64.80 39 GLU F C 1
ATOM 8860 O O . GLU F 3 42 ? 7.512 12.585 -24.216 1.00 65.76 39 GLU F O 1
ATOM 8866 N N . PHE F 3 43 ? 6.624 13.286 -26.163 1.00 58.35 40 PHE F N 1
ATOM 8867 C CA . PHE F 3 43 ? 7.876 13.853 -26.622 1.00 57.95 40 PHE F CA 1
ATOM 8868 C C . PHE F 3 43 ? 7.830 15.358 -26.866 1.00 58.17 40 PHE F C 1
ATOM 8869 O O . PHE F 3 43 ? 8.886 15.990 -26.822 1.00 58.66 40 PHE F O 1
ATOM 8877 N N . ASP F 3 44 ? 6.657 15.954 -27.093 1.00 57.40 41 ASP F N 1
ATOM 8878 C CA . ASP F 3 44 ? 6.573 17.405 -27.226 1.00 56.54 41 ASP F CA 1
ATOM 8879 C C . ASP F 3 44 ? 5.163 17.869 -26.915 1.00 57.60 41 ASP F C 1
ATOM 8880 O O . ASP F 3 44 ? 4.198 17.147 -27.158 1.00 69.05 41 ASP F O 1
ATOM 8885 N N . SER F 3 45 ? 5.062 19.086 -26.385 1.00 53.69 42 SER F N 1
ATOM 8886 C CA . SER F 3 45 ? 3.780 19.760 -26.190 1.00 53.29 42 SER F CA 1
ATOM 8887 C C . SER F 3 45 ? 3.986 21.257 -26.354 1.00 59.94 42 SER F C 1
ATOM 8888 O O . SER F 3 45 ? 4.790 21.853 -25.634 1.00 61.58 42 SER F O 1
ATOM 8891 N N . SER F 3 46 ? 3.259 21.870 -27.285 1.00 61.03 43 SER F N 1
ATOM 8892 C CA . SER F 3 46 ? 3.400 23.308 -27.469 1.00 58.89 43 SER F CA 1
ATOM 8893 C C . SER F 3 46 ? 2.763 24.080 -26.322 1.00 58.90 43 SER F C 1
ATOM 8894 O O . SER F 3 46 ? 3.214 25.182 -25.996 1.00 58.38 43 SER F O 1
ATOM 8897 N N . ARG F 3 47 ? 1.714 23.530 -25.708 1.00 56.96 44 ARG F N 1
ATOM 8898 C CA . ARG F 3 47 ? 1.104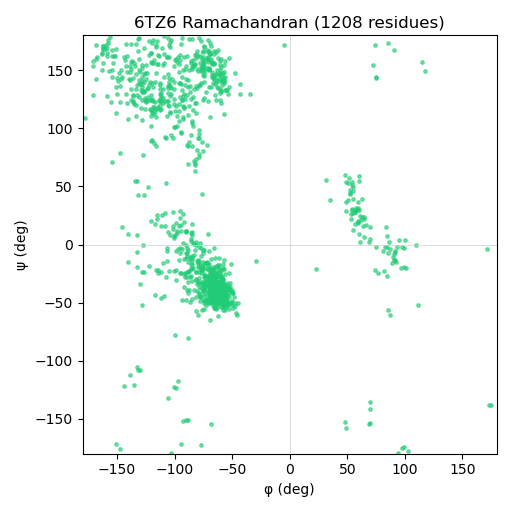 24.208 -24.571 1.00 61.90 44 ARG F CA 1
ATOM 8899 C C . ARG F 3 47 ? 2.036 24.221 -23.376 1.00 72.30 44 ARG F C 1
ATOM 8900 O O . ARG F 3 47 ? 2.012 25.168 -22.582 1.00 79.81 44 ARG F O 1
ATOM 8908 N N . LYS F 3 48 ? 2.856 23.180 -23.228 1.00 78.14 45 LYS F N 1
ATOM 8909 C CA . LYS F 3 48 ? 3.832 23.154 -22.144 1.00 76.54 45 LYS F CA 1
ATOM 8910 C C . LYS F 3 48 ? 4.889 24.230 -22.331 1.00 70.59 45 LYS F C 1
ATOM 8911 O O . LYS F 3 48 ? 5.416 24.752 -21.344 1.00 70.97 45 LYS F O 1
ATOM 8917 N N . ARG F 3 49 ? 5.197 24.585 -23.581 1.00 69.20 46 ARG F N 1
ATOM 8918 C CA A ARG F 3 49 ? 6.202 25.607 -23.869 0.40 70.99 46 ARG F CA 1
ATOM 8919 C CA B ARG F 3 49 ? 6.201 25.607 -23.840 0.60 71.03 46 ARG F CA 1
ATOM 8920 C C . ARG F 3 49 ? 5.616 27.013 -23.838 1.00 79.19 46 ARG F C 1
ATOM 8921 O O . ARG F 3 49 ? 6.339 27.976 -23.553 1.00 90.83 46 ARG F O 1
ATOM 8936 N N . GLY F 3 50 ? 4.324 27.154 -24.125 1.00 86.59 47 GLY F N 1
ATOM 8937 C CA . GLY F 3 50 ? 3.674 28.450 -24.068 1.00 91.30 47 GLY F CA 1
ATOM 8938 C C . GLY F 3 50 ? 3.245 29.009 -25.409 1.00 92.72 47 GLY F C 1
ATOM 8939 O O . GLY F 3 50 ? 2.084 29.399 -25.588 1.00 93.80 47 GLY F O 1
ATOM 8940 N N . LYS F 3 51 ? 4.170 29.062 -26.357 1.00 92.02 48 LYS F N 1
ATOM 8941 C CA . LYS F 3 51 ? 3.871 29.689 -27.640 1.00 88.03 48 LYS F CA 1
ATOM 8942 C C . LYS F 3 51 ? 3.179 28.689 -28.561 1.00 81.68 48 LYS F C 1
ATOM 8943 O O . LYS F 3 51 ? 3.691 27.583 -28.759 1.00 81.63 48 LYS F O 1
ATOM 8945 N N . PRO F 3 52 ? 2.017 29.029 -29.121 1.00 73.62 49 PRO F N 1
ATOM 8946 C CA . PRO F 3 52 ? 1.426 28.182 -30.165 1.00 60.85 49 PRO F CA 1
ATOM 8947 C C . PRO F 3 52 ? 2.354 28.086 -31.368 1.00 55.30 49 PRO F C 1
ATOM 8948 O O . PRO F 3 52 ? 3.182 28.963 -31.625 1.00 51.85 49 PRO F O 1
ATOM 8952 N N . PHE F 3 53 ? 2.211 26.993 -32.103 1.00 47.39 50 PHE F N 1
ATOM 8953 C CA . PHE F 3 53 ? 3.090 26.693 -33.223 1.00 48.30 50 PHE F CA 1
ATOM 8954 C C . PHE F 3 53 ? 2.480 27.209 -34.518 1.00 50.87 50 PHE F C 1
ATOM 8955 O O . PHE F 3 53 ? 1.299 26.979 -34.787 1.00 54.64 50 PHE F O 1
ATOM 8963 N N . THR F 3 54 ? 3.282 27.901 -35.319 1.00 54.67 51 THR F N 1
ATOM 8964 C CA . THR F 3 54 ? 2.819 28.459 -36.584 1.00 56.18 51 THR F CA 1
ATOM 8965 C C . THR F 3 54 ? 3.706 27.946 -37.704 1.00 54.33 51 THR F C 1
ATOM 8966 O O . THR F 3 54 ? 4.937 27.924 -37.572 1.00 53.54 51 THR F O 1
ATOM 8970 N N . CYS F 3 55 ? 3.080 27.510 -38.791 1.00 47.11 52 CYS F N 1
ATOM 8971 C CA . CYS F 3 55 ? 3.823 26.956 -39.909 1.00 54.09 52 CYS F CA 1
ATOM 8972 C C . CYS F 3 55 ? 3.033 27.164 -41.187 1.00 61.91 52 CYS F C 1
ATOM 8973 O O . CYS F 3 55 ? 1.823 27.405 -41.167 1.00 61.77 52 CYS F O 1
ATOM 8976 N N . THR F 3 56 ? 3.736 27.048 -42.306 1.00 66.73 53 THR F N 1
ATOM 8977 C CA . THR F 3 56 ? 3.112 27.062 -43.620 1.00 66.36 53 THR F CA 1
ATOM 8978 C C . THR F 3 56 ? 2.818 25.624 -44.031 1.00 66.32 53 THR F C 1
ATOM 8979 O O . THR F 3 56 ? 3.738 24.801 -44.130 1.00 69.19 53 THR F O 1
ATOM 8983 N N . VAL F 3 57 ? 1.537 25.316 -44.249 1.00 61.64 54 VAL F N 1
ATOM 8984 C CA . VAL F 3 57 ? 1.091 23.941 -44.441 1.00 57.22 54 VAL F CA 1
ATOM 8985 C C . VAL F 3 57 ? 1.006 23.633 -45.930 1.00 60.48 54 VAL F C 1
ATOM 8986 O O . VAL F 3 57 ? 0.704 24.504 -46.760 1.00 64.34 54 VAL F O 1
ATOM 8990 N N . GLY F 3 58 ? 1.266 22.371 -46.273 1.00 57.39 55 GLY F N 1
ATOM 8991 C CA . GLY F 3 58 ? 1.133 21.911 -47.638 1.00 59.09 55 GLY F CA 1
ATOM 8992 C C . GLY F 3 58 ? 2.352 22.116 -48.514 1.00 65.95 55 GLY F C 1
ATOM 8993 O O . GLY F 3 58 ? 2.300 21.787 -49.704 1.00 67.71 55 GLY F O 1
ATOM 8994 N N . VAL F 3 59 ? 3.440 22.645 -47.963 1.00 78.09 56 VAL F N 1
ATOM 8995 C CA . VAL F 3 59 ? 4.636 22.918 -48.730 1.00 89.21 56 VAL F CA 1
ATOM 8996 C C . VAL F 3 59 ? 5.749 21.900 -48.463 1.00 84.27 56 VAL F C 1
ATOM 8997 O O . VAL F 3 59 ? 6.637 21.740 -49.310 1.00 88.58 56 VAL F O 1
ATOM 9001 N N . GLY F 3 60 ? 5.734 21.208 -47.322 1.00 75.38 57 GLY F N 1
ATOM 9002 C CA . GLY F 3 60 ? 6.807 20.314 -46.966 1.00 70.28 57 GLY F CA 1
ATOM 9003 C C . GLY F 3 60 ? 7.669 20.791 -45.823 1.00 69.98 57 GLY F C 1
ATOM 9004 O O . GLY F 3 60 ? 8.600 20.074 -45.436 1.00 70.53 57 GLY F O 1
ATOM 9005 N N . GLN F 3 61 ? 7.391 21.968 -45.262 1.00 71.24 58 GLN F N 1
ATOM 9006 C CA . GLN F 3 61 ? 8.145 22.489 -44.131 1.00 67.34 58 GLN F CA 1
ATOM 9007 C C . GLN F 3 61 ? 7.794 21.792 -42.831 1.00 61.31 58 GLN F C 1
ATOM 9008 O O . GLN F 3 61 ? 8.440 22.058 -41.811 1.00 59.19 58 GLN F O 1
ATOM 9014 N N . VAL F 3 62 ? 6.779 20.927 -42.847 1.00 62.98 59 VAL F N 1
ATOM 9015 C CA . VAL F 3 62 ? 6.490 19.989 -41.770 1.00 60.84 59 VAL F CA 1
ATOM 9016 C C . VAL F 3 62 ? 6.398 18.590 -42.374 1.00 60.76 59 VAL F C 1
ATOM 9017 O O . VAL F 3 62 ? 6.349 18.412 -43.594 1.00 63.46 59 VAL F O 1
ATOM 9021 N N . ILE F 3 63 ? 6.371 17.590 -41.493 1.00 57.97 60 ILE F N 1
ATOM 9022 C CA . ILE F 3 63 ? 6.299 16.204 -41.944 1.00 58.13 60 ILE F CA 1
ATOM 9023 C C . ILE F 3 63 ? 5.006 15.959 -42.721 1.00 55.35 60 ILE F C 1
ATOM 9024 O O . ILE F 3 63 ? 4.032 16.718 -42.629 1.00 50.79 60 ILE F O 1
ATOM 9029 N N . LYS F 3 64 ? 5.008 14.886 -43.514 1.00 71.13 61 LYS F N 1
ATOM 9030 C CA . LYS F 3 64 ? 3.908 14.677 -44.454 1.00 71.54 61 LYS F CA 1
ATOM 9031 C C . LYS F 3 64 ? 2.575 14.510 -43.726 1.00 68.64 61 LYS F C 1
ATOM 9032 O O . LYS F 3 64 ? 1.549 15.042 -44.167 1.00 62.89 61 LYS F O 1
ATOM 9038 N N . GLY F 3 65 ? 2.573 13.797 -42.597 1.00 71.68 62 GLY F N 1
ATOM 9039 C CA . GLY F 3 65 ? 1.330 13.595 -41.866 1.00 71.68 62 GLY F CA 1
ATOM 9040 C C . GLY F 3 65 ? 0.609 14.890 -41.543 1.00 70.05 62 GLY F C 1
ATOM 9041 O O . GLY F 3 65 ? -0.625 14.944 -41.548 1.00 67.39 62 GLY F O 1
ATOM 9042 N N . TRP F 3 66 ? 1.368 15.955 -41.269 1.00 67.71 63 TRP F N 1
ATOM 9043 C CA . TRP F 3 66 ? 0.759 17.243 -40.961 1.00 63.43 63 TRP F CA 1
ATOM 9044 C C . TRP F 3 66 ? 0.251 17.938 -42.217 1.00 64.11 63 TRP F C 1
ATOM 9045 O O . TRP F 3 66 ? -0.865 18.473 -42.220 1.00 64.33 63 TRP F O 1
ATOM 9056 N N . ASP F 3 67 ? 1.054 17.950 -43.285 1.00 60.66 64 ASP F N 1
ATOM 9057 C CA . ASP F 3 67 ? 0.596 18.520 -44.550 1.00 68.08 64 ASP F CA 1
ATOM 9058 C C . ASP F 3 67 ? -0.684 17.846 -45.028 1.00 70.58 64 ASP F C 1
ATOM 9059 O O . ASP F 3 67 ? -1.616 18.517 -45.487 1.00 72.40 64 ASP F O 1
ATOM 9064 N N . ILE F 3 68 ? -0.746 16.518 -44.927 1.00 68.60 65 ILE F N 1
ATOM 9065 C CA . ILE F 3 68 ? -1.937 15.798 -45.358 1.00 67.42 65 ILE F CA 1
ATOM 9066 C C . ILE F 3 68 ? -3.112 16.113 -44.442 1.00 71.12 65 ILE F C 1
ATOM 9067 O O . ILE F 3 68 ? -4.215 16.414 -44.910 1.00 73.97 65 ILE F O 1
ATOM 9072 N N . SER F 3 69 ? -2.887 16.061 -43.126 1.00 71.44 66 SER F N 1
ATOM 9073 C CA . SER F 3 69 ? -3.982 16.238 -42.174 1.00 76.41 66 SER F CA 1
ATOM 9074 C C . SER F 3 69 ? -4.623 17.615 -42.299 1.00 76.89 66 SER F C 1
ATOM 9075 O O . SER F 3 69 ? -5.848 17.746 -42.181 1.00 84.65 66 SER F O 1
ATOM 9078 N N . LEU F 3 70 ? -3.821 18.651 -42.539 1.00 69.09 67 LEU F N 1
ATOM 9079 C CA . LEU F 3 70 ? -4.344 20.009 -42.460 1.00 68.14 67 LEU F CA 1
ATOM 9080 C C . LEU F 3 70 ? -4.857 20.537 -43.798 1.00 76.72 67 LEU F C 1
ATOM 9081 O O . LEU F 3 70 ? -5.866 21.255 -43.829 1.00 81.63 67 LEU F O 1
ATOM 9086 N N . THR F 3 71 ? -4.204 20.200 -44.910 1.00 75.04 68 THR F N 1
ATOM 9087 C CA . THR F 3 71 ? -4.708 20.599 -46.220 1.00 76.57 68 THR F CA 1
ATOM 9088 C C . THR F 3 71 ? -5.654 19.569 -46.828 1.00 73.61 68 THR F C 1
ATOM 9089 O O . THR F 3 71 ? -5.995 19.681 -48.010 1.00 78.31 68 THR F O 1
ATOM 9093 N N . ASN F 3 72 ? -6.091 18.581 -46.046 1.00 66.52 69 ASN F N 1
ATOM 9094 C CA . ASN F 3 72 ? -6.987 17.529 -46.524 1.00 69.21 69 ASN F CA 1
ATOM 9095 C C . ASN F 3 72 ? -6.429 16.833 -47.771 1.00 77.33 69 ASN F C 1
ATOM 9096 O O . ASN F 3 72 ? -7.094 16.732 -48.803 1.00 79.96 69 ASN F O 1
ATOM 9101 N N . ASN F 3 73 ? -5.189 16.345 -47.664 1.00 81.50 70 ASN F N 1
ATOM 9102 C CA . ASN F 3 73 ? -4.492 15.679 -48.774 1.00 85.21 70 ASN F CA 1
ATOM 9103 C C . ASN F 3 73 ? -4.493 16.540 -50.040 1.00 88.37 70 ASN F C 1
ATOM 9104 O O . ASN F 3 73 ? -4.753 16.059 -51.146 1.00 92.49 70 ASN F O 1
ATOM 9109 N N . TYR F 3 74 ? -4.203 17.829 -49.868 1.00 85.82 71 TYR F N 1
ATOM 9110 C CA . TYR F 3 74 ? -4.064 18.777 -50.977 1.00 80.82 71 TYR F CA 1
ATOM 9111 C C . TYR F 3 74 ? -5.298 18.810 -51.880 1.00 74.64 71 TYR F C 1
ATOM 9112 O O . TYR F 3 74 ? -6.305 19.439 -51.559 1.00 72.31 71 TYR F O 1
ATOM 9121 N N . PRO F 3 82 ? -10.719 13.016 -43.939 1.00 75.52 79 PRO F N 1
ATOM 9122 C CA . PRO F 3 82 ? -11.586 13.882 -43.124 1.00 82.00 79 PRO F CA 1
ATOM 9123 C C . PRO F 3 82 ? -11.010 15.292 -42.918 1.00 87.99 79 PRO F C 1
ATOM 9124 O O . PRO F 3 82 ? -9.846 15.438 -42.524 1.00 89.19 79 PRO F O 1
ATOM 9128 N N . LYS F 3 83 ? -11.827 16.312 -43.182 1.00 83.28 80 LYS F N 1
ATOM 9129 C CA . LYS F 3 83 ? -11.370 17.695 -43.167 1.00 78.43 80 LYS F CA 1
ATOM 9130 C C . LYS F 3 83 ? -11.216 18.224 -41.741 1.00 78.56 80 LYS F C 1
ATOM 9131 O O . LYS F 3 83 ? -11.885 17.768 -40.807 1.00 80.69 80 LYS F O 1
ATOM 9133 N N . ILE F 3 84 ? -10.317 19.198 -41.581 1.00 74.47 81 ILE F N 1
ATOM 9134 C CA . ILE F 3 84 ? -10.087 19.869 -40.304 1.00 71.14 81 ILE F CA 1
ATOM 9135 C C . ILE F 3 84 ? -10.296 21.361 -40.505 1.00 74.38 81 ILE F C 1
ATOM 9136 O O . ILE F 3 84 ? -9.683 21.960 -41.396 1.00 77.27 81 ILE F O 1
ATOM 9141 N N . SER F 3 85 ? -11.142 21.959 -39.669 1.00 75.14 82 SER F N 1
ATOM 9142 C CA . SER F 3 85 ? -11.516 23.365 -39.752 1.00 73.74 82 SER F CA 1
ATOM 9143 C C . SER F 3 85 ? -10.941 24.142 -38.576 1.00 73.82 82 SER F C 1
ATOM 9144 O O . SER F 3 85 ? -10.445 23.571 -37.604 1.00 72.98 82 SER F O 1
ATOM 9147 N N . LYS F 3 86 ? -11.020 25.467 -38.663 1.00 76.97 83 LYS F N 1
ATOM 9148 C CA . LYS F 3 86 ? -10.552 26.295 -37.558 1.00 76.40 83 LYS F CA 1
ATOM 9149 C C . LYS F 3 86 ? -11.377 26.003 -36.309 1.00 76.05 83 LYS F C 1
ATOM 9150 O O . LYS F 3 86 ? -12.604 25.893 -36.372 1.00 80.55 83 LYS F O 1
ATOM 9152 N N . GLY F 3 87 ? -10.701 25.845 -35.178 1.00 74.69 84 GLY F N 1
ATOM 9153 C CA . GLY F 3 87 ? -11.365 25.505 -33.939 1.00 77.49 84 GLY F CA 1
ATOM 9154 C C . GLY F 3 87 ? -11.462 24.024 -33.655 1.00 76.83 84 GLY F C 1
ATOM 9155 O O . GLY F 3 87 ? -11.914 23.645 -32.563 1.00 73.38 84 GLY F O 1
ATOM 9156 N N . THR F 3 88 ? -11.037 23.181 -34.592 1.00 73.05 85 THR F N 1
ATOM 9157 C CA . THR F 3 88 ? -11.129 21.732 -34.456 1.00 72.33 85 THR F CA 1
ATOM 9158 C C . THR F 3 88 ? -10.067 21.206 -33.493 1.00 70.39 85 THR F C 1
ATOM 9159 O O . THR F 3 88 ? -8.868 21.434 -33.691 1.00 72.46 85 THR F O 1
ATOM 9163 N N . LYS F 3 89 ? -10.502 20.492 -32.462 1.00 55.22 86 LYS F N 1
ATOM 9164 C CA . LYS F 3 89 ? -9.603 19.664 -31.667 1.00 57.97 86 LYS F CA 1
ATOM 9165 C C . LYS F 3 89 ? -9.611 18.263 -32.275 1.00 64.60 86 LYS F C 1
ATOM 9166 O O . LYS F 3 89 ? -10.667 17.625 -32.345 1.00 69.23 86 LYS F O 1
ATOM 9168 N N . ALA F 3 90 ? -8.454 17.793 -32.745 1.00 64.93 87 ALA F N 1
ATOM 9169 C CA . ALA F 3 90 ? -8.386 16.523 -33.466 1.00 65.84 87 ALA F CA 1
ATOM 9170 C C . ALA F 3 90 ? -7.262 15.649 -32.911 1.00 63.00 87 ALA F C 1
ATOM 9171 O O . ALA F 3 90 ? -6.527 16.037 -32.000 1.00 64.07 87 ALA F O 1
ATOM 9173 N N . ILE F 3 91 ? -7.138 14.444 -33.464 1.00 60.16 88 ILE F N 1
ATOM 9174 C CA . ILE F 3 91 ? -6.026 13.550 -33.160 1.00 58.75 88 ILE F CA 1
ATOM 9175 C C . ILE F 3 91 ? -5.487 12.983 -34.462 1.00 62.23 88 ILE F C 1
ATOM 9176 O O . ILE F 3 91 ? -6.256 12.531 -35.315 1.00 66.81 88 ILE F O 1
ATOM 9181 N N . LEU F 3 92 ? -4.165 12.992 -34.605 1.00 62.39 89 LEU F N 1
ATOM 9182 C CA . LEU F 3 92 ? -3.491 12.570 -35.827 1.00 62.38 89 LEU F CA 1
ATOM 9183 C C . LEU F 3 92 ? -2.646 11.341 -35.520 1.00 61.42 89 LEU F C 1
ATOM 9184 O O . LEU F 3 92 ? -1.710 11.412 -34.719 1.00 63.62 89 LEU F O 1
ATOM 9189 N N . THR F 3 93 ? -2.977 10.223 -36.145 1.00 60.95 90 THR F N 1
ATOM 9190 C CA . THR F 3 93 ? -2.166 9.018 -36.057 1.00 66.29 90 THR F CA 1
ATOM 9191 C C . THR F 3 93 ? -1.397 8.891 -37.366 1.00 71.39 90 THR F C 1
ATOM 9192 O O . THR F 3 93 ? -1.997 8.672 -38.424 1.00 79.61 90 THR F O 1
ATOM 9196 N N . ILE F 3 94 ? -0.077 9.038 -37.297 1.00 65.69 91 ILE F N 1
ATOM 9197 C CA . ILE F 3 94 ? 0.773 9.211 -38.469 1.00 62.75 91 ILE F CA 1
ATOM 9198 C C . ILE F 3 94 ? 1.783 8.072 -38.494 1.00 63.89 91 ILE F C 1
ATOM 9199 O O . ILE F 3 94 ? 2.505 7.881 -37.513 1.00 63.59 91 ILE F O 1
ATOM 9204 N N . PRO F 3 95 ? 1.869 7.298 -39.578 1.00 65.20 92 PRO F N 1
ATOM 9205 C CA . PRO F 3 95 ? 2.764 6.127 -39.604 1.00 66.00 92 PRO F CA 1
ATOM 9206 C C . PRO F 3 95 ? 4.197 6.538 -39.888 1.00 68.35 92 PRO F C 1
ATOM 9207 O O . PRO F 3 95 ? 4.448 7.671 -40.322 1.00 67.05 92 PRO F O 1
ATOM 9211 N N . PRO F 3 96 ? 5.163 5.637 -39.673 1.00 73.83 93 PRO F N 1
ATOM 9212 C CA . PRO F 3 96 ? 6.577 6.017 -39.854 1.00 76.08 93 PRO F CA 1
ATOM 9213 C C . PRO F 3 96 ? 6.919 6.529 -41.242 1.00 76.17 93 PRO F C 1
ATOM 9214 O O . PRO F 3 96 ? 7.725 7.458 -41.367 1.00 74.22 93 PRO F O 1
ATOM 9218 N N . ASN F 3 97 ? 6.341 5.943 -42.293 1.00 79.27 94 ASN F N 1
ATOM 9219 C CA . ASN F 3 97 ? 6.607 6.429 -43.643 1.00 82.85 94 ASN F CA 1
ATOM 9220 C C . ASN F 3 97 ? 6.196 7.895 -43.811 1.00 80.19 94 ASN F C 1
ATOM 9221 O O . ASN F 3 97 ? 6.823 8.631 -44.586 1.00 78.54 94 ASN F O 1
ATOM 9223 N N . LEU F 3 98 ? 5.170 8.343 -43.086 1.00 80.01 95 LEU F N 1
ATOM 9224 C CA . LEU F 3 98 ? 4.698 9.721 -43.152 1.00 77.03 95 LEU F CA 1
ATOM 9225 C C . LEU F 3 98 ? 5.185 10.560 -41.974 1.00 75.02 95 LEU F C 1
ATOM 9226 O O . LEU F 3 98 ? 4.630 11.637 -41.716 1.00 67.27 95 LEU F O 1
ATOM 9231 N N . ALA F 3 99 ? 6.202 10.083 -41.251 1.00 72.44 96 ALA F N 1
ATOM 9232 C CA . ALA F 3 99 ? 6.844 10.838 -40.181 1.00 66.90 96 ALA F CA 1
ATOM 9233 C C . ALA F 3 99 ? 8.354 10.815 -40.388 1.00 68.72 96 ALA F C 1
ATOM 9234 O O . ALA F 3 99 ? 8.853 11.437 -41.327 1.00 72.78 96 ALA F O 1
ATOM 9236 N N . TYR F 3 100 ? 9.092 10.074 -39.554 1.00 71.41 97 TYR F N 1
ATOM 9237 C CA . TYR F 3 100 ? 10.554 10.072 -39.598 1.00 71.61 97 TYR F CA 1
ATOM 9238 C C . TYR F 3 100 ? 11.146 8.722 -39.999 1.00 67.99 97 TYR F C 1
ATOM 9239 O O . TYR F 3 100 ? 12.314 8.451 -39.685 1.00 60.52 97 TYR F O 1
ATOM 9248 N N . GLY F 3 101 ? 10.366 7.873 -40.678 1.00 65.12 98 GLY F N 1
ATOM 9249 C CA . GLY F 3 101 ? 10.853 6.646 -41.269 1.00 63.04 98 GLY F CA 1
ATOM 9250 C C . GLY F 3 101 ? 11.705 5.796 -40.350 1.00 69.67 98 GLY F C 1
ATOM 9251 O O . GLY F 3 101 ? 11.587 5.839 -39.121 1.00 73.26 98 GLY F O 1
ATOM 9252 N N . PRO F 3 102 ? 12.600 5.002 -40.942 1.00 78.33 99 PRO F N 1
ATOM 9253 C CA . PRO F 3 102 ? 13.443 4.107 -40.139 1.00 78.21 99 PRO F CA 1
ATOM 9254 C C . PRO F 3 102 ? 14.591 4.805 -39.444 1.00 78.71 99 PRO F C 1
ATOM 9255 O O . PRO F 3 102 ? 15.270 4.173 -38.622 1.00 79.66 99 PRO F O 1
ATOM 9259 N N . ARG F 3 103 ? 14.851 6.072 -39.762 1.00 78.92 100 ARG F N 1
ATOM 9260 C CA . ARG F 3 103 ? 15.935 6.783 -39.098 1.00 77.46 100 ARG F CA 1
ATOM 9261 C C . ARG F 3 103 ? 15.498 7.278 -37.725 1.00 78.73 100 ARG F C 1
ATOM 9262 O O . ARG F 3 103 ? 16.069 6.891 -36.701 1.00 74.44 100 ARG F O 1
ATOM 9264 N N . GLY F 3 104 ? 14.481 8.132 -37.689 1.00 84.25 101 GLY F N 1
ATOM 9265 C CA . GLY F 3 104 ? 14.036 8.745 -36.457 1.00 90.93 101 GLY F CA 1
ATOM 9266 C C . GLY F 3 104 ? 14.820 10.002 -36.113 1.00 90.87 101 GLY F C 1
ATOM 9267 O O . GLY F 3 104 ? 15.806 10.369 -36.757 1.00 93.69 101 GLY F O 1
ATOM 9268 N N . ILE F 3 105 ? 14.362 10.673 -35.063 1.00 83.52 102 ILE F N 1
ATOM 9269 C CA . ILE F 3 105 ? 14.994 11.909 -34.618 1.00 81.31 102 ILE F CA 1
ATOM 9270 C C . ILE F 3 105 ? 15.560 11.710 -33.220 1.00 79.53 102 ILE F C 1
ATOM 9271 O O . ILE F 3 105 ? 14.901 12.048 -32.225 1.00 78.05 102 ILE F O 1
ATOM 9276 N N . PRO F 3 106 ? 16.771 11.179 -33.100 1.00 79.12 103 PRO F N 1
ATOM 9277 C CA . PRO F 3 106 ? 17.338 10.919 -31.784 1.00 84.58 103 PRO F CA 1
ATOM 9278 C C . PRO F 3 106 ? 17.577 12.216 -31.037 1.00 88.45 103 PRO F C 1
ATOM 9279 O O . PRO F 3 106 ? 17.910 13.238 -31.654 1.00 92.00 103 PRO F O 1
ATOM 9283 N N . PRO F 3 107 ? 17.388 12.228 -29.707 1.00 93.91 104 PRO F N 1
ATOM 9284 C CA . PRO F 3 107 ? 16.837 11.123 -28.918 1.00 94.64 104 PRO F CA 1
ATOM 9285 C C . PRO F 3 107 ? 15.340 11.264 -28.697 1.00 92.98 104 PRO F C 1
ATOM 9286 O O . PRO F 3 107 ? 14.784 10.620 -27.805 1.00 92.48 104 PRO F O 1
ATOM 9290 N N . ILE F 3 108 ? 14.701 12.113 -29.502 1.00 89.56 105 ILE F N 1
ATOM 9291 C CA . ILE F 3 108 ? 13.278 12.381 -29.326 1.00 83.39 105 ILE F CA 1
ATOM 9292 C C . ILE F 3 108 ? 12.443 11.228 -29.866 1.00 81.58 105 ILE F C 1
ATOM 9293 O O . ILE F 3 108 ? 11.649 10.629 -29.132 1.00 84.45 105 ILE F O 1
ATOM 9295 N N . ILE F 3 109 ? 12.632 10.881 -31.144 1.00 75.87 106 ILE F N 1
ATOM 9296 C CA . ILE F 3 109 ? 11.819 9.882 -31.840 1.00 74.57 106 ILE F CA 1
ATOM 9297 C C . ILE F 3 109 ? 12.727 8.835 -32.477 1.00 73.41 106 ILE F C 1
ATOM 9298 O O . ILE F 3 109 ? 13.696 9.179 -33.164 1.00 74.23 106 ILE F O 1
ATOM 9303 N N . GLY F 3 110 ? 12.394 7.559 -32.276 1.00 71.64 107 GLY F N 1
ATOM 9304 C CA . GLY F 3 110 ? 13.242 6.468 -32.692 1.00 67.13 107 GLY F CA 1
ATOM 9305 C C . GLY F 3 110 ? 12.879 5.914 -34.052 1.00 70.80 107 GLY F C 1
ATOM 9306 O O . GLY F 3 110 ? 12.048 6.469 -34.774 1.00 80.97 107 GLY F O 1
ATOM 9307 N N . PRO F 3 111 ? 13.495 4.799 -34.428 1.00 64.93 108 PRO F N 1
ATOM 9308 C CA . PRO F 3 111 ? 13.238 4.232 -35.756 1.00 69.84 108 PRO F CA 1
ATOM 9309 C C . PRO F 3 111 ? 11.833 3.657 -35.869 1.00 75.02 108 PRO F C 1
ATOM 9310 O O . PRO F 3 111 ? 11.354 2.961 -34.970 1.00 79.85 108 PRO F O 1
ATOM 9314 N N . ASN F 3 112 ? 11.176 3.967 -36.991 1.00 72.53 109 ASN F N 1
ATOM 9315 C CA . ASN F 3 112 ? 9.886 3.376 -37.357 1.00 72.50 109 ASN F CA 1
ATOM 9316 C C . ASN F 3 112 ? 8.835 3.565 -36.257 1.00 75.84 109 ASN F C 1
ATOM 9317 O O . ASN F 3 112 ? 8.148 2.625 -35.851 1.00 77.36 109 ASN F O 1
ATOM 9319 N N . GLU F 3 113 ? 8.702 4.805 -35.785 1.00 71.39 110 GLU F N 1
ATOM 9320 C CA . GLU F 3 113 ? 7.706 5.166 -34.783 1.00 67.88 110 GLU F CA 1
ATOM 9321 C C . GLU F 3 113 ? 6.440 5.695 -35.452 1.00 67.33 110 GLU F C 1
ATOM 9322 O O . GLU F 3 113 ? 6.507 6.452 -36.423 1.00 71.95 110 GLU F O 1
ATOM 9328 N N . THR F 3 114 ? 5.289 5.277 -34.931 1.00 63.63 111 THR F N 1
ATOM 9329 C CA . THR F 3 114 ? 3.996 5.846 -35.294 1.00 56.83 111 THR F CA 1
ATOM 9330 C C . THR F 3 114 ? 3.670 6.959 -34.304 1.00 52.50 111 THR F C 1
ATOM 9331 O O . THR F 3 114 ? 3.724 6.751 -33.090 1.00 53.10 111 THR F O 1
ATOM 9335 N N . LEU F 3 115 ? 3.351 8.141 -34.813 1.00 51.87 112 LEU F N 1
ATOM 9336 C CA . LEU F 3 115 ? 3.207 9.310 -33.958 1.00 59.29 112 LEU F CA 1
ATOM 9337 C C . LEU F 3 115 ? 1.740 9.655 -33.772 1.00 54.22 112 LEU F C 1
ATOM 9338 O O . LEU F 3 115 ? 0.943 9.522 -34.702 1.00 51.42 112 LEU F O 1
ATOM 9343 N N . VAL F 3 116 ? 1.389 10.099 -32.567 1.00 58.82 113 VAL F N 1
ATOM 9344 C CA . VAL F 3 116 ? 0.028 10.517 -32.246 1.00 62.92 113 VAL F CA 1
ATOM 9345 C C . VAL F 3 116 ? 0.066 11.967 -31.798 1.00 60.89 113 VAL F C 1
ATOM 9346 O O . VAL F 3 116 ? 0.642 12.281 -30.746 1.00 60.18 113 VAL F O 1
ATOM 9350 N N . PHE F 3 117 ? -0.576 12.837 -32.579 1.00 59.04 114 PHE F N 1
ATOM 9351 C CA . PHE F 3 117 ? -0.606 14.278 -32.350 1.00 60.74 114 PHE F CA 1
ATOM 9352 C C . PHE F 3 117 ? -2.019 14.716 -31.988 1.00 63.74 114 PHE F C 1
ATOM 9353 O O . PHE F 3 117 ? -2.954 14.516 -32.766 1.00 61.43 114 PHE F O 1
ATOM 9361 N N . GLU F 3 118 ? -2.162 15.349 -30.834 1.00 70.47 115 GLU F N 1
ATOM 9362 C CA . GLU F 3 118 ? -3.413 15.968 -30.407 1.00 70.28 115 GLU F CA 1
ATOM 9363 C C . GLU F 3 118 ? -3.336 17.446 -30.778 1.00 68.79 115 GLU F C 1
ATOM 9364 O O . GLU F 3 118 ? -2.595 18.210 -30.150 1.00 70.09 115 GLU F O 1
ATOM 9370 N N . VAL F 3 119 ? -4.077 17.844 -31.809 1.00 68.21 116 VAL F N 1
ATOM 9371 C CA . VAL F 3 119 ? -3.959 19.185 -32.373 1.00 64.41 116 VAL F CA 1
ATOM 9372 C C . VAL F 3 119 ? -5.264 19.943 -32.184 1.00 69.82 116 VAL F C 1
ATOM 9373 O O . VAL F 3 119 ? -6.357 19.366 -32.208 1.00 76.04 116 VAL F O 1
ATOM 9377 N N . GLU F 3 120 ? -5.135 21.256 -32.006 1.00 66.62 117 GLU F N 1
ATOM 9378 C CA . GLU F 3 120 ? -6.263 22.182 -32.000 1.00 71.14 117 GLU F CA 1
ATOM 9379 C C . GLU F 3 120 ? -5.936 23.289 -32.987 1.00 69.28 117 GLU F C 1
ATOM 9380 O O . GLU F 3 120 ? -5.060 24.120 -32.720 1.00 71.14 117 GLU F O 1
ATOM 9386 N N . LEU F 3 121 ? -6.611 23.291 -34.132 1.00 62.35 118 LEU F N 1
ATOM 9387 C CA . LEU F 3 121 ? -6.371 24.329 -35.126 1.00 59.49 118 LEU F CA 1
ATOM 9388 C C . LEU F 3 121 ? -6.891 25.652 -34.581 1.00 62.35 118 LEU F C 1
ATOM 9389 O O . LEU F 3 121 ? -8.104 25.840 -34.444 1.00 70.66 118 LEU F O 1
ATOM 9394 N N . LEU F 3 122 ? -5.972 26.557 -34.248 1.00 54.61 119 LEU F N 1
ATOM 9395 C CA . LEU F 3 122 ? -6.336 27.817 -33.619 1.00 56.75 119 LEU F CA 1
ATOM 9396 C C . LEU F 3 122 ? -6.563 28.936 -34.621 1.00 65.22 119 LEU F C 1
ATOM 9397 O O . LEU F 3 122 ? -7.290 29.885 -34.309 1.00 72.33 119 LEU F O 1
ATOM 9402 N N . GLY F 3 123 ? -5.958 28.867 -35.804 1.00 66.77 120 GLY F N 1
ATOM 9403 C CA . GLY F 3 123 ? -6.076 29.962 -36.751 1.00 70.98 120 GLY F CA 1
ATOM 9404 C C . GLY F 3 123 ? -5.501 29.605 -38.101 1.00 73.21 120 GLY F C 1
ATOM 9405 O O . GLY F 3 123 ? -4.667 28.701 -38.230 1.00 77.44 120 GLY F O 1
ATOM 9406 N N . VAL F 3 124 ? -5.964 30.335 -39.115 1.00 73.89 121 VAL F N 1
ATOM 9407 C CA . VAL F 3 124 ? -5.514 30.149 -40.491 1.00 75.76 121 VAL F CA 1
ATOM 9408 C C . VAL F 3 124 ? -5.265 31.527 -41.090 1.00 77.64 121 VAL F C 1
ATOM 9409 O O . VAL F 3 124 ? -6.186 32.349 -41.159 1.00 85.27 121 VAL F O 1
ATOM 9413 N N . ASN F 3 125 ? -4.031 31.774 -41.531 1.00 72.05 122 ASN F N 1
ATOM 9414 C CA . ASN F 3 125 ? -3.622 33.070 -42.081 1.00 67.64 122 ASN F CA 1
ATOM 9415 C C . ASN F 3 125 ? -3.976 34.206 -41.124 1.00 72.25 122 ASN F C 1
ATOM 9416 O O . ASN F 3 125 ? -4.545 35.229 -41.514 1.00 76.08 122 ASN F O 1
ATOM 9421 N N . GLY F 3 126 ? -3.641 34.010 -39.848 1.00 70.92 123 GLY F N 1
ATOM 9422 C CA . GLY F 3 126 ? -3.880 35.003 -38.821 1.00 75.02 123 GLY F CA 1
ATOM 9423 C C . GLY F 3 126 ? -5.274 35.019 -38.232 1.00 82.13 123 GLY F C 1
ATOM 9424 O O . GLY F 3 126 ? -5.523 35.804 -37.308 1.00 89.62 123 GLY F O 1
ATOM 9425 N N . GLN F 3 127 ? -6.184 34.178 -38.714 1.00 80.56 124 GLN F N 1
ATOM 9426 C CA . GLN F 3 127 ? -7.570 34.223 -38.265 1.00 74.31 124 GLN F CA 1
ATOM 9427 C C . GLN F 3 127 ? -8.320 32.961 -38.674 1.00 78.13 124 GLN F C 1
ATOM 9428 O O . GLN F 3 127 ? -8.941 32.300 -37.841 1.00 80.14 124 GLN F O 1
#

B-factor: mean 52.16, std 22.45, range [6.35, 130.94]

CATH classification: 3.60.21.10

InterPro domains:
  IPR004843 Calcineurin-like, phosphoesterase domain [PF00149] (133-332)
  IPR006186 Serine/threonine-specific protein phosphatase/bis(5-nucleosyl)-tetraphosphatase [PR00114] (133-160)
  IPR006186 Serine/threonine-specific protein phosphatase/bis(5-nucleosyl)-tetraphosphatase [PR00114] (162-189)
  IPR006186 Serine/threonine-specific protein phosphatase/bis(5-nucleosyl)-tetraphosphatase [PR00114] (195-219)
  IPR006186 Serine/threonine-specific protein phosphatase/bis(5-nucleosyl)-tetraphosphatase [PR00114] (229-255)
  IPR006186 Serine/threonine-specific protein phosphatase/bis(5-nucleosyl)-tetraphosphatase [PR00114] (258-285)
  IPR006186 Serine/threonine-specific protein phosphatase/bis(5-nucleosyl)-tetraphosphatase [PR00114] (322-342)
  IPR006186 Serine/threonine-specific protein phosphatase/bis(5-nucleosyl)-tetraphosphatase [PR00114] (350-366)
  IPR006186 Serine/threonine-specific protein phosphatase/bis(5-nucleosyl)-tetraphosphatase [PS00125] (196-201)
  IPR006186 Serine/threonine-specific protein phosphatase/bis(5-nucleosyl)-tetraphosphatase [SM00156] (105-396)
  IPR029052 Metallo-dependent phosphatase-like [G3DSA:3.60.21.10] (56-534)
  IPR029052 Metallo-dependent phosphatase-like [SSF56300] (64-590)
  IPR041751 PP2B, metallophosphatase domain [cd07416] (90-393)
  IPR043360 PP2B [PTHR45673] (58-589)

Solvent-accessible surface area: 49827 Å² total; per-residue (Å²): 89,70,79,63,59,23,85,106,8,96,68,15,30,69,42,52,3,51,71,146,86,0,30,53,148,103,31,84,0,30,22,119,50,0,73,106,10,3,55,54,16,1,15,6,69,53,109,0,0,16,81,0,0,105,45,0,13,107,51,0,14,139,29,80,14,12,6,95,2,63,29,73,4,0,0,0,0,2,2,3,0,20,0,24,6,1,24,92,0,9,78,37,0,18,90,14,66,105,23,50,0,0,0,0,0,3,0,0,0,80,15,29,10,0,2,10,0,0,0,7,0,0,0,0,0,6,32,47,47,116,46,1,23,0,0,0,0,4,6,0,7,15,129,13,0,84,83,66,42,0,44,45,0,0,77,61,16,29,33,85,42,0,0,48,9,0,4,8,0,0,10,0,0,0,0,0,0,22,0,50,154,35,0,0,0,0,0,0,0,0,2,59,100,2,90,49,26,66,27,0,126,167,49,47,7,29,31,26,28,28,80,135,15,10,5,2,1,0,0,47,0,7,10,15,156,79,1,54,104,55,104,58,147,91,72,40,48,93,7,126,142,68,65,37,15,62,12,1,2,20,36,0,0,29,39,2,4,100,114,27,165,18,31,0,0,0,0,0,12,49,41,25,112,42,0,66,88,76,12,73,55,16,99,86,135,49,45,23,0,0,0,0,0,3,3,0,1,32,15,61,62,50,109,122,6,83,0,0,0,0,54,1,56,123,99,67,31,55,29,119,79,8,89,47,31,125,76,17,27,24,6,36,73,7,12,21,0,0,47,75,7,26,46,71,7,4,84,27,1,42,68,3,14,87,30,7,80,76,54,59,159,122,90,67,70,68,94,32,62,60,0,20,90,70,41,34,36,66,86,95,12,46,82,8,104,58,1,95,93,17,47,0,17,90,9,0,14,44,29,10,6,70,92,45,91,40,39,8,66,78,77,17,12,43,68,20,19,67,20,54,107,72,57,122,69,5,12,36,14,6,8,60,0,0,4,42,70,109,76,35,78,0,5,17,1,3,0,14,74,0,1,78,66,30,10,38,88,40,9,132,56,84,30,2,0,33,5,0,4,5,3,6,71,55,10,26,131,95,60,69,38,61,0,39,63,126,6,0,29,117,33,20,91,48,118,48,12,30,81,60,22,115,140,86,16,61,30,106,68,88,53,124,27,72,122,83,55,63,8,48,70,48,39,56,2,42,1,45,23,23,0,76,29,106,98,26,23,100,23,25,16,0,43,42,44,63,23,55,46,67,16,28,0,18,91,45,104,28,28,133,0,10,3,28,1,5,4,46,15,118,68,70,44,101,82,58,5,12,23,41,3,30,0,43,0,53,0,26,31,63,15,20,74,14,82,85,5,46,79,67,28,8,28,72,75,50,35,0,22,10,95,3,71,1,80,22,30,147,103,63,25,78,98,24,104,65,13,30,74,42,57,3,58,77,92,86,0,30,47,146,99,37,84,0,27,22,117,47,0,71,92,11,3,49,82,15,0,15,6,66,53,109,0,0,20,72,0,1,108,38,0,14,97,50,0,24,149,26,80,14,14,6,95,2,66,28,69,3,0,0,0,0,2,2,3,0,22,0,25,6,2,25,66,0,14,136,42,0,15,93,15,70,104,21,50,0,0,0,0,0,3,0,0,0,51,15,18,9,0,2,8,0,0,0,10,0,0,0,1,0,6,32,48,44,117,44,1,24,0,0,0,0,3,4,0,5,21,120,14,0,68,65,57,42,0,47,45,0,0,73,60,16,26,32,88,46,0,0,45,12,0,4,8,0,0,11,0,0,0,0,0,0,23,0,57,150,40,0,0,0,0,0,0,0,0,1,57,101,2,87,50,31,88,32,0,130,84,49,38,8,31,29,25,27,26,80,132,17,12,6,2,2,0,0,41,0,9,11,14,158,74,0,60,104,46,99,47,124,96,76,41,50,91,6,124,144,67,68,36,17,69,15,0,1,38,80,0,0,36,40,1,6,122,118,22,85,16,58,1,0,0,0,0,12,47,40,27,122,46,0,20,90,84,13,33,69,62,139,90,26,0,0,2,0,0,3,4,0,1,41,17,50,55,51,115,88,9,23,0,0,0,0,58,1,65,143,60,40,39,73,60,31,104,8,107,45,31,124,73,18,22,26,6,36,46,8,22,22,0,1,45,76,6,16,35,68,7,14,82,24,6,43,71,4,22,95,24,26,82,122,119,90,83,64,66,64,32,53,57,41,26,153,125,146,76,81,44,31,29,50,85,69,66,2,58,82,34,103,57,0,82,97,20,47,0,6,56,8,1,4,51,31,15,5,69,100,48,97,38,23,5,62,53,63,21,19,54,102,22,49,70,19,53,149,46,69,52,125,71,6,14,39,21,6,7,53,0,0,2,50,91,115,81,33,99,0,20,25,23,28,0,13,89,0,2,75,65,32,7,46,96,43,12,134,55,79,35,0,0,25,5,0,8,5,2,8,73,55,9,25,128,86,65,79,46,19,0,38,67,73,7,0,38,115,32,16,88,58,71,42,10,40,82,41,17,105,152,54,11,118,28,107,71,92,117,78,22,77,93,84,50,68,7,53,68,47,30,52,2,38,0,25,23,22,0,73,28,97,92,25,47,83,23,28,16,0,91,63,50,46,36,55,41,76,15,38,0,15,90,39,101,27,33,128,0,9,3,25,0,2,5,77,98,138,108,67,3,10,15,39,3,27,1,38,0,39,0,22,32,63,15,19,74,16,78,79,6,48,69,74,26,9,25,65,64,51,36,0,37,12,84,4,51,0,75,7,14,89,84,97

Nearest PDB structures (foldseek):
  6tz6-assembly1_A  TM=1.003E+00  e=7.757E-80  Candida albicans WO-1
  5b8i-assembly1_A  TM=9.855E-01  e=1.109E-60  Coccidioides immitis RS
  6nuu-assembly1_A  TM=9.729E-01  e=1.219E-59  Homo sapiens
  6nuc-assembly1_A  TM=9.727E-01  e=1.295E-59  Homo sapiens
  4orc-assembly1_A  TM=9.877E-01  e=8.091E-58  Homo sapiens

Sequence (1230 aa):
TVERAVKSVDPPATFKPKDEQVFYPNGKPNHQFLKQQHFIHEGRLHEHQAIQILKQATHLLSKEPNLLSVPAPVTICGDVHGQYYDLMKLFEVGGDPASTKYLFLGDYVDRGSFSIECLLYLYSLKINYPDTFWMLRGNHECRRHLTEYFTFKNECLHKYSEELYEECLVSFNALPLAAIMNEQFFCVHGGLSPQLTSLDSLRKLHRFREPPTKGLMCDLLWADPIEEYDDDNLDQEYVTNVVRGCSFAFTYKAACKFLDDRTKLLSVIRAHEAQNAGYRMYKRTKTMGFPSLLTMFSAPNYLDSYNNKAAVLKYENNVMNNIRRQFNASPHPYWLPHFMDVFTWSLPFVGEKVTDMLVSILNVCTIEEIDRLRKRFMKLIDKQEFLSIPGISSNPLATRLMDVFDKDGDGSIDFEEFITGLSAFSDNLNKLRFAFNIYDIDRDGYIGNGELFIVMKMMVGKNLKDEELQQIVDKTLMEADLDGDGKLNFEEFKNAVNTDTIANTLTELPQIEIVQEGDNTTFAKPGDTVTIHYDGKLTNGKEFDSSRKRRGKPFTCTVGVGQVIKGWDISLTNNYGKGGPKISKGTKAILTIPPNLAYGPRGIPPIIGPNETLVFEVELLGVNRAVKSVDPPATFKPKDEQVFYPNGKPNHQFLKQHFIHEGRLHEHQAIQILKQATHLLSKEPNLLSVPAPVTICGDVHGQYYDLMKLFEVGGDPASTKYLFLGDYVDRGSFSIECLLYLYSLKINYPDTFWMLRGNHECRRHLTEYFTFKNNECLHKYSEELYEECLVSFNALPLAAIMNEQFFCVHGGLSPQLTSLDSLRKLHRFREPPTKGLMCDLLWADPIEEYDDDNLDQEYVTNVVRGCSFAFTYKAACKFLDDRTKLLSVIRAHEAQNAGYRMYKRTKFPSLLTMFSAPNYLDSYNNKAAVLKYENNVMNIRQFNASPHPYWLPHFMDVFTWSLPFVGEKVTDMLVSILNIEEIDRLRKRFMKDGSGQIDKQEFLSIPGISSNPLATRLMDVFDKDGDGSIDFEEFITGLSAFKSDNLNKLRFAFNIYDIDRDGYIGNGELFIVMKMMVGKNLKDEELQQIVDKTLMEADLDGDGKLNFEEFKNAVNTDTIANTLTELPQIEIVQEGDNTTFAKPGDTVTIHYDGKLTNGKEFDSSRKRRGKPFTCTVGVGQVIKGWDISLTNNYPKISKGTKAILTIPPNLAYGPRGIPPIIGPNETLVFEVELLGVNGQ

Foldseek 3Di:
DPDDPDVVDQAADAQEDDPPQQAPPVRQGDLVSLLVNVQRVHHYDQVSLLSLLVLLLVLLLPAFLAAEAEDQAKEAEAAAQQSQLVVVVCVQQDPLVPHAYEYAENQHFLHLRSSSSVSSLSSSCNVRVPRYAYAYALCQADVNCVVTAVCLNCVVSPRVVSVVSSNQSNLSGHAWYCYNVAETEGAADAAPQPPDVVSSRVDPRSDGQDQDDDSCQRRHEAADPCQQVQPDPDQWAADVVSPGGTHGHVVVLQVHCVRSVHQEYEYENDDDLAQKDFGHAHPPPGGGNYMYGHSHACRSVPSNGWHWMWRDDPNDTDIGIDHRDDGDDADPSNDDVCSVCVVVVCVVVVVVVVCVVPPDD/DVVLVVVVVVVVVFPALVRQCVPPPLVPDLLNVLVQVLLVPVPPRIHDSVSVCVLLVLLPDLVSLLVSVVSSQVPVPPQWRALVSNLVSVCSVCPPVDDSVRSSVVSQVLQVVQPDVPPRIGGSVSSCVSDDSVVRNVVRD/DAKDKFFPDADDVPAADAAFWKFWKWKWKDFPVGHTLDTVVVVVGTDIDGANPPPAFQRRNCQRRVPNPDHVDTHHAQIFMKIWAWCVSHVAQPFDPPRGHGRTIMIMGMHGHDID/DVDPVDDAADAQEDDPPQQADPVRAGDLVSLLVNVQRVHHYDQVSLLSLLVLLLVLLLPAFLAAEAEDQAKEAEAAAQQSQLVVVVCVFQDPLVPHAYEYAENQHFLHLRSSSSVSSLSSSCSVCVPRYAYAYALCQADVNCVVTANCLSCVVSPRVVSVVSSNQSNLSHHAWYCYNVAEIEHAADFAPQPQDVVSSRPDPRNDGADQDDDSVQRRHEAADPCQQVQPDPDAWAAPVVSPGGTHGHVVNLQVVCVSSVHAEYEYENDDDLAQKDAGPHHCSGHYMYGHSHACRSVPSNGKGWMWGADPNDTDIGIDHRDDGDDADPSNDDVCVVCVVVVVVVVVVVVVVVVD/DVVLVVLVVVCCVVNPQWCAPVNQCVPPPLVPDLLSVLVQVLLVVVPPRTHHSCSRVVVLVCLVHDLVVLLVSVVSSQVPVPPQKRALVSNLVSVCSPCPPVDDSVRSSVVSQVLCVVQVPVPPRIHGSVSSVVSDDSVVRSVVSD/DAKDKFWPDADPVPAADAQFKKFWKFKWKAFPVRHTQDTVVVVPGTDIDGALPCPAFQRRNCQRNVNNVTHHAQIFMKIWAWQVRHVAQPFDPPRTHGGITMIMGMTTHDINRD

Radius of gyration: 34.15 Å; Cα contacts (8 Å, |Δi|>4): 2576; chains: 6; bounding box: 78×82×88 Å

Organism: Candida albicans (strain WO-1) (NCBI:txid294748)

Secondary structure (DSSP, 8-state):
--S-S-TTSPPP--S---HHHHB-TTSSB-HHHHHHHHHTT----HHHHHHHHHHHHHHHHTS-SEEEEPSSEEEE---TT-HHHHHHHHHHH--TTT--EEE-S--SSSSTTHHHHHHHHHHHHHHSTTTEEE---TTSSHHHHHHSSHHHHHHHHS-HHHHHHHHHHHHHS--EEEETTTEEEESS---TT--SHHHHHT---SSPPPSSSHHHHHHH-EE-TTTTT-----SEEE-TTTTSSEEE-HHHHHHHHHHTT-SEEEE--S--TTSEEE--B-TTTSSBSEEEE---TTGGGTS---EEEEEEETTEEEEEEE---------GGG--HHHHHHHHHHHHHHHHHHHHHTT--/-HHHHHHHHHHHH---HHHHHTSTTGGG-TTHHHHHHHH-TT-SSS--HHHHHHHHTT---HHHHHHHHHHHH-TT-SSEE-HHHHHHHHHHHHTTSS-HHHHHHHHHHHHHHH-SSSSSSEEHHHHHHHS-HHHHHHH--/---EEEEEE---SS-B--TT-EEEEEEEEEETTS-EEEEHHHHTS-EEEETTTTSS-HHHHHHHTHHHH------BTT-EEEEEE-GGGTTTTT--TTTS-TT--EEEEEEEEEE-/---TTSPPPPPS---HHHHB-TTSSB-HHHHHHHHHTT----HHHHHHHHHHHHHHHHTS-SEEEEPSSEEEE-B-TT-HHHHHHHHHHH--TTTS-EEE-S--SSSSTTHHHHHHHHHHHHHH-TTTEEE---TTSSHHHHHHSSHHHHHHHHS-HHHHHHHHHHHHHS--EEEETTTEEEESS---TT--SHHHHHH---SSPPPSSSHHHHHHH-EE-TTTTT-----SEEE-TTTTSSEEE-HHHHHHHHHHHT-SEEEE-SS--TTSEEE-SBP--BSEEEEB--SSGGGT----EEEEEEETTEEEEEEE---------GGG--HHHHHHHHHHHHHHHHHHHHH-/-HHHHHHHHHHH---SSB-HHHHHHTSTTGGG-TTHHHHHHHH-TT-SSS-BHHHHHHHHTT----HHHHHHHHHHHH-TT-SS-B-HHHHHHHHHHHHTTSS-HHHHHHHHHHHHHHH-TTSSSSB-HHHHHHHS-HHHHHHH--/---EEEEEE---SS-B--TT-EEEEEEEEEETT--EEEEHHHHSSPEEEETTSSSS-HHHHHHHHT-----BTT-EEEEEE-GGGTTTTT-BTTTB-TT--EEEEEEEEEETT-